Protein AF-W2TS66-F1 (afdb_monomer_lite)

Sequence (839 aa):
MTPKRGAESNTKLVPISPDGGWGWVVVVGSFLIHVVADGFVYSFGVLVHHLIEEFKSDNTMSSFIISILTGLTLGSGPLASAICNRYGCRITAIIGACISIAGCAASVFATAMWHIIVSVGVVMGIGFGLMYCPAIVAVTMYFERRRSLATGIAVAGAGFGTMIFSPINGFVISHFGWRAVFVTFLGVFIFCIGSGLTFRPLPFRKVDEDGGAGRAHDVGEPGSATVEKDVRPKSVRKAASLTDISSERETSSSFKQTNVGEKETGYLNRKDIFYTGSITNVSEFIEEPDRYRSTGSLRKESLSTAREISENGCEDTESDDVEGKNIFRTVSNMLSLSLLKDPTFLIFAVSNLLASLGYNAPLLFLPLHAIKGVGLDSASSSVVLSVYGFSNTVGRVVFGIIADRPLPLPYKLGRDIARNRLWIYNISLALCGIFTTFCYLCAGFTSLSVYAGLFGFFLASYVCLTSVVLVDLLGLDKLTNAFGLLLLWQGVGTVVGPPISGYLADSTDSYIWSFIFCGINLLVTFELSFAALDKRETNECEKFFTFFADHSIIDYQYVNAVDESLLRNRNSEEIVERHLLIDGYSDESDTAIRLIAPKDEFFDSSDTRIWKTHHSDIRSQYVAGMLAAPFLFSSLSLHSQDVGKKVLEIGLGGGSFDMNLHRLKPDVNITVVELDSTVATIAMKWFGVVDEKNRRTVVQDGLDYVKQTVDTGLKFDVVVLDACDSAIRSPCPAKEFRNVEVIETFKRILTSSGCLVVNILSHDSDESSSSSQEIVRLFTSVFPTCLQMRMVQETNIILACVPYTINDIEQQLSFYDSRLKTVISDLKLDRILNKVVLF

Secondary structure (DSSP, 8-state):
-PPPPP----EEEEE---SSTHHHHHHHHHHHHHHHHHHHHHHTHHHHHHHHHHHT--HHHHHHHHHHHHHHHHHTHHHHHHHHHHHHHHHHHHHHHHHHHHHHHHHHT--SHHHHIIIIIIIIHHHHHHHHHHHHHHHHHH-STTHHHHHHHHHTHHHHHHHHHHHHHHHHHHHH-HHHHHHHHHHHHHHHHHHHHT-PPPPEEEEESS-----PPP-------------------------------------------TTSS-TT--TTTT--TTGGG-HHHHH-HHHHS---B-----TTGGGSSSSS------SHHHHHHHHHHHHHHHT-GGGGG-HHHHHHHHHHHHHHHHHHHHHHHHHHIIIIIT---HHHHHHHHHHHHHHHHHHHHHHHHHHTS----TTTTTS-HHHHHHHHHHHHHHHHHHHHHGGGG--SHHHHHHHHHHHHHHHHHHHHHHHHHHHHHH-STTHHHHHHHHHHHHHHHHHHHHHHHHHHHHHHTSTHHHHHHHHHHHHHHHHHHHHHHHHHHHHHHHHHHHHHHHS--S---SEEEEEEEEEEPTT--EEEEEEEEETT-TT-EEEEEEEEPPTT--GGGS-GGGSEE-TT----HHHHHHHHHHHHTTSS-SSS--TT-EEEEE--TTSHHHHHHHHH-TTSEEEEEES-HHHHHHHHHHS----BTTEEEEES-HHHHHHHHHHHT--EEEEEE----SSTTPPBSPGGG-SHHHHHHHHHHEEEEEEEEEEEB----TT-TTHHHHHHHHHHHHSSEEEEEE-SSSS-EEEEEESSPPTTHHHHHHHHHHHHHHHHHHTT-HHHHTT-EE-

pLDDT: mean 74.77, std 23.67, range [18.36, 98.0]

Radius of gyration: 38.35 Å; chains: 1; bounding box: 92×81×119 Å

InterPro domains:
  IPR011701 Major facilitator superfamily [PF07690] (31-406)
  IPR011701 Major facilitator superfamily [PF07690] (421-528)
  IPR020846 Major facilitator superfamily domain [PS50850] (23-537)
  IPR029063 S-adenosyl-L-methionine-dependent methyltransferase superfamily [G3DSA:3.40.50.150] (604-831)
  IPR029063 S-adenosyl-L-methionine-dependent methyltransferase superfamily [SSF53335] (642-803)
  IPR036259 MFS transporter superfamily [G3DSA:1.20.1250.20] (22-248)
  IPR036259 MFS transporter superfamily [G3DSA:1.20.1250.20] (340-560)
  IPR036259 MFS transporter superfamily [SSF103473] (13-533)
  IPR050327 Proton-linked Monocarboxylate Transporter [PTHR11360] (18-525)

Organism: Necator americanus (NCBI:txid51031)

Foldseek 3Di:
DDDDDDDDWWKFKFFDAPQDDLLVLLLVLLLLLLLLLLLCLLLCLLLLVVQCVQQVHFLLLSLLLSLLLLLLLLLCLLVLLLCCQQPNLLVLLLQLLVQLLQLLVQVLVDPHSVSSSCSRRPRNSNSNSSNNNSSLLLSLSNRQPCNLVSSLSSNLSNLVSNLPLLLVCLVCCVPPNNSVSSVVSSVSSVVSNVSSNSSDDTDMDMDTPDDDDDDDDDPDDDDDDDDDDDDDDDDDDDDDDDDDDDDDDDDDDDPDPDPPDSHQFRSLQQLCSNDRLCLCVPPVCVVPVVVNRGDRGPPPPDPPVVVPPPDDDDDDDDPVVVVVVSSVVSSCVLQPCPCCPPPLLVLLLVLLLLLLLQQSQCSNCQLVCCCQVQNDDSSLSSNLSSLLSVLLSVLSNVLSVVLSDFDPDPPPQRPDSLSVLLCLLLVLLLQLLVLLLCCSVQNDSVSSSVSSNSNSNSVSSNVSCSLVNQCSLPPSVCNSSSSSSSSSSSSNSSSPNNSVQSVVCRVVVHSNVSSNSSSVSSNVSSVSSVVSVVVSVVVVVVVVVCVLVPVDPPDDAWWRDWDKDWDQDPVRDTWIKIFGDIPPDPPDGPDIWIWDDDPPDDPVRDDSLPTDTDLLDDADLLLVVLLLQLCLLPLDDLPDQPAPAEEEEEDCQLVSNVVNVCVSHVRYAYEYEYQDPVSVVCSVSRSVDDDDPRYDYDHHDPLVVLVVLLVVVAAHSEYEQPDPDSDPQGWPPHPVCLDLVNLLSVLSRYDQSHKYKGKTAHPDDPVRPPDRVSSVVSNVVQAVDKKWKQFDVDRIIIIIGHNDHDPPVVVCQVVSQVSSVVSCVSSVVCVRCVPIGID

Structure (mmCIF, N/CA/C/O backbone):
data_AF-W2TS66-F1
#
_entry.id   AF-W2TS66-F1
#
loop_
_atom_site.group_PDB
_atom_site.id
_atom_site.type_symbol
_atom_site.label_atom_id
_atom_site.label_alt_id
_atom_site.label_comp_id
_atom_site.label_asym_id
_atom_site.label_entity_id
_atom_site.label_seq_id
_atom_site.pdbx_PDB_ins_code
_atom_site.Cartn_x
_atom_site.Cartn_y
_atom_site.Cartn_z
_atom_site.occupancy
_atom_site.B_iso_or_equiv
_atom_site.auth_seq_id
_atom_site.auth_comp_id
_atom_site.auth_asym_id
_atom_site.auth_atom_id
_atom_site.pdbx_PDB_model_num
ATOM 1 N N . MET A 1 1 ? -42.470 37.736 13.892 1.00 32.16 1 MET A N 1
ATOM 2 C CA . MET A 1 1 ? -42.414 36.608 12.939 1.00 32.16 1 MET A CA 1
ATOM 3 C C . MET A 1 1 ? -41.243 36.840 12.000 1.00 32.16 1 MET A C 1
ATOM 5 O O . MET A 1 1 ? -41.364 37.594 11.048 1.00 32.16 1 MET A O 1
ATOM 9 N N . THR A 1 2 ? -40.087 36.277 12.331 1.00 23.66 2 THR A N 1
ATOM 10 C CA . THR A 1 2 ? -38.915 36.207 11.451 1.00 23.66 2 THR A CA 1
ATOM 11 C C . THR A 1 2 ? -39.069 34.992 10.526 1.00 23.66 2 THR A C 1
ATOM 13 O O . THR A 1 2 ? -39.543 33.949 10.985 1.00 23.66 2 THR A O 1
ATOM 16 N N . PRO A 1 3 ? -38.736 35.094 9.227 1.00 27.77 3 PRO A N 1
ATOM 17 C CA . PRO A 1 3 ? -38.865 33.968 8.314 1.00 27.77 3 PRO A CA 1
ATOM 18 C C . PRO A 1 3 ? -37.791 32.925 8.643 1.00 27.77 3 PRO A C 1
ATOM 20 O O . PRO A 1 3 ? -36.612 33.251 8.789 1.00 27.77 3 PRO A O 1
ATOM 23 N N . LYS A 1 4 ? -38.209 31.662 8.774 1.00 26.84 4 LYS A N 1
ATOM 24 C CA . LYS A 1 4 ? -37.307 30.511 8.888 1.00 26.84 4 LYS A CA 1
ATOM 25 C C . LYS A 1 4 ? -36.404 30.473 7.647 1.00 26.84 4 LYS A C 1
ATOM 27 O O . LYS A 1 4 ? -36.908 30.327 6.536 1.00 26.84 4 LYS A O 1
ATOM 32 N N . ARG A 1 5 ? -35.083 30.593 7.836 1.00 29.92 5 ARG A N 1
ATOM 33 C CA . ARG A 1 5 ? -34.088 30.183 6.831 1.00 29.92 5 ARG A CA 1
ATOM 34 C C . ARG A 1 5 ? -34.276 28.683 6.592 1.00 29.92 5 ARG A C 1
ATOM 36 O O . ARG A 1 5 ? -34.195 27.909 7.542 1.00 29.92 5 ARG A O 1
ATOM 43 N N . GLY A 1 6 ? -34.587 28.297 5.357 1.00 29.33 6 GLY A N 1
ATOM 44 C CA . GLY A 1 6 ? -34.565 26.896 4.946 1.00 29.33 6 GLY A CA 1
ATOM 45 C C . GLY A 1 6 ? -33.142 26.357 5.056 1.00 29.33 6 GLY A C 1
ATOM 46 O O . GLY A 1 6 ? -32.199 27.052 4.682 1.00 29.33 6 GLY A O 1
ATOM 47 N N . ALA A 1 7 ? -32.995 25.153 5.602 1.00 33.19 7 ALA A N 1
ATOM 48 C CA . ALA A 1 7 ? -31.758 24.396 5.501 1.00 33.19 7 ALA A CA 1
ATOM 49 C C . ALA A 1 7 ? -31.518 24.090 4.013 1.00 33.19 7 ALA A C 1
ATOM 51 O O . ALA A 1 7 ? -32.346 23.442 3.373 1.00 33.19 7 ALA A O 1
ATOM 52 N N . GLU A 1 8 ? -30.446 24.636 3.440 1.00 34.19 8 GLU A N 1
ATOM 53 C CA . GLU A 1 8 ? -29.992 24.274 2.098 1.00 34.19 8 GLU A CA 1
ATOM 54 C C . GLU A 1 8 ? -29.313 22.902 2.188 1.00 34.19 8 GLU A C 1
ATOM 56 O O . GLU A 1 8 ? -28.282 22.769 2.841 1.00 34.19 8 GLU A O 1
ATOM 61 N N . SER A 1 9 ? -29.902 21.879 1.562 1.00 39.19 9 SER A N 1
ATOM 62 C CA . SER A 1 9 ? -29.291 20.552 1.456 1.00 39.19 9 SER A CA 1
ATOM 63 C C . SER A 1 9 ? -28.104 20.612 0.492 1.00 39.19 9 SER A C 1
ATOM 65 O O . SER A 1 9 ? -28.277 20.918 -0.694 1.00 39.19 9 SER A O 1
ATOM 67 N N . ASN A 1 10 ? -26.900 20.310 0.972 1.00 47.59 10 ASN A N 1
ATOM 68 C CA . ASN A 1 10 ? -25.736 20.155 0.105 1.00 47.59 10 ASN A CA 1
ATOM 69 C C . ASN A 1 10 ? -25.922 18.925 -0.795 1.00 47.59 10 ASN A C 1
ATOM 71 O O . ASN A 1 10 ? -26.107 17.807 -0.319 1.00 47.59 10 ASN A O 1
ATOM 75 N N . THR A 1 11 ? -25.857 19.128 -2.112 1.00 47.47 11 THR A N 1
ATOM 76 C CA . THR A 1 11 ? -25.947 18.044 -3.103 1.00 47.47 11 THR A CA 1
ATOM 77 C C . THR A 1 11 ? -24.572 17.748 -3.705 1.00 47.47 11 THR A C 1
ATOM 79 O O . THR A 1 11 ? -23.877 18.671 -4.142 1.00 47.47 11 THR A O 1
ATOM 82 N N . LYS A 1 12 ? -24.214 16.466 -3.788 1.00 52.78 12 LYS A N 1
ATOM 83 C CA . LYS A 1 12 ? -22.955 15.896 -4.285 1.00 52.78 12 LYS A CA 1
ATOM 84 C C . LYS A 1 12 ? -23.146 15.265 -5.672 1.00 52.78 12 LYS A C 1
ATOM 86 O O . LYS A 1 12 ? -24.168 14.635 -5.924 1.00 52.78 12 LYS A O 1
ATOM 91 N N . LEU A 1 13 ? -22.184 15.404 -6.586 1.00 54.91 13 LEU A N 1
ATOM 92 C CA . LEU A 1 13 ? -22.205 14.758 -7.913 1.00 54.91 13 LEU A CA 1
ATOM 93 C C . LEU A 1 13 ? -21.280 13.532 -7.955 1.00 54.91 13 LEU A C 1
ATOM 95 O O . LEU A 1 13 ? -20.111 13.642 -7.593 1.00 54.91 13 LEU A O 1
ATOM 99 N N . VAL A 1 14 ? -21.782 12.395 -8.449 1.00 56.22 14 VAL A N 1
ATOM 100 C CA . VAL A 1 14 ? -21.059 11.113 -8.531 1.00 56.22 14 VAL A CA 1
ATOM 101 C C . VAL A 1 14 ? -21.110 10.532 -9.951 1.00 56.22 14 VAL A C 1
ATOM 103 O O . VAL A 1 14 ? -22.201 10.451 -10.519 1.00 56.22 14 VAL A O 1
ATOM 106 N N . PRO A 1 15 ? -19.975 10.132 -10.565 1.00 62.91 15 PRO A N 1
ATOM 107 C CA . PRO A 1 15 ? -19.982 9.502 -11.885 1.00 62.91 15 PRO A CA 1
ATOM 108 C C . PRO A 1 15 ? -20.620 8.110 -11.820 1.00 62.91 15 PRO A C 1
ATOM 110 O O . PRO A 1 15 ? -20.394 7.362 -10.872 1.00 62.91 15 PRO A O 1
ATOM 113 N N . ILE A 1 16 ? -21.409 7.755 -12.836 1.00 68.44 16 ILE A N 1
ATOM 114 C CA . ILE A 1 16 ? -22.064 6.443 -12.916 1.00 68.44 16 ILE A CA 1
ATOM 115 C C . ILE A 1 16 ? -21.104 5.459 -13.593 1.00 68.44 16 ILE A C 1
ATOM 117 O O . ILE A 1 16 ? -20.911 5.523 -14.810 1.00 68.44 16 ILE A O 1
ATOM 121 N N . SER A 1 17 ? -20.509 4.551 -12.819 1.00 75.12 17 SER A N 1
ATOM 122 C CA . SER A 1 17 ? -19.620 3.508 -13.342 1.00 75.12 17 SER A CA 1
ATOM 123 C C . SER A 1 17 ? -20.429 2.334 -13.925 1.00 75.12 17 SER A C 1
ATOM 125 O O . SER A 1 17 ? -21.191 1.698 -13.201 1.00 75.12 17 SER A O 1
ATOM 127 N N . PRO A 1 18 ? -20.299 2.026 -15.229 1.00 73.25 18 PRO A N 1
ATOM 128 C CA . PRO A 1 18 ? -21.107 0.994 -15.884 1.00 73.25 18 PRO A CA 1
ATOM 129 C C . PRO A 1 18 ? -20.668 -0.455 -15.598 1.00 73.25 18 PRO A C 1
ATOM 131 O O . PRO A 1 18 ? -21.408 -1.370 -15.950 1.00 73.25 18 PRO A O 1
ATOM 134 N N . ASP A 1 19 ? -19.481 -0.689 -15.019 1.00 71.69 19 ASP A N 1
ATOM 135 C CA . ASP A 1 19 ? -18.959 -2.025 -14.664 1.00 71.69 19 ASP A CA 1
ATOM 136 C C . ASP A 1 19 ? -18.945 -3.051 -15.823 1.00 71.69 19 ASP A C 1
ATOM 138 O O . ASP A 1 19 ? -18.982 -4.271 -15.634 1.00 71.69 19 ASP A O 1
ATOM 142 N N . GLY A 1 20 ? -18.853 -2.558 -17.061 1.00 80.31 20 GLY A N 1
ATOM 143 C CA . GLY A 1 20 ? -18.892 -3.369 -18.274 1.00 80.31 20 GLY A CA 1
ATOM 144 C C . GLY A 1 20 ? -19.013 -2.543 -19.557 1.00 80.31 20 GLY A C 1
ATOM 145 O O . GLY A 1 20 ? -18.774 -1.333 -19.577 1.00 80.31 20 GLY A O 1
ATOM 146 N N . GLY A 1 21 ? -19.361 -3.211 -20.663 1.00 88.38 21 GLY A N 1
ATOM 147 C CA . GLY A 1 21 ? -19.561 -2.571 -21.968 1.00 88.38 21 GLY A CA 1
ATOM 148 C C . GLY A 1 21 ? -18.315 -1.833 -22.468 1.00 88.38 21 GLY A C 1
ATOM 149 O O . GLY A 1 21 ? -17.248 -2.431 -22.607 1.00 88.38 21 GLY A O 1
ATOM 150 N N . TRP A 1 22 ? -18.443 -0.522 -22.709 1.00 89.06 22 TRP A N 1
ATOM 151 C CA . TRP A 1 22 ? -17.345 0.335 -23.184 1.00 89.06 22 TRP A CA 1
ATOM 152 C C . TRP A 1 22 ? -16.162 0.414 -22.206 1.00 89.06 22 TRP A C 1
ATOM 154 O O . TRP A 1 22 ? -15.047 0.714 -22.625 1.00 89.06 22 TRP A O 1
ATOM 164 N N . GLY A 1 23 ? -16.363 0.073 -20.926 1.00 86.38 23 GLY A N 1
ATOM 165 C CA . GLY A 1 23 ? -15.264 -0.026 -19.964 1.00 86.38 23 GLY A CA 1
ATOM 166 C C . GLY A 1 23 ? -14.160 -0.977 -20.425 1.00 86.38 23 GLY A C 1
ATOM 167 O O . GLY A 1 23 ? -12.984 -0.654 -20.299 1.00 86.38 23 GLY A O 1
ATOM 168 N N . TRP A 1 24 ? -14.502 -2.104 -21.056 1.00 91.06 24 TRP A N 1
ATOM 169 C CA . TRP A 1 24 ? -13.491 -3.034 -21.574 1.00 91.06 24 TRP A CA 1
ATOM 170 C C . TRP A 1 24 ? -12.703 -2.457 -22.754 1.00 91.06 24 TRP A C 1
ATOM 172 O O . TRP A 1 24 ? -11.522 -2.756 -22.901 1.00 91.06 24 TRP A O 1
ATOM 182 N N . VAL A 1 25 ? -13.311 -1.572 -23.549 1.00 94.00 25 VAL A N 1
ATOM 183 C CA . VAL A 1 25 ? -12.604 -0.835 -24.609 1.00 94.00 25 VAL A CA 1
ATOM 184 C C . VAL A 1 25 ? -11.602 0.146 -23.996 1.00 94.00 25 VAL A C 1
ATOM 186 O O . VAL A 1 25 ? -10.471 0.234 -24.463 1.00 94.00 25 VAL A O 1
ATOM 189 N N . VAL A 1 26 ? -11.984 0.827 -22.910 1.00 91.06 26 VAL A N 1
ATOM 190 C CA . VAL A 1 26 ? -11.088 1.706 -22.136 1.00 91.06 26 VAL A CA 1
ATOM 191 C C . VAL A 1 26 ? -9.930 0.915 -21.518 1.00 91.06 26 VAL A C 1
ATOM 193 O O . VAL A 1 26 ? -8.794 1.381 -21.560 1.00 91.06 26 VAL A O 1
ATOM 196 N N . VAL A 1 27 ? -10.180 -0.299 -21.012 1.00 90.81 27 VAL A N 1
ATOM 197 C CA . VAL A 1 27 ? -9.127 -1.210 -20.518 1.00 90.81 27 VAL A CA 1
ATOM 198 C C . VAL A 1 27 ? -8.153 -1.580 -21.627 1.00 90.81 27 VAL A C 1
ATOM 200 O O . VAL A 1 27 ? -6.951 -1.500 -21.408 1.00 90.81 27 VAL A O 1
ATOM 203 N N . VAL A 1 28 ? -8.639 -1.921 -22.823 1.00 94.50 28 VAL A N 1
ATOM 204 C CA . VAL A 1 28 ? -7.770 -2.215 -23.975 1.00 94.50 28 VAL A CA 1
ATOM 205 C C . VAL A 1 28 ? -6.975 -0.977 -24.404 1.00 94.50 28 VAL A C 1
ATOM 207 O O . VAL A 1 28 ? -5.777 -1.082 -24.650 1.00 94.50 28 VAL A O 1
ATOM 210 N N . GLY A 1 29 ? -7.596 0.206 -24.449 1.00 94.56 29 GLY A N 1
ATOM 211 C CA . GLY A 1 29 ? -6.894 1.457 -24.754 1.00 94.56 29 GLY A CA 1
ATOM 212 C C . GLY A 1 29 ? -5.785 1.759 -23.741 1.00 94.56 29 GLY A C 1
ATOM 213 O O . GLY A 1 29 ? -4.655 2.062 -24.120 1.00 94.56 29 GLY A O 1
ATOM 214 N N . SER A 1 30 ? -6.082 1.596 -22.451 1.00 93.75 30 SER A N 1
ATOM 215 C CA . SER A 1 30 ? -5.105 1.745 -21.371 1.00 93.75 30 SER A CA 1
ATOM 216 C C . SER A 1 30 ? -3.995 0.693 -21.451 1.00 93.75 30 SER A C 1
ATOM 218 O O . SER A 1 30 ? -2.820 1.042 -21.360 1.00 93.75 30 SER A O 1
ATOM 220 N N . PHE A 1 31 ? -4.338 -0.569 -21.725 1.00 94.31 31 PHE A N 1
ATOM 221 C CA . PHE A 1 31 ? -3.379 -1.649 -21.961 1.00 94.31 31 PHE A CA 1
ATOM 222 C C . PHE A 1 31 ? -2.394 -1.300 -23.072 1.00 94.31 31 PHE A C 1
ATOM 224 O O . PHE A 1 31 ? -1.189 -1.401 -22.871 1.00 94.31 31 PHE A O 1
ATOM 231 N N . LEU A 1 32 ? -2.884 -0.825 -24.219 1.00 95.38 32 LEU A N 1
ATOM 232 C CA . LEU A 1 32 ? -2.032 -0.441 -25.344 1.00 95.38 32 LEU A CA 1
ATOM 233 C C . LEU A 1 32 ? -1.110 0.737 -25.005 1.00 95.38 32 LEU A C 1
ATOM 235 O O . LEU A 1 32 ? 0.049 0.723 -25.409 1.00 95.38 32 LEU A O 1
ATOM 239 N N . ILE A 1 33 ? -1.579 1.723 -24.234 1.00 95.31 33 ILE A N 1
ATOM 240 C CA . ILE A 1 33 ? -0.716 2.815 -23.754 1.00 95.31 33 ILE A CA 1
ATOM 241 C C . ILE A 1 33 ? 0.428 2.260 -22.894 1.00 95.31 33 ILE A C 1
ATOM 243 O O . ILE A 1 33 ? 1.574 2.639 -23.118 1.00 95.31 33 ILE A O 1
ATOM 247 N N . HIS A 1 34 ? 0.154 1.331 -21.972 1.00 93.56 34 HIS A N 1
ATOM 248 C CA . HIS A 1 34 ? 1.190 0.717 -21.128 1.00 93.56 34 HIS A CA 1
ATOM 249 C C . HIS A 1 34 ? 2.126 -0.207 -21.918 1.00 93.56 34 HIS A C 1
ATOM 251 O O . HIS A 1 34 ? 3.330 -0.199 -21.674 1.00 93.56 34 HIS A O 1
ATOM 257 N N . VAL A 1 35 ? 1.605 -0.960 -22.897 1.00 95.62 35 VAL A N 1
ATOM 258 C CA . VAL A 1 35 ? 2.425 -1.739 -23.843 1.00 95.62 35 VAL A CA 1
ATOM 259 C C . VAL A 1 35 ? 3.462 -0.836 -24.488 1.00 95.62 35 VAL A C 1
ATOM 261 O O . VAL A 1 35 ? 4.634 -1.190 -24.529 1.00 95.62 35 VAL A O 1
ATOM 264 N N . VAL A 1 36 ? 3.047 0.332 -24.967 1.00 94.81 36 VAL A N 1
ATOM 265 C CA . VAL A 1 36 ? 3.919 1.239 -25.709 1.00 94.81 36 VAL A CA 1
ATOM 266 C C . VAL A 1 36 ? 4.857 2.027 -24.794 1.00 94.81 36 VAL A C 1
ATOM 268 O O . VAL A 1 36 ? 6.059 2.043 -25.050 1.00 94.81 36 VAL A O 1
ATOM 271 N N . ALA A 1 37 ? 4.344 2.659 -23.737 1.00 92.69 37 ALA A N 1
ATOM 272 C CA . ALA A 1 37 ? 5.140 3.501 -22.847 1.00 92.69 37 ALA A CA 1
ATOM 273 C C . ALA A 1 37 ? 6.167 2.676 -22.055 1.00 92.69 37 ALA A C 1
ATOM 275 O O . ALA A 1 37 ? 7.372 2.838 -22.248 1.00 92.69 37 ALA A O 1
ATOM 276 N N . ASP A 1 38 ? 5.710 1.728 -21.233 1.00 91.50 38 ASP A N 1
ATOM 277 C CA . ASP A 1 38 ? 6.605 0.919 -20.397 1.00 91.50 38 ASP A CA 1
ATOM 278 C C . ASP A 1 38 ? 7.390 -0.096 -21.235 1.00 91.50 38 ASP A C 1
ATOM 280 O O . ASP A 1 38 ? 8.556 -0.374 -20.955 1.00 91.50 38 ASP A O 1
ATOM 284 N N . GLY A 1 39 ? 6.792 -0.625 -22.310 1.00 93.25 39 GLY A N 1
ATOM 285 C CA . GLY A 1 39 ? 7.504 -1.504 -23.234 1.00 93.25 39 GLY A CA 1
ATOM 286 C C . GLY A 1 39 ? 8.680 -0.807 -23.916 1.00 93.25 39 GLY A C 1
ATOM 287 O O . GLY A 1 39 ? 9.741 -1.419 -24.043 1.00 93.25 39 GLY A O 1
ATOM 288 N N . PHE A 1 40 ? 8.544 0.472 -24.291 1.00 94.38 40 PHE A N 1
ATOM 289 C CA . PHE A 1 40 ? 9.667 1.282 -24.777 1.00 94.38 40 PHE A CA 1
ATOM 290 C C . PHE A 1 40 ? 10.736 1.458 -23.693 1.00 94.38 40 PHE A C 1
ATOM 292 O O . PHE A 1 40 ? 11.900 1.151 -23.944 1.00 94.38 40 PHE A O 1
ATOM 299 N N . VAL A 1 41 ? 10.345 1.883 -22.483 1.00 93.69 41 VAL A N 1
ATOM 300 C CA . VAL A 1 41 ? 11.268 2.101 -21.349 1.00 93.69 41 VAL A CA 1
ATOM 301 C C . VAL A 1 41 ? 12.089 0.842 -21.064 1.00 93.69 41 VAL A C 1
ATOM 303 O O . VAL A 1 41 ? 13.318 0.887 -21.036 1.00 93.69 41 VAL A O 1
ATOM 306 N N . TYR A 1 42 ? 11.420 -0.295 -20.878 1.00 91.31 42 TYR A N 1
ATOM 307 C CA . TYR A 1 42 ? 12.070 -1.531 -20.452 1.00 91.31 42 TYR A CA 1
ATOM 308 C C . TYR A 1 42 ? 12.839 -2.224 -21.573 1.00 91.31 42 TYR A C 1
ATOM 310 O O . TYR A 1 42 ? 13.811 -2.906 -21.280 1.00 91.31 42 TYR A O 1
ATOM 318 N N . SER A 1 43 ? 12.465 -2.043 -22.845 1.00 93.69 43 SER A N 1
ATOM 319 C CA . SER A 1 43 ? 13.230 -2.588 -23.980 1.00 93.69 43 SER A CA 1
ATOM 320 C C . SER A 1 43 ? 14.409 -1.709 -24.411 1.00 93.69 43 SER A C 1
ATOM 322 O O . SER A 1 43 ? 15.215 -2.133 -25.246 1.00 93.69 43 SER A O 1
ATOM 324 N N . PHE A 1 44 ? 14.553 -0.511 -23.831 1.00 92.50 44 PHE A N 1
ATOM 325 C CA . PHE A 1 44 ? 15.589 0.445 -24.214 1.00 92.50 44 PHE A CA 1
ATOM 326 C C . PHE A 1 44 ? 17.011 -0.056 -23.939 1.00 92.50 44 PHE A C 1
ATOM 328 O O . PHE A 1 44 ? 17.928 0.307 -24.671 1.00 92.50 44 PHE A O 1
ATOM 335 N N . GLY A 1 45 ? 17.204 -0.945 -22.955 1.00 89.56 45 GLY A N 1
ATOM 336 C CA . GLY A 1 45 ? 18.510 -1.541 -22.635 1.00 89.56 45 GLY A CA 1
ATOM 337 C C . GLY A 1 45 ? 19.211 -2.196 -23.837 1.00 89.56 45 GLY A C 1
ATOM 338 O O . GLY A 1 45 ? 20.436 -2.187 -23.918 1.00 89.56 45 GLY A O 1
ATOM 339 N N . VAL A 1 46 ? 18.450 -2.684 -24.827 1.00 92.44 46 VAL A N 1
ATOM 340 C CA . VAL A 1 46 ? 18.987 -3.257 -26.080 1.00 92.44 46 VAL A CA 1
ATOM 341 C C . VAL A 1 46 ? 19.675 -2.194 -26.957 1.00 92.44 46 VAL A C 1
ATOM 343 O O . VAL A 1 46 ? 20.639 -2.487 -27.668 1.00 92.44 46 VAL A O 1
ATOM 346 N N . LEU A 1 47 ? 19.213 -0.941 -26.904 1.00 92.12 47 LEU A N 1
ATOM 347 C CA . LEU A 1 47 ? 19.765 0.169 -27.688 1.00 92.12 47 LEU A CA 1
ATOM 348 C C . LEU A 1 47 ? 21.023 0.755 -27.048 1.00 92.12 47 LEU A C 1
ATOM 350 O O . LEU A 1 47 ? 21.885 1.263 -27.763 1.00 92.12 47 LEU A O 1
ATOM 354 N N . VAL A 1 48 ? 21.131 0.693 -25.719 1.00 91.31 48 VAL A N 1
ATOM 355 C CA . VAL A 1 48 ? 22.154 1.420 -24.954 1.00 91.31 48 VAL A CA 1
ATOM 356 C C . VAL A 1 48 ? 23.567 1.089 -25.420 1.00 91.31 48 VAL A C 1
ATOM 358 O O . VAL A 1 48 ? 24.359 2.004 -25.622 1.00 91.31 48 VAL A O 1
ATOM 361 N N . HIS A 1 49 ? 23.867 -0.190 -25.664 1.00 89.25 49 HIS A N 1
ATOM 362 C CA . HIS A 1 49 ? 25.180 -0.615 -26.157 1.00 89.25 49 HIS A CA 1
ATOM 363 C C . HIS A 1 49 ? 25.581 0.118 -27.445 1.00 89.25 49 HIS A C 1
ATOM 365 O O . HIS A 1 49 ? 26.662 0.691 -27.530 1.00 89.25 49 HIS A O 1
ATOM 371 N N . HIS A 1 50 ? 24.666 0.175 -28.413 1.00 91.12 50 HIS A N 1
ATOM 372 C CA . HIS A 1 50 ? 24.895 0.806 -29.710 1.00 91.12 50 HIS A CA 1
ATOM 373 C C . HIS A 1 50 ? 25.044 2.329 -29.593 1.00 91.12 50 HIS A C 1
ATOM 375 O O . HIS A 1 50 ? 25.832 2.930 -30.317 1.00 91.12 50 HIS A O 1
ATOM 381 N N . LEU A 1 51 ? 24.316 2.963 -28.667 1.00 93.00 51 LEU A N 1
ATOM 382 C CA . LEU A 1 51 ? 24.437 4.400 -28.404 1.00 93.00 51 LEU A CA 1
ATOM 383 C C . LEU A 1 51 ? 25.764 4.747 -27.714 1.00 93.00 51 LEU A C 1
ATOM 385 O O . LEU A 1 51 ? 26.372 5.766 -28.039 1.00 93.00 51 LEU A O 1
ATOM 389 N N . ILE A 1 52 ? 26.215 3.907 -26.777 1.00 92.50 52 ILE A N 1
ATOM 390 C CA . ILE A 1 52 ? 27.514 4.042 -26.105 1.00 92.50 52 ILE A CA 1
ATOM 391 C C . ILE A 1 52 ? 28.649 3.965 -27.131 1.00 92.50 52 ILE A C 1
ATOM 393 O O . ILE A 1 52 ? 29.540 4.814 -27.109 1.00 92.50 52 ILE A O 1
ATOM 397 N N . GLU A 1 53 ? 28.600 2.991 -28.043 1.00 91.12 53 GLU A N 1
ATOM 398 C CA . GLU A 1 53 ? 29.616 2.808 -29.085 1.00 91.12 53 GLU A CA 1
ATOM 399 C C . GLU A 1 53 ? 29.621 3.948 -30.113 1.00 91.12 53 GLU A C 1
ATOM 401 O O . GLU A 1 53 ? 30.680 4.516 -30.385 1.00 91.12 53 GLU A O 1
ATOM 406 N N . GLU A 1 54 ? 28.452 4.326 -30.644 1.00 93.31 54 GLU A N 1
ATOM 407 C CA . GLU A 1 54 ? 28.311 5.394 -31.647 1.00 93.31 54 GLU A CA 1
ATOM 408 C C . GLU A 1 54 ? 28.802 6.746 -31.106 1.00 93.31 54 GLU A C 1
ATOM 410 O O . GLU A 1 54 ? 29.558 7.459 -31.770 1.00 93.31 54 GLU A O 1
ATOM 415 N N . PHE A 1 55 ? 28.382 7.111 -29.891 1.00 94.19 55 PHE A N 1
ATOM 416 C CA . PHE A 1 55 ? 28.693 8.415 -29.301 1.00 94.19 55 PHE A CA 1
ATOM 417 C C . PHE A 1 55 ? 29.950 8.417 -28.426 1.00 94.19 55 PHE A C 1
ATOM 419 O O . PHE A 1 55 ? 30.295 9.471 -27.893 1.00 94.19 55 PHE A O 1
ATOM 426 N N . LYS A 1 56 ? 30.638 7.274 -28.288 1.00 91.56 56 LYS A N 1
ATOM 427 C CA . LYS A 1 56 ? 31.822 7.094 -27.425 1.00 91.56 56 LYS A CA 1
ATOM 428 C C . LYS A 1 56 ? 31.590 7.612 -25.999 1.00 91.56 56 LYS A C 1
ATOM 430 O O . LYS A 1 56 ? 32.392 8.379 -25.469 1.00 91.56 56 LYS A O 1
ATOM 435 N N . SER A 1 57 ? 30.457 7.229 -25.420 1.00 93.00 57 SER A N 1
ATOM 436 C CA . SER A 1 57 ? 30.039 7.630 -24.069 1.00 93.00 57 SER A CA 1
ATOM 437 C C . SER A 1 57 ? 30.346 6.527 -23.048 1.00 93.00 57 SER A C 1
ATOM 439 O O . SER A 1 57 ? 30.834 5.462 -23.410 1.00 93.00 57 SER A O 1
ATOM 441 N N . ASP A 1 58 ? 30.044 6.764 -21.776 1.00 92.50 58 ASP A N 1
ATOM 442 C CA . ASP A 1 58 ? 30.129 5.793 -20.680 1.00 92.50 58 ASP A CA 1
ATOM 443 C C . ASP A 1 58 ? 28.732 5.268 -20.261 1.00 92.50 58 ASP A C 1
ATOM 445 O O . ASP A 1 58 ? 27.690 5.715 -20.770 1.00 92.50 58 ASP A O 1
ATOM 449 N N . ASN A 1 59 ? 28.688 4.284 -19.352 1.00 92.06 59 ASN A N 1
ATOM 450 C CA . ASN A 1 59 ? 27.424 3.724 -18.866 1.00 92.06 59 ASN A CA 1
ATOM 451 C C . ASN A 1 59 ? 26.645 4.759 -18.042 1.00 92.06 59 ASN A C 1
ATOM 453 O O . ASN A 1 59 ? 25.420 4.844 -18.172 1.00 92.06 59 ASN A O 1
ATOM 457 N N . THR A 1 60 ? 27.338 5.581 -17.251 1.00 94.19 60 THR A N 1
ATOM 458 C CA . THR A 1 60 ? 26.752 6.651 -16.431 1.00 94.19 60 THR A CA 1
ATOM 459 C C . THR A 1 60 ? 25.929 7.618 -17.278 1.00 94.19 60 THR A C 1
ATOM 461 O O . THR A 1 60 ? 24.735 7.789 -17.020 1.00 94.19 60 THR A O 1
ATOM 464 N N . MET A 1 61 ? 26.506 8.192 -18.336 1.00 93.38 61 MET A N 1
ATOM 465 C CA . MET A 1 61 ? 25.809 9.140 -19.211 1.00 93.38 61 MET A CA 1
ATOM 466 C C . MET A 1 61 ? 24.637 8.487 -19.940 1.00 93.38 61 MET A C 1
ATOM 468 O O . MET A 1 61 ? 23.571 9.089 -20.058 1.00 93.38 61 MET A O 1
ATOM 472 N N . SER A 1 62 ? 24.795 7.237 -20.381 1.00 93.31 62 SER A N 1
ATOM 473 C CA . SER A 1 62 ? 23.710 6.506 -21.043 1.00 93.31 62 SER A CA 1
ATOM 474 C C . SER A 1 62 ? 22.521 6.236 -20.109 1.00 93.31 62 SER A C 1
ATOM 476 O O . SER A 1 62 ? 21.364 6.274 -20.531 1.00 93.31 62 SER A O 1
ATOM 478 N N . SER A 1 63 ? 22.787 6.031 -18.817 1.00 94.88 63 SER A N 1
ATOM 479 C CA . SER A 1 63 ? 21.759 5.718 -17.827 1.00 94.88 63 SER A CA 1
ATOM 480 C C . SER A 1 63 ? 20.858 6.899 -17.480 1.00 94.88 63 SER A C 1
ATOM 482 O O . SER A 1 63 ? 19.691 6.682 -17.144 1.00 94.88 63 SER A O 1
ATOM 484 N N . PHE A 1 64 ? 21.345 8.136 -17.660 1.00 95.69 64 PHE A N 1
ATOM 485 C CA . PHE A 1 64 ? 20.532 9.344 -17.504 1.00 95.69 64 PHE A CA 1
ATOM 486 C C . PHE A 1 64 ? 19.346 9.393 -18.468 1.00 95.69 64 PHE A C 1
ATOM 488 O O . PHE A 1 64 ? 18.338 10.020 -18.152 1.00 95.69 64 PHE A O 1
ATOM 495 N N . ILE A 1 65 ? 19.428 8.720 -19.623 1.00 95.12 65 ILE A N 1
ATOM 496 C CA . ILE A 1 65 ? 18.323 8.678 -20.587 1.00 95.12 65 ILE A CA 1
ATOM 497 C C . ILE A 1 65 ? 17.084 8.069 -19.931 1.00 95.12 65 ILE A C 1
ATOM 499 O O . ILE A 1 65 ? 16.028 8.698 -19.889 1.00 95.12 65 ILE A O 1
ATOM 503 N N . ILE A 1 66 ? 17.221 6.850 -19.404 1.00 93.94 66 ILE A N 1
ATOM 504 C CA . ILE A 1 66 ? 16.099 6.125 -18.807 1.00 93.94 66 ILE A CA 1
ATOM 505 C C . ILE A 1 66 ? 15.786 6.635 -17.407 1.00 93.94 66 ILE A C 1
ATOM 507 O O . ILE A 1 66 ? 14.609 6.734 -17.079 1.00 93.94 66 ILE A O 1
ATOM 511 N N . SER A 1 67 ? 16.789 7.040 -16.620 1.00 95.19 67 SER A N 1
ATOM 512 C CA . SER A 1 67 ? 16.555 7.557 -15.268 1.00 95.19 67 SER A CA 1
ATOM 513 C C . SER A 1 67 ? 15.701 8.831 -15.272 1.00 95.19 67 SER A C 1
ATOM 515 O O . SER A 1 67 ? 14.744 8.942 -14.504 1.00 95.19 67 SER A O 1
ATOM 517 N N . ILE A 1 68 ? 15.985 9.768 -16.186 1.00 96.19 68 ILE A N 1
ATOM 518 C CA . ILE A 1 68 ? 15.200 10.999 -16.349 1.00 96.19 68 ILE A CA 1
ATOM 519 C C . ILE A 1 68 ? 13.836 10.684 -16.970 1.00 96.19 68 ILE A C 1
ATOM 521 O O . ILE A 1 68 ? 12.833 11.219 -16.497 1.00 96.19 68 ILE A O 1
ATOM 525 N N . LEU A 1 69 ? 13.774 9.786 -17.963 1.00 95.44 69 LEU A N 1
ATOM 526 C CA . LEU A 1 69 ? 12.516 9.363 -18.591 1.00 95.44 69 LEU A CA 1
ATOM 527 C C . LEU A 1 69 ? 11.526 8.818 -17.554 1.00 95.44 69 LEU A C 1
ATOM 529 O O . LEU A 1 69 ? 10.399 9.308 -17.456 1.00 95.44 69 LEU A O 1
ATOM 533 N N . THR A 1 70 ? 11.937 7.828 -16.758 1.00 92.56 70 THR A N 1
ATOM 534 C CA . THR A 1 70 ? 11.086 7.233 -15.716 1.00 92.56 70 THR A CA 1
ATOM 535 C C . THR A 1 70 ? 10.812 8.218 -14.590 1.00 92.56 70 THR A C 1
ATOM 537 O O . THR A 1 70 ? 9.675 8.323 -14.130 1.00 92.56 70 THR A O 1
ATOM 540 N N . GLY A 1 71 ? 11.822 8.998 -14.198 1.00 93.12 71 GLY A N 1
ATOM 541 C CA . GLY A 1 71 ? 11.706 10.007 -13.153 1.00 93.12 71 GLY A CA 1
ATOM 542 C C . GLY A 1 71 ? 10.655 11.064 -13.454 1.00 93.12 71 GLY A C 1
ATOM 543 O O . GLY A 1 71 ? 9.815 11.356 -12.606 1.00 93.12 71 GLY A O 1
ATOM 544 N N . LEU A 1 72 ? 10.650 11.602 -14.675 1.00 93.69 72 LEU A N 1
ATOM 545 C CA . LEU A 1 72 ? 9.652 12.577 -15.117 1.00 93.69 72 LEU A CA 1
ATOM 546 C C . LEU A 1 72 ? 8.294 11.937 -15.404 1.00 93.69 72 LEU A C 1
ATOM 548 O O . LEU A 1 72 ? 7.270 12.575 -15.157 1.00 93.69 72 LEU A O 1
ATOM 552 N N . THR A 1 73 ? 8.260 10.681 -15.855 1.00 92.12 73 THR A N 1
ATOM 553 C CA . THR A 1 73 ? 7.001 9.936 -16.022 1.00 92.12 73 THR A CA 1
ATOM 554 C C . THR A 1 73 ? 6.260 9.818 -14.687 1.00 92.12 73 THR A C 1
ATOM 556 O O . THR A 1 73 ? 5.072 10.124 -14.618 1.00 92.12 73 THR A O 1
ATOM 559 N N . LEU A 1 74 ? 6.965 9.453 -13.610 1.00 87.81 74 LEU A N 1
ATOM 560 C CA . LEU A 1 74 ? 6.387 9.334 -12.265 1.00 87.81 74 LEU A CA 1
ATOM 561 C C . LEU A 1 74 ? 6.181 10.705 -11.598 1.00 87.81 74 LEU A C 1
ATOM 563 O O . LEU A 1 74 ? 5.130 10.972 -11.014 1.00 87.81 74 LEU A O 1
ATOM 567 N N . GLY A 1 75 ? 7.156 11.608 -11.730 1.00 84.94 75 GLY A N 1
ATOM 568 C CA . GLY A 1 75 ? 7.144 12.934 -11.107 1.00 84.94 75 GLY A CA 1
ATOM 569 C C . GLY A 1 75 ? 6.119 13.906 -11.698 1.00 84.94 75 GLY A C 1
ATOM 570 O O . GLY A 1 75 ? 5.691 14.834 -11.016 1.00 84.94 75 GLY A O 1
ATOM 571 N N . SER A 1 76 ? 5.670 13.692 -12.938 1.00 84.81 76 SER A N 1
ATOM 572 C CA . SER A 1 76 ? 4.622 14.510 -13.567 1.00 84.81 76 SER A CA 1
ATOM 573 C C . SER A 1 76 ? 3.196 14.102 -13.175 1.00 84.81 76 SER A C 1
ATOM 575 O O . SER A 1 76 ? 2.243 14.729 -13.637 1.00 84.81 76 SER A O 1
ATOM 577 N N . GLY A 1 77 ? 3.016 13.127 -12.275 1.00 77.25 77 GLY A N 1
ATOM 578 C CA . GLY A 1 77 ? 1.706 12.693 -11.771 1.00 77.25 77 GLY A CA 1
ATOM 579 C C . GLY A 1 77 ? 0.783 13.835 -11.302 1.00 77.25 77 GLY A C 1
ATOM 580 O O . GLY A 1 77 ? -0.353 13.907 -11.780 1.00 77.25 77 GLY A O 1
ATOM 581 N N . PRO A 1 78 ? 1.238 14.774 -10.443 1.00 77.56 78 PRO A N 1
ATOM 582 C CA . PRO A 1 78 ? 0.431 15.927 -10.026 1.00 77.56 78 PRO A CA 1
ATOM 583 C C . PRO A 1 78 ? 0.045 16.854 -11.187 1.00 77.56 78 PRO A C 1
ATOM 585 O O . PRO A 1 78 ? -1.081 17.348 -11.245 1.00 77.56 78 PRO A O 1
ATOM 588 N N . LEU A 1 79 ? 0.956 17.057 -12.143 1.00 82.56 79 LEU A N 1
ATOM 589 C CA . LEU A 1 79 ? 0.704 17.867 -13.334 1.00 82.56 79 LEU A CA 1
ATOM 590 C C . LEU A 1 79 ? -0.340 17.200 -14.242 1.00 82.56 79 LEU A C 1
ATOM 592 O O . LEU A 1 79 ? -1.318 17.835 -14.634 1.00 82.56 79 LEU A O 1
ATOM 596 N N . ALA A 1 80 ? -0.171 15.906 -14.523 1.00 81.62 80 ALA A N 1
ATOM 597 C CA . ALA A 1 80 ? -1.115 15.109 -15.300 1.00 81.62 80 ALA A CA 1
ATOM 598 C C . ALA A 1 80 ? -2.506 15.096 -14.654 1.00 81.62 80 ALA A C 1
ATOM 600 O O . ALA A 1 80 ? -3.517 15.224 -15.344 1.00 81.62 80 ALA A O 1
ATOM 601 N N . SER A 1 81 ? -2.546 15.007 -13.325 1.00 72.81 81 SER A N 1
ATOM 602 C CA . SER A 1 81 ? -3.764 15.058 -12.524 1.00 72.81 81 SER A CA 1
ATOM 603 C C . SER A 1 81 ? -4.489 16.403 -12.663 1.00 72.81 81 SER A C 1
ATOM 605 O O . SER A 1 81 ? -5.676 16.446 -12.991 1.00 72.81 81 SER A O 1
ATOM 607 N N . ALA A 1 82 ? -3.774 17.523 -12.528 1.00 70.44 82 ALA A N 1
ATOM 608 C CA . ALA A 1 82 ? -4.368 18.850 -12.681 1.00 70.44 82 ALA A CA 1
ATOM 609 C C . ALA A 1 82 ? -4.930 19.091 -14.096 1.00 70.44 82 ALA A C 1
ATOM 611 O O . ALA A 1 82 ? -6.010 19.666 -14.246 1.00 70.44 82 ALA A O 1
ATOM 612 N N . ILE A 1 83 ? -4.243 18.604 -15.133 1.00 78.00 83 ILE A N 1
ATOM 613 C CA . ILE A 1 83 ? -4.708 18.710 -16.525 1.00 78.00 83 ILE A CA 1
ATOM 614 C C . ILE A 1 83 ? -5.922 17.799 -16.761 1.00 78.00 83 ILE A C 1
ATOM 616 O O . ILE A 1 83 ? -6.905 18.248 -17.349 1.00 78.00 83 ILE A O 1
ATOM 620 N N . CYS A 1 84 ? -5.915 16.562 -16.247 1.00 74.44 84 CYS A N 1
ATOM 621 C CA . CYS A 1 84 ? -7.076 15.663 -16.304 1.00 74.44 84 CYS A CA 1
ATOM 622 C C . CYS A 1 84 ? -8.299 16.249 -15.604 1.00 74.44 84 CYS A C 1
ATOM 624 O O . CYS A 1 84 ? -9.403 16.122 -16.123 1.00 74.44 84 CYS A O 1
ATOM 626 N N . ASN A 1 85 ? -8.112 16.915 -14.463 1.00 68.69 85 ASN A N 1
ATOM 627 C CA . ASN A 1 85 ? -9.199 17.575 -13.746 1.00 68.69 85 ASN A CA 1
ATOM 628 C C . ASN A 1 85 ? -9.886 18.657 -14.578 1.00 68.69 85 ASN A C 1
ATOM 630 O O . ASN A 1 85 ? -11.088 18.853 -14.434 1.00 68.69 85 ASN A O 1
ATOM 634 N N . ARG A 1 86 ? -9.131 19.338 -15.441 1.00 73.56 86 ARG A N 1
ATOM 635 C CA . ARG A 1 86 ? -9.625 20.467 -16.229 1.00 73.56 86 ARG A CA 1
ATOM 636 C C . ARG A 1 86 ? -10.155 20.066 -17.603 1.00 73.56 86 ARG A C 1
ATOM 638 O O . ARG A 1 86 ? -11.192 20.563 -18.021 1.00 73.56 86 ARG A O 1
ATOM 645 N N . TYR A 1 87 ? -9.436 19.196 -18.306 1.00 78.75 87 TYR A N 1
ATOM 646 C CA . TYR A 1 87 ? -9.709 18.854 -19.707 1.00 78.75 87 TYR A CA 1
ATOM 647 C C . TYR A 1 87 ? -10.170 17.400 -19.903 1.00 78.75 87 TYR A C 1
ATOM 649 O O . TYR A 1 87 ? -10.458 16.980 -21.025 1.00 78.75 87 TYR A O 1
ATOM 657 N N . GLY A 1 88 ? -10.252 16.618 -18.824 1.00 77.06 88 GLY A N 1
ATOM 658 C CA . GLY A 1 88 ? -10.613 15.204 -18.855 1.00 77.06 88 GLY A CA 1
ATOM 659 C C . GLY A 1 88 ? -9.468 14.284 -19.296 1.00 77.06 88 GLY A C 1
ATOM 660 O O . GLY A 1 88 ? -8.486 14.700 -19.909 1.00 77.06 88 GLY A O 1
ATOM 661 N N . CYS A 1 89 ? -9.609 12.984 -19.016 1.00 82.81 89 CYS A N 1
ATOM 662 C CA . CYS A 1 89 ? -8.554 11.991 -19.274 1.00 82.81 89 CYS A CA 1
ATOM 663 C C . CYS A 1 89 ? -8.207 11.827 -20.766 1.00 82.81 89 CYS A C 1
ATOM 665 O O . CYS A 1 89 ? -7.064 11.533 -21.110 1.00 82.81 89 CYS A O 1
ATOM 667 N N . ARG A 1 90 ? -9.185 12.033 -21.661 1.00 90.88 90 ARG A N 1
ATOM 668 C CA . ARG A 1 90 ? -9.016 11.909 -23.118 1.00 90.88 90 ARG A CA 1
ATOM 669 C C . ARG A 1 90 ? -7.999 12.899 -23.667 1.00 90.88 90 ARG A C 1
ATOM 671 O O . ARG A 1 90 ? -7.072 12.506 -24.367 1.00 90.88 90 ARG A O 1
ATOM 678 N N . ILE A 1 91 ? -8.216 14.183 -23.388 1.00 89.88 91 ILE A N 1
ATOM 679 C CA . ILE A 1 91 ? -7.411 15.264 -23.959 1.00 89.88 91 ILE A CA 1
ATOM 680 C C . ILE A 1 91 ? -5.996 15.186 -23.393 1.00 89.88 91 ILE A C 1
ATOM 682 O O . ILE A 1 91 ? -5.038 15.256 -24.158 1.00 89.88 91 ILE A O 1
ATOM 686 N N . THR A 1 92 ? -5.857 14.938 -22.088 1.00 90.06 92 THR A N 1
ATOM 687 C CA . THR A 1 92 ? -4.547 14.787 -21.444 1.00 90.06 92 THR A CA 1
ATOM 688 C C . THR A 1 92 ? -3.720 13.667 -22.075 1.00 90.06 92 THR A C 1
ATOM 690 O O . THR A 1 92 ? -2.568 13.900 -22.434 1.00 90.06 92 THR A O 1
ATOM 693 N N . ALA A 1 93 ? -4.318 12.489 -22.303 1.00 92.75 93 ALA A N 1
ATOM 694 C CA . ALA A 1 93 ? -3.621 11.369 -22.935 1.00 92.75 93 ALA A CA 1
ATOM 695 C C . ALA A 1 93 ? -3.179 11.686 -24.378 1.00 92.75 93 ALA A C 1
ATOM 697 O O . ALA A 1 93 ? -2.072 11.333 -24.776 1.00 92.75 93 ALA A O 1
ATOM 698 N N . ILE A 1 94 ? -4.010 12.390 -25.157 1.00 95.19 94 ILE A N 1
ATOM 699 C CA . ILE A 1 94 ? -3.667 12.792 -26.533 1.00 95.19 94 ILE A CA 1
ATOM 700 C C . ILE A 1 94 ? -2.523 13.815 -26.541 1.00 95.19 94 ILE A C 1
ATOM 702 O O . ILE A 1 94 ? -1.599 13.685 -27.342 1.00 95.19 94 ILE A O 1
ATOM 706 N N . ILE A 1 95 ? -2.548 14.800 -25.636 1.00 95.19 95 ILE A N 1
ATOM 707 C CA . ILE A 1 95 ? -1.452 15.769 -25.479 1.00 95.19 95 ILE A CA 1
ATOM 708 C C . ILE A 1 95 ? -0.148 15.037 -25.141 1.00 95.19 95 ILE A C 1
ATOM 710 O O . ILE A 1 95 ? 0.876 15.295 -25.775 1.00 95.19 95 ILE A O 1
ATOM 714 N N . GLY A 1 96 ? -0.197 14.090 -24.199 1.00 95.38 96 GLY A N 1
ATOM 715 C CA . GLY A 1 96 ? 0.952 13.258 -23.845 1.00 95.38 96 GLY A CA 1
ATOM 716 C C . GLY A 1 96 ? 1.516 12.491 -25.043 1.00 95.38 96 GLY A C 1
ATOM 717 O O . GLY A 1 96 ? 2.716 12.562 -25.303 1.00 95.38 96 GLY A O 1
ATOM 718 N N . ALA A 1 97 ? 0.652 11.854 -25.841 1.00 96.44 97 ALA A N 1
ATOM 719 C CA . ALA A 1 97 ? 1.059 11.135 -27.049 1.00 96.44 97 ALA A CA 1
ATOM 720 C C . ALA A 1 97 ? 1.740 12.053 -28.079 1.00 96.44 97 ALA A C 1
ATOM 722 O O . ALA A 1 97 ? 2.792 11.702 -28.612 1.00 96.44 97 ALA A O 1
ATOM 723 N N . CYS A 1 98 ? 1.199 13.251 -28.325 1.00 96.88 98 CYS A N 1
ATOM 724 C CA . CYS A 1 98 ? 1.802 14.229 -29.236 1.00 96.88 98 CYS A CA 1
ATOM 725 C C . CYS A 1 98 ? 3.195 14.685 -28.770 1.00 96.88 98 CYS A C 1
ATOM 727 O O . CYS A 1 98 ? 4.114 14.782 -29.584 1.00 96.88 98 CYS A O 1
ATOM 729 N N . ILE A 1 99 ? 3.369 14.925 -27.466 1.00 96.94 99 ILE A N 1
ATOM 730 C CA . ILE A 1 99 ? 4.666 15.293 -26.881 1.00 96.94 99 ILE A CA 1
ATOM 731 C C . ILE A 1 99 ? 5.671 14.142 -27.041 1.00 96.94 99 ILE A C 1
ATOM 733 O O . ILE A 1 99 ? 6.806 14.370 -27.462 1.00 96.94 99 ILE A O 1
ATOM 737 N N . SER A 1 100 ? 5.256 12.899 -26.786 1.00 96.56 100 SER A N 1
ATOM 738 C CA . SER A 1 100 ? 6.115 11.723 -26.974 1.00 96.56 100 SER A CA 1
ATOM 739 C C . SER A 1 100 ? 6.507 11.497 -28.435 1.00 96.56 100 SER A C 1
ATOM 741 O O . SER A 1 100 ? 7.659 11.162 -28.702 1.00 96.56 100 SER A O 1
ATOM 743 N N . ILE A 1 101 ? 5.599 11.737 -29.387 1.00 97.06 101 ILE A N 1
ATOM 744 C CA . ILE A 1 101 ? 5.902 11.695 -30.828 1.00 97.06 101 ILE A CA 1
ATOM 745 C C . ILE A 1 101 ? 6.964 12.741 -31.184 1.00 97.06 101 ILE A C 1
ATOM 747 O O . ILE A 1 101 ? 7.919 12.420 -31.891 1.00 97.06 101 ILE A O 1
ATOM 751 N N . ALA A 1 102 ? 6.834 13.971 -30.676 1.00 96.81 102 ALA A N 1
ATOM 752 C CA . ALA A 1 102 ? 7.804 15.037 -30.922 1.00 96.81 102 ALA A CA 1
ATOM 753 C C . ALA A 1 102 ? 9.193 14.699 -30.352 1.00 96.81 102 ALA A C 1
ATOM 755 O O . ALA A 1 102 ? 10.198 14.864 -31.045 1.00 96.81 102 ALA A O 1
ATOM 756 N N . GLY A 1 103 ? 9.248 14.170 -29.124 1.00 96.75 103 GLY A N 1
ATOM 757 C CA . GLY A 1 103 ? 10.491 13.691 -28.516 1.00 96.75 103 GLY A CA 1
ATOM 758 C C . GLY A 1 103 ? 11.134 12.569 -29.334 1.00 96.75 103 GLY A C 1
ATOM 759 O O . GLY A 1 103 ? 12.302 12.665 -29.700 1.00 96.75 103 GLY A O 1
ATOM 760 N N . CYS A 1 104 ? 10.351 11.562 -29.726 1.00 96.19 104 CYS A N 1
ATOM 761 C CA . CYS A 1 104 ? 10.832 10.438 -30.529 1.00 96.19 104 CYS A CA 1
ATOM 762 C C . CYS A 1 104 ? 11.344 10.873 -31.917 1.00 96.19 104 CYS A C 1
ATOM 764 O O . CYS A 1 104 ? 12.393 10.411 -32.368 1.00 96.19 104 CYS A O 1
ATOM 766 N N . ALA A 1 105 ? 10.657 11.814 -32.576 1.00 96.62 105 ALA A N 1
ATOM 767 C CA . ALA A 1 105 ? 11.095 12.383 -33.850 1.00 96.62 105 ALA A CA 1
ATOM 768 C C . ALA A 1 105 ? 12.418 13.141 -33.731 1.00 96.62 105 ALA A C 1
ATOM 770 O O . ALA A 1 105 ? 13.292 12.989 -34.585 1.00 96.62 105 ALA A O 1
ATOM 771 N N . ALA A 1 106 ? 12.599 13.914 -32.657 1.00 96.50 106 ALA A N 1
ATOM 772 C CA . ALA A 1 106 ? 13.855 14.606 -32.398 1.00 96.50 106 ALA A CA 1
ATOM 773 C C . ALA A 1 106 ? 15.028 13.623 -32.210 1.00 96.50 106 ALA A C 1
ATOM 775 O O . ALA A 1 106 ? 16.138 13.900 -32.667 1.00 96.50 106 ALA A O 1
ATOM 776 N N . SER A 1 107 ? 14.787 12.448 -31.613 1.00 96.38 107 SER A N 1
ATOM 777 C CA . SER A 1 107 ? 15.819 11.423 -31.394 1.00 96.38 107 SER A CA 1
ATOM 778 C C . SER A 1 107 ? 16.396 10.837 -32.690 1.00 96.38 107 SER A C 1
ATOM 780 O O . SER A 1 107 ? 17.561 10.443 -32.709 1.00 96.38 107 SER A O 1
ATOM 782 N N . VAL A 1 108 ? 15.637 10.826 -33.794 1.00 95.94 108 VAL A N 1
ATOM 783 C CA . VAL A 1 108 ? 16.119 10.350 -35.109 1.00 95.94 108 VAL A CA 1
ATOM 784 C C . VAL A 1 108 ? 17.294 11.197 -35.617 1.00 95.94 108 VAL A C 1
ATOM 786 O O . VAL A 1 108 ? 18.226 10.674 -36.234 1.00 95.94 108 VAL A O 1
ATOM 789 N N . PHE A 1 109 ? 17.285 12.496 -35.311 1.00 95.25 109 PHE A N 1
ATOM 790 C CA . PHE A 1 109 ? 18.304 13.461 -35.734 1.00 95.25 109 PHE A CA 1
ATOM 791 C C . PHE A 1 109 ? 19.435 13.636 -34.712 1.00 95.25 109 PHE A C 1
ATOM 793 O O . PHE A 1 109 ? 20.256 14.545 -34.838 1.00 95.25 109 PHE A O 1
ATOM 800 N N . ALA A 1 110 ? 19.503 12.783 -33.687 1.00 94.75 110 ALA A N 1
ATOM 801 C CA . ALA A 1 110 ? 20.516 12.904 -32.654 1.00 94.75 110 ALA A CA 1
ATOM 802 C C . ALA A 1 110 ? 21.929 12.617 -33.191 1.00 94.75 110 ALA A C 1
ATOM 804 O O . ALA A 1 110 ? 22.203 11.597 -33.833 1.00 94.75 110 ALA A O 1
ATOM 805 N N . THR A 1 111 ? 22.835 13.538 -32.875 1.00 93.94 111 THR A N 1
ATOM 806 C CA . THR A 1 111 ? 24.267 13.505 -33.201 1.00 93.94 111 THR A CA 1
ATOM 807 C C . THR A 1 111 ? 25.154 13.442 -31.956 1.00 93.94 111 THR A C 1
ATOM 809 O O . THR A 1 111 ? 26.363 13.280 -32.084 1.00 93.94 111 THR A O 1
ATOM 812 N N . ALA A 1 112 ? 24.569 13.547 -30.759 1.00 93.81 112 ALA A N 1
ATOM 813 C CA . ALA A 1 112 ? 25.264 13.474 -29.480 1.00 93.81 112 ALA A CA 1
ATOM 814 C C . ALA A 1 112 ? 24.368 12.835 -28.409 1.00 93.81 112 ALA A C 1
ATOM 816 O O . ALA A 1 112 ? 23.140 12.943 -28.478 1.00 93.81 112 ALA A O 1
ATOM 817 N N . MET A 1 113 ? 24.982 12.246 -27.375 1.00 93.69 113 MET A N 1
ATOM 818 C CA . MET A 1 113 ? 24.269 11.589 -26.269 1.00 93.69 113 MET A CA 1
ATOM 819 C C . MET A 1 113 ? 23.279 12.534 -25.565 1.00 93.69 113 MET A C 1
ATOM 821 O O . MET A 1 113 ? 22.136 12.163 -25.302 1.00 93.69 113 MET A O 1
ATOM 825 N N . TRP A 1 114 ? 23.665 13.796 -25.352 1.00 93.12 114 TRP A N 1
ATOM 826 C CA . TRP A 1 114 ? 22.797 14.808 -24.740 1.00 93.12 114 TRP A CA 1
ATOM 827 C C . TRP A 1 114 ? 21.514 15.081 -25.533 1.00 93.12 114 TRP A C 1
ATOM 829 O O . TRP A 1 114 ? 20.479 15.357 -24.928 1.00 93.12 114 TRP A O 1
ATOM 839 N N . HIS A 1 115 ? 21.532 14.952 -26.866 1.00 95.56 115 HIS A N 1
ATOM 840 C CA . HIS A 1 115 ? 20.313 15.097 -27.667 1.00 95.56 115 HIS A CA 1
ATOM 841 C C . HIS A 1 115 ? 19.310 13.984 -27.346 1.00 95.56 115 HIS A C 1
ATOM 843 O O . HIS A 1 115 ? 18.113 14.253 -27.263 1.00 95.56 115 HIS A O 1
ATOM 849 N N . ILE A 1 116 ? 19.780 12.755 -27.107 1.00 96.06 116 ILE A N 1
ATOM 850 C CA . ILE A 1 116 ? 18.930 11.635 -26.679 1.00 96.06 116 ILE A CA 1
ATOM 851 C C . ILE A 1 116 ? 18.447 11.838 -25.238 1.00 96.06 116 ILE A C 1
ATOM 853 O O . ILE A 1 116 ? 17.268 11.638 -24.972 1.00 96.06 116 ILE A O 1
ATOM 857 N N . ILE A 1 117 ? 19.301 12.311 -24.326 1.00 96.25 117 ILE A N 1
ATOM 858 C CA . ILE A 1 117 ? 18.899 12.610 -22.938 1.00 96.25 117 ILE A CA 1
ATOM 859 C C . ILE A 1 117 ? 17.779 13.661 -22.899 1.00 96.25 117 ILE A C 1
ATOM 861 O O . ILE A 1 117 ? 16.796 13.491 -22.184 1.00 96.25 117 ILE A O 1
ATOM 865 N N . VAL A 1 118 ? 17.875 14.729 -23.695 1.00 97.31 118 VAL A N 1
ATOM 866 C CA . VAL A 1 118 ? 16.828 15.762 -23.744 1.00 97.31 118 VAL A CA 1
ATOM 867 C C . VAL A 1 118 ? 15.575 15.256 -24.463 1.00 97.31 118 VAL A C 1
ATOM 869 O O . VAL A 1 118 ? 14.469 15.407 -23.947 1.00 97.31 118 VAL A O 1
ATOM 872 N N . SER A 1 119 ? 15.720 14.641 -25.640 1.00 97.25 119 SER A N 1
ATOM 873 C CA . SER A 1 119 ? 14.567 14.199 -26.438 1.00 97.25 119 SER A CA 1
ATOM 874 C C . SER A 1 119 ? 13.819 13.021 -25.802 1.00 97.25 119 SER A C 1
ATOM 876 O O . SER A 1 119 ? 12.606 13.096 -25.616 1.00 97.25 119 SER A O 1
ATOM 878 N N . VAL A 1 120 ? 14.525 11.962 -25.408 1.00 96.38 120 VAL A N 1
ATOM 879 C CA . VAL A 1 120 ? 13.933 10.777 -24.775 1.00 96.38 120 VAL A CA 1
ATOM 880 C C . VAL A 1 120 ? 13.730 11.005 -23.281 1.00 96.38 120 VAL A C 1
ATOM 882 O O . VAL A 1 120 ? 12.624 10.835 -22.788 1.00 96.38 120 VAL A O 1
ATOM 885 N N . GLY A 1 121 ? 14.756 11.433 -22.548 1.00 95.62 121 GLY A N 1
ATOM 886 C CA . GLY A 1 121 ? 14.644 11.617 -21.098 1.00 95.62 121 GLY A CA 1
ATOM 887 C C . GLY A 1 121 ? 13.604 12.672 -20.721 1.00 95.62 121 GLY A C 1
ATOM 888 O O . GLY A 1 121 ? 12.655 12.383 -19.997 1.00 95.62 121 GLY A O 1
ATOM 889 N N . VAL A 1 122 ? 13.747 13.897 -21.235 1.00 96.44 122 VAL A N 1
ATOM 890 C CA . VAL A 1 122 ? 12.898 15.025 -20.815 1.00 96.44 122 VAL A CA 1
ATOM 891 C C . VAL A 1 122 ? 11.579 15.081 -21.577 1.00 96.44 122 VAL A C 1
ATOM 893 O O . VAL A 1 122 ? 10.510 15.019 -20.968 1.00 96.44 122 VAL A O 1
ATOM 896 N N . VAL A 1 123 ? 11.635 15.204 -22.907 1.00 97.12 123 VAL A N 1
ATOM 897 C CA . VAL A 1 123 ? 10.426 15.441 -23.713 1.00 97.12 123 VAL A CA 1
ATOM 898 C C . VAL A 1 123 ? 9.513 14.217 -23.685 1.00 97.12 123 VAL A C 1
ATOM 900 O O . VAL A 1 123 ? 8.342 14.345 -23.320 1.00 97.12 123 VAL A O 1
ATOM 903 N N . MET A 1 124 ? 10.029 13.019 -23.990 1.00 96.25 124 MET A N 1
ATOM 904 C CA . MET A 1 124 ? 9.193 11.816 -23.907 1.00 96.25 124 MET A CA 1
ATOM 905 C C . MET A 1 124 ? 8.773 11.493 -22.469 1.00 96.25 124 MET A C 1
ATOM 907 O O . MET A 1 124 ? 7.662 11.003 -22.307 1.00 96.25 124 MET A O 1
ATOM 911 N N . GLY A 1 125 ? 9.574 11.811 -21.444 1.00 95.12 125 GLY A N 1
ATOM 912 C CA . GLY A 1 125 ? 9.221 11.562 -20.037 1.00 95.12 125 GLY A CA 1
ATOM 913 C C . GLY A 1 125 ? 7.997 12.350 -19.576 1.00 95.12 125 GLY A C 1
ATOM 914 O O . GLY A 1 125 ? 7.083 11.789 -18.971 1.00 95.12 125 GLY A O 1
ATOM 915 N N . ILE A 1 126 ? 7.917 13.634 -19.940 1.00 94.75 126 ILE A N 1
ATOM 916 C CA . ILE A 1 126 ? 6.719 14.454 -19.697 1.00 94.75 126 ILE A CA 1
ATOM 917 C C . ILE A 1 126 ? 5.525 13.898 -20.487 1.00 94.75 126 ILE A C 1
ATOM 919 O O . ILE A 1 126 ? 4.431 13.760 -19.939 1.00 94.75 126 ILE A O 1
ATOM 923 N N . GLY A 1 127 ? 5.729 13.542 -21.760 1.00 95.94 127 GLY A N 1
ATOM 924 C CA . GLY A 1 127 ? 4.675 12.959 -22.595 1.00 95.94 127 GLY A CA 1
ATOM 925 C C . GLY A 1 127 ? 4.129 11.637 -22.041 1.00 95.94 127 GLY A C 1
ATOM 926 O O . GLY A 1 127 ? 2.915 11.442 -21.982 1.00 95.94 127 GLY A O 1
ATOM 927 N N . PHE A 1 128 ? 5.010 10.759 -21.555 1.00 94.94 128 PHE A N 1
ATOM 928 C CA . PHE A 1 128 ? 4.650 9.478 -20.947 1.00 94.94 128 PHE A CA 1
ATOM 929 C C . PHE A 1 128 ? 3.885 9.666 -19.648 1.00 94.94 128 PHE A C 1
ATOM 931 O O . PHE A 1 128 ? 2.856 9.020 -19.478 1.00 94.94 128 PHE A O 1
ATOM 938 N N . GLY A 1 129 ? 4.289 10.584 -18.772 1.00 90.81 129 GLY A N 1
ATOM 939 C CA . GLY A 1 129 ? 3.532 10.843 -17.548 1.00 90.81 129 GLY A CA 1
ATOM 940 C C . GLY A 1 129 ? 2.128 11.407 -17.805 1.00 90.81 129 GLY A C 1
ATOM 941 O O . GLY A 1 129 ? 1.162 10.997 -17.152 1.00 90.81 129 GLY A O 1
ATOM 942 N N . LEU A 1 130 ? 1.977 12.247 -18.838 1.00 91.31 130 LEU A N 1
ATOM 943 C CA . LEU A 1 130 ? 0.674 12.736 -19.311 1.00 91.31 130 LEU A CA 1
ATOM 944 C C . LEU A 1 130 ? -0.176 11.663 -20.012 1.00 91.31 130 LEU A C 1
ATOM 946 O O . LEU A 1 130 ? -1.372 11.876 -20.178 1.00 91.31 130 LEU A O 1
ATOM 950 N N . MET A 1 131 ? 0.392 10.519 -20.403 1.00 92.44 131 MET A N 1
ATOM 951 C CA . MET A 1 131 ? -0.368 9.358 -20.889 1.00 92.44 131 MET A CA 1
ATOM 952 C C . MET A 1 131 ? -0.686 8.360 -19.770 1.00 92.44 131 MET A C 1
ATOM 954 O O . MET A 1 131 ? -1.821 7.892 -19.668 1.00 92.44 131 MET A O 1
ATOM 958 N N . TYR A 1 132 ? 0.305 8.052 -18.932 1.00 87.12 132 TYR A N 1
ATOM 959 C CA . TYR A 1 132 ? 0.271 6.999 -17.917 1.00 87.12 132 TYR A CA 1
ATOM 960 C C . TYR A 1 132 ? -0.818 7.253 -16.869 1.00 87.12 132 TYR A C 1
ATOM 962 O O . TYR A 1 132 ? -1.695 6.417 -16.644 1.00 87.12 132 TYR A O 1
ATOM 970 N N . CYS A 1 133 ? -0.825 8.452 -16.276 1.00 83.56 133 CYS A N 1
ATOM 971 C CA . CYS A 1 133 ? -1.785 8.808 -15.232 1.00 83.56 133 CYS A CA 1
ATOM 972 C C . CYS A 1 133 ? -3.254 8.772 -15.730 1.00 83.56 133 CYS A C 1
ATOM 974 O O . CYS A 1 133 ? -4.053 8.028 -15.150 1.00 83.56 133 CYS A O 1
ATOM 976 N N . PRO A 1 134 ? -3.642 9.455 -16.832 1.00 84.38 134 PRO A N 1
ATOM 977 C CA . PRO A 1 134 ? -5.015 9.374 -17.339 1.00 84.38 134 PRO A CA 1
ATOM 978 C C . PRO A 1 134 ? -5.436 7.973 -17.784 1.00 84.38 134 PRO A C 1
ATOM 980 O O . PRO A 1 134 ? -6.618 7.650 -17.685 1.00 84.38 134 PRO A O 1
ATOM 983 N N . ALA A 1 135 ? -4.507 7.141 -18.265 1.00 88.00 135 ALA A N 1
ATOM 984 C CA . ALA A 1 135 ? -4.821 5.774 -18.670 1.00 88.00 135 ALA A CA 1
ATOM 985 C C . ALA A 1 135 ? -5.279 4.902 -17.488 1.00 88.00 135 ALA A C 1
ATOM 987 O O . ALA A 1 135 ? -6.214 4.107 -17.630 1.00 88.00 135 ALA A O 1
ATOM 988 N N . ILE A 1 136 ? -4.673 5.074 -16.312 1.00 81.81 136 ILE A N 1
ATOM 989 C CA . ILE A 1 136 ? -5.094 4.390 -15.082 1.00 81.81 136 ILE A CA 1
ATOM 990 C C . ILE A 1 136 ? -6.394 5.005 -14.545 1.00 81.81 136 ILE A C 1
ATOM 992 O O . ILE A 1 136 ? -7.338 4.286 -14.205 1.00 81.81 136 ILE A O 1
ATOM 996 N N . VAL A 1 137 ? -6.491 6.337 -14.516 1.00 77.06 137 VAL A N 1
ATOM 997 C CA . VAL A 1 137 ? -7.686 7.046 -14.023 1.00 77.06 137 VAL A CA 1
ATOM 998 C C . VAL A 1 137 ? -8.925 6.708 -14.863 1.00 77.06 137 VAL A C 1
ATOM 1000 O O . VAL A 1 137 ? -9.989 6.430 -14.319 1.00 77.06 137 VAL A O 1
ATOM 1003 N N . ALA A 1 138 ? -8.804 6.638 -16.188 1.00 82.38 138 ALA A N 1
ATOM 1004 C CA . ALA A 1 138 ? -9.932 6.315 -17.058 1.00 82.38 138 ALA A CA 1
ATOM 1005 C C . ALA A 1 138 ? -10.496 4.909 -16.789 1.00 82.38 138 ALA A C 1
ATOM 1007 O O . ALA A 1 138 ? -11.707 4.753 -16.645 1.00 82.38 138 ALA A O 1
ATOM 1008 N N . VAL A 1 139 ? -9.641 3.887 -16.670 1.00 81.38 139 VAL A N 1
ATOM 1009 C CA . VAL A 1 139 ? -10.073 2.507 -16.364 1.00 81.38 139 VAL A CA 1
ATOM 1010 C C . VAL A 1 139 ? -10.813 2.451 -15.037 1.00 81.38 139 VAL A C 1
ATOM 1012 O O . VAL A 1 139 ? -11.879 1.847 -14.915 1.00 81.38 139 VAL A O 1
ATOM 1015 N N . THR A 1 140 ? -10.260 3.136 -14.049 1.00 72.44 140 THR A N 1
ATOM 1016 C CA . THR A 1 140 ? -10.775 3.128 -12.691 1.00 72.44 140 THR A CA 1
ATOM 1017 C C . THR A 1 140 ? -12.065 3.939 -12.515 1.00 72.44 140 THR A C 1
ATOM 1019 O O . THR A 1 140 ? -12.800 3.715 -11.555 1.00 72.44 140 THR A O 1
ATOM 1022 N N . MET A 1 141 ? -12.396 4.843 -13.440 1.00 71.81 141 MET A N 1
ATOM 1023 C CA . MET A 1 141 ? -13.709 5.496 -13.493 1.00 71.81 141 MET A CA 1
ATOM 1024 C C . MET A 1 141 ? -14.804 4.591 -14.082 1.00 71.81 141 MET A C 1
ATOM 1026 O O . MET A 1 141 ? -15.973 4.729 -13.727 1.00 71.81 141 MET A O 1
ATOM 1030 N N . TYR A 1 142 ? -14.451 3.672 -14.983 1.00 76.50 142 TYR A N 1
ATOM 1031 C CA . TYR A 1 142 ? -15.415 2.809 -15.677 1.00 76.50 142 TYR A CA 1
ATOM 1032 C C . TYR A 1 142 ? -15.831 1.569 -14.880 1.00 76.50 142 TYR A C 1
ATOM 1034 O O . TYR A 1 142 ? -16.921 1.038 -15.114 1.00 76.50 142 TYR A O 1
ATOM 1042 N N . PHE A 1 143 ? -14.984 1.118 -13.956 1.00 69.50 143 PHE A N 1
ATOM 1043 C CA . PHE A 1 143 ? -15.218 -0.067 -13.137 1.00 69.50 143 PHE A CA 1
ATOM 1044 C C . PHE A 1 143 ? -15.175 0.274 -11.649 1.00 69.50 143 PHE A C 1
ATOM 1046 O O . PHE A 1 143 ? -14.195 0.836 -11.164 1.00 69.50 143 PHE A O 1
ATOM 1053 N N . GLU A 1 144 ? -16.217 -0.138 -10.934 1.00 61.09 144 GLU A N 1
ATOM 1054 C CA . GLU A 1 144 ? -16.295 -0.159 -9.476 1.00 61.09 144 GLU A CA 1
ATOM 1055 C C . GLU A 1 144 ? -16.116 -1.601 -8.983 1.00 61.09 144 GLU A C 1
ATOM 1057 O O . GLU A 1 144 ? -15.095 -1.920 -8.382 1.00 61.09 144 GLU A O 1
ATOM 1062 N N . ARG A 1 145 ? -17.018 -2.534 -9.320 1.00 58.34 145 ARG A N 1
ATOM 1063 C CA . ARG A 1 145 ? -16.960 -3.925 -8.820 1.00 58.34 145 ARG A CA 1
ATOM 1064 C C . ARG A 1 145 ? -15.761 -4.732 -9.320 1.00 58.34 145 ARG A C 1
ATOM 1066 O O . ARG A 1 145 ? -15.317 -5.647 -8.635 1.00 58.34 145 ARG A O 1
ATOM 1073 N N . ARG A 1 146 ? -15.261 -4.452 -10.531 1.00 63.84 146 ARG A N 1
ATOM 1074 C CA . ARG A 1 146 ? -14.168 -5.220 -11.184 1.00 63.84 146 ARG A CA 1
ATOM 1075 C C . ARG A 1 146 ? -12.891 -4.406 -11.392 1.00 63.84 146 ARG A C 1
ATOM 1077 O O . ARG A 1 146 ? -12.088 -4.723 -12.270 1.00 63.84 146 ARG A O 1
ATOM 1084 N N . ARG A 1 147 ? -12.703 -3.350 -10.602 1.00 65.62 147 ARG A N 1
ATOM 1085 C CA . ARG A 1 147 ? -11.618 -2.381 -10.781 1.00 65.62 147 ARG A CA 1
ATOM 1086 C C . ARG A 1 147 ? -10.218 -2.990 -10.680 1.00 65.62 147 ARG A C 1
ATOM 1088 O O . ARG A 1 147 ? -9.407 -2.699 -11.548 1.00 65.62 147 ARG A O 1
ATOM 1095 N N . SER A 1 148 ? -9.929 -3.833 -9.678 1.00 62.38 148 SER A N 1
ATOM 1096 C CA . SER A 1 148 ? -8.587 -4.429 -9.495 1.00 62.38 148 SER A CA 1
ATOM 1097 C C . SER A 1 148 ? -8.186 -5.286 -10.694 1.00 62.38 148 SER A C 1
ATOM 1099 O O . SER A 1 148 ? -7.104 -5.111 -11.246 1.00 62.38 148 SER A O 1
ATOM 1101 N N . LEU A 1 149 ? -9.104 -6.130 -11.170 1.00 70.62 149 LEU A N 1
ATOM 1102 C CA . LEU A 1 149 ? -8.923 -6.925 -12.382 1.00 70.62 149 LEU A CA 1
ATOM 1103 C C . LEU A 1 149 ? -8.724 -6.039 -13.622 1.00 70.62 149 LEU A C 1
ATOM 1105 O O . LEU A 1 149 ? -7.815 -6.287 -14.408 1.00 70.62 149 LEU A O 1
ATOM 1109 N N . ALA A 1 150 ? -9.551 -5.006 -13.800 1.00 77.00 150 ALA A N 1
ATOM 1110 C CA . ALA A 1 150 ? -9.466 -4.100 -14.945 1.00 77.00 150 ALA A CA 1
ATOM 1111 C C . ALA A 1 150 ? -8.140 -3.315 -14.972 1.00 77.00 150 ALA A C 1
ATOM 1113 O O . ALA A 1 150 ? -7.486 -3.250 -16.013 1.00 77.00 150 ALA A O 1
ATOM 1114 N N . THR A 1 151 ? -7.709 -2.777 -13.828 1.00 76.25 151 THR A N 1
ATOM 1115 C CA . THR A 1 151 ? -6.419 -2.088 -13.675 1.00 76.25 151 THR A CA 1
ATOM 1116 C C . THR A 1 151 ? -5.251 -3.057 -13.830 1.00 76.25 151 THR A C 1
ATOM 1118 O O . THR A 1 151 ? -4.289 -2.736 -14.518 1.00 76.25 151 THR A O 1
ATOM 1121 N N . GLY A 1 152 ? -5.341 -4.260 -13.256 1.00 74.00 152 GLY A N 1
ATOM 1122 C CA . GLY A 1 152 ? -4.326 -5.303 -13.395 1.00 74.00 152 GLY A CA 1
ATOM 1123 C C . GLY A 1 152 ? -4.124 -5.720 -14.850 1.00 74.00 152 GLY A C 1
ATOM 1124 O O . GLY A 1 152 ? -2.988 -5.775 -15.313 1.00 74.00 152 GLY A O 1
ATOM 1125 N N . ILE A 1 153 ? -5.215 -5.924 -15.601 1.00 83.56 153 ILE A N 1
ATOM 1126 C CA . ILE A 1 153 ? -5.157 -6.187 -17.046 1.00 83.56 153 ILE A CA 1
ATOM 1127 C C . ILE A 1 153 ? -4.542 -4.996 -17.777 1.00 83.56 153 ILE A C 1
ATOM 1129 O O . ILE A 1 153 ? -3.625 -5.207 -18.558 1.00 83.56 153 ILE A O 1
ATOM 1133 N N . ALA A 1 154 ? -4.988 -3.763 -17.516 1.00 86.19 154 ALA A N 1
ATOM 1134 C CA . ALA A 1 154 ? -4.444 -2.574 -18.173 1.00 86.19 154 ALA A CA 1
ATOM 1135 C C . ALA A 1 154 ? -2.926 -2.426 -17.949 1.00 86.19 154 ALA A C 1
ATOM 1137 O O . ALA A 1 154 ? -2.157 -2.262 -18.893 1.00 86.19 154 ALA A O 1
ATOM 1138 N N . VAL A 1 155 ? -2.475 -2.572 -16.706 1.00 84.38 155 VAL A N 1
ATOM 1139 C CA . VAL A 1 155 ? -1.071 -2.410 -16.313 1.00 84.38 155 VAL A CA 1
ATOM 1140 C C . VAL A 1 155 ? -0.217 -3.622 -16.724 1.00 84.38 155 VAL A C 1
ATOM 1142 O O . VAL A 1 155 ? 0.994 -3.487 -16.899 1.00 84.38 155 VAL A O 1
ATOM 1145 N N . ALA A 1 156 ? -0.801 -4.802 -16.972 1.00 87.31 156 ALA A N 1
ATOM 1146 C CA . ALA A 1 156 ? -0.081 -5.960 -17.523 1.00 87.31 156 ALA A CA 1
ATOM 1147 C C . ALA A 1 156 ? 0.535 -5.691 -18.911 1.00 87.31 156 ALA A C 1
ATOM 1149 O O . ALA A 1 156 ? 1.479 -6.380 -19.305 1.00 87.31 156 ALA A O 1
ATOM 1150 N N . GLY A 1 157 ? 0.065 -4.651 -19.614 1.00 90.31 157 GLY A N 1
ATOM 1151 C CA . GLY A 1 157 ? 0.616 -4.208 -20.894 1.00 90.31 157 GLY A CA 1
ATOM 1152 C C . GLY A 1 157 ? 2.122 -3.963 -20.864 1.00 90.31 157 GLY A C 1
ATOM 1153 O O . GLY A 1 157 ? 2.802 -4.310 -21.823 1.00 90.31 157 GLY A O 1
ATOM 1154 N N . ALA A 1 158 ? 2.669 -3.478 -19.748 1.00 90.00 158 ALA A N 1
ATOM 1155 C CA . ALA A 1 158 ? 4.096 -3.191 -19.621 1.00 90.00 158 ALA A CA 1
ATOM 1156 C C . ALA A 1 158 ? 4.994 -4.401 -19.935 1.00 90.00 158 ALA A C 1
ATOM 1158 O O . ALA A 1 158 ? 5.906 -4.310 -20.755 1.00 90.00 158 ALA A O 1
ATOM 1159 N N . GLY A 1 159 ? 4.707 -5.556 -19.320 1.00 90.38 159 GLY A N 1
ATOM 1160 C CA . GLY A 1 159 ? 5.476 -6.781 -19.549 1.00 90.38 159 GLY A CA 1
ATOM 1161 C C . GLY A 1 159 ? 5.291 -7.320 -20.969 1.00 90.38 159 GLY A C 1
ATOM 1162 O O . GLY A 1 159 ? 6.261 -7.740 -21.604 1.00 90.38 159 GLY A O 1
ATOM 1163 N N . PHE A 1 160 ? 4.068 -7.233 -21.499 1.00 94.44 160 PHE A N 1
ATOM 1164 C CA . PHE A 1 160 ? 3.754 -7.649 -22.865 1.00 94.44 160 PHE A CA 1
ATOM 1165 C C . PHE A 1 160 ? 4.507 -6.795 -23.894 1.00 94.44 160 PHE A C 1
ATOM 1167 O O . PHE A 1 160 ? 5.059 -7.322 -24.860 1.00 94.44 160 PHE A O 1
ATOM 1174 N N . GLY A 1 161 ? 4.607 -5.487 -23.646 1.00 94.75 161 GLY A N 1
ATOM 1175 C CA . GLY A 1 161 ? 5.409 -4.559 -24.435 1.00 94.75 161 GLY A CA 1
ATOM 1176 C C . GLY A 1 161 ? 6.889 -4.915 -24.425 1.00 94.75 161 GLY A C 1
ATOM 1177 O O . GLY A 1 161 ? 7.491 -5.005 -25.489 1.00 94.75 161 GLY A O 1
ATOM 1178 N N . THR A 1 162 ? 7.480 -5.201 -23.261 1.00 93.50 162 THR A N 1
ATOM 1179 C CA . THR A 1 162 ? 8.894 -5.615 -23.185 1.00 93.50 162 THR A CA 1
ATOM 1180 C C . THR A 1 162 ? 9.157 -6.917 -23.943 1.00 93.50 162 THR A C 1
ATOM 1182 O O . THR A 1 162 ? 10.141 -7.010 -24.676 1.00 93.50 162 THR A O 1
ATOM 1185 N N . MET A 1 163 ? 8.253 -7.895 -23.811 1.00 95.25 163 MET A N 1
ATOM 1186 C CA . MET A 1 163 ? 8.325 -9.190 -24.495 1.00 95.25 163 MET A CA 1
ATOM 1187 C C . MET A 1 163 ? 8.347 -9.047 -26.023 1.00 95.25 163 MET A C 1
ATOM 1189 O O . MET A 1 163 ? 9.053 -9.792 -26.697 1.00 95.25 163 MET A O 1
ATOM 11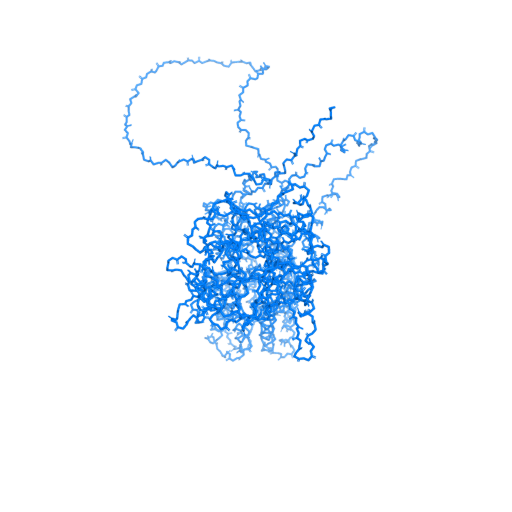93 N N . ILE A 1 164 ? 7.586 -8.095 -26.570 1.00 95.25 164 ILE A N 1
ATOM 1194 C CA . ILE A 1 164 ? 7.475 -7.872 -28.018 1.00 95.25 164 ILE A CA 1
ATOM 1195 C C . ILE A 1 164 ? 8.554 -6.923 -28.535 1.00 95.25 164 ILE A C 1
ATOM 1197 O O . ILE A 1 164 ? 9.182 -7.197 -29.558 1.00 95.25 164 ILE A O 1
ATOM 1201 N N . PHE A 1 165 ? 8.780 -5.800 -27.855 1.00 95.19 165 PHE A N 1
ATOM 1202 C CA . PHE A 1 165 ? 9.672 -4.760 -28.358 1.00 95.19 165 PHE A CA 1
ATOM 1203 C C . PHE A 1 165 ? 11.146 -5.106 -28.196 1.00 95.19 165 PHE A C 1
ATOM 1205 O O . PHE A 1 165 ? 11.937 -4.689 -29.033 1.00 95.19 165 PHE A O 1
ATOM 1212 N N . SER A 1 166 ? 11.544 -5.900 -27.198 1.00 94.06 166 SER A N 1
ATOM 1213 C CA . SER A 1 166 ? 12.950 -6.297 -27.057 1.00 94.06 166 SER A CA 1
ATOM 1214 C C . SER A 1 166 ? 13.520 -7.033 -28.289 1.00 94.06 166 SER A C 1
ATOM 1216 O O . SER A 1 166 ? 14.532 -6.565 -28.826 1.00 94.06 166 SER A O 1
ATOM 1218 N N . PRO A 1 167 ? 12.888 -8.102 -28.818 1.00 93.81 167 PRO A N 1
ATOM 1219 C CA . PRO A 1 167 ? 13.398 -8.802 -29.995 1.00 93.81 167 PRO A CA 1
ATOM 1220 C C . PRO A 1 167 ? 13.197 -7.989 -31.278 1.00 93.81 167 PRO A C 1
ATOM 1222 O O . PRO A 1 167 ? 14.057 -8.023 -32.157 1.00 93.81 167 PRO A O 1
ATOM 1225 N N . ILE A 1 168 ? 12.112 -7.207 -31.383 1.00 94.44 168 ILE A N 1
ATOM 1226 C CA . ILE A 1 168 ? 11.906 -6.289 -32.516 1.00 94.44 168 ILE A CA 1
ATOM 1227 C C . ILE A 1 168 ? 13.033 -5.257 -32.572 1.00 94.44 168 ILE A C 1
ATOM 1229 O O . ILE A 1 168 ? 13.598 -5.043 -33.641 1.00 94.44 168 ILE A O 1
ATOM 1233 N N . ASN A 1 169 ? 13.409 -4.662 -31.438 1.00 94.06 169 ASN A N 1
ATOM 1234 C CA . ASN A 1 169 ? 14.508 -3.703 -31.376 1.00 94.06 169 ASN A CA 1
ATOM 1235 C C . ASN A 1 169 ? 15.822 -4.363 -31.802 1.00 94.06 169 ASN A C 1
ATOM 1237 O O . ASN A 1 169 ? 16.513 -3.815 -32.655 1.00 94.06 169 ASN A O 1
ATOM 1241 N N . GLY A 1 170 ? 16.140 -5.560 -31.297 1.00 90.75 170 GLY A N 1
ATOM 1242 C CA . GLY A 1 170 ? 17.330 -6.306 -31.729 1.00 90.75 170 GLY A CA 1
ATOM 1243 C C . GLY A 1 170 ? 17.348 -6.592 -33.240 1.00 90.75 170 GLY A C 1
ATOM 1244 O O . GLY A 1 170 ? 18.364 -6.393 -33.915 1.00 90.75 170 GLY A O 1
ATOM 1245 N N . PHE A 1 171 ? 16.206 -6.986 -33.808 1.00 92.38 171 PHE A N 1
ATOM 1246 C CA . PHE A 1 171 ? 16.062 -7.227 -35.246 1.00 92.38 171 PHE A CA 1
ATOM 1247 C C . PHE A 1 171 ? 16.224 -5.945 -36.080 1.00 92.38 171 PHE A C 1
ATOM 1249 O O . PHE A 1 171 ? 16.963 -5.932 -37.065 1.00 92.38 171 PHE A O 1
ATOM 1256 N N . VAL A 1 172 ? 15.570 -4.853 -35.680 1.00 94.38 172 VAL A N 1
ATOM 1257 C CA . VAL A 1 172 ? 15.645 -3.564 -36.383 1.00 94.38 172 VAL A CA 1
ATOM 1258 C C . VAL A 1 172 ? 17.061 -2.998 -36.324 1.00 94.38 172 VAL A C 1
ATOM 1260 O O . VAL A 1 172 ? 17.566 -2.531 -37.342 1.00 94.38 172 VAL A O 1
ATOM 1263 N N . ILE A 1 173 ? 17.730 -3.091 -35.172 1.00 92.88 173 ILE A N 1
ATOM 1264 C CA . ILE A 1 173 ? 19.107 -2.612 -35.013 1.00 92.88 173 ILE A CA 1
ATOM 1265 C C . ILE A 1 173 ? 20.060 -3.384 -35.931 1.00 92.88 173 ILE A C 1
ATOM 1267 O O . ILE A 1 173 ? 20.860 -2.758 -36.623 1.00 92.88 173 ILE A O 1
ATOM 1271 N N . SER A 1 174 ? 19.943 -4.714 -35.987 1.00 90.19 174 SER A N 1
ATOM 1272 C CA . SER A 1 174 ? 20.832 -5.552 -36.807 1.00 90.19 174 SER A CA 1
ATOM 1273 C C . SER A 1 174 ? 20.687 -5.335 -38.319 1.00 90.19 174 SER A C 1
ATOM 1275 O O . SER A 1 174 ? 21.662 -5.530 -39.040 1.00 90.19 174 SER A O 1
ATOM 1277 N N . HIS A 1 175 ? 19.516 -4.905 -38.809 1.00 92.88 175 HIS A N 1
ATOM 1278 C CA . HIS A 1 175 ? 19.262 -4.727 -40.250 1.00 92.88 175 HIS A CA 1
ATOM 1279 C C . HIS A 1 175 ? 19.264 -3.266 -40.717 1.00 92.88 175 HIS A C 1
ATOM 1281 O O . HIS A 1 175 ? 19.695 -2.975 -41.831 1.00 92.88 175 HIS A O 1
ATOM 1287 N N . PHE A 1 176 ? 18.762 -2.346 -39.891 1.00 94.06 176 PHE A N 1
ATOM 1288 C CA . PHE A 1 176 ? 18.490 -0.953 -40.268 1.00 94.06 176 PHE A CA 1
ATOM 1289 C C . PHE A 1 176 ? 19.184 0.073 -39.354 1.00 94.06 176 PHE A C 1
ATOM 1291 O O . PHE A 1 176 ? 19.089 1.278 -39.594 1.00 94.06 176 PHE A O 1
ATOM 1298 N N . GLY A 1 177 ? 19.896 -0.385 -38.319 1.00 92.56 177 GLY A N 1
ATOM 1299 C CA . GLY A 1 177 ? 20.602 0.458 -37.357 1.00 92.56 177 GLY A CA 1
ATOM 1300 C C . GLY A 1 177 ? 19.708 1.043 -36.258 1.00 92.56 177 GLY A C 1
ATOM 1301 O O . GLY A 1 177 ? 18.480 0.951 -36.278 1.00 92.56 177 GLY A O 1
ATOM 1302 N N . TRP A 1 178 ? 20.334 1.682 -35.267 1.00 93.31 178 TRP A N 1
ATOM 1303 C CA . TRP A 1 178 ? 19.644 2.161 -34.062 1.00 93.31 178 TRP A CA 1
ATOM 1304 C C . TRP A 1 178 ? 18.644 3.299 -34.327 1.00 93.31 178 TRP A C 1
ATOM 1306 O O . TRP A 1 178 ? 17.622 3.394 -33.652 1.00 93.31 178 TRP A O 1
ATOM 1316 N N . ARG A 1 179 ? 18.883 4.142 -35.343 1.00 95.19 179 ARG A N 1
ATOM 1317 C CA . ARG A 1 179 ? 17.971 5.244 -35.714 1.00 95.19 179 ARG A CA 1
ATOM 1318 C C . ARG A 1 179 ? 16.615 4.734 -36.205 1.00 95.19 179 ARG A C 1
ATOM 1320 O O . ARG A 1 179 ? 15.589 5.355 -35.930 1.00 95.19 179 ARG A O 1
ATOM 1327 N N . ALA A 1 180 ? 16.594 3.581 -36.876 1.00 95.06 180 ALA A N 1
ATOM 1328 C CA . ALA A 1 180 ? 15.367 2.961 -37.367 1.00 95.06 180 ALA A CA 1
ATOM 1329 C C . ALA A 1 180 ? 14.440 2.493 -36.231 1.00 95.06 180 ALA A C 1
ATOM 1331 O O . ALA A 1 180 ? 13.225 2.411 -36.424 1.00 95.06 180 ALA A O 1
ATOM 1332 N N . VAL A 1 181 ? 14.977 2.255 -35.028 1.00 95.44 181 VAL A N 1
ATOM 1333 C CA . VAL A 1 181 ? 14.161 1.936 -33.850 1.00 95.44 181 VAL A CA 1
ATOM 1334 C C . VAL A 1 181 ? 13.257 3.115 -33.489 1.00 95.44 181 VAL A C 1
ATOM 1336 O O . VAL A 1 181 ? 12.051 2.937 -33.342 1.00 95.44 181 VAL A O 1
ATOM 1339 N N . PHE A 1 182 ? 13.796 4.337 -33.442 1.00 95.88 182 PHE A N 1
ATOM 1340 C CA . PHE A 1 182 ? 13.001 5.542 -33.176 1.00 95.88 182 PHE A CA 1
ATOM 1341 C C . PHE A 1 182 ? 11.946 5.793 -34.265 1.00 95.88 182 PHE A C 1
ATOM 1343 O O . PHE A 1 182 ? 10.807 6.127 -33.953 1.00 95.88 182 PHE A O 1
ATOM 1350 N N . VAL A 1 183 ? 12.269 5.538 -35.538 1.00 95.25 183 VAL A N 1
ATOM 1351 C CA . VAL A 1 183 ? 11.289 5.616 -36.643 1.00 95.25 183 VAL A CA 1
ATOM 1352 C C . VAL A 1 183 ? 10.160 4.592 -36.474 1.00 95.25 183 VAL A C 1
ATOM 1354 O O . VAL A 1 183 ? 8.995 4.903 -36.719 1.00 95.25 183 VAL A O 1
ATOM 1357 N N . THR A 1 184 ? 10.484 3.383 -36.013 1.00 94.00 184 THR A N 1
ATOM 1358 C CA . THR A 1 184 ? 9.484 2.346 -35.724 1.00 94.00 184 THR A CA 1
ATOM 1359 C C . THR A 1 184 ? 8.559 2.790 -34.587 1.00 94.00 184 THR A C 1
ATOM 1361 O O . THR A 1 184 ? 7.337 2.730 -34.727 1.00 94.00 184 THR A O 1
ATOM 1364 N N . PHE A 1 185 ? 9.116 3.320 -33.492 1.00 94.12 185 PHE A N 1
ATOM 1365 C CA . PHE A 1 185 ? 8.329 3.806 -32.354 1.00 94.12 185 PHE A CA 1
ATOM 1366 C C . PHE A 1 185 ? 7.489 5.048 -32.660 1.00 94.12 185 PHE A C 1
ATOM 1368 O O . PHE A 1 185 ? 6.410 5.190 -32.097 1.00 94.12 185 PHE A O 1
ATOM 1375 N N . LEU A 1 186 ? 7.905 5.897 -33.598 1.00 93.44 186 LEU A N 1
ATOM 1376 C CA . LEU A 1 186 ? 7.087 6.988 -34.139 1.00 93.44 186 LEU A CA 1
ATOM 1377 C C . LEU A 1 186 ? 5.735 6.482 -34.665 1.00 93.44 186 LEU A C 1
ATOM 1379 O O . LEU A 1 186 ? 4.691 7.032 -34.317 1.00 93.44 186 LEU A O 1
ATOM 1383 N N . GLY A 1 187 ? 5.747 5.396 -35.446 1.00 89.38 187 GLY A N 1
ATOM 1384 C CA . GLY A 1 187 ? 4.526 4.736 -35.914 1.00 89.38 187 GLY A CA 1
ATOM 1385 C C . GLY A 1 187 ? 3.704 4.144 -34.767 1.00 89.38 187 GLY A C 1
ATOM 1386 O O . GLY A 1 187 ? 2.481 4.265 -34.753 1.00 89.38 187 GLY A O 1
ATOM 1387 N N . VAL A 1 188 ? 4.375 3.564 -33.769 1.00 92.88 188 VAL A N 1
ATOM 1388 C CA . VAL A 1 188 ? 3.733 2.970 -32.588 1.00 92.88 188 VAL A CA 1
ATOM 1389 C C . VAL A 1 188 ? 3.054 4.033 -31.706 1.00 92.88 188 VAL A C 1
ATOM 1391 O O . VAL A 1 188 ? 1.909 3.844 -31.300 1.00 92.88 188 VAL A O 1
ATOM 1394 N N . PHE A 1 189 ? 3.694 5.180 -31.455 1.00 92.50 189 PHE A N 1
ATOM 1395 C CA . PHE A 1 189 ? 3.134 6.256 -30.626 1.00 92.50 189 PHE A CA 1
ATOM 1396 C C . PHE A 1 189 ? 1.914 6.936 -31.257 1.00 92.50 189 PHE A C 1
ATOM 1398 O O . PHE A 1 189 ? 1.043 7.413 -30.530 1.00 92.50 189 PHE A O 1
ATOM 1405 N N . ILE A 1 190 ? 1.785 6.934 -32.588 1.00 91.69 190 ILE A N 1
ATOM 1406 C CA . ILE A 1 190 ? 0.567 7.420 -33.259 1.00 91.69 190 ILE A CA 1
ATOM 1407 C C . ILE A 1 190 ? -0.654 6.588 -32.835 1.00 91.69 190 ILE A C 1
ATOM 1409 O O . ILE A 1 190 ? -1.736 7.145 -32.636 1.00 91.69 190 ILE A O 1
ATOM 1413 N N . PHE A 1 191 ? -0.497 5.280 -32.600 1.00 91.31 191 PHE A N 1
ATOM 1414 C CA . PHE A 1 191 ? -1.593 4.450 -32.090 1.00 91.31 191 PHE A CA 1
ATOM 1415 C C . PHE A 1 191 ? -2.020 4.835 -30.666 1.00 91.31 191 PHE A C 1
ATOM 1417 O O . PHE A 1 191 ? -3.194 4.667 -30.333 1.00 91.31 191 PHE A O 1
ATOM 1424 N N . CYS A 1 192 ? -1.138 5.432 -29.852 1.00 92.81 192 CYS A N 1
ATOM 1425 C CA . CYS A 1 192 ? -1.507 5.934 -28.524 1.00 92.81 192 CYS A CA 1
ATOM 1426 C C . CYS A 1 192 ? -2.530 7.079 -28.589 1.00 92.81 192 CYS A C 1
ATOM 1428 O O . CYS A 1 192 ? -3.358 7.198 -27.685 1.00 92.81 192 CYS A O 1
ATOM 1430 N N . ILE A 1 193 ? -2.549 7.868 -29.672 1.00 94.06 193 ILE A N 1
ATOM 1431 C CA . ILE A 1 193 ? -3.609 8.863 -29.918 1.00 94.06 193 ILE A CA 1
ATOM 1432 C C . ILE A 1 193 ? -4.961 8.145 -30.049 1.00 94.06 193 ILE A C 1
ATOM 1434 O O . ILE A 1 193 ? -5.940 8.529 -29.407 1.00 94.06 193 ILE A O 1
ATOM 1438 N N . GLY A 1 194 ? -5.001 7.062 -30.833 1.00 91.56 194 GLY A N 1
ATOM 1439 C CA . GLY A 1 194 ? -6.179 6.207 -30.993 1.00 91.56 194 GLY A CA 1
ATOM 1440 C C . GLY A 1 194 ? -6.650 5.601 -29.671 1.00 91.56 194 GLY A C 1
ATOM 1441 O O . GLY A 1 194 ? -7.838 5.658 -29.352 1.00 91.56 194 GLY A O 1
ATOM 1442 N N . SER A 1 195 ? -5.716 5.102 -28.859 1.00 91.88 195 SER A N 1
ATOM 1443 C CA . SER A 1 195 ? -6.005 4.610 -27.510 1.00 91.88 195 SER A CA 1
ATOM 1444 C C . SER A 1 195 ? -6.596 5.697 -26.608 1.00 91.88 195 SER A C 1
ATOM 1446 O O . SER A 1 195 ? -7.592 5.444 -25.932 1.00 91.88 195 SER A O 1
ATOM 1448 N N . GLY A 1 196 ? -6.070 6.926 -26.650 1.00 89.62 196 GLY A N 1
ATOM 1449 C CA . GLY A 1 196 ? -6.605 8.061 -25.888 1.00 89.62 196 GLY A CA 1
ATOM 1450 C C . GLY A 1 196 ? -8.043 8.435 -26.273 1.00 89.62 196 GLY A C 1
ATOM 1451 O O . GLY A 1 196 ? -8.850 8.771 -25.404 1.00 89.62 196 GLY A O 1
ATOM 1452 N N . LEU A 1 197 ? -8.424 8.298 -27.550 1.00 93.06 197 LEU A N 1
ATOM 1453 C CA . LEU A 1 197 ? -9.798 8.559 -28.016 1.00 93.06 197 LEU A CA 1
ATOM 1454 C C . LEU A 1 197 ? -10.840 7.626 -27.374 1.00 93.06 197 LEU A C 1
ATOM 1456 O O . LEU A 1 197 ? -12.005 8.016 -27.215 1.00 93.06 197 LEU A O 1
ATOM 1460 N N . THR A 1 198 ? -10.432 6.425 -26.950 1.00 92.50 198 THR A N 1
ATOM 1461 C CA . THR A 1 198 ? -11.325 5.458 -26.292 1.00 92.50 198 THR A CA 1
ATOM 1462 C C . THR A 1 198 ? -11.840 5.948 -24.936 1.00 92.50 198 THR A C 1
ATOM 1464 O O . THR A 1 198 ? -12.929 5.541 -24.521 1.00 92.50 198 THR A O 1
ATOM 1467 N N . PHE A 1 199 ? -11.128 6.870 -24.275 1.00 88.69 199 PHE A N 1
ATOM 1468 C CA . PHE A 1 199 ? -11.475 7.407 -22.957 1.00 88.69 199 PHE A CA 1
ATOM 1469 C C . PHE A 1 199 ? -12.665 8.363 -23.066 1.00 88.69 199 PHE A C 1
ATOM 1471 O O . PHE A 1 199 ? -12.515 9.573 -23.206 1.00 88.69 199 PHE A O 1
ATOM 1478 N N . ARG A 1 200 ? -13.886 7.826 -23.091 1.00 84.88 200 ARG A N 1
ATOM 1479 C CA . ARG A 1 200 ? -15.110 8.630 -23.201 1.00 84.88 200 ARG A CA 1
ATOM 1480 C C . ARG A 1 200 ? -15.523 9.173 -21.822 1.00 84.88 200 ARG A C 1
ATOM 1482 O O . ARG A 1 200 ? -15.491 8.406 -20.863 1.00 84.88 200 ARG A O 1
ATOM 1489 N N . PRO A 1 201 ? -15.918 10.454 -21.700 1.00 77.62 201 PRO A N 1
ATOM 1490 C CA . PRO A 1 201 ? -16.402 10.995 -20.431 1.00 77.62 201 PRO A CA 1
ATOM 1491 C C . PRO A 1 201 ? -17.707 10.311 -19.995 1.00 77.62 201 PRO A C 1
ATOM 1493 O O . PRO A 1 201 ? -18.548 9.973 -20.834 1.00 77.62 201 PRO A O 1
ATOM 1496 N N . LEU A 1 202 ? -17.849 10.090 -18.686 1.00 73.44 202 LEU A N 1
ATOM 1497 C CA . LEU A 1 202 ? -19.007 9.440 -18.065 1.00 73.44 202 LEU A CA 1
ATOM 1498 C C . LEU A 1 202 ? -20.037 10.476 -17.573 1.00 73.44 202 LEU A C 1
ATOM 1500 O O . LEU A 1 202 ? -19.650 11.583 -17.201 1.00 73.44 202 LEU A O 1
ATOM 1504 N N . PRO A 1 203 ? -21.340 10.132 -17.545 1.00 68.06 203 PRO A N 1
ATOM 1505 C CA . PRO A 1 203 ? -22.374 10.976 -16.950 1.00 68.06 203 PRO A CA 1
ATOM 1506 C C . PRO A 1 203 ? -22.319 10.956 -15.410 1.00 68.06 203 PRO A C 1
ATOM 1508 O O . PRO A 1 203 ? -21.987 9.934 -14.806 1.00 68.06 203 PRO A O 1
ATOM 1511 N N . PHE A 1 204 ? -22.703 12.070 -14.778 1.00 67.00 204 PHE A N 1
ATOM 1512 C CA . PHE A 1 204 ? -22.744 12.240 -13.318 1.00 67.00 204 PHE A CA 1
ATOM 1513 C C . PHE A 1 204 ? -24.190 12.277 -12.785 1.00 67.00 204 PHE A C 1
ATOM 1515 O O . PHE A 1 204 ? -25.084 12.823 -13.435 1.00 67.00 204 PHE A O 1
ATOM 1522 N N . ARG A 1 205 ? -24.422 11.722 -11.588 1.00 57.34 205 ARG A N 1
ATOM 1523 C CA . ARG A 1 205 ? -25.694 11.726 -10.838 1.00 57.34 205 ARG A CA 1
ATOM 1524 C C . ARG A 1 205 ? -25.570 12.574 -9.567 1.00 57.34 205 ARG A C 1
ATOM 1526 O O . ARG A 1 205 ? -24.528 12.548 -8.928 1.00 57.34 205 ARG A O 1
ATOM 1533 N N . LYS A 1 206 ? -26.633 13.291 -9.182 1.00 59.84 206 LYS A N 1
ATOM 1534 C CA . LYS A 1 206 ? -26.715 14.038 -7.910 1.00 59.84 206 LYS A CA 1
ATOM 1535 C C . LYS A 1 206 ? -27.176 13.140 -6.748 1.00 59.84 206 LYS A C 1
ATOM 1537 O O . LYS A 1 206 ? -28.084 12.333 -6.952 1.00 59.84 206 LYS A O 1
ATOM 1542 N N . VAL A 1 207 ? -26.569 13.298 -5.573 1.00 55.66 207 VAL A N 1
ATOM 1543 C CA . VAL A 1 207 ? -26.854 12.603 -4.302 1.00 55.66 207 VAL A CA 1
ATOM 1544 C C . VAL A 1 207 ? -26.861 13.644 -3.174 1.00 55.66 207 VAL A C 1
ATOM 1546 O O . VAL A 1 207 ? -25.984 14.500 -3.161 1.00 55.66 207 VAL A O 1
ATOM 1549 N N . ASP A 1 208 ? -27.823 13.605 -2.254 1.00 53.94 208 ASP A N 1
ATOM 1550 C CA . ASP A 1 208 ? -27.943 14.582 -1.153 1.00 53.94 208 ASP A CA 1
ATOM 1551 C C . ASP A 1 208 ? -27.089 14.155 0.067 1.00 53.94 208 ASP A C 1
ATOM 1553 O O . ASP A 1 208 ? -26.985 12.961 0.340 1.00 53.94 208 ASP A O 1
ATOM 1557 N N . GLU A 1 209 ? -26.439 15.101 0.771 1.00 48.12 209 GLU A N 1
ATOM 1558 C CA . GLU A 1 209 ? -25.505 14.818 1.891 1.00 48.12 209 GLU A CA 1
ATOM 1559 C C . GLU A 1 209 ? -26.186 14.362 3.197 1.00 48.12 209 GLU A C 1
ATOM 1561 O O . GLU A 1 209 ? -25.544 13.693 4.005 1.00 48.12 209 GLU A O 1
ATOM 1566 N N . ASP A 1 210 ? -27.475 14.654 3.395 1.00 40.03 210 ASP A N 1
ATOM 1567 C CA . ASP A 1 210 ? -28.208 14.251 4.599 1.00 40.03 210 ASP A CA 1
ATOM 1568 C C . ASP A 1 210 ? -28.877 12.885 4.384 1.00 40.03 210 ASP A C 1
ATOM 1570 O O . ASP A 1 210 ? -29.861 12.755 3.650 1.00 40.03 210 ASP A O 1
ATOM 1574 N N . GLY A 1 211 ? -28.333 11.848 5.026 1.00 41.53 211 GLY A N 1
ATOM 1575 C CA . GLY A 1 211 ? -28.825 10.473 4.972 1.00 41.53 211 GLY A CA 1
ATOM 1576 C C . GLY A 1 211 ? -30.305 10.344 5.342 1.00 41.53 211 GLY A C 1
ATOM 1577 O O . GLY A 1 211 ? -30.675 10.253 6.509 1.00 41.53 211 GLY A O 1
ATOM 1578 N N . GLY A 1 212 ? -31.161 10.270 4.326 1.00 28.84 212 GLY A N 1
ATOM 1579 C CA . GLY A 1 212 ? -32.553 9.860 4.425 1.00 28.84 212 GLY A CA 1
ATOM 1580 C C . GLY A 1 212 ? -32.812 8.751 3.418 1.00 28.84 212 GLY A C 1
ATOM 1581 O O . GLY A 1 212 ? -32.770 8.978 2.212 1.00 28.84 212 GLY A O 1
ATOM 1582 N N . ALA A 1 213 ? -33.075 7.542 3.913 1.00 35.69 213 ALA A N 1
ATOM 1583 C CA . ALA A 1 213 ? -33.412 6.374 3.112 1.00 35.69 213 ALA A CA 1
ATOM 1584 C C . ALA A 1 213 ? -34.622 6.643 2.193 1.00 35.69 213 ALA A C 1
ATOM 1586 O O . ALA A 1 213 ? -35.780 6.460 2.569 1.00 35.69 213 ALA A O 1
ATOM 1587 N N . GLY A 1 214 ? -34.355 7.039 0.951 1.00 27.20 214 GLY A N 1
ATOM 1588 C CA . GLY A 1 214 ? -35.315 6.968 -0.139 1.00 27.20 214 GLY A CA 1
ATOM 1589 C C . GLY A 1 214 ? -35.362 5.535 -0.651 1.00 27.20 214 GLY A C 1
ATOM 1590 O O . GLY A 1 214 ? -34.493 5.132 -1.421 1.00 27.20 214 GLY A O 1
ATOM 1591 N N . ARG A 1 215 ? -36.364 4.763 -0.211 1.00 26.78 215 ARG A N 1
ATOM 1592 C CA . ARG A 1 215 ? -36.708 3.449 -0.779 1.00 26.78 215 ARG A CA 1
ATOM 1593 C C . ARG A 1 215 ? -36.630 3.512 -2.306 1.00 26.78 215 ARG A C 1
ATOM 1595 O O . ARG A 1 215 ? -37.397 4.238 -2.938 1.00 26.78 215 ARG A O 1
ATOM 1602 N N . ALA A 1 216 ? -35.717 2.737 -2.884 1.00 29.19 216 ALA A N 1
ATOM 1603 C CA . ALA A 1 216 ? -35.721 2.466 -4.307 1.00 29.19 216 ALA A CA 1
ATOM 1604 C C . ALA A 1 216 ? -37.051 1.783 -4.650 1.00 29.19 216 ALA A C 1
ATOM 1606 O O . ALA A 1 216 ? -37.358 0.706 -4.145 1.00 29.19 216 ALA A O 1
ATOM 1607 N N . HIS A 1 217 ? -37.858 2.441 -5.479 1.00 26.22 217 HIS A N 1
ATOM 1608 C CA . HIS A 1 217 ? -38.907 1.760 -6.216 1.00 26.22 217 HIS A CA 1
ATOM 1609 C C . HIS A 1 217 ? -38.233 0.754 -7.152 1.00 26.22 217 HIS A C 1
ATOM 1611 O O . HIS A 1 217 ? -37.461 1.148 -8.028 1.00 26.22 217 HIS A O 1
ATOM 1617 N N . ASP A 1 218 ? -38.534 -0.527 -6.943 1.00 25.28 218 ASP A N 1
ATOM 1618 C CA . ASP A 1 218 ? -38.270 -1.607 -7.887 1.00 25.28 218 ASP A CA 1
ATOM 1619 C C . ASP A 1 218 ? -38.760 -1.207 -9.283 1.00 25.28 218 ASP A C 1
ATOM 1621 O O . ASP A 1 218 ? -39.957 -1.011 -9.512 1.00 25.28 218 ASP A O 1
ATOM 1625 N N . VAL A 1 219 ? -37.832 -1.117 -10.233 1.00 28.84 219 VAL A N 1
ATOM 1626 C CA . VAL A 1 219 ? -38.155 -1.259 -11.652 1.00 28.84 219 VAL A CA 1
ATOM 1627 C C . VAL A 1 219 ? -37.879 -2.716 -11.983 1.00 28.84 219 VAL A C 1
ATOM 1629 O O . VAL A 1 219 ? -36.730 -3.123 -12.142 1.00 28.84 219 VAL A O 1
ATOM 1632 N N . GLY A 1 220 ? -38.960 -3.493 -12.001 1.00 24.00 220 GLY A N 1
ATOM 1633 C CA . GLY A 1 220 ? -38.949 -4.919 -12.287 1.00 24.00 220 GLY A CA 1
ATOM 1634 C C . GLY A 1 220 ? -38.362 -5.260 -13.657 1.00 24.00 220 GLY A C 1
ATOM 1635 O O . GLY A 1 220 ? -38.462 -4.504 -14.626 1.00 24.00 220 GLY A O 1
ATOM 1636 N N . GLU A 1 221 ? -37.760 -6.444 -13.702 1.00 24.92 221 GLU A N 1
ATOM 1637 C CA . GLU A 1 221 ? -37.283 -7.132 -14.897 1.00 24.92 221 GLU A CA 1
ATOM 1638 C C . GLU A 1 221 ? -38.389 -7.290 -15.958 1.00 24.92 221 GLU A C 1
ATOM 1640 O O . GLU A 1 221 ? -39.526 -7.627 -15.616 1.00 24.92 221 GLU A O 1
ATOM 1645 N N . PRO A 1 222 ? -38.082 -7.175 -17.262 1.00 26.75 222 PRO A N 1
ATOM 1646 C CA . PRO A 1 222 ? -38.967 -7.676 -18.297 1.00 26.75 222 PRO A CA 1
ATOM 1647 C C . PRO A 1 222 ? -38.613 -9.134 -18.613 1.00 26.75 222 PRO A C 1
ATOM 1649 O O . PRO A 1 222 ? -37.745 -9.428 -19.436 1.00 26.75 222 PRO A O 1
ATOM 1652 N N . GLY A 1 223 ? -39.319 -10.058 -17.964 1.00 22.02 223 GLY A N 1
ATOM 1653 C CA . GLY A 1 223 ? -39.408 -11.450 -18.388 1.00 22.02 223 GLY A CA 1
ATOM 1654 C C . GLY A 1 223 ? -40.507 -11.644 -19.439 1.00 22.02 223 GLY A C 1
ATOM 1655 O O . GLY A 1 223 ? -41.662 -11.327 -19.191 1.00 22.02 223 GLY A O 1
ATOM 1656 N N . SER A 1 224 ? -40.123 -12.219 -20.584 1.00 23.42 224 SER A N 1
ATOM 1657 C CA . SER A 1 224 ? -40.916 -13.146 -21.410 1.00 23.42 224 SER A CA 1
ATOM 1658 C C . SER A 1 224 ? -42.366 -12.760 -21.764 1.00 23.42 224 SER A C 1
ATOM 1660 O O . SER A 1 224 ? -43.298 -13.053 -21.017 1.00 23.42 224 SER A O 1
ATOM 1662 N N . ALA A 1 225 ? -42.592 -12.323 -23.007 1.00 23.83 225 ALA A N 1
ATOM 1663 C CA . ALA A 1 225 ? -43.851 -12.610 -23.693 1.00 23.83 225 ALA A CA 1
ATOM 1664 C C . ALA A 1 225 ? -43.634 -12.855 -25.193 1.00 23.83 225 ALA A C 1
ATOM 1666 O O . ALA A 1 225 ? -42.886 -12.164 -25.882 1.00 23.83 225 ALA A O 1
ATOM 1667 N N . THR A 1 226 ? -44.291 -13.918 -25.630 1.00 21.23 226 THR A N 1
ATOM 1668 C CA . THR A 1 226 ? -44.264 -14.628 -26.901 1.00 21.23 226 THR A CA 1
ATOM 1669 C C . THR A 1 226 ? -44.787 -13.843 -28.102 1.00 21.23 226 THR A C 1
ATOM 1671 O O . THR A 1 226 ? -45.649 -12.977 -28.004 1.00 21.23 226 THR A O 1
ATOM 1674 N N . VAL A 1 227 ? -44.270 -14.251 -29.259 1.00 24.14 227 VAL A N 1
ATOM 1675 C CA . VAL A 1 227 ? -44.737 -13.977 -30.619 1.00 24.14 227 VAL A CA 1
ATOM 1676 C C . VAL A 1 227 ? -46.233 -14.267 -30.764 1.00 24.14 227 VAL A C 1
ATOM 1678 O O . VAL A 1 227 ? -46.633 -15.405 -30.548 1.00 24.14 227 VAL A O 1
ATOM 1681 N N . GLU A 1 228 ? -47.015 -13.310 -31.271 1.00 21.95 228 GLU A N 1
ATOM 1682 C CA . GLU A 1 228 ? -48.017 -13.615 -32.299 1.00 21.95 228 GLU A CA 1
ATOM 1683 C C . GLU A 1 228 ? -48.398 -12.401 -33.157 1.00 21.95 228 GLU A C 1
ATOM 1685 O O . GLU A 1 228 ? -48.287 -11.243 -32.760 1.00 21.95 228 GLU A O 1
ATOM 1690 N N . LYS A 1 229 ? -48.723 -12.725 -34.407 1.00 20.16 229 LYS A N 1
ATOM 1691 C CA . LYS A 1 229 ? -48.799 -11.875 -35.594 1.00 20.16 229 LYS A CA 1
ATOM 1692 C C . LYS A 1 229 ? -50.155 -11.193 -35.769 1.00 20.16 229 LYS A C 1
ATOM 1694 O O . LYS A 1 229 ? -51.175 -11.722 -35.360 1.00 20.16 229 LYS A O 1
ATOM 1699 N N . ASP A 1 230 ? -50.091 -10.134 -36.581 1.00 20.05 230 ASP A N 1
ATOM 1700 C CA . ASP A 1 230 ? -51.105 -9.678 -37.540 1.00 20.05 230 ASP A CA 1
ATOM 1701 C C . ASP A 1 230 ? -52.461 -9.199 -36.996 1.00 20.05 230 ASP A C 1
ATOM 1703 O O . ASP A 1 230 ? -53.198 -9.900 -36.325 1.00 20.05 230 ASP A O 1
ATOM 1707 N N . VAL A 1 231 ? -52.843 -7.976 -37.370 1.00 22.33 231 VAL A N 1
ATOM 1708 C CA . VAL A 1 231 ? -53.738 -7.713 -38.513 1.00 22.33 231 VAL A CA 1
ATOM 1709 C C . VAL A 1 231 ? -53.834 -6.184 -38.677 1.00 22.33 231 VAL A C 1
ATOM 1711 O O . VAL A 1 231 ? -54.406 -5.458 -37.870 1.00 22.33 231 VAL A O 1
ATOM 1714 N N . ARG A 1 232 ? -53.236 -5.684 -39.762 1.00 18.36 232 ARG A N 1
ATOM 1715 C CA . ARG A 1 232 ? -53.606 -4.424 -40.447 1.00 18.36 232 ARG A CA 1
ATOM 1716 C C . ARG A 1 232 ? -54.859 -4.705 -41.320 1.00 18.36 232 ARG A C 1
ATOM 1718 O O . ARG A 1 232 ? -55.147 -5.884 -41.494 1.00 18.36 232 ARG A O 1
ATOM 1725 N N . PRO A 1 233 ? -55.520 -3.752 -42.028 1.00 32.53 233 PRO A N 1
ATOM 1726 C CA . PRO A 1 233 ? -55.222 -2.321 -42.225 1.00 32.53 233 PRO A CA 1
ATOM 1727 C C . PRO A 1 233 ? -56.482 -1.409 -42.323 1.00 32.53 233 PRO A C 1
ATOM 1729 O O . PRO A 1 233 ? -57.612 -1.883 -42.312 1.00 32.53 233 PRO A O 1
ATOM 1732 N N . LYS A 1 234 ? -56.260 -0.104 -42.569 1.00 21.86 234 LYS A N 1
ATOM 1733 C CA . LYS A 1 234 ? -56.757 0.708 -43.723 1.00 21.86 234 LYS A CA 1
ATOM 1734 C C . LYS A 1 234 ? -56.964 2.164 -43.278 1.00 21.86 234 LYS A C 1
ATOM 1736 O O . LYS A 1 234 ? -57.813 2.449 -42.454 1.00 21.86 234 LYS A O 1
ATOM 1741 N N . SER A 1 235 ? -56.045 3.069 -43.618 1.00 21.64 235 SER A N 1
ATOM 1742 C CA . SER A 1 235 ? -55.930 3.821 -44.886 1.00 21.64 235 SER A CA 1
ATOM 1743 C C . SER A 1 235 ? -56.854 5.040 -44.943 1.00 21.64 235 SER A C 1
ATOM 1745 O O . SER A 1 235 ? -58.060 4.850 -44.852 1.00 21.64 235 SER A O 1
ATOM 1747 N N . VAL A 1 236 ? -56.297 6.229 -45.238 1.00 22.23 236 VAL A N 1
ATOM 1748 C CA . VAL A 1 236 ? -56.635 7.086 -46.407 1.00 22.23 236 VAL A CA 1
ATOM 1749 C C . VAL A 1 236 ? -56.151 8.550 -46.229 1.00 22.23 236 VAL A C 1
ATOM 1751 O O . VAL A 1 236 ? -56.591 9.233 -45.319 1.00 22.23 236 VAL A O 1
ATOM 1754 N N . ARG A 1 237 ? -55.336 8.997 -47.216 1.00 20.83 237 ARG A N 1
ATOM 1755 C CA . ARG A 1 237 ? -55.137 10.357 -47.818 1.00 20.83 237 ARG A CA 1
ATOM 1756 C C . ARG A 1 237 ? -54.409 11.464 -47.022 1.00 20.83 237 ARG A C 1
ATOM 1758 O O . ARG A 1 237 ? -54.770 11.752 -45.897 1.00 20.83 237 ARG A O 1
ATOM 1765 N N . LYS A 1 238 ? -53.264 11.968 -47.543 1.00 20.08 238 LYS A N 1
ATOM 1766 C CA . LYS A 1 238 ? -53.017 13.081 -48.534 1.00 20.08 238 LYS A CA 1
ATOM 1767 C C . LYS A 1 238 ? -53.288 14.473 -47.926 1.00 20.08 238 LYS A C 1
ATOM 1769 O O . LYS A 1 238 ? -54.306 14.599 -47.277 1.00 20.08 238 LYS A O 1
ATOM 1774 N N . ALA A 1 239 ? -52.602 15.586 -48.206 1.00 19.94 239 ALA A N 1
ATOM 1775 C CA . ALA A 1 239 ? -51.331 16.007 -48.826 1.00 19.94 239 ALA A CA 1
ATOM 1776 C C . ALA A 1 239 ? -51.336 17.569 -48.785 1.00 19.94 239 ALA A C 1
ATOM 1778 O O . ALA A 1 239 ? -52.429 18.126 -48.728 1.00 19.94 239 ALA A O 1
ATOM 1779 N N . ALA A 1 240 ? -50.172 18.229 -48.953 1.00 20.45 240 ALA A N 1
ATOM 1780 C CA . ALA A 1 240 ? -49.953 19.680 -49.220 1.00 20.45 240 ALA A CA 1
ATOM 1781 C C . ALA A 1 240 ? -50.116 20.640 -48.012 1.00 20.45 240 ALA A C 1
ATOM 1783 O O . ALA A 1 240 ? -50.941 20.379 -47.152 1.00 20.45 240 ALA A O 1
ATOM 1784 N N . SER A 1 241 ? -49.399 21.761 -47.839 1.00 20.59 241 SER A N 1
ATOM 1785 C CA . SER A 1 241 ? -48.334 22.488 -48.565 1.00 20.59 241 SER A CA 1
ATOM 1786 C C . SER A 1 241 ? -47.713 23.537 -47.615 1.00 20.59 241 SER A C 1
ATOM 1788 O O . SER A 1 241 ? -48.344 23.912 -46.631 1.00 20.59 241 SER A O 1
ATOM 1790 N N . LEU A 1 242 ? -46.502 24.021 -47.922 1.00 20.81 242 LEU A N 1
ATOM 1791 C CA . LEU A 1 242 ? -45.810 25.114 -47.220 1.00 20.81 242 LEU A CA 1
ATOM 1792 C C . LEU A 1 242 ? -46.506 26.476 -47.404 1.00 20.81 242 LEU A C 1
ATOM 1794 O O . LEU A 1 242 ? -46.902 26.755 -48.530 1.00 20.81 242 LEU A O 1
ATOM 1798 N N . THR A 1 243 ? -46.522 27.322 -46.362 1.00 21.41 243 THR A N 1
ATOM 1799 C CA . THR A 1 243 ? -45.939 28.690 -46.334 1.00 21.41 243 THR A CA 1
ATOM 1800 C C . THR A 1 243 ? -46.052 29.318 -44.933 1.00 21.41 243 THR A C 1
ATOM 1802 O O . THR A 1 243 ? -46.978 29.020 -44.187 1.00 21.41 243 THR A O 1
ATOM 1805 N N . ASP A 1 244 ? -45.096 30.205 -44.642 1.00 19.89 244 ASP A N 1
ATOM 1806 C CA . ASP A 1 244 ? -45.064 31.239 -43.594 1.00 19.89 244 ASP A CA 1
ATOM 1807 C C . ASP A 1 244 ? -44.681 30.843 -42.157 1.00 19.89 244 ASP A C 1
ATOM 1809 O O . ASP A 1 244 ? -45.464 30.371 -41.338 1.00 19.89 244 ASP A O 1
ATOM 1813 N N . ILE A 1 245 ? -43.406 31.120 -41.851 1.00 21.62 245 ILE A N 1
ATOM 1814 C CA . ILE A 1 245 ? -42.794 31.093 -40.522 1.00 21.62 245 ILE A CA 1
ATOM 1815 C C . ILE A 1 245 ? -42.706 32.538 -40.020 1.00 21.62 245 ILE A C 1
ATOM 1817 O O . ILE A 1 245 ? -41.896 33.311 -40.525 1.00 21.62 245 ILE A O 1
ATOM 1821 N N . SER A 1 246 ? -43.497 32.898 -39.007 1.00 19.69 246 SER A N 1
ATOM 1822 C CA . SER A 1 246 ? -43.048 33.689 -37.846 1.00 19.69 246 SER A CA 1
ATOM 1823 C C . SER A 1 246 ? -44.165 33.878 -36.806 1.00 19.69 246 SER A C 1
ATOM 1825 O O . SER A 1 246 ? -45.344 33.898 -37.134 1.00 19.69 246 SER A O 1
ATOM 1827 N N . SER A 1 247 ? -43.714 34.013 -35.554 1.00 19.41 247 SER A N 1
ATOM 1828 C CA . SER A 1 247 ? -44.399 34.396 -34.306 1.00 19.41 247 SER A CA 1
ATOM 1829 C C . SER A 1 247 ? -45.332 33.399 -33.587 1.00 19.41 247 SER A C 1
ATOM 1831 O O . SER A 1 247 ? -46.514 33.285 -33.879 1.00 19.41 247 SER A O 1
ATOM 1833 N N . GLU A 1 248 ? -44.742 32.823 -32.529 1.00 20.70 248 GLU A N 1
ATOM 1834 C CA . GLU A 1 248 ? -45.201 32.859 -31.124 1.00 20.70 248 GLU A CA 1
ATOM 1835 C C . GLU A 1 248 ? -45.953 31.673 -30.468 1.00 20.70 248 GLU A C 1
ATOM 1837 O O . GLU A 1 248 ? -47.138 31.443 -30.660 1.00 20.70 248 GLU A O 1
ATOM 1842 N N . ARG A 1 249 ? -45.191 31.081 -29.524 1.00 19.27 249 ARG A N 1
ATOM 1843 C CA . ARG A 1 249 ? -45.502 30.640 -28.145 1.00 19.27 249 ARG A CA 1
ATOM 1844 C C . ARG A 1 249 ? -46.209 29.303 -27.870 1.00 19.27 249 ARG A C 1
ATOM 1846 O O . ARG A 1 249 ? -47.393 29.139 -28.105 1.00 19.27 249 ARG A O 1
ATOM 1853 N N . GLU A 1 250 ? -45.421 28.479 -27.153 1.00 20.53 250 GLU A N 1
ATOM 1854 C CA . GLU A 1 250 ? -45.777 27.593 -26.023 1.00 20.53 250 GLU A CA 1
ATOM 1855 C C . GLU A 1 250 ? -46.679 26.384 -26.346 1.00 20.53 250 GLU A C 1
ATOM 1857 O O . GLU A 1 250 ? -47.738 26.512 -26.926 1.00 20.53 250 GLU A O 1
ATOM 1862 N N . THR A 1 251 ? -46.396 25.130 -25.989 1.00 20.83 251 THR A N 1
ATOM 1863 C CA . THR A 1 251 ? -45.556 24.515 -24.953 1.00 20.83 251 THR A CA 1
ATOM 1864 C C . THR A 1 251 ? -45.372 23.034 -25.330 1.00 20.83 251 THR A C 1
ATOM 1866 O O . THR A 1 251 ? -46.336 22.347 -25.651 1.00 20.83 251 THR A O 1
ATOM 1869 N N . SER A 1 252 ? -44.151 22.495 -25.271 1.00 20.64 252 SER A N 1
ATOM 1870 C CA . SER A 1 252 ? -43.964 21.050 -25.080 1.00 20.64 252 SER A CA 1
ATOM 1871 C C . SER A 1 252 ? -42.696 20.791 -24.273 1.00 20.64 252 SER A C 1
ATOM 1873 O O . SER A 1 252 ? -41.607 21.286 -24.564 1.00 20.64 252 SER A O 1
ATOM 1875 N N . SER A 1 253 ? -42.890 20.059 -23.184 1.00 23.42 253 SER A N 1
ATOM 1876 C CA . SER A 1 253 ? -41.894 19.619 -22.222 1.00 23.42 253 SER A CA 1
ATOM 1877 C C . SER A 1 253 ? -40.898 18.661 -22.876 1.00 23.42 253 SER A C 1
ATOM 1879 O O . SER A 1 253 ? -41.177 17.472 -23.026 1.00 23.42 253 SER A O 1
ATOM 1881 N N . SER A 1 254 ? -39.716 19.161 -23.238 1.00 21.44 254 SER A N 1
ATOM 1882 C CA . SER A 1 254 ? -38.566 18.307 -23.533 1.00 21.44 254 SER A CA 1
ATOM 1883 C C . SER A 1 254 ? -37.821 18.023 -22.231 1.00 21.44 254 SER A C 1
ATOM 1885 O O . SER A 1 254 ? -37.375 18.956 -21.557 1.00 21.44 254 SER A O 1
ATOM 1887 N N . PHE A 1 255 ? -37.658 16.743 -21.914 1.00 23.39 255 PHE A N 1
ATOM 1888 C CA . PHE A 1 255 ? -36.733 16.220 -20.916 1.00 23.39 255 PHE A CA 1
ATOM 1889 C C . PHE A 1 255 ? -35.314 16.731 -21.246 1.00 23.39 255 PHE A C 1
ATOM 1891 O O . PHE A 1 255 ? -34.610 16.167 -22.081 1.00 23.39 255 PHE A O 1
ATOM 1898 N N . LYS A 1 256 ? -34.905 17.859 -20.653 1.00 21.02 256 LYS A N 1
ATOM 1899 C CA . LYS A 1 256 ? -33.536 18.370 -20.774 1.00 21.02 256 LYS A CA 1
ATOM 1900 C C . LYS A 1 256 ? -32.650 17.553 -19.846 1.00 21.02 256 LYS A C 1
ATOM 1902 O O . LYS A 1 256 ? -32.610 17.788 -18.643 1.00 21.02 256 LYS A O 1
ATOM 1907 N N . GLN A 1 257 ? -31.936 16.605 -20.436 1.00 24.25 257 GLN A N 1
ATOM 1908 C CA . GLN A 1 257 ? -30.734 16.015 -19.868 1.00 24.25 257 GLN A CA 1
ATOM 1909 C C . GLN A 1 257 ? -29.757 17.165 -19.585 1.00 24.25 257 GLN A C 1
ATOM 1911 O O . GLN A 1 257 ? -29.206 17.780 -20.498 1.00 24.25 257 GLN A O 1
ATOM 1916 N N . THR A 1 258 ? -29.639 17.558 -18.320 1.00 22.91 258 THR A N 1
ATOM 1917 C CA . THR A 1 258 ? -28.733 18.622 -17.903 1.00 22.91 258 THR A CA 1
ATOM 1918 C C . THR A 1 258 ? -27.315 18.067 -17.919 1.00 22.91 258 THR A C 1
ATOM 1920 O O . THR A 1 258 ? -26.902 17.347 -17.015 1.00 22.91 258 THR A O 1
ATOM 1923 N N . ASN A 1 259 ? -26.559 18.403 -18.965 1.00 25.45 259 ASN A N 1
ATOM 1924 C CA . ASN A 1 259 ? -25.102 18.322 -18.944 1.00 25.45 259 ASN A CA 1
ATOM 1925 C C . ASN A 1 259 ? -24.607 19.348 -17.916 1.00 25.45 259 ASN A C 1
ATOM 1927 O O . ASN A 1 259 ? -24.380 20.512 -18.241 1.00 25.45 259 ASN A O 1
ATOM 1931 N N . VAL A 1 260 ? -24.548 18.938 -16.648 1.00 27.70 260 VAL A N 1
ATOM 1932 C CA . VAL A 1 260 ? -23.899 19.712 -15.589 1.00 27.70 260 VAL A CA 1
ATOM 1933 C C . VAL A 1 260 ? -22.408 19.765 -15.928 1.00 27.70 260 VAL A C 1
ATOM 1935 O O . VAL A 1 260 ? -21.812 18.743 -16.261 1.00 27.70 260 VAL A O 1
ATOM 1938 N N . GLY A 1 261 ? -21.873 20.984 -15.973 1.00 29.23 261 GLY A N 1
ATOM 1939 C CA . GLY A 1 261 ? -20.667 21.331 -16.713 1.00 29.23 261 GLY A CA 1
ATOM 1940 C C . GLY A 1 261 ? -19.386 20.638 -16.254 1.00 29.23 261 GLY A C 1
ATOM 1941 O O . GLY A 1 261 ? -19.146 20.437 -15.068 1.00 29.23 261 GLY A O 1
ATOM 1942 N N . GLU A 1 262 ? -18.515 20.407 -17.236 1.00 35.38 262 GLU A N 1
ATOM 1943 C CA . GLU A 1 262 ? -17.123 19.936 -17.154 1.00 35.38 262 GLU A CA 1
ATOM 1944 C C . GLU A 1 262 ? -16.202 20.728 -16.196 1.00 35.38 262 GLU A C 1
ATOM 1946 O O . GLU A 1 262 ? -15.030 20.388 -16.080 1.00 35.38 262 GLU A O 1
ATOM 1951 N N . LYS A 1 263 ? -16.684 21.785 -15.523 1.00 34.88 263 LYS A N 1
ATOM 1952 C CA . LYS A 1 263 ? -15.856 22.764 -14.797 1.00 34.88 263 LYS A CA 1
ATOM 1953 C C . LYS A 1 263 ? -15.883 22.663 -13.266 1.00 34.88 263 LYS A C 1
ATOM 1955 O O . LYS A 1 263 ? -14.974 23.195 -12.640 1.00 34.88 263 LYS A O 1
ATOM 1960 N N . GLU A 1 264 ? -16.871 22.007 -12.651 1.00 34.19 264 GLU A N 1
ATOM 1961 C CA . GLU A 1 264 ? -17.081 22.101 -11.187 1.00 34.19 264 GLU A CA 1
ATOM 1962 C C . GLU A 1 264 ? -16.760 20.819 -10.397 1.00 34.19 264 GLU A C 1
ATOM 1964 O O . GLU A 1 264 ? -16.687 20.852 -9.170 1.00 34.19 264 GLU A O 1
ATOM 1969 N N . THR A 1 265 ? -16.492 19.692 -11.063 1.00 44.91 265 THR A N 1
ATOM 1970 C CA . THR A 1 265 ? -16.138 18.425 -10.401 1.00 44.91 265 THR A CA 1
ATOM 1971 C C . THR A 1 265 ? -14.776 17.936 -10.886 1.00 44.91 265 THR A C 1
ATOM 1973 O O . THR A 1 265 ? -14.665 17.376 -11.974 1.00 44.91 265 THR A O 1
ATOM 1976 N N . GLY A 1 266 ? -13.723 18.152 -10.093 1.00 48.44 266 GLY A N 1
ATOM 1977 C CA . GLY A 1 266 ? -12.382 17.654 -10.412 1.00 48.44 266 GLY A CA 1
ATOM 1978 C C . GLY A 1 266 ? -12.360 16.124 -10.487 1.00 48.44 266 GLY A C 1
ATOM 1979 O O . GLY A 1 266 ? -12.646 15.455 -9.494 1.00 48.44 266 GLY A O 1
ATOM 1980 N N . TYR A 1 267 ? -12.006 15.578 -11.654 1.00 49.94 267 TYR A N 1
ATOM 1981 C CA . TYR A 1 267 ? -11.980 14.139 -11.949 1.00 49.94 267 TYR A CA 1
ATOM 1982 C C . TYR A 1 267 ? -11.207 13.291 -10.917 1.00 49.94 267 TYR A C 1
ATOM 1984 O O . TYR A 1 267 ? -11.613 12.167 -10.654 1.00 49.94 267 TYR A O 1
ATOM 1992 N N . LEU A 1 268 ? -10.143 13.818 -10.303 1.00 48.09 268 LEU A N 1
ATOM 1993 C CA . LEU A 1 268 ? -9.256 13.154 -9.336 1.00 48.09 268 LEU A CA 1
ATOM 1994 C C . LEU A 1 268 ? -9.544 13.482 -7.862 1.00 48.09 268 LEU A C 1
ATOM 1996 O O . LEU A 1 268 ? -8.838 12.990 -6.985 1.00 48.09 268 LEU A O 1
ATOM 2000 N N . ASN A 1 269 ? -10.594 14.252 -7.555 1.00 46.75 269 ASN A N 1
ATOM 2001 C CA . ASN A 1 269 ? -11.019 14.492 -6.167 1.00 46.75 269 ASN A CA 1
ATOM 2002 C C . ASN A 1 269 ? -11.829 13.316 -5.572 1.00 46.75 269 ASN A C 1
ATOM 2004 O O . ASN A 1 269 ? -12.392 13.432 -4.485 1.00 46.75 269 ASN A O 1
ATOM 2008 N N . ARG A 1 270 ? -11.897 12.167 -6.260 1.00 49.09 270 ARG A N 1
ATOM 2009 C CA . ARG A 1 270 ? -12.388 10.899 -5.691 1.00 49.09 270 ARG A CA 1
ATOM 2010 C C . ARG A 1 270 ? -11.322 10.327 -4.752 1.00 49.09 270 ARG A C 1
ATOM 2012 O O . ARG A 1 270 ? -10.232 9.980 -5.203 1.00 49.09 270 ARG A O 1
ATOM 2019 N N . LYS A 1 271 ? -11.662 10.165 -3.471 1.00 46.91 271 LYS A N 1
ATOM 2020 C CA . LYS A 1 271 ? -10.801 9.518 -2.462 1.00 46.91 271 LYS A CA 1
ATOM 2021 C C . LYS A 1 271 ? -10.525 8.036 -2.765 1.00 46.91 271 LYS A C 1
ATOM 2023 O O . LYS A 1 271 ? -9.538 7.481 -2.304 1.00 46.91 271 LYS A O 1
ATOM 2028 N N . ASP A 1 272 ? -11.366 7.403 -3.578 1.00 49.66 272 ASP A N 1
ATOM 2029 C CA . ASP A 1 272 ? -11.340 5.977 -3.891 1.00 49.66 272 ASP A CA 1
ATOM 2030 C C . ASP A 1 272 ? -10.767 5.656 -5.284 1.00 49.66 272 ASP A C 1
ATOM 2032 O O . ASP A 1 272 ? -10.693 4.481 -5.627 1.00 49.66 272 ASP A O 1
ATOM 2036 N N . ILE A 1 273 ? -10.338 6.640 -6.100 1.00 48.06 273 ILE A N 1
ATOM 2037 C CA . ILE A 1 273 ? -10.092 6.438 -7.549 1.00 48.06 273 ILE A CA 1
ATOM 2038 C C . ILE A 1 273 ? -9.085 5.334 -7.908 1.00 48.06 273 ILE A C 1
ATOM 2040 O O . ILE A 1 273 ? -9.092 4.839 -9.033 1.00 48.06 273 ILE A O 1
ATOM 2044 N N . PHE A 1 274 ? -8.239 4.892 -6.992 1.00 45.78 274 PHE A N 1
ATOM 2045 C CA . PHE A 1 274 ? -7.232 3.880 -7.298 1.00 45.78 274 PHE A CA 1
ATOM 2046 C C . PHE A 1 274 ? -7.525 2.507 -6.692 1.00 45.78 274 PHE A C 1
ATOM 2048 O O . PHE A 1 274 ? -6.747 1.584 -6.923 1.00 45.78 274 PHE A O 1
ATOM 2055 N N . TYR A 1 275 ? -8.636 2.316 -5.965 1.00 50.38 275 TYR A N 1
ATOM 2056 C CA . TYR A 1 275 ? -8.778 1.106 -5.155 1.00 50.38 275 TYR A CA 1
ATOM 2057 C C . TYR A 1 275 ? -10.224 0.631 -4.946 1.00 50.38 275 TYR A C 1
ATOM 2059 O O . TYR A 1 275 ? -11.156 1.432 -4.912 1.00 50.38 275 TYR A O 1
ATOM 2067 N N . THR A 1 276 ? -10.421 -0.695 -4.870 1.00 41.22 276 THR A N 1
ATOM 2068 C CA . THR A 1 276 ? -11.726 -1.323 -4.535 1.00 41.22 276 THR A CA 1
ATOM 2069 C C . THR A 1 276 ? -11.594 -2.719 -3.921 1.00 41.22 276 THR A C 1
ATOM 2071 O O . THR A 1 276 ? -12.430 -3.075 -3.103 1.00 41.22 276 THR A O 1
ATOM 2074 N N . GLY A 1 277 ? -10.531 -3.481 -4.225 1.00 38.00 277 GLY A N 1
ATOM 2075 C CA . GLY A 1 277 ? -10.379 -4.872 -3.760 1.00 38.00 277 GLY A CA 1
ATOM 2076 C C . GLY A 1 277 ? -10.343 -5.057 -2.237 1.00 38.00 277 GLY A C 1
ATOM 2077 O O . GLY A 1 277 ? -10.753 -6.103 -1.748 1.00 38.00 277 GLY A O 1
ATOM 2078 N N . SER A 1 278 ? -9.924 -4.037 -1.475 1.00 39.09 278 SER A N 1
ATOM 2079 C CA . SER A 1 278 ? -9.978 -4.085 -0.006 1.00 39.09 278 SER A CA 1
ATOM 2080 C C . SER A 1 278 ? -10.999 -3.160 0.636 1.00 39.09 278 SER A C 1
ATOM 2082 O O . SER A 1 278 ? -11.318 -3.366 1.800 1.00 39.09 278 SER A O 1
ATOM 2084 N N . ILE A 1 279 ? -11.520 -2.166 -0.088 1.00 43.78 279 ILE A N 1
ATOM 2085 C CA . ILE A 1 279 ? -12.474 -1.194 0.467 1.00 43.78 279 ILE A CA 1
ATOM 2086 C C . ILE A 1 279 ? -13.827 -1.855 0.732 1.00 43.78 279 ILE A C 1
ATOM 2088 O O . ILE A 1 279 ? -14.483 -1.530 1.712 1.00 43.78 279 ILE A O 1
ATOM 2092 N N . THR A 1 280 ? -14.219 -2.839 -0.086 1.00 42.44 280 THR A N 1
ATOM 2093 C CA . THR A 1 280 ? -15.451 -3.616 0.132 1.00 42.44 280 THR A CA 1
ATOM 2094 C C . THR A 1 280 ? -15.468 -4.376 1.457 1.00 42.44 280 THR A C 1
ATOM 2096 O O . THR A 1 280 ? -16.532 -4.825 1.865 1.00 42.44 280 THR A O 1
ATOM 2099 N N . ASN A 1 281 ? -14.309 -4.523 2.107 1.00 41.91 281 ASN A N 1
ATOM 2100 C CA . ASN A 1 281 ? -14.148 -5.224 3.377 1.00 41.91 281 ASN A CA 1
ATOM 2101 C C . ASN A 1 281 ? -13.785 -4.279 4.536 1.00 41.91 281 ASN A C 1
ATOM 2103 O O . ASN A 1 281 ? -13.608 -4.750 5.655 1.00 41.91 281 ASN A O 1
ATOM 2107 N N . VAL A 1 282 ? -13.656 -2.970 4.287 1.00 46.72 282 VAL A N 1
ATOM 2108 C CA . VAL A 1 282 ? -13.490 -1.966 5.347 1.00 46.72 282 VAL A CA 1
ATOM 2109 C C . VAL A 1 282 ? -14.880 -1.652 5.897 1.00 46.72 282 VAL A C 1
ATOM 2111 O O . VAL A 1 282 ? -15.756 -1.225 5.145 1.00 46.72 282 VAL A O 1
ATOM 2114 N N . SER A 1 283 ? -15.084 -1.863 7.198 1.00 36.78 283 SER A N 1
ATOM 2115 C CA . SER A 1 283 ? -16.360 -1.651 7.902 1.00 36.78 283 SER A CA 1
ATOM 2116 C C . SER A 1 283 ? -16.964 -0.266 7.635 1.00 36.78 283 SER A C 1
ATOM 2118 O O . SER A 1 283 ? -18.148 -0.169 7.328 1.00 36.78 283 SER A O 1
ATOM 2120 N N . GLU A 1 284 ? -16.129 0.775 7.610 1.00 39.88 284 GLU A N 1
ATOM 2121 C CA . GLU A 1 284 ? -16.511 2.166 7.311 1.00 39.88 284 GLU A CA 1
ATOM 2122 C C . GLU A 1 284 ? -17.198 2.337 5.938 1.00 39.88 284 GLU A C 1
ATOM 2124 O O . GLU A 1 284 ? -18.149 3.103 5.791 1.00 39.88 284 GLU A O 1
ATOM 2129 N N . PHE A 1 285 ? -16.758 1.595 4.915 1.00 43.44 285 PHE A N 1
ATOM 2130 C CA . PHE A 1 285 ? -17.342 1.666 3.570 1.00 43.44 285 PHE A CA 1
ATOM 2131 C C . PHE A 1 285 ? -18.615 0.822 3.427 1.00 43.44 285 PHE A C 1
ATOM 2133 O O . PHE A 1 285 ? -19.466 1.129 2.590 1.00 43.44 285 PHE A O 1
ATOM 2140 N N . ILE A 1 286 ? -18.746 -0.246 4.221 1.00 47.47 286 ILE A N 1
ATOM 2141 C CA . ILE A 1 286 ? -19.943 -1.098 4.258 1.00 47.47 286 ILE A CA 1
ATOM 2142 C C . ILE A 1 286 ? -21.113 -0.338 4.897 1.00 47.47 286 ILE A C 1
ATOM 2144 O O . ILE A 1 286 ? -22.244 -0.465 4.427 1.00 47.47 286 ILE A O 1
ATOM 2148 N N . GLU A 1 287 ? -20.837 0.460 5.931 1.00 43.03 287 GLU A N 1
ATOM 2149 C CA . GLU A 1 287 ? -21.843 1.235 6.663 1.00 43.03 287 GLU A CA 1
ATOM 2150 C C . GLU A 1 287 ? -22.361 2.442 5.859 1.00 43.03 287 GLU A C 1
ATOM 2152 O O . GLU A 1 287 ? -23.572 2.662 5.812 1.00 43.03 287 GLU A O 1
ATOM 2157 N N . GLU A 1 288 ? -21.489 3.185 5.159 1.00 50.00 288 GLU A N 1
ATOM 2158 C CA . GLU A 1 288 ? -21.876 4.399 4.414 1.00 50.00 288 GLU A CA 1
ATOM 2159 C C . GLU A 1 288 ? -21.215 4.516 3.019 1.00 50.00 288 GLU A C 1
ATOM 2161 O O . GLU A 1 288 ? -20.427 5.433 2.759 1.00 50.00 288 GLU A O 1
ATOM 2166 N N . PRO A 1 289 ? -21.560 3.650 2.048 1.00 51.88 289 PRO A N 1
ATOM 2167 C CA . PRO A 1 289 ? -20.897 3.608 0.738 1.00 51.88 289 PRO A CA 1
ATOM 2168 C C . PRO A 1 289 ? -20.977 4.930 -0.050 1.00 51.88 289 PRO A C 1
ATOM 2170 O O . PRO A 1 289 ? -20.062 5.268 -0.803 1.00 51.88 289 PRO A O 1
ATOM 2173 N N . ASP A 1 290 ? -22.042 5.718 0.131 1.00 49.62 290 ASP A N 1
ATOM 2174 C CA . ASP A 1 290 ? -22.248 6.990 -0.577 1.00 49.62 290 ASP A CA 1
ATOM 2175 C C . ASP A 1 290 ? -21.473 8.176 0.039 1.00 49.62 290 ASP A C 1
ATOM 2177 O O . ASP A 1 290 ? -21.140 9.142 -0.664 1.00 49.62 290 ASP A O 1
ATOM 2181 N N . ARG A 1 291 ? -21.069 8.085 1.315 1.00 48.72 291 ARG A N 1
ATOM 2182 C CA . ARG A 1 291 ? -20.212 9.088 1.973 1.00 48.72 291 ARG A CA 1
ATOM 2183 C C . ARG A 1 291 ? -18.819 9.125 1.342 1.00 48.72 291 ARG A C 1
ATOM 2185 O O . ARG A 1 291 ? -18.300 10.208 1.053 1.00 48.72 291 ARG A O 1
ATOM 2192 N N . TYR A 1 292 ? -18.278 7.957 0.993 1.00 47.94 292 TYR A N 1
ATOM 2193 C CA . TYR A 1 292 ? -16.962 7.805 0.356 1.00 47.94 292 TYR A CA 1
ATOM 2194 C C . TYR A 1 292 ? -16.990 7.937 -1.182 1.00 47.94 292 TYR A C 1
ATOM 2196 O O . TYR A 1 292 ? -15.947 8.164 -1.797 1.00 47.94 292 TYR A O 1
ATOM 2204 N N . ARG A 1 293 ? -18.170 7.898 -1.827 1.00 47.59 293 ARG A N 1
ATOM 2205 C CA . ARG A 1 293 ? -18.342 8.118 -3.281 1.00 47.59 293 ARG A CA 1
ATOM 2206 C C . ARG A 1 293 ? -18.267 9.604 -3.659 1.00 47.59 293 ARG A C 1
ATOM 2208 O O . ARG A 1 293 ? -19.185 10.355 -3.371 1.00 47.59 293 ARG A O 1
ATOM 2215 N N . SER A 1 294 ? -17.157 10.022 -4.273 1.00 47.47 294 SER A N 1
ATOM 2216 C CA . SER A 1 294 ? -16.812 11.354 -4.837 1.00 47.47 294 SER A CA 1
ATOM 2217 C C . SER A 1 294 ? -17.431 12.624 -4.233 1.00 47.47 294 SER A C 1
ATOM 2219 O O . SER A 1 294 ? -18.594 12.945 -4.452 1.00 47.47 294 SER A O 1
ATOM 2221 N N . THR A 1 295 ? -16.594 13.450 -3.606 1.00 38.81 295 THR A N 1
ATOM 2222 C CA . THR A 1 295 ? -16.856 14.861 -3.290 1.00 38.81 295 THR A CA 1
ATOM 2223 C C . THR A 1 295 ? -16.855 15.730 -4.546 1.00 38.81 295 THR A C 1
ATOM 2225 O O . THR A 1 295 ? -15.818 15.957 -5.167 1.00 38.81 295 THR A O 1
ATOM 2228 N N . GLY A 1 296 ? -18.021 16.276 -4.859 1.00 34.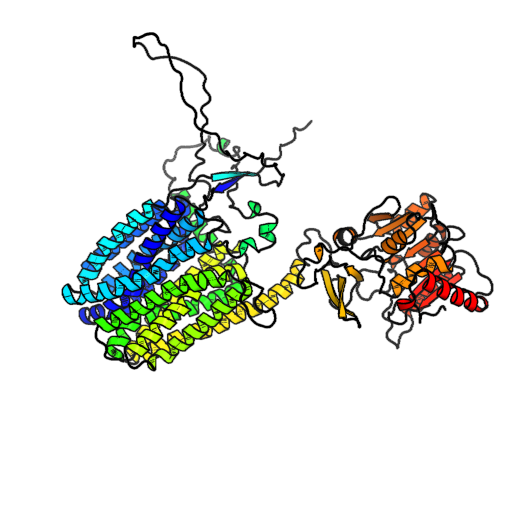91 296 GLY A N 1
ATOM 2229 C CA . GLY A 1 296 ? -18.174 17.545 -5.554 1.00 34.91 296 GLY A CA 1
ATOM 2230 C C . GLY A 1 296 ? -19.317 18.275 -4.871 1.00 34.91 296 GLY A C 1
ATOM 2231 O O . GLY A 1 296 ? -20.451 18.158 -5.327 1.00 34.91 296 GLY A O 1
ATOM 2232 N N . SER A 1 297 ? -19.056 18.926 -3.730 1.00 29.62 297 SER A N 1
ATOM 2233 C CA . SER A 1 297 ? -20.062 19.804 -3.131 1.00 29.62 297 SER A CA 1
ATOM 2234 C C . SER A 1 297 ? -20.188 21.021 -4.039 1.00 29.62 297 SER A C 1
ATOM 2236 O O . SER A 1 297 ? -19.212 21.754 -4.228 1.00 29.62 297 SER A O 1
ATOM 2238 N N . LEU A 1 298 ? -21.375 21.265 -4.581 1.00 32.19 298 LEU A N 1
ATOM 2239 C CA . LEU A 1 298 ? -21.706 22.575 -5.126 1.00 32.19 298 LEU A CA 1
ATOM 2240 C C . LEU A 1 298 ? -21.780 23.556 -3.952 1.00 32.19 298 LEU A C 1
ATOM 2242 O O . LEU A 1 298 ? -22.859 23.802 -3.416 1.00 32.19 298 LEU A O 1
ATOM 2246 N N . ARG A 1 299 ? -20.647 24.132 -3.530 1.00 29.72 299 ARG A N 1
ATOM 2247 C CA . ARG A 1 299 ? -20.705 25.333 -2.699 1.00 29.72 299 ARG A CA 1
ATOM 2248 C C . ARG A 1 299 ? -21.143 26.451 -3.630 1.00 29.72 299 ARG A C 1
ATOM 2250 O O . ARG A 1 299 ? -20.336 27.004 -4.368 1.00 29.72 299 ARG A O 1
ATOM 2257 N N . LYS A 1 300 ? -22.447 26.725 -3.631 1.00 28.44 300 LYS A N 1
ATOM 2258 C CA . LYS A 1 300 ? -23.034 27.894 -4.278 1.00 28.44 300 LYS A CA 1
ATOM 2259 C C . LYS A 1 300 ? -22.340 29.105 -3.658 1.00 28.44 300 LYS A C 1
ATOM 2261 O O . LYS A 1 300 ? -22.649 29.481 -2.528 1.00 28.44 300 LYS A O 1
ATOM 2266 N N . GLU A 1 301 ? -21.340 29.665 -4.335 1.00 27.80 301 GLU A N 1
ATOM 2267 C CA . GLU A 1 301 ? -20.848 30.983 -3.963 1.00 27.80 301 GLU A CA 1
ATOM 2268 C C . GLU A 1 301 ? -22.062 31.906 -3.949 1.00 27.80 301 GLU A C 1
ATOM 2270 O O . GLU A 1 301 ? -22.849 31.988 -4.896 1.00 27.80 301 GLU A O 1
ATOM 2275 N N . SER A 1 302 ? -22.279 32.486 -2.779 1.00 25.62 302 SER A N 1
ATOM 2276 C CA . SER A 1 302 ? -23.398 33.340 -2.460 1.00 25.62 302 SER A CA 1
ATOM 2277 C C . SER A 1 302 ? -23.565 34.408 -3.538 1.00 25.62 302 SER A C 1
ATOM 2279 O O . SER A 1 302 ? -22.713 35.280 -3.700 1.00 25.62 302 SER A O 1
ATOM 2281 N N . LEU A 1 303 ? -24.721 34.381 -4.209 1.00 28.69 303 LEU A N 1
ATOM 2282 C CA . LEU A 1 303 ? -25.242 35.409 -5.122 1.00 28.69 303 LEU A CA 1
ATOM 2283 C C . LEU A 1 303 ? -25.331 36.828 -4.501 1.00 28.69 303 LEU A C 1
ATOM 2285 O O . LEU A 1 303 ? -25.896 37.730 -5.115 1.00 28.69 303 LEU A O 1
ATOM 2289 N N . SER A 1 304 ? -24.805 37.052 -3.295 1.00 25.00 304 SER A N 1
ATOM 2290 C CA . SER A 1 304 ? -24.741 38.355 -2.637 1.00 25.00 304 SER A CA 1
ATOM 2291 C C . SER A 1 304 ? -23.519 39.186 -3.038 1.00 25.00 304 SER A C 1
ATOM 2293 O O . SER A 1 304 ? -23.611 40.405 -2.995 1.00 25.00 304 SER A O 1
ATOM 2295 N N . THR A 1 305 ? -22.410 38.583 -3.483 1.00 26.56 305 THR A N 1
ATOM 2296 C CA . THR A 1 305 ? -21.174 39.343 -3.784 1.00 26.56 305 THR A CA 1
ATOM 2297 C C . THR A 1 305 ? -21.158 39.930 -5.204 1.00 26.56 305 THR A C 1
ATOM 2299 O O . THR A 1 305 ? -20.450 40.892 -5.477 1.00 26.56 305 THR A O 1
ATOM 2302 N N . ALA A 1 306 ? -22.002 39.426 -6.110 1.00 26.00 306 ALA A N 1
ATOM 2303 C CA . ALA A 1 306 ? -22.092 39.909 -7.494 1.00 26.00 306 ALA A CA 1
ATOM 2304 C C . ALA A 1 306 ? -22.916 41.204 -7.665 1.00 26.00 306 ALA A C 1
ATOM 2306 O O . ALA A 1 306 ? -23.067 41.688 -8.785 1.00 26.00 306 ALA A O 1
ATOM 2307 N N . ARG A 1 307 ? -23.471 41.771 -6.582 1.00 26.00 307 ARG A N 1
ATOM 2308 C CA . ARG A 1 307 ? -24.206 43.049 -6.622 1.00 26.00 307 ARG A CA 1
ATOM 2309 C C . ARG A 1 307 ? -23.421 44.256 -6.112 1.00 26.00 307 ARG A C 1
ATOM 2311 O O . ARG A 1 307 ? -23.890 45.367 -6.317 1.00 26.00 307 ARG A O 1
ATOM 2318 N N . GLU A 1 308 ? -22.239 44.065 -5.530 1.00 26.59 308 GLU A N 1
ATOM 2319 C CA . GLU A 1 308 ? -21.413 45.174 -5.017 1.00 26.59 308 GLU A CA 1
ATOM 2320 C C . GLU A 1 308 ? -20.206 45.520 -5.908 1.00 26.59 308 GLU A C 1
ATOM 2322 O O . GLU A 1 308 ? -19.480 46.459 -5.610 1.00 26.59 308 GLU A O 1
ATOM 2327 N N . ILE A 1 309 ? -20.024 44.842 -7.051 1.00 26.53 309 ILE A N 1
ATOM 2328 C CA . ILE A 1 309 ? -18.954 45.135 -8.031 1.00 26.53 309 ILE A CA 1
ATOM 2329 C C . ILE A 1 309 ? -19.551 45.616 -9.367 1.00 26.53 309 ILE A C 1
ATOM 2331 O O . ILE A 1 309 ? -19.106 45.252 -10.449 1.00 26.53 309 ILE A O 1
ATOM 2335 N N . SER A 1 310 ? -20.613 46.422 -9.307 1.00 26.38 310 SER A N 1
ATOM 2336 C CA . SER A 1 310 ? -21.153 47.127 -10.480 1.00 26.38 310 SER A CA 1
ATOM 2337 C C . SER A 1 310 ? -21.248 48.628 -10.227 1.00 26.38 310 SER A C 1
ATOM 2339 O O . SER A 1 310 ? -22.213 49.261 -10.632 1.00 26.38 310 SER A O 1
ATOM 2341 N N . GLU A 1 311 ? -20.247 49.201 -9.569 1.00 31.27 311 GLU A N 1
ATOM 2342 C CA . GLU A 1 311 ? -19.999 50.643 -9.548 1.00 31.27 311 GLU A CA 1
ATOM 2343 C C . GLU A 1 311 ? -18.489 50.855 -9.401 1.00 31.27 311 GLU A C 1
ATOM 2345 O O . GLU A 1 311 ? -17.980 51.053 -8.305 1.00 31.27 311 GLU A O 1
ATOM 2350 N N . ASN A 1 312 ? -17.755 50.681 -10.506 1.00 24.88 312 ASN A N 1
ATOM 2351 C CA . ASN A 1 312 ? -16.638 51.536 -10.929 1.00 24.88 312 ASN A CA 1
ATOM 2352 C C . ASN A 1 312 ? -15.818 50.866 -12.038 1.00 24.88 312 ASN A C 1
ATOM 2354 O O . ASN A 1 312 ? -15.273 49.790 -11.839 1.00 24.88 312 ASN A O 1
ATOM 2358 N N . GLY A 1 313 ? -15.681 51.591 -13.152 1.00 24.86 313 GLY A N 1
ATOM 2359 C CA . GLY A 1 313 ? -14.436 51.694 -13.916 1.00 24.86 313 GLY A CA 1
ATOM 2360 C C . GLY A 1 313 ? -14.028 50.511 -14.791 1.00 24.86 313 GLY A C 1
ATOM 2361 O O . GLY A 1 313 ? -13.725 49.431 -14.309 1.00 24.86 313 GLY A O 1
ATOM 2362 N N . CYS A 1 314 ? -13.944 50.773 -16.093 1.00 27.58 314 CYS A N 1
ATOM 2363 C CA . CYS A 1 314 ? -13.273 49.935 -17.077 1.00 27.58 314 CYS A CA 1
ATOM 2364 C C . CYS A 1 314 ? -11.838 49.583 -16.659 1.00 27.58 314 CYS A C 1
ATOM 2366 O O . CYS A 1 314 ? -11.078 50.492 -16.343 1.00 27.58 314 CYS A O 1
ATOM 2368 N N . GLU A 1 315 ? -11.451 48.319 -16.818 1.00 25.91 315 GLU A N 1
ATOM 2369 C CA . GLU A 1 315 ? -10.128 47.926 -17.312 1.00 25.91 315 GLU A CA 1
ATOM 2370 C C . GLU A 1 315 ? -10.222 46.507 -17.894 1.00 25.91 315 GLU A C 1
ATOM 2372 O O . GLU A 1 315 ? -10.739 45.579 -17.271 1.00 25.91 315 GLU A O 1
ATOM 2377 N N . ASP A 1 316 ? -9.805 46.382 -19.153 1.00 29.36 316 ASP A N 1
ATOM 2378 C CA . ASP A 1 316 ? -9.670 45.122 -19.870 1.00 29.36 316 ASP A CA 1
ATOM 2379 C C . ASP A 1 316 ? -8.494 44.297 -19.309 1.00 29.36 316 ASP A C 1
ATOM 2381 O O . ASP A 1 316 ? -7.510 44.844 -18.819 1.00 29.36 316 ASP A O 1
ATOM 2385 N N . THR A 1 317 ? -8.570 42.975 -19.511 1.00 31.19 317 THR A N 1
ATOM 2386 C CA . THR A 1 317 ? -7.521 41.941 -19.350 1.00 31.19 317 THR A CA 1
ATOM 2387 C C . THR A 1 317 ? -7.146 41.482 -17.934 1.00 31.19 317 THR A C 1
ATOM 2389 O O . THR A 1 317 ? -6.170 41.952 -17.378 1.00 31.19 317 THR A O 1
ATOM 2392 N N . GLU A 1 318 ? -7.820 40.439 -17.417 1.00 31.72 318 GLU A N 1
ATOM 2393 C CA . GLU A 1 318 ? -7.228 39.481 -16.452 1.00 31.72 318 GLU A CA 1
ATOM 2394 C C . GLU A 1 318 ? -8.101 38.206 -16.273 1.00 31.72 318 GLU A C 1
ATOM 2396 O O . GLU A 1 318 ? -8.681 37.948 -15.222 1.00 31.72 318 GLU A O 1
ATOM 2401 N N . SER A 1 319 ? -8.242 37.373 -17.316 1.00 33.16 319 SER A N 1
ATOM 2402 C CA . SER A 1 319 ? -8.884 36.042 -17.194 1.00 33.16 319 SER A CA 1
ATOM 2403 C C . SER A 1 319 ? -7.887 34.882 -17.067 1.00 33.16 319 SER A C 1
ATOM 2405 O O . SER A 1 319 ? -8.211 33.862 -16.462 1.00 33.16 319 SER A O 1
ATOM 2407 N N . ASP A 1 320 ? -6.661 35.037 -17.575 1.00 33.75 320 ASP A N 1
ATOM 2408 C CA . ASP A 1 320 ? -5.653 33.963 -17.575 1.00 33.75 320 ASP A CA 1
ATOM 2409 C C . ASP A 1 320 ? -4.954 33.793 -16.210 1.00 33.75 320 ASP A C 1
ATOM 2411 O O . ASP A 1 320 ? -4.531 32.690 -15.848 1.00 33.75 320 ASP A O 1
ATOM 2415 N N . ASP A 1 321 ? -4.897 34.854 -15.398 1.00 36.69 321 ASP A N 1
ATOM 2416 C CA . ASP A 1 321 ? -4.145 34.868 -14.137 1.00 36.69 321 ASP A CA 1
ATOM 2417 C C . ASP A 1 321 ? -4.896 34.187 -12.972 1.00 36.69 321 ASP A C 1
ATOM 2419 O O . ASP A 1 321 ? -4.294 33.664 -12.032 1.00 36.69 321 ASP A O 1
ATOM 2423 N N . VAL A 1 322 ? -6.228 34.094 -13.057 1.00 43.62 322 VAL A N 1
ATOM 2424 C CA . VAL A 1 322 ? -7.071 33.299 -12.140 1.00 43.62 322 VAL A CA 1
ATOM 2425 C C . VAL A 1 322 ? -6.968 31.800 -12.464 1.00 43.62 322 VAL A C 1
ATOM 2427 O O . VAL A 1 322 ? -7.022 30.941 -11.579 1.00 43.62 322 VAL A O 1
ATOM 2430 N N . GLU A 1 323 ? -6.752 31.471 -13.737 1.00 42.72 323 GLU A N 1
ATOM 2431 C CA . GLU A 1 323 ? -6.767 30.110 -14.268 1.00 42.72 323 GLU A CA 1
ATOM 2432 C C . GLU A 1 323 ? -5.473 29.333 -13.948 1.00 42.72 323 GLU A C 1
ATOM 2434 O O . GLU A 1 323 ? -5.525 28.170 -13.528 1.00 42.72 323 GLU A O 1
ATOM 2439 N N . GLY A 1 324 ? -4.308 29.988 -14.051 1.00 47.91 324 GLY A N 1
ATOM 2440 C CA . GLY A 1 324 ? -3.024 29.436 -13.598 1.00 47.91 324 GLY A CA 1
ATOM 2441 C C . GLY A 1 324 ? -2.976 29.211 -12.080 1.00 47.91 324 GLY A C 1
ATOM 2442 O O . GLY A 1 324 ? -2.486 28.176 -11.614 1.00 47.91 324 GLY A O 1
ATOM 2443 N N . LYS A 1 325 ? -3.580 30.125 -11.304 1.00 54.41 325 LYS A N 1
ATOM 2444 C CA . LYS A 1 325 ? -3.685 30.022 -9.837 1.00 54.41 325 LYS A CA 1
ATOM 2445 C C . LYS A 1 325 ? -4.501 28.799 -9.396 1.00 54.41 325 LYS A C 1
ATOM 2447 O O . LYS A 1 325 ? -4.151 28.182 -8.391 1.00 54.41 325 LYS A O 1
ATOM 2452 N N . ASN A 1 326 ? -5.515 28.377 -10.158 1.00 58.25 326 ASN A N 1
ATOM 2453 C CA . ASN A 1 326 ? -6.328 27.189 -9.847 1.00 58.25 326 ASN A CA 1
ATOM 2454 C C . ASN A 1 326 ? -5.590 25.858 -10.087 1.00 58.25 326 ASN A C 1
ATOM 2456 O O . ASN A 1 326 ? -5.680 24.941 -9.261 1.00 58.25 326 ASN A O 1
ATOM 2460 N N . ILE A 1 327 ? -4.811 25.754 -11.171 1.00 61.34 327 ILE A N 1
ATOM 2461 C CA . ILE A 1 327 ? -3.953 24.583 -11.434 1.00 61.34 327 ILE A CA 1
ATOM 2462 C C . ILE A 1 327 ? -2.855 24.494 -10.372 1.00 61.34 327 ILE A C 1
ATOM 2464 O O . ILE A 1 327 ? -2.670 23.439 -9.764 1.00 61.34 327 ILE A O 1
ATOM 2468 N N . PHE A 1 328 ? -2.175 25.610 -10.096 1.00 65.00 328 PHE A N 1
ATOM 2469 C CA . PHE A 1 328 ? -1.112 25.664 -9.095 1.00 65.00 328 PHE A CA 1
ATOM 2470 C C . PHE A 1 328 ? -1.624 25.327 -7.690 1.00 65.00 328 PHE A C 1
ATOM 2472 O O . PHE A 1 328 ? -1.000 24.542 -6.981 1.00 65.00 328 PHE A O 1
ATOM 2479 N N . ARG A 1 329 ? -2.803 25.836 -7.306 1.00 63.53 329 ARG A N 1
ATOM 2480 C CA . ARG A 1 329 ? -3.454 25.496 -6.031 1.00 63.53 329 ARG A CA 1
ATOM 2481 C C . ARG A 1 329 ? -3.795 24.003 -5.940 1.00 63.53 329 ARG A C 1
ATOM 2483 O O . ARG A 1 329 ? -3.590 23.405 -4.890 1.00 63.53 329 ARG A O 1
ATOM 2490 N N . THR A 1 330 ? -4.250 23.382 -7.029 1.00 60.84 330 THR A N 1
ATOM 2491 C CA . THR A 1 330 ? -4.535 21.934 -7.067 1.00 60.84 330 THR A CA 1
ATOM 2492 C C . THR A 1 330 ? -3.262 21.103 -6.891 1.00 60.84 330 THR A C 1
ATOM 2494 O O . THR A 1 330 ? -3.229 20.196 -6.061 1.00 60.84 330 THR A O 1
ATOM 2497 N N . VAL A 1 331 ? -2.192 21.448 -7.615 1.00 66.25 331 VAL A N 1
ATOM 2498 C CA . VAL A 1 331 ? -0.880 20.793 -7.485 1.00 66.25 331 VAL A CA 1
ATOM 2499 C C . VAL A 1 331 ? -0.304 20.995 -6.079 1.00 66.25 331 VAL A C 1
ATOM 2501 O O . VAL A 1 331 ? 0.184 20.045 -5.474 1.00 66.25 331 VAL A O 1
ATOM 2504 N N . SER A 1 332 ? -0.422 22.201 -5.519 1.00 66.75 332 SER A N 1
ATOM 2505 C CA . SER A 1 332 ? 0.030 22.522 -4.161 1.00 66.75 332 SER A CA 1
ATOM 2506 C C . SER A 1 332 ? -0.719 21.725 -3.090 1.00 66.75 332 SER A C 1
ATOM 2508 O O . SER A 1 332 ? -0.090 21.246 -2.149 1.00 66.75 332 SER A O 1
ATOM 2510 N N . ASN A 1 333 ? -2.029 21.516 -3.252 1.00 65.38 333 ASN A N 1
ATOM 2511 C CA . ASN A 1 333 ? -2.819 20.687 -2.339 1.00 65.38 333 ASN A CA 1
ATOM 2512 C C . ASN A 1 333 ? -2.409 19.202 -2.404 1.00 65.38 333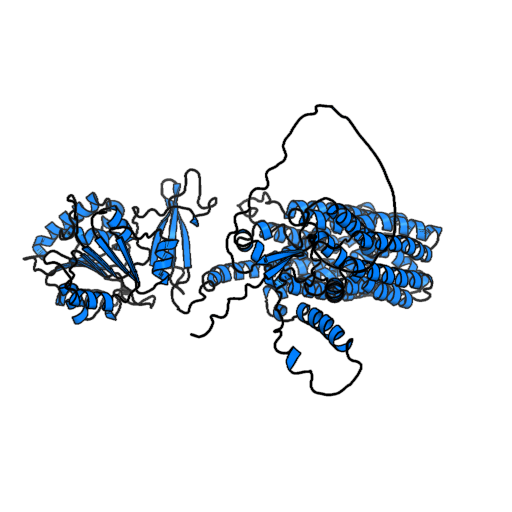 ASN A C 1
ATOM 2514 O O . ASN A 1 333 ? -2.296 18.553 -1.361 1.00 65.38 333 ASN A O 1
ATOM 2518 N N . MET A 1 334 ? -2.134 18.679 -3.607 1.00 62.88 334 MET A N 1
ATOM 2519 C CA . MET A 1 334 ? -1.640 17.305 -3.805 1.00 62.88 334 MET A CA 1
ATOM 2520 C C . MET A 1 334 ? -0.220 17.098 -3.256 1.00 62.88 334 MET A C 1
ATOM 2522 O O . MET A 1 334 ? 0.104 16.001 -2.815 1.00 62.88 334 MET A O 1
ATOM 2526 N N . LEU A 1 335 ? 0.608 18.149 -3.233 1.00 68.12 335 LEU A N 1
ATOM 2527 C CA . LEU A 1 335 ? 1.967 18.157 -2.671 1.00 68.12 335 LEU A CA 1
ATOM 2528 C C . LEU A 1 335 ? 2.012 18.598 -1.199 1.00 68.12 335 LEU A C 1
ATOM 2530 O O . LEU A 1 335 ? 3.042 19.071 -0.714 1.00 68.12 335 LEU A O 1
ATOM 2534 N N . SER A 1 336 ? 0.906 18.465 -0.467 1.00 70.38 336 SER A N 1
ATOM 2535 C CA . SER A 1 336 ? 0.883 18.814 0.951 1.00 70.38 336 SER A CA 1
ATOM 2536 C C . SER A 1 336 ? 1.861 17.939 1.750 1.00 70.38 336 SER A C 1
ATOM 2538 O O . SER A 1 336 ? 1.678 16.738 1.932 1.00 70.38 336 SER A O 1
ATOM 2540 N N . LEU A 1 337 ? 2.913 18.567 2.284 1.00 76.25 337 LEU A N 1
ATOM 2541 C CA . LEU A 1 337 ? 3.950 17.898 3.083 1.00 76.25 337 LEU A CA 1
ATOM 2542 C C . LEU A 1 337 ? 3.474 17.520 4.497 1.00 76.25 337 LEU A C 1
ATOM 2544 O O . LEU A 1 337 ? 4.259 17.027 5.304 1.00 76.25 337 LEU A O 1
ATOM 2548 N N . SER A 1 338 ? 2.195 17.740 4.819 1.00 75.25 338 SER A N 1
ATOM 2549 C CA . SER A 1 338 ? 1.608 17.375 6.111 1.00 75.25 338 SER A CA 1
ATOM 2550 C C . SER A 1 338 ? 1.712 15.874 6.387 1.00 75.25 338 SER A C 1
ATOM 2552 O O . SER A 1 338 ? 1.891 15.488 7.538 1.00 75.25 338 SER A O 1
ATOM 2554 N N . LEU A 1 339 ? 1.679 15.045 5.338 1.00 75.06 339 LEU A N 1
ATOM 2555 C CA . LEU A 1 339 ? 1.797 13.589 5.431 1.00 75.06 339 LEU A CA 1
ATOM 2556 C C . LEU A 1 339 ? 3.199 13.105 5.808 1.00 75.06 339 LEU A C 1
ATOM 2558 O O . LEU A 1 339 ? 3.317 12.043 6.403 1.00 75.06 339 LEU A O 1
ATOM 2562 N N . LEU A 1 340 ? 4.258 13.883 5.550 1.00 79.44 340 LEU A N 1
ATOM 2563 C CA . LEU A 1 340 ? 5.622 13.512 5.964 1.00 79.44 340 LEU A CA 1
ATOM 2564 C C . LEU A 1 340 ? 5.815 13.527 7.485 1.00 79.44 340 LEU A C 1
ATOM 2566 O O . LEU A 1 340 ? 6.819 13.017 7.973 1.00 79.44 340 LEU A O 1
ATOM 2570 N N . LYS A 1 341 ? 4.872 14.112 8.234 1.00 78.94 341 LYS A N 1
ATOM 2571 C CA . LYS A 1 341 ? 4.863 14.066 9.701 1.00 78.94 341 LYS A CA 1
ATOM 2572 C C . LYS A 1 341 ? 4.357 12.727 10.242 1.00 78.94 341 LYS A C 1
ATOM 2574 O O . LYS A 1 341 ? 4.607 12.431 11.405 1.00 78.94 341 LYS A O 1
ATOM 2579 N N . ASP A 1 342 ? 3.648 11.945 9.428 1.00 81.00 342 ASP A N 1
ATOM 2580 C CA . ASP A 1 342 ? 3.181 10.617 9.811 1.00 81.00 342 ASP A CA 1
ATOM 2581 C C . ASP A 1 342 ? 4.359 9.624 9.733 1.00 81.00 342 ASP A C 1
ATOM 2583 O O . ASP A 1 342 ? 4.927 9.425 8.651 1.00 81.00 342 ASP A O 1
ATOM 2587 N N . PRO A 1 343 ? 4.766 9.005 10.858 1.00 82.56 343 PRO A N 1
ATOM 2588 C CA . PRO A 1 343 ? 5.938 8.138 10.889 1.00 82.56 343 PRO A CA 1
ATOM 2589 C C . PRO A 1 343 ? 5.750 6.860 10.063 1.00 82.56 343 PRO A C 1
ATOM 2591 O O . PRO A 1 343 ? 6.728 6.355 9.515 1.00 82.56 343 PRO A O 1
ATOM 2594 N N . THR A 1 344 ? 4.524 6.344 9.939 1.00 82.62 344 THR A N 1
ATOM 2595 C CA . THR A 1 344 ? 4.229 5.149 9.137 1.00 82.62 344 THR A CA 1
ATOM 2596 C C . THR A 1 344 ? 4.365 5.470 7.653 1.00 82.62 344 THR A C 1
ATOM 2598 O O . THR A 1 344 ? 5.024 4.731 6.917 1.00 82.62 344 THR A O 1
ATOM 2601 N N . PHE A 1 345 ? 3.824 6.614 7.216 1.00 85.31 345 PHE A N 1
ATOM 2602 C CA . PHE A 1 345 ? 3.998 7.068 5.835 1.00 85.31 345 PHE A CA 1
ATOM 2603 C C . PHE A 1 345 ? 5.463 7.349 5.502 1.00 85.31 345 PHE A C 1
ATOM 2605 O O . PHE A 1 345 ? 5.925 6.950 4.437 1.00 85.31 345 PHE A O 1
ATOM 2612 N N . LEU A 1 346 ? 6.202 8.017 6.393 1.00 88.00 346 LEU A N 1
ATOM 2613 C CA . LEU A 1 346 ? 7.591 8.389 6.137 1.00 88.00 346 LEU A CA 1
ATOM 2614 C C . LEU A 1 346 ? 8.480 7.156 5.929 1.00 88.00 346 LEU A C 1
ATOM 2616 O O . LEU A 1 346 ? 9.234 7.112 4.957 1.00 88.00 346 LEU A O 1
ATOM 2620 N N . ILE A 1 347 ? 8.360 6.137 6.789 1.00 88.81 347 ILE A N 1
ATOM 2621 C CA . ILE A 1 347 ? 9.113 4.881 6.641 1.00 88.81 347 ILE A CA 1
ATOM 2622 C C . ILE A 1 347 ? 8.748 4.206 5.313 1.00 88.81 347 ILE A C 1
ATOM 2624 O O . ILE A 1 347 ? 9.635 3.808 4.554 1.00 88.81 347 ILE A O 1
ATOM 2628 N N . PHE A 1 348 ? 7.456 4.139 4.981 1.00 88.44 348 PHE A N 1
ATOM 2629 C CA . PHE A 1 348 ? 7.005 3.539 3.727 1.00 88.44 348 PHE A CA 1
ATOM 2630 C C . PHE A 1 348 ? 7.465 4.327 2.484 1.00 88.44 348 PHE A C 1
ATOM 2632 O O . PHE A 1 348 ? 7.868 3.723 1.485 1.00 88.44 348 PHE A O 1
ATOM 2639 N N . ALA A 1 349 ? 7.482 5.660 2.537 1.00 88.88 349 ALA A N 1
ATOM 2640 C CA . ALA A 1 349 ? 7.964 6.519 1.457 1.00 88.88 349 ALA A CA 1
ATOM 2641 C C . ALA A 1 349 ? 9.475 6.361 1.230 1.00 88.88 349 ALA A C 1
ATOM 2643 O O . ALA A 1 349 ? 9.908 6.193 0.088 1.00 88.88 349 ALA A O 1
ATOM 2644 N N . VAL A 1 350 ? 10.269 6.330 2.306 1.00 91.38 350 VAL A N 1
ATOM 2645 C CA . VAL A 1 350 ? 11.719 6.076 2.236 1.00 91.38 350 VAL A CA 1
ATOM 2646 C C . VAL A 1 350 ? 12.000 4.673 1.694 1.00 91.38 350 VAL A C 1
ATOM 2648 O O . VAL A 1 350 ? 12.870 4.512 0.841 1.00 91.38 350 VAL A O 1
ATOM 2651 N N . SER A 1 351 ? 11.228 3.666 2.109 1.00 91.75 351 SER A N 1
ATOM 2652 C CA . SER A 1 351 ? 11.357 2.311 1.560 1.00 91.75 351 SER A CA 1
ATOM 2653 C C . SER A 1 351 ? 11.121 2.296 0.039 1.00 91.75 351 SER A C 1
ATOM 2655 O O . SER A 1 351 ? 11.906 1.731 -0.716 1.00 91.75 351 SER A O 1
ATOM 2657 N N . ASN A 1 352 ? 10.107 3.013 -0.454 1.00 90.31 352 ASN A N 1
ATOM 2658 C CA . ASN A 1 352 ? 9.800 3.079 -1.883 1.00 90.31 352 ASN A CA 1
ATOM 2659 C C . ASN A 1 352 ? 10.817 3.888 -2.697 1.00 90.31 352 ASN A C 1
ATOM 2661 O O . ASN A 1 352 ? 11.049 3.569 -3.867 1.00 90.31 352 ASN A O 1
ATOM 2665 N N . LEU A 1 353 ? 11.444 4.899 -2.090 1.00 92.56 353 LEU A N 1
ATOM 2666 C CA . LEU A 1 353 ? 12.590 5.599 -2.668 1.00 92.56 353 LEU A CA 1
ATOM 2667 C C . LEU A 1 353 ? 13.753 4.620 -2.911 1.00 92.56 353 LEU A C 1
ATOM 2669 O O . LEU A 1 353 ? 14.300 4.588 -4.015 1.00 92.56 353 LEU A O 1
ATOM 2673 N N . LEU A 1 354 ? 14.091 3.791 -1.915 1.00 92.19 354 LEU A N 1
ATOM 2674 C CA . LEU A 1 354 ? 15.143 2.770 -2.022 1.00 92.19 354 LEU A CA 1
ATOM 2675 C C . LEU A 1 354 ? 14.802 1.673 -3.037 1.00 92.19 354 LEU A C 1
ATOM 2677 O O . LEU A 1 354 ? 15.657 1.313 -3.847 1.00 92.19 354 LEU A O 1
ATOM 2681 N N . ALA A 1 355 ? 13.553 1.200 -3.090 1.00 90.94 355 ALA A N 1
ATOM 2682 C CA . ALA A 1 355 ? 13.154 0.257 -4.137 1.00 90.94 355 ALA A CA 1
ATOM 2683 C C . ALA A 1 355 ? 13.353 0.864 -5.530 1.00 90.94 355 ALA A C 1
ATOM 2685 O O . ALA A 1 355 ? 13.885 0.205 -6.425 1.00 90.94 355 ALA A O 1
ATOM 2686 N N . SER A 1 356 ? 12.983 2.135 -5.700 1.00 89.75 356 SER A N 1
ATOM 2687 C CA . SER A 1 356 ? 13.093 2.856 -6.974 1.00 89.75 356 SER A CA 1
ATOM 2688 C C . SER A 1 356 ? 14.534 3.072 -7.433 1.00 89.75 356 SER A C 1
ATOM 2690 O O . SER A 1 356 ? 14.796 3.050 -8.639 1.00 89.75 356 SER A O 1
ATOM 2692 N N . LEU A 1 357 ? 15.469 3.215 -6.486 1.00 92.31 357 LEU A N 1
ATOM 2693 C CA . LEU A 1 357 ? 16.912 3.222 -6.751 1.00 92.31 357 LEU A CA 1
ATOM 2694 C C . LEU A 1 357 ? 17.395 1.870 -7.309 1.00 92.31 357 LEU A C 1
ATOM 2696 O O . LEU A 1 357 ? 18.283 1.846 -8.161 1.00 92.31 357 LEU A O 1
ATOM 2700 N N . GLY A 1 358 ? 16.812 0.759 -6.844 1.00 87.88 358 GLY A N 1
ATOM 2701 C CA . GLY A 1 358 ? 17.295 -0.596 -7.120 1.00 87.88 358 GLY A CA 1
ATOM 2702 C C . GLY A 1 358 ? 16.664 -1.324 -8.311 1.00 87.88 358 GLY A C 1
ATOM 2703 O O . GLY A 1 358 ? 17.316 -2.192 -8.879 1.00 87.88 358 GLY A O 1
ATOM 2704 N N . TYR A 1 359 ? 15.427 -1.026 -8.730 1.00 87.25 359 TYR A N 1
ATOM 2705 C CA . TYR A 1 359 ? 14.755 -1.885 -9.729 1.00 87.25 359 TYR A CA 1
ATOM 2706 C C . TYR A 1 359 ? 14.959 -1.480 -11.203 1.00 87.25 359 TYR A C 1
ATOM 2708 O O . TYR A 1 359 ? 14.866 -2.340 -12.080 1.00 87.25 359 TYR A O 1
ATOM 2716 N N . ASN A 1 360 ? 15.238 -0.206 -11.515 1.00 87.69 360 ASN A N 1
ATOM 2717 C CA . ASN A 1 360 ? 15.349 0.252 -12.915 1.00 87.69 360 ASN A CA 1
ATOM 2718 C C . ASN A 1 360 ? 16.701 -0.076 -13.559 1.00 87.69 360 ASN A C 1
ATOM 2720 O O . ASN A 1 360 ? 16.760 -0.445 -14.731 1.00 87.69 360 ASN A O 1
ATOM 2724 N N . ALA A 1 361 ? 17.793 0.053 -12.806 1.00 91.19 361 ALA A N 1
ATOM 2725 C CA . ALA A 1 361 ? 19.135 -0.165 -13.337 1.00 91.19 361 ALA A CA 1
ATOM 2726 C C . ALA A 1 361 ? 19.381 -1.613 -13.815 1.00 91.19 361 ALA A C 1
ATOM 2728 O O . ALA A 1 361 ? 19.976 -1.768 -14.883 1.00 91.19 361 ALA A O 1
ATOM 2729 N N . PRO A 1 362 ? 18.876 -2.670 -13.139 1.00 92.44 362 PRO A N 1
ATOM 2730 C CA . PRO A 1 362 ? 18.953 -4.034 -13.652 1.00 92.44 362 PRO A CA 1
ATOM 2731 C C . PRO A 1 362 ? 18.319 -4.187 -15.037 1.00 92.44 362 PRO A C 1
ATOM 2733 O O . PRO A 1 362 ? 18.907 -4.831 -15.894 1.00 92.44 362 PRO A O 1
ATOM 2736 N N . LEU A 1 363 ? 17.175 -3.549 -15.310 1.00 89.62 363 LEU A N 1
ATOM 2737 C CA . LEU A 1 363 ? 16.519 -3.625 -16.626 1.00 89.62 363 LEU A CA 1
ATOM 2738 C C . LEU A 1 363 ? 17.343 -2.968 -17.731 1.00 89.62 363 LEU A C 1
ATOM 2740 O O . LEU A 1 363 ? 17.410 -3.479 -18.849 1.00 89.62 363 LEU A O 1
ATOM 2744 N N . LEU A 1 364 ? 17.991 -1.852 -17.403 1.00 92.69 364 LEU A N 1
ATOM 2745 C CA . LEU A 1 364 ? 18.857 -1.135 -18.327 1.00 92.69 364 LEU A CA 1
ATOM 2746 C C . LEU A 1 364 ? 20.145 -1.915 -18.629 1.00 92.69 364 LEU A C 1
ATOM 2748 O O . LEU A 1 364 ? 20.537 -2.031 -19.789 1.00 92.69 364 LEU A O 1
ATOM 2752 N N . PHE A 1 365 ? 20.805 -2.437 -17.590 1.00 93.50 365 PHE A N 1
ATOM 2753 C CA . PHE A 1 365 ? 22.137 -3.038 -17.690 1.00 93.50 365 PHE A CA 1
ATOM 2754 C C . PHE A 1 365 ? 22.135 -4.544 -17.955 1.00 93.50 365 PHE A C 1
ATOM 2756 O O . PHE A 1 365 ? 23.174 -5.087 -18.323 1.00 93.50 365 PHE A O 1
ATOM 2763 N N . LEU A 1 366 ? 20.999 -5.235 -17.842 1.00 92.75 366 LEU A N 1
ATOM 2764 C CA . LEU A 1 366 ? 20.917 -6.674 -18.105 1.00 92.75 366 LEU A CA 1
ATOM 2765 C C . LEU A 1 366 ? 21.344 -7.059 -19.534 1.00 92.75 366 LEU A C 1
ATOM 2767 O O . LEU A 1 366 ? 22.179 -7.959 -19.657 1.00 92.75 366 LEU A O 1
ATOM 2771 N N . PRO A 1 367 ? 20.896 -6.379 -20.610 1.00 91.50 367 PRO A N 1
ATOM 2772 C CA . PRO A 1 367 ? 21.376 -6.683 -21.960 1.00 91.50 367 PRO A CA 1
ATOM 2773 C C . PRO A 1 367 ? 22.873 -6.403 -22.154 1.00 91.50 367 PRO A C 1
ATOM 2775 O O . PRO A 1 367 ? 23.557 -7.128 -22.879 1.00 91.50 367 PRO A O 1
ATOM 2778 N N . LEU A 1 368 ? 23.395 -5.372 -21.483 1.00 90.88 368 LEU A N 1
ATOM 2779 C CA . LEU A 1 368 ? 24.812 -5.004 -21.509 1.00 90.88 368 LEU A CA 1
ATOM 2780 C C . LEU A 1 368 ? 25.674 -6.042 -20.785 1.00 90.88 368 LEU A C 1
ATOM 2782 O O . LEU A 1 368 ? 26.711 -6.447 -21.305 1.00 90.88 368 LEU A O 1
ATOM 2786 N N . HIS A 1 369 ? 25.223 -6.525 -19.628 1.00 92.62 369 HIS A N 1
ATOM 2787 C CA . HIS A 1 369 ? 25.883 -7.590 -18.882 1.00 92.62 369 HIS A CA 1
ATOM 2788 C C . HIS A 1 369 ? 25.844 -8.926 -19.631 1.00 92.62 369 HIS A C 1
ATOM 2790 O O . HIS A 1 369 ? 26.846 -9.637 -19.653 1.00 92.62 369 HIS A O 1
ATOM 2796 N N . ALA A 1 370 ? 24.739 -9.238 -20.315 1.00 92.19 370 ALA A N 1
ATOM 2797 C CA . ALA A 1 370 ? 24.646 -10.412 -21.180 1.00 92.19 370 ALA A CA 1
ATOM 2798 C C . ALA A 1 370 ? 25.729 -10.400 -22.275 1.00 92.19 370 ALA A C 1
ATOM 2800 O O . ALA A 1 370 ? 26.405 -11.407 -22.474 1.00 92.19 370 ALA A O 1
ATOM 2801 N N . ILE A 1 371 ? 25.927 -9.256 -22.941 1.00 90.50 371 ILE A N 1
ATOM 2802 C CA . ILE A 1 371 ? 26.889 -9.116 -24.045 1.00 90.50 371 ILE A CA 1
ATOM 2803 C C . ILE A 1 371 ? 28.326 -9.015 -23.520 1.00 90.50 371 ILE A C 1
ATOM 2805 O O . ILE A 1 371 ? 29.165 -9.842 -23.860 1.00 90.50 371 ILE A O 1
ATOM 2809 N N . LYS A 1 372 ? 28.621 -8.019 -22.675 1.00 87.19 372 LYS A N 1
ATOM 2810 C CA . LYS A 1 372 ? 29.991 -7.718 -22.224 1.00 87.19 372 LYS A CA 1
ATOM 2811 C C . LYS A 1 372 ? 30.460 -8.582 -21.054 1.00 87.19 372 LYS A C 1
ATOM 2813 O O . LYS A 1 372 ? 31.641 -8.884 -20.968 1.00 87.19 372 LYS A O 1
ATOM 2818 N N . GLY A 1 373 ? 29.561 -8.950 -20.142 1.00 85.56 373 GLY A N 1
ATOM 2819 C CA . GLY A 1 373 ? 29.905 -9.713 -18.938 1.00 85.56 373 GLY A CA 1
ATOM 2820 C C . GLY A 1 373 ? 29.938 -11.223 -19.166 1.00 85.56 373 GLY A C 1
ATOM 2821 O O . GLY A 1 373 ? 30.871 -11.887 -18.728 1.00 85.56 373 GLY A O 1
ATOM 2822 N N . VAL A 1 374 ? 28.926 -11.761 -19.853 1.00 89.88 374 VAL A N 1
ATOM 2823 C CA . VAL A 1 374 ? 28.768 -13.212 -20.077 1.00 89.88 374 VAL A CA 1
ATOM 2824 C C . VAL A 1 374 ? 29.249 -13.647 -21.469 1.00 89.88 374 VAL A C 1
ATOM 2826 O O . VAL A 1 374 ? 29.573 -14.816 -21.666 1.00 89.88 374 VAL A O 1
ATOM 2829 N N . GLY A 1 375 ? 29.344 -12.724 -22.432 1.00 88.88 375 GLY A N 1
ATOM 2830 C CA . GLY A 1 375 ? 29.789 -13.027 -23.798 1.00 88.88 375 GLY A CA 1
ATOM 2831 C C . GLY A 1 375 ? 28.690 -13.593 -24.704 1.00 88.88 375 GLY A C 1
ATOM 2832 O O . GLY A 1 375 ? 28.988 -14.351 -25.626 1.00 88.88 375 GLY A O 1
ATOM 2833 N N . LEU A 1 376 ? 27.420 -13.272 -24.437 1.00 91.00 376 LEU A N 1
ATOM 2834 C CA . LEU A 1 376 ? 26.287 -13.672 -25.277 1.00 91.00 376 LEU A CA 1
ATOM 2835 C C . LEU A 1 376 ? 26.165 -12.779 -26.517 1.00 91.00 376 LEU A C 1
ATOM 2837 O O . LEU A 1 376 ? 26.539 -11.607 -26.515 1.00 91.00 376 LEU A O 1
ATOM 2841 N N . ASP A 1 377 ? 25.576 -13.322 -27.577 1.00 89.88 377 ASP A N 1
ATOM 2842 C CA . ASP A 1 377 ? 25.242 -12.562 -28.775 1.00 89.88 377 ASP A CA 1
ATOM 2843 C C . ASP A 1 377 ? 24.056 -11.607 -28.540 1.00 89.88 377 ASP A C 1
ATOM 2845 O O . ASP A 1 377 ? 23.243 -11.770 -27.624 1.00 89.88 377 ASP A O 1
ATOM 2849 N N . SER A 1 378 ? 23.937 -10.594 -29.404 1.00 86.50 378 SER A N 1
ATOM 2850 C CA . SER A 1 378 ? 22.889 -9.571 -29.293 1.00 86.50 378 SER A CA 1
ATOM 2851 C C . SER A 1 378 ? 21.471 -10.156 -29.397 1.00 86.50 378 SER A C 1
ATOM 2853 O O . SER A 1 378 ? 20.569 -9.696 -28.690 1.00 86.50 378 SER A O 1
ATOM 2855 N N . ALA A 1 379 ? 21.269 -11.208 -30.203 1.00 87.75 379 ALA A N 1
ATOM 2856 C CA . ALA A 1 379 ? 19.964 -11.851 -30.324 1.00 87.75 379 ALA A CA 1
ATOM 2857 C C . ALA A 1 379 ? 19.592 -12.570 -29.019 1.00 87.75 379 ALA A C 1
ATOM 2859 O O . ALA A 1 379 ? 18.528 -12.287 -28.462 1.00 87.75 379 ALA A O 1
ATOM 2860 N N . SER A 1 380 ? 20.486 -13.391 -28.460 1.00 89.81 380 SER A N 1
ATOM 2861 C CA . SER A 1 380 ? 20.269 -14.024 -27.148 1.00 89.81 380 SER A CA 1
ATOM 2862 C C . SER A 1 380 ? 20.048 -13.004 -26.026 1.00 89.81 380 SER A C 1
ATOM 2864 O O . SER A 1 380 ? 19.174 -13.202 -25.183 1.00 89.81 380 SER A O 1
ATOM 2866 N N . SER A 1 381 ? 20.773 -11.882 -26.032 1.00 88.56 381 SER A N 1
ATOM 2867 C CA . SER A 1 381 ? 20.603 -10.794 -25.056 1.00 88.56 381 SER A CA 1
ATOM 2868 C C . SER A 1 381 ? 19.194 -10.173 -25.096 1.00 88.56 381 SER A C 1
ATOM 2870 O O . SER A 1 381 ? 18.564 -9.986 -24.053 1.00 88.56 381 SER A O 1
ATOM 2872 N N . SER A 1 382 ? 18.633 -9.946 -26.292 1.00 91.19 382 SER A N 1
ATOM 2873 C CA . SER A 1 382 ? 17.245 -9.468 -26.437 1.00 91.19 382 SER A CA 1
ATOM 2874 C C . SER A 1 382 ? 16.201 -10.491 -25.956 1.00 91.19 382 SER A C 1
ATOM 2876 O O . SER A 1 382 ? 15.175 -10.140 -25.366 1.00 91.19 382 SER A O 1
ATOM 2878 N N . VAL A 1 383 ? 16.476 -11.789 -26.122 1.00 92.88 383 VAL A N 1
ATOM 2879 C CA . VAL A 1 383 ? 15.579 -12.853 -25.645 1.00 92.88 383 VAL A CA 1
ATOM 2880 C C . VAL A 1 383 ? 15.531 -12.896 -24.115 1.00 92.88 383 VAL A C 1
ATOM 2882 O O . VAL A 1 383 ? 14.447 -13.060 -23.559 1.00 92.88 383 VAL A O 1
ATOM 2885 N N . VAL A 1 384 ? 16.647 -12.665 -23.414 1.00 93.81 384 VAL A N 1
ATOM 2886 C CA . VAL A 1 384 ? 16.678 -12.603 -21.935 1.00 93.81 384 VAL A CA 1
ATOM 2887 C C . VAL A 1 384 ? 15.698 -11.550 -21.401 1.00 93.81 384 VAL A C 1
ATOM 2889 O O . VAL A 1 384 ? 14.919 -11.814 -20.485 1.00 93.81 384 VAL A O 1
ATOM 2892 N N . LEU A 1 385 ? 15.679 -10.366 -22.012 1.00 92.75 385 LEU A N 1
ATOM 2893 C CA . LEU A 1 385 ? 14.765 -9.288 -21.628 1.00 92.75 385 LEU A CA 1
ATOM 2894 C C . LEU A 1 385 ? 13.307 -9.592 -22.025 1.00 92.75 385 LEU A C 1
ATOM 2896 O O . LEU A 1 385 ? 12.366 -9.174 -21.348 1.00 92.75 385 LEU A O 1
ATOM 2900 N N . SER A 1 386 ? 13.110 -10.394 -23.074 1.00 94.75 386 SER A N 1
ATOM 2901 C CA . SER A 1 386 ? 11.788 -10.907 -23.452 1.00 94.75 386 SER A CA 1
ATOM 2902 C C . SER A 1 386 ? 11.225 -11.873 -22.406 1.00 94.75 386 SER A C 1
ATOM 2904 O O . SER A 1 386 ? 10.037 -11.807 -22.084 1.00 94.75 386 SER A O 1
ATOM 2906 N N . VAL A 1 387 ? 12.081 -12.731 -21.833 1.00 96.19 387 VAL A N 1
ATOM 2907 C CA . VAL A 1 387 ? 11.724 -13.638 -20.727 1.00 96.19 387 VAL A CA 1
ATOM 2908 C C . VAL A 1 387 ? 11.302 -12.842 -19.492 1.00 96.19 387 VAL A C 1
ATOM 2910 O O . VAL A 1 387 ? 10.280 -13.164 -18.886 1.00 96.19 387 VAL A O 1
ATOM 2913 N N . TYR A 1 388 ? 12.018 -11.760 -19.162 1.00 95.12 388 TYR A N 1
ATOM 2914 C CA . TYR A 1 388 ? 11.585 -10.819 -18.122 1.00 95.12 388 TYR A CA 1
ATOM 2915 C C . TYR A 1 388 ? 10.175 -10.272 -18.404 1.00 95.12 388 TYR A C 1
ATOM 2917 O O . TYR A 1 388 ? 9.313 -10.314 -17.525 1.00 95.12 388 TYR A O 1
ATOM 2925 N N . GLY A 1 389 ? 9.915 -9.803 -19.630 1.00 94.56 389 GLY A N 1
ATOM 2926 C CA . GLY A 1 389 ? 8.615 -9.247 -20.021 1.00 94.56 389 GLY A CA 1
ATOM 2927 C C . GLY A 1 389 ? 7.462 -10.247 -19.889 1.00 94.56 389 GLY A C 1
ATOM 2928 O O . GLY A 1 389 ? 6.414 -9.931 -19.313 1.00 94.56 389 GLY A O 1
ATOM 2929 N N . PHE A 1 390 ? 7.673 -11.482 -20.353 1.00 95.50 390 PHE A N 1
ATOM 2930 C CA . PHE A 1 390 ? 6.704 -12.568 -20.211 1.00 95.50 390 PHE A CA 1
ATOM 2931 C C . PHE A 1 390 ? 6.401 -12.857 -18.734 1.00 95.50 390 PHE A C 1
ATOM 2933 O O . PHE A 1 390 ? 5.241 -12.808 -18.317 1.00 95.50 390 PHE A O 1
ATOM 2940 N N . SER A 1 391 ? 7.438 -13.076 -17.923 1.00 95.81 391 SER A N 1
ATOM 2941 C CA . SER A 1 391 ? 7.277 -13.389 -16.501 1.00 95.81 391 SER A CA 1
ATOM 2942 C C . SER A 1 391 ? 6.675 -12.238 -15.698 1.00 95.81 391 SER A C 1
ATOM 2944 O O . SER A 1 391 ? 5.866 -12.492 -14.811 1.00 95.81 391 SER A O 1
ATOM 2946 N N . ASN A 1 392 ? 6.992 -10.982 -16.027 1.00 93.19 392 ASN A N 1
ATOM 2947 C CA . ASN A 1 392 ? 6.364 -9.805 -15.419 1.00 93.19 392 ASN A CA 1
ATOM 2948 C C . ASN A 1 392 ? 4.865 -9.742 -15.754 1.00 93.19 392 ASN A C 1
ATOM 2950 O O . ASN A 1 392 ? 4.048 -9.508 -14.871 1.00 93.19 392 ASN A O 1
ATOM 2954 N N . THR A 1 393 ? 4.471 -10.034 -16.998 1.00 91.31 393 THR A N 1
ATOM 2955 C CA . THR A 1 393 ? 3.047 -10.089 -17.394 1.00 91.31 393 THR A CA 1
ATOM 2956 C C . THR A 1 393 ? 2.291 -11.155 -16.604 1.00 91.31 393 THR A C 1
ATOM 2958 O O . THR A 1 393 ? 1.239 -10.877 -16.026 1.00 91.31 393 THR A O 1
ATOM 2961 N N . VAL A 1 394 ? 2.848 -12.369 -16.537 1.00 92.12 394 VAL A N 1
ATOM 2962 C CA . VAL A 1 394 ? 2.266 -13.480 -15.772 1.00 92.12 394 VAL A CA 1
ATOM 2963 C C . VAL A 1 394 ? 2.217 -13.137 -14.283 1.00 92.12 394 VAL A C 1
ATOM 2965 O O . VAL A 1 394 ? 1.179 -13.325 -13.653 1.00 92.12 394 VAL A O 1
ATOM 2968 N N . GLY A 1 395 ? 3.295 -12.573 -13.735 1.00 90.31 395 GLY A N 1
ATOM 2969 C CA . GLY A 1 395 ? 3.385 -12.140 -12.343 1.00 90.31 395 GLY A CA 1
ATOM 2970 C C . GLY A 1 395 ? 2.299 -11.132 -11.976 1.00 90.31 395 GLY A C 1
ATOM 2971 O O . GLY A 1 395 ? 1.622 -11.322 -10.970 1.00 90.31 395 GLY A O 1
ATOM 2972 N N . ARG A 1 396 ? 2.047 -10.116 -12.814 1.00 86.75 396 ARG A N 1
ATOM 2973 C CA . ARG A 1 396 ? 1.010 -9.096 -12.551 1.00 86.75 396 ARG A CA 1
ATOM 2974 C C . ARG A 1 396 ? -0.387 -9.713 -12.460 1.00 86.75 396 ARG A C 1
ATOM 2976 O O . ARG A 1 396 ? -1.159 -9.352 -11.576 1.00 86.75 396 ARG A O 1
ATOM 2983 N N . VAL A 1 397 ? -0.698 -10.681 -13.324 1.00 83.56 397 VAL A N 1
ATOM 2984 C CA . VAL A 1 397 ? -1.981 -11.404 -13.287 1.00 83.56 397 VAL A CA 1
ATOM 2985 C C . VAL A 1 397 ? -2.064 -12.321 -12.065 1.00 83.56 397 VAL A C 1
ATOM 2987 O O . VAL A 1 397 ? -3.068 -12.311 -11.356 1.00 83.56 397 VAL A O 1
ATOM 2990 N N . VAL A 1 398 ? -1.011 -13.097 -11.792 1.00 87.00 398 VAL A N 1
ATOM 2991 C CA . VAL A 1 398 ? -0.972 -14.057 -10.678 1.00 87.00 398 VAL A CA 1
ATOM 2992 C C . VAL A 1 398 ? -1.058 -13.342 -9.332 1.00 87.00 398 VAL A C 1
ATOM 2994 O O . VAL A 1 398 ? -1.948 -13.652 -8.543 1.00 87.00 398 VAL A O 1
ATOM 2997 N N . PHE A 1 399 ? -0.189 -12.362 -9.078 1.00 83.88 399 PHE A N 1
ATOM 2998 C CA . PHE A 1 399 ? -0.210 -11.595 -7.835 1.00 83.88 399 PHE A CA 1
ATOM 2999 C C . PHE A 1 399 ? -1.464 -10.735 -7.716 1.00 83.88 399 PHE A C 1
ATOM 3001 O O . PHE A 1 399 ? -1.987 -10.628 -6.616 1.00 83.88 399 PHE A O 1
ATOM 3008 N N . GLY A 1 400 ? -2.014 -10.221 -8.822 1.00 74.00 400 GLY A N 1
ATOM 3009 C CA . GLY A 1 400 ? -3.314 -9.547 -8.814 1.00 74.00 400 GLY A CA 1
ATOM 3010 C C . GLY A 1 400 ? -4.460 -10.453 -8.342 1.00 74.00 400 GLY A C 1
ATOM 3011 O O . GLY A 1 400 ? -5.297 -10.016 -7.563 1.00 74.00 400 GLY A O 1
ATOM 3012 N N . ILE A 1 401 ? -4.484 -11.729 -8.750 1.00 77.06 401 ILE A N 1
ATOM 3013 C CA . ILE A 1 401 ? -5.517 -12.690 -8.318 1.00 77.06 401 ILE A CA 1
ATOM 3014 C C . ILE A 1 401 ? -5.269 -13.189 -6.889 1.00 77.06 401 ILE A C 1
ATOM 3016 O O . ILE A 1 401 ? -6.219 -13.353 -6.125 1.00 77.06 401 ILE A O 1
ATOM 3020 N N . ILE A 1 402 ? -4.014 -13.491 -6.538 1.00 81.94 402 ILE A N 1
ATOM 3021 C CA . ILE A 1 402 ? -3.659 -14.062 -5.230 1.00 81.94 402 ILE A CA 1
ATOM 3022 C C . ILE A 1 402 ? -3.793 -13.019 -4.118 1.00 81.94 402 ILE A C 1
ATOM 3024 O O . ILE A 1 402 ? -4.253 -13.363 -3.034 1.00 81.94 402 ILE A O 1
ATOM 3028 N N . ALA A 1 403 ? -3.443 -11.758 -4.382 1.00 71.94 403 ALA A N 1
ATOM 3029 C CA . ALA A 1 403 ? -3.541 -10.668 -3.413 1.00 71.94 403 ALA A CA 1
ATOM 3030 C C . ALA A 1 403 ? -4.973 -10.427 -2.909 1.00 71.94 403 ALA A C 1
ATOM 3032 O O . ALA A 1 403 ? -5.155 -9.996 -1.774 1.00 71.94 403 ALA A O 1
ATOM 3033 N N . ASP A 1 404 ? -5.977 -10.748 -3.726 1.00 69.12 404 ASP A N 1
ATOM 3034 C CA . ASP A 1 404 ? -7.394 -10.595 -3.385 1.00 69.12 404 ASP A CA 1
ATOM 3035 C C . ASP A 1 404 ? -7.990 -11.864 -2.726 1.00 69.12 404 ASP A C 1
ATOM 3037 O O . ASP A 1 404 ? -9.192 -11.923 -2.461 1.00 69.12 404 ASP A O 1
ATOM 3041 N N . ARG A 1 405 ? -7.181 -12.903 -2.450 1.00 70.25 405 ARG A N 1
ATOM 3042 C CA . ARG A 1 405 ? -7.633 -14.168 -1.839 1.00 70.25 405 ARG A CA 1
ATOM 3043 C C . ARG A 1 405 ? -7.013 -14.409 -0.457 1.00 70.25 405 ARG A C 1
ATOM 3045 O O . ARG A 1 405 ? -5.852 -14.071 -0.231 1.00 70.25 405 ARG A O 1
ATOM 3052 N N . PRO A 1 406 ? -7.742 -15.063 0.469 1.00 64.88 406 PRO A N 1
ATOM 3053 C CA . PRO A 1 406 ? -7.152 -15.530 1.718 1.00 64.88 406 PRO A CA 1
ATOM 3054 C C . PRO A 1 406 ? -6.114 -16.625 1.425 1.00 64.88 406 PRO A C 1
ATOM 3056 O O . PRO A 1 406 ? -6.417 -17.618 0.756 1.00 64.88 406 PRO A O 1
ATOM 3059 N N . LEU A 1 407 ? -4.880 -16.438 1.898 1.00 63.44 407 LEU A N 1
ATOM 3060 C CA . LEU A 1 407 ? -3.808 -17.419 1.747 1.00 63.44 407 LEU A CA 1
ATOM 3061 C C . LEU A 1 407 ? -4.026 -18.604 2.705 1.00 63.44 407 LEU A C 1
ATOM 3063 O O . LEU A 1 407 ? -4.334 -18.396 3.880 1.00 63.44 407 LEU A O 1
ATOM 3067 N N . PRO A 1 408 ? -3.803 -19.856 2.265 1.00 53.78 408 PRO A N 1
ATOM 3068 C CA . PRO A 1 408 ? -3.906 -21.039 3.116 1.00 53.78 408 PRO A CA 1
ATOM 3069 C C . PRO A 1 408 ? -2.630 -21.227 3.961 1.00 53.78 408 PRO A C 1
ATOM 3071 O O . PRO A 1 408 ? -1.952 -22.248 3.866 1.00 53.78 408 PRO A O 1
ATOM 3074 N N . LEU A 1 409 ? -2.258 -20.221 4.757 1.00 55.41 409 LEU A N 1
ATOM 3075 C CA . LEU A 1 409 ? -1.134 -20.306 5.697 1.00 55.41 409 LEU A CA 1
ATOM 3076 C C . LEU A 1 409 ? -1.558 -21.034 6.992 1.00 55.41 409 LEU A C 1
ATOM 3078 O O . LEU A 1 409 ? -2.684 -20.837 7.464 1.00 55.41 409 LEU A O 1
ATOM 3082 N N . PRO A 1 410 ? -0.679 -21.863 7.592 1.00 37.22 410 PRO A N 1
ATOM 3083 C CA . PRO A 1 410 ? -0.951 -22.509 8.875 1.00 37.22 410 PRO A CA 1
ATOM 3084 C C . PRO A 1 410 ? -1.056 -21.472 10.013 1.00 37.22 410 PRO A C 1
ATOM 3086 O O . PRO A 1 410 ? -0.475 -20.394 9.931 1.00 37.22 410 PRO A O 1
ATOM 3089 N N . TYR A 1 411 ? -1.789 -21.805 11.084 1.00 44.50 411 TYR A N 1
ATOM 3090 C CA . TYR A 1 411 ? -1.978 -20.976 12.295 1.00 44.50 411 TYR A CA 1
ATOM 3091 C C . TYR A 1 411 ? -2.811 -19.685 12.147 1.00 44.50 411 TYR A C 1
ATOM 3093 O O . TYR A 1 411 ? -2.476 -18.673 12.750 1.00 44.50 411 TYR A O 1
ATOM 3101 N N . LYS A 1 412 ? -3.916 -19.691 11.382 1.00 45.69 412 LYS A N 1
ATOM 3102 C CA . LYS A 1 412 ? -4.860 -18.546 11.249 1.00 45.69 412 LYS A CA 1
ATOM 3103 C C . LYS A 1 412 ? -4.248 -17.228 10.713 1.00 45.69 412 LYS A C 1
ATOM 3105 O O . LYS A 1 412 ? -4.991 -16.277 10.497 1.00 45.69 412 LYS A O 1
ATOM 3110 N N . LEU A 1 413 ? -2.949 -17.193 10.395 1.00 45.53 413 LEU A N 1
ATOM 3111 C CA . LEU A 1 413 ? -2.216 -16.020 9.897 1.00 45.53 413 LEU A CA 1
ATOM 3112 C C . LEU A 1 413 ? -2.721 -15.523 8.526 1.00 45.53 413 LEU A C 1
ATOM 3114 O O . LEU A 1 413 ? -2.504 -14.372 8.171 1.00 45.53 413 LEU A O 1
ATOM 3118 N N . GLY A 1 414 ? -3.407 -16.386 7.767 1.00 43.16 414 GLY A N 1
ATOM 3119 C CA . GLY A 1 414 ? -3.805 -16.140 6.378 1.00 43.16 414 GLY A CA 1
ATOM 3120 C C . GLY A 1 414 ? -5.221 -15.598 6.135 1.00 43.16 414 GLY A C 1
ATOM 3121 O O . GLY A 1 414 ? -5.624 -15.502 4.974 1.00 43.16 414 GLY A O 1
ATOM 3122 N N . ARG A 1 415 ? -6.015 -15.280 7.173 1.00 50.59 415 ARG A N 1
ATOM 3123 C CA . ARG A 1 415 ? -7.413 -14.823 6.983 1.00 50.59 415 ARG A CA 1
ATOM 3124 C C . ARG A 1 415 ? -7.541 -13.302 6.782 1.00 50.59 415 ARG A C 1
ATOM 3126 O O . ARG A 1 415 ? -8.505 -12.870 6.159 1.00 50.59 415 ARG A O 1
ATOM 3133 N N . ASP A 1 416 ? -6.555 -12.518 7.223 1.00 64.88 416 ASP A N 1
ATOM 3134 C CA . ASP A 1 416 ? -6.492 -11.074 6.973 1.00 64.88 416 ASP A CA 1
ATOM 3135 C C . ASP A 1 416 ? -5.863 -10.789 5.599 1.00 64.88 416 ASP A C 1
ATOM 3137 O O . ASP A 1 416 ? -4.676 -11.028 5.354 1.00 64.88 416 ASP A O 1
ATOM 3141 N N . ILE A 1 417 ? -6.688 -10.296 4.675 1.00 66.69 417 ILE A N 1
ATOM 3142 C CA . ILE A 1 417 ? -6.293 -10.051 3.287 1.00 66.69 417 ILE A CA 1
ATOM 3143 C C . ILE A 1 417 ? -5.273 -8.905 3.214 1.00 66.69 417 ILE A C 1
ATOM 3145 O O . ILE A 1 417 ? -4.321 -9.003 2.442 1.00 66.69 417 ILE A O 1
ATOM 3149 N N . ALA A 1 418 ? -5.396 -7.861 4.042 1.00 67.50 418 ALA A N 1
ATOM 3150 C CA . ALA A 1 418 ? -4.430 -6.760 4.055 1.00 67.50 418 ALA A CA 1
ATOM 3151 C C . ALA A 1 418 ? -3.052 -7.254 4.496 1.00 67.50 418 ALA A C 1
ATOM 3153 O O . ALA A 1 418 ? -2.044 -6.998 3.830 1.00 67.50 418 ALA A O 1
ATOM 3154 N N . ARG A 1 419 ? -3.020 -8.067 5.555 1.00 73.06 419 ARG A N 1
ATOM 3155 C CA . ARG A 1 419 ? -1.790 -8.700 6.036 1.00 73.06 419 ARG A CA 1
ATOM 3156 C C . ARG A 1 419 ? -1.175 -9.620 4.981 1.00 73.06 419 ARG A C 1
ATOM 3158 O O . ARG A 1 419 ? 0.030 -9.558 4.743 1.00 73.06 419 ARG A O 1
ATOM 3165 N N . ASN A 1 420 ? -1.988 -10.414 4.285 1.00 77.62 420 ASN A N 1
ATOM 3166 C CA . ASN A 1 420 ? -1.518 -11.274 3.196 1.00 77.62 420 ASN A CA 1
ATOM 3167 C C . ASN A 1 420 ? -0.857 -10.477 2.066 1.00 77.62 420 ASN A C 1
ATOM 3169 O O . ASN A 1 420 ? 0.222 -10.853 1.611 1.00 77.62 420 ASN A O 1
ATOM 3173 N N . ARG A 1 421 ? -1.466 -9.370 1.620 1.00 79.62 421 ARG A N 1
ATOM 3174 C CA . ARG A 1 421 ? -0.910 -8.521 0.549 1.00 79.62 421 ARG A CA 1
ATOM 3175 C C . ARG A 1 421 ? 0.441 -7.939 0.933 1.00 79.62 421 ARG A C 1
ATOM 3177 O O . ARG A 1 421 ? 1.367 -7.951 0.126 1.00 79.62 421 ARG A O 1
ATOM 3184 N N . LEU A 1 422 ? 0.562 -7.504 2.180 1.00 79.81 422 LEU A N 1
ATOM 3185 C CA . LEU A 1 422 ? 1.793 -6.992 2.768 1.00 79.81 422 LEU A CA 1
ATOM 3186 C C . LEU A 1 422 ? 2.900 -8.058 2.848 1.00 79.81 422 LEU A C 1
ATOM 3188 O O . LEU A 1 422 ? 4.036 -7.792 2.453 1.00 79.81 422 LEU A O 1
ATOM 3192 N N . TRP A 1 423 ? 2.578 -9.284 3.272 1.00 83.81 423 TRP A N 1
ATOM 3193 C CA . TRP A 1 423 ? 3.528 -10.405 3.260 1.00 83.81 423 TRP A CA 1
ATOM 3194 C C . TRP A 1 423 ? 3.961 -10.786 1.843 1.00 83.81 423 TRP A C 1
ATOM 3196 O O . TRP A 1 423 ? 5.156 -10.933 1.595 1.00 83.81 423 TRP A O 1
ATOM 3206 N N . ILE A 1 424 ? 3.019 -10.903 0.902 1.00 86.69 424 ILE A N 1
ATOM 3207 C CA . ILE A 1 424 ? 3.314 -11.185 -0.512 1.00 86.69 424 ILE A CA 1
ATOM 3208 C C . ILE A 1 424 ? 4.250 -10.111 -1.083 1.00 86.69 424 ILE A C 1
ATOM 3210 O O . ILE A 1 424 ? 5.247 -10.444 -1.727 1.00 86.69 424 ILE A O 1
ATOM 3214 N N . TYR A 1 425 ? 3.954 -8.838 -0.812 1.00 87.62 425 TYR A N 1
ATOM 3215 C CA . TYR A 1 425 ? 4.759 -7.693 -1.231 1.00 87.62 425 TYR A CA 1
ATOM 3216 C C . TYR A 1 425 ? 6.196 -7.776 -0.693 1.00 87.62 425 TYR A C 1
ATOM 3218 O O . TYR A 1 425 ? 7.149 -7.729 -1.473 1.00 87.62 425 TYR A O 1
ATOM 3226 N N . ASN A 1 426 ? 6.359 -7.987 0.614 1.00 89.19 426 ASN A N 1
ATOM 3227 C CA . ASN A 1 426 ? 7.670 -8.036 1.264 1.00 89.19 426 ASN A CA 1
ATOM 3228 C C . ASN A 1 426 ? 8.497 -9.268 0.880 1.00 89.19 426 ASN A C 1
ATOM 3230 O O . ASN A 1 426 ? 9.682 -9.137 0.578 1.00 89.19 426 ASN A O 1
ATOM 3234 N N . ILE A 1 427 ? 7.884 -10.454 0.838 1.00 90.50 427 ILE A N 1
ATOM 3235 C CA . ILE A 1 427 ? 8.568 -11.690 0.427 1.00 90.50 427 ILE A CA 1
ATOM 3236 C C . ILE A 1 427 ? 9.038 -11.571 -1.026 1.00 90.50 427 ILE A C 1
ATOM 3238 O O . ILE A 1 427 ? 10.168 -11.942 -1.342 1.00 90.50 427 ILE A O 1
ATOM 3242 N N . SER A 1 428 ? 8.205 -11.011 -1.909 1.00 92.25 428 SER A N 1
ATOM 3243 C CA . SER A 1 428 ? 8.576 -10.804 -3.311 1.00 92.25 428 SER A CA 1
ATOM 3244 C C . SER A 1 428 ? 9.742 -9.824 -3.453 1.00 92.25 428 SER A C 1
ATOM 3246 O O . SER A 1 428 ? 10.663 -10.094 -4.220 1.00 92.25 428 SER A O 1
ATOM 3248 N N . LEU A 1 429 ? 9.755 -8.728 -2.686 1.00 91.06 429 LEU A N 1
ATOM 3249 C CA . LEU A 1 429 ? 10.881 -7.787 -2.657 1.00 91.06 429 LEU A CA 1
ATOM 3250 C C . LEU A 1 429 ? 12.173 -8.434 -2.149 1.00 91.06 429 LEU A C 1
ATOM 3252 O O . LEU A 1 429 ? 13.222 -8.250 -2.767 1.00 91.06 429 LEU A O 1
ATOM 3256 N N . ALA A 1 430 ? 12.098 -9.236 -1.084 1.00 93.00 430 ALA A N 1
ATOM 3257 C CA . ALA A 1 430 ? 13.253 -9.949 -0.549 1.00 93.00 430 ALA A CA 1
ATOM 3258 C C . ALA A 1 430 ? 13.838 -10.928 -1.581 1.00 93.00 430 ALA A C 1
ATOM 3260 O O . ALA A 1 430 ? 15.035 -10.894 -1.863 1.00 93.00 430 ALA A O 1
ATOM 3261 N N . LEU A 1 431 ? 12.993 -11.750 -2.211 1.00 94.81 431 LEU A N 1
ATOM 3262 C CA . LEU A 1 431 ? 13.417 -12.678 -3.265 1.00 94.81 431 LEU A CA 1
ATOM 3263 C C . LEU A 1 431 ? 14.008 -11.937 -4.471 1.00 94.81 431 LEU A C 1
ATOM 3265 O O . LEU A 1 431 ? 15.063 -12.321 -4.975 1.00 94.81 431 LEU A O 1
ATOM 3269 N N . CYS A 1 432 ? 13.375 -10.841 -4.893 1.00 93.69 432 CYS A N 1
ATOM 3270 C CA . CYS A 1 432 ? 13.866 -9.974 -5.962 1.00 93.69 432 CYS A CA 1
ATOM 3271 C C . CYS A 1 432 ? 15.266 -9.405 -5.652 1.00 93.69 432 CYS A C 1
ATOM 3273 O O . CYS A 1 432 ? 16.161 -9.458 -6.502 1.00 93.69 432 CYS A O 1
ATOM 3275 N N . GLY A 1 433 ? 15.486 -8.934 -4.420 1.00 94.19 433 GLY A N 1
ATOM 3276 C CA . GLY A 1 433 ? 16.780 -8.444 -3.943 1.00 94.19 433 GLY A CA 1
ATOM 3277 C C . GLY A 1 433 ? 17.855 -9.533 -3.883 1.00 94.19 433 GLY A C 1
ATOM 3278 O O . GLY A 1 433 ? 18.970 -9.314 -4.365 1.00 94.19 433 GLY A O 1
ATOM 3279 N N . ILE A 1 434 ? 17.518 -10.729 -3.381 1.00 95.12 434 ILE A N 1
ATOM 3280 C CA . ILE A 1 434 ? 18.424 -11.892 -3.352 1.00 95.12 434 ILE A CA 1
ATOM 3281 C C . ILE A 1 434 ? 18.858 -12.256 -4.776 1.00 95.12 434 ILE A C 1
ATOM 3283 O O . ILE A 1 434 ? 20.054 -12.282 -5.064 1.00 95.12 434 ILE A O 1
ATOM 3287 N N . PHE A 1 435 ? 17.911 -12.491 -5.690 1.00 94.62 435 PHE A N 1
ATOM 3288 C CA . PHE A 1 435 ? 18.243 -12.893 -7.060 1.00 94.62 435 PHE A CA 1
ATOM 3289 C C . PHE A 1 435 ? 19.070 -11.836 -7.795 1.00 94.62 435 PHE A C 1
ATOM 3291 O O . PHE A 1 435 ? 19.996 -12.188 -8.520 1.00 94.62 435 PHE A O 1
ATOM 3298 N N . THR A 1 436 ? 18.787 -10.550 -7.572 1.00 94.69 436 THR A N 1
ATOM 3299 C CA . THR A 1 436 ? 19.551 -9.449 -8.178 1.00 94.69 436 THR A CA 1
ATOM 3300 C C . THR A 1 436 ? 20.970 -9.374 -7.619 1.00 94.69 436 THR A C 1
ATOM 3302 O O . THR A 1 436 ? 21.918 -9.239 -8.388 1.00 94.69 436 THR A O 1
ATOM 3305 N N . THR A 1 437 ? 21.148 -9.558 -6.308 1.00 95.00 437 THR A N 1
ATOM 3306 C CA . THR A 1 437 ? 22.477 -9.563 -5.671 1.00 95.00 437 THR A CA 1
ATOM 3307 C C . THR A 1 437 ? 23.343 -10.714 -6.186 1.00 95.00 437 THR A C 1
ATOM 3309 O O . THR A 1 437 ? 24.530 -10.534 -6.448 1.00 95.00 437 THR A O 1
ATOM 3312 N N . PHE A 1 438 ? 22.749 -11.895 -6.378 1.00 93.25 438 PHE A N 1
ATOM 3313 C CA . PHE A 1 438 ? 23.442 -13.092 -6.865 1.00 93.25 438 PHE A CA 1
ATOM 3314 C C . PHE A 1 438 ? 23.453 -13.234 -8.397 1.00 93.25 438 PHE A C 1
ATOM 3316 O O . PHE A 1 438 ? 23.875 -14.272 -8.908 1.00 93.25 438 PHE A O 1
ATOM 3323 N N . CYS A 1 439 ? 23.058 -12.197 -9.147 1.00 92.50 439 CYS A N 1
ATOM 3324 C CA . CYS A 1 439 ? 23.041 -12.226 -10.614 1.00 92.50 439 CYS A CA 1
ATOM 3325 C C . CYS A 1 439 ? 24.416 -12.574 -11.214 1.00 92.50 439 CYS A C 1
ATOM 3327 O O . CYS A 1 439 ? 24.485 -13.260 -12.230 1.00 92.50 439 CYS A O 1
ATOM 3329 N N . TYR A 1 440 ? 25.517 -12.184 -10.560 1.00 88.19 440 TYR A N 1
ATOM 3330 C CA . TYR A 1 440 ? 26.882 -12.469 -11.023 1.00 88.19 440 TYR A CA 1
ATOM 3331 C C . TYR A 1 440 ? 27.223 -13.968 -11.113 1.00 88.19 440 TYR A C 1
ATOM 3333 O O . TYR A 1 440 ? 28.172 -14.334 -11.801 1.00 88.19 440 TYR A O 1
ATOM 3341 N N . LEU A 1 441 ? 26.466 -14.845 -10.440 1.00 91.25 441 LEU A N 1
ATOM 3342 C CA . LEU A 1 441 ? 26.636 -16.300 -10.539 1.00 91.25 441 LEU A CA 1
ATOM 3343 C C . LEU A 1 441 ? 26.103 -16.869 -11.868 1.00 91.25 441 LEU A C 1
ATOM 3345 O O . LEU A 1 441 ? 26.346 -18.034 -12.189 1.00 91.25 441 LEU A O 1
ATOM 3349 N N . CYS A 1 442 ? 25.365 -16.076 -12.649 1.00 90.94 442 CYS A N 1
ATOM 3350 C CA . CYS A 1 442 ? 24.758 -16.504 -13.904 1.00 90.94 442 CYS A CA 1
ATOM 3351 C C . CYS A 1 442 ? 25.766 -16.434 -15.062 1.00 90.94 442 CYS A C 1
ATOM 3353 O O . CYS A 1 442 ? 25.891 -15.412 -15.727 1.00 90.94 442 CYS A O 1
ATOM 3355 N N . ALA A 1 443 ? 26.451 -17.545 -15.341 1.00 87.38 443 ALA A N 1
ATOM 3356 C CA . ALA A 1 443 ? 27.523 -17.613 -16.342 1.00 87.38 443 ALA A CA 1
ATOM 3357 C C . ALA A 1 443 ? 27.076 -18.004 -17.771 1.00 87.38 443 ALA A C 1
ATOM 3359 O O . ALA A 1 443 ? 27.914 -18.244 -18.635 1.00 87.38 443 ALA A O 1
ATOM 3360 N N . GLY A 1 444 ? 25.772 -18.106 -18.048 1.00 91.75 444 GLY A N 1
ATOM 3361 C CA . GLY A 1 444 ? 25.274 -18.469 -19.379 1.00 91.75 444 GLY A CA 1
ATOM 3362 C C . GLY A 1 444 ? 23.838 -18.034 -19.662 1.00 91.75 444 GLY A C 1
ATOM 3363 O O . GLY A 1 444 ? 23.111 -17.594 -18.767 1.00 91.75 444 GLY A O 1
ATOM 3364 N N . PHE A 1 445 ? 23.410 -18.204 -20.919 1.00 93.00 445 PHE A N 1
ATOM 3365 C CA . PHE A 1 445 ? 22.084 -17.800 -21.409 1.00 93.00 445 PHE A CA 1
ATOM 3366 C C . PHE A 1 445 ? 20.936 -18.358 -20.560 1.00 93.00 445 PHE A C 1
ATOM 3368 O O . PHE A 1 445 ? 20.043 -17.612 -20.158 1.00 93.00 445 PHE A O 1
ATOM 3375 N N . THR A 1 446 ? 20.976 -19.653 -20.235 1.00 94.00 446 THR A N 1
ATOM 3376 C CA . THR A 1 446 ? 19.921 -20.307 -19.451 1.00 94.00 446 THR A CA 1
ATOM 3377 C C . THR A 1 446 ? 19.841 -19.745 -18.036 1.00 94.00 446 THR A C 1
ATOM 3379 O O . THR A 1 446 ? 18.760 -19.369 -17.595 1.00 94.00 446 THR A O 1
ATOM 3382 N N . SER A 1 447 ? 20.974 -19.627 -17.333 1.00 94.19 447 SER A N 1
ATOM 3383 C CA . SER A 1 447 ? 20.998 -19.069 -15.973 1.00 94.19 447 SER A CA 1
ATOM 3384 C C . SER A 1 447 ? 20.535 -17.613 -15.944 1.00 94.19 447 SER A C 1
ATOM 3386 O O . SER A 1 447 ? 19.759 -17.237 -15.070 1.00 94.19 447 SER A O 1
ATOM 3388 N N . LEU A 1 448 ? 20.940 -16.813 -16.937 1.00 94.44 448 LEU A N 1
ATOM 3389 C CA . LEU A 1 448 ? 20.564 -15.405 -17.014 1.00 94.44 448 LEU A CA 1
ATOM 3390 C C . LEU A 1 448 ? 19.082 -15.229 -17.376 1.00 94.44 448 LEU A C 1
ATOM 3392 O O . LEU A 1 448 ? 18.418 -14.348 -16.837 1.00 94.44 448 LEU A O 1
ATOM 3396 N N . SER A 1 449 ? 18.535 -16.106 -18.222 1.00 95.44 449 SER A N 1
ATOM 3397 C CA . SER A 1 449 ? 17.101 -16.143 -18.541 1.00 95.44 449 SER A CA 1
ATOM 3398 C C . SER A 1 449 ? 16.256 -16.557 -17.334 1.00 95.44 449 SER A C 1
ATOM 3400 O O . SER A 1 449 ? 15.199 -15.976 -17.100 1.00 95.44 449 SER A O 1
ATOM 3402 N N . VAL A 1 450 ? 16.724 -17.526 -16.536 1.00 95.94 450 VAL A N 1
ATOM 3403 C CA . VAL A 1 450 ? 16.066 -17.910 -15.275 1.00 95.94 450 VAL A CA 1
ATOM 3404 C C . VAL A 1 450 ? 16.062 -16.733 -14.300 1.00 95.94 450 VAL A C 1
ATOM 3406 O O . VAL A 1 450 ? 15.005 -16.407 -13.764 1.00 95.94 450 VAL A O 1
ATOM 3409 N N . TYR A 1 451 ? 17.198 -16.047 -14.127 1.00 95.62 451 TYR A N 1
ATOM 3410 C CA . TYR A 1 451 ? 17.267 -14.817 -13.334 1.00 95.62 451 TYR A CA 1
ATOM 3411 C C . TYR A 1 451 ? 16.272 -13.761 -13.837 1.00 95.62 451 TYR A C 1
ATOM 3413 O O . TYR A 1 451 ? 15.454 -13.282 -13.056 1.00 95.62 451 TYR A O 1
ATOM 3421 N N . ALA A 1 452 ? 16.290 -13.442 -15.134 1.00 95.19 452 ALA A N 1
ATOM 3422 C CA . ALA A 1 452 ? 15.417 -12.434 -15.730 1.00 95.19 452 ALA A CA 1
ATOM 3423 C C . ALA A 1 452 ? 13.931 -12.766 -15.524 1.00 95.19 452 ALA A C 1
ATOM 3425 O O . ALA A 1 452 ? 13.129 -11.889 -15.198 1.00 95.19 452 ALA A O 1
ATOM 3426 N N . GLY A 1 453 ? 13.571 -14.046 -15.654 1.00 96.50 453 GLY A N 1
ATOM 3427 C CA . GLY A 1 453 ? 12.225 -14.538 -15.393 1.00 96.50 453 GLY A CA 1
ATOM 3428 C C . GLY A 1 453 ? 11.812 -14.395 -13.927 1.00 96.50 453 GLY A C 1
ATOM 3429 O O . GLY A 1 453 ? 10.719 -13.902 -13.657 1.00 96.50 453 GLY A O 1
ATOM 3430 N N . LEU A 1 454 ? 12.675 -14.777 -12.981 1.00 96.12 454 LEU A N 1
ATOM 3431 C CA . LEU A 1 454 ? 12.402 -14.642 -11.545 1.00 96.12 454 LEU A CA 1
ATOM 3432 C C . LEU A 1 454 ? 12.316 -13.171 -11.127 1.00 96.12 454 LEU A C 1
ATOM 3434 O O . LEU A 1 454 ? 11.365 -12.780 -10.452 1.00 96.12 454 LEU A O 1
ATOM 3438 N N . PHE A 1 455 ? 13.261 -12.347 -11.581 1.00 94.75 455 PHE A N 1
ATOM 3439 C CA . PHE A 1 455 ? 13.264 -10.905 -11.351 1.00 94.75 455 PHE A CA 1
ATOM 3440 C C . PHE A 1 455 ? 11.974 -10.264 -11.877 1.00 94.75 455 PHE A C 1
ATOM 3442 O O . PHE A 1 455 ? 11.305 -9.550 -11.136 1.00 94.75 455 PHE A O 1
ATOM 3449 N N . GLY A 1 456 ? 11.558 -10.588 -13.107 1.00 94.25 456 GLY A N 1
ATOM 3450 C CA . GLY A 1 456 ? 10.305 -10.094 -13.684 1.00 94.25 456 GLY A CA 1
ATOM 3451 C C . GLY A 1 456 ? 9.065 -10.543 -12.926 1.00 94.25 456 GLY A C 1
ATOM 3452 O O . GLY A 1 456 ? 8.186 -9.726 -12.656 1.00 94.25 456 GLY A O 1
ATOM 3453 N N . PHE A 1 457 ? 9.006 -11.814 -12.529 1.00 95.19 457 PHE A N 1
ATOM 3454 C CA . PHE A 1 457 ? 7.870 -12.353 -11.790 1.00 95.19 457 PHE A CA 1
ATOM 3455 C C . PHE A 1 457 ? 7.706 -11.683 -10.419 1.00 95.19 457 PHE A C 1
ATOM 3457 O O . PHE A 1 457 ? 6.624 -11.192 -10.114 1.00 95.19 457 PHE A O 1
ATOM 3464 N N . PHE A 1 458 ? 8.761 -11.603 -9.602 1.00 94.62 458 PHE A N 1
ATOM 3465 C CA . PHE A 1 458 ? 8.659 -11.029 -8.253 1.00 94.62 458 PHE A CA 1
ATOM 3466 C C . PHE A 1 458 ? 8.551 -9.501 -8.252 1.00 94.62 458 PHE A C 1
ATOM 3468 O O . PHE A 1 458 ? 7.814 -8.941 -7.438 1.00 94.62 458 PHE A O 1
ATOM 3475 N N . LEU A 1 459 ? 9.207 -8.814 -9.192 1.00 90.94 459 LEU A N 1
ATOM 3476 C CA . LEU A 1 459 ? 9.056 -7.365 -9.343 1.00 90.94 459 LEU A CA 1
ATOM 3477 C C . LEU A 1 459 ? 7.616 -6.975 -9.718 1.00 90.94 459 LEU A C 1
ATOM 3479 O O . LEU A 1 459 ? 7.153 -5.903 -9.329 1.00 90.94 459 LEU A O 1
ATOM 3483 N N . ALA A 1 460 ? 6.874 -7.851 -10.406 1.00 90.06 460 ALA A N 1
ATOM 3484 C CA . ALA A 1 460 ? 5.460 -7.626 -10.696 1.00 90.06 460 ALA A CA 1
ATOM 3485 C C . ALA A 1 460 ? 4.619 -7.429 -9.424 1.00 90.06 460 ALA A C 1
ATOM 3487 O O . ALA A 1 460 ? 3.740 -6.568 -9.406 1.00 90.06 460 ALA A O 1
ATOM 3488 N N . SER A 1 461 ? 4.913 -8.178 -8.353 1.00 89.12 461 SER A N 1
ATOM 3489 C CA . SER A 1 461 ? 4.237 -8.019 -7.060 1.00 89.12 461 SER A CA 1
ATOM 3490 C C . SER A 1 461 ? 4.463 -6.628 -6.474 1.00 89.12 461 SER A C 1
ATOM 3492 O O . SER A 1 461 ? 3.515 -6.026 -5.978 1.00 89.12 461 SER A O 1
ATOM 3494 N N . TYR A 1 462 ? 5.695 -6.110 -6.535 1.00 88.00 462 TYR A N 1
ATOM 3495 C CA . TYR A 1 462 ? 6.012 -4.758 -6.070 1.00 88.00 462 TYR A CA 1
ATOM 3496 C C . TYR A 1 462 ? 5.161 -3.732 -6.823 1.00 88.00 462 TYR A C 1
ATOM 3498 O O . TYR A 1 462 ? 4.342 -3.047 -6.220 1.00 88.00 462 TYR A O 1
ATOM 3506 N N . VAL A 1 463 ? 5.248 -3.710 -8.157 1.00 83.94 463 VAL A N 1
ATOM 3507 C CA . VAL A 1 463 ? 4.549 -2.700 -8.969 1.00 83.94 463 VAL A CA 1
ATOM 3508 C C . VAL A 1 463 ? 3.025 -2.756 -8.797 1.00 83.94 463 VAL A C 1
ATOM 3510 O O . VAL A 1 463 ? 2.381 -1.710 -8.719 1.00 83.94 463 VAL A O 1
ATOM 3513 N N . CYS A 1 464 ? 2.435 -3.953 -8.714 1.00 79.31 464 CYS A N 1
ATOM 3514 C CA . CYS A 1 464 ? 0.991 -4.104 -8.529 1.00 79.31 464 CYS A CA 1
ATOM 3515 C C . CYS A 1 464 ? 0.525 -3.725 -7.121 1.00 79.31 464 CYS A C 1
ATOM 3517 O O . CYS A 1 464 ? -0.515 -3.080 -6.984 1.00 79.31 464 CYS A O 1
ATOM 3519 N N . LEU A 1 465 ? 1.262 -4.131 -6.083 1.00 80.88 465 LEU A N 1
ATOM 3520 C CA . LEU A 1 465 ? 0.792 -4.018 -4.703 1.00 80.88 465 LEU A CA 1
ATOM 3521 C C . LEU A 1 465 ? 1.235 -2.735 -3.999 1.00 80.88 465 LEU A C 1
ATOM 3523 O O . LEU A 1 465 ? 0.649 -2.418 -2.974 1.00 80.88 465 LEU A O 1
ATOM 3527 N N . THR A 1 466 ? 2.178 -1.943 -4.521 1.00 84.06 466 THR A N 1
ATOM 3528 C CA . THR A 1 466 ? 2.596 -0.694 -3.851 1.00 84.06 466 THR A CA 1
ATOM 3529 C C . THR A 1 466 ? 1.426 0.258 -3.572 1.00 84.06 466 THR A C 1
ATOM 3531 O O . THR A 1 466 ? 1.309 0.792 -2.471 1.00 84.06 466 THR A O 1
ATOM 3534 N N . SER A 1 467 ? 0.538 0.469 -4.551 1.00 74.25 467 SER A N 1
ATOM 3535 C CA . SER A 1 467 ? -0.628 1.360 -4.395 1.00 74.25 467 SER A CA 1
ATOM 3536 C C . SER A 1 467 ? -1.673 0.803 -3.422 1.00 74.25 467 SER A C 1
ATOM 3538 O O . SER A 1 467 ? -2.273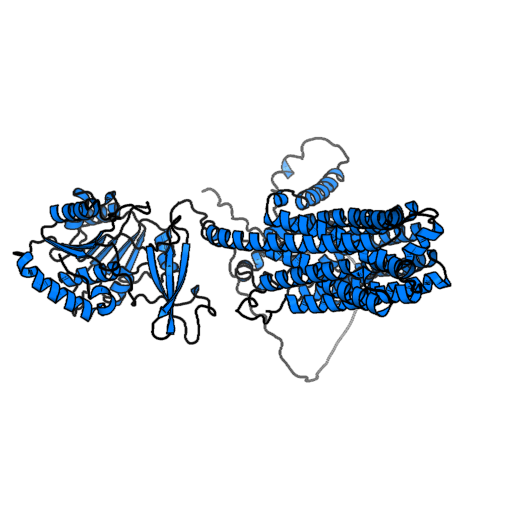 1.545 -2.654 1.00 74.25 467 SER A O 1
ATOM 3540 N N . VAL A 1 468 ? -1.839 -0.517 -3.434 1.00 71.50 468 VAL A N 1
ATOM 3541 C CA . VAL A 1 468 ? -2.749 -1.308 -2.600 1.00 71.50 468 VAL A CA 1
ATOM 3542 C C . VAL A 1 468 ? -2.303 -1.279 -1.135 1.00 71.50 468 VAL A C 1
ATOM 3544 O O . VAL A 1 468 ? -3.074 -0.935 -0.245 1.00 71.50 468 VAL A O 1
ATOM 3547 N N . VAL A 1 469 ? -1.023 -1.562 -0.900 1.00 77.75 469 VAL A N 1
ATOM 3548 C CA . VAL A 1 469 ? -0.380 -1.545 0.416 1.00 77.75 469 VAL A CA 1
ATOM 3549 C C . VAL A 1 469 ? -0.413 -0.148 1.030 1.00 77.75 469 VAL A C 1
ATOM 3551 O O . VAL A 1 469 ? -0.673 -0.017 2.221 1.00 77.75 469 VAL A O 1
ATOM 3554 N N . LEU A 1 470 ? -0.199 0.906 0.238 1.00 75.12 470 LEU A N 1
ATOM 3555 C CA . LEU A 1 470 ? -0.285 2.283 0.730 1.00 75.12 470 LEU A CA 1
ATOM 3556 C C . LEU A 1 470 ? -1.661 2.593 1.341 1.00 75.12 470 LEU A C 1
ATOM 3558 O O . LEU A 1 470 ? -1.734 3.236 2.387 1.00 75.12 470 LEU A O 1
ATOM 3562 N N . VAL A 1 471 ? -2.738 2.132 0.695 1.00 66.31 471 VAL A N 1
ATOM 3563 C CA . VAL A 1 471 ? -4.103 2.277 1.221 1.00 66.31 471 VAL A CA 1
ATOM 3564 C C . VAL A 1 471 ? -4.259 1.492 2.505 1.00 66.31 471 VAL A C 1
ATOM 3566 O O . VAL A 1 471 ? -4.773 2.028 3.482 1.00 66.31 471 VAL A O 1
ATOM 3569 N N . ASP A 1 472 ? -3.810 0.237 2.499 1.00 70.50 472 ASP A N 1
ATOM 3570 C CA . ASP A 1 472 ? -3.903 -0.617 3.674 1.00 70.50 472 ASP A CA 1
ATOM 3571 C C . ASP A 1 472 ? -3.189 0.044 4.867 1.00 70.50 472 ASP A C 1
ATOM 3573 O O . ASP A 1 472 ? -3.688 -0.037 5.980 1.00 70.50 472 ASP A O 1
ATOM 3577 N N . LEU A 1 473 ? -2.076 0.758 4.650 1.00 70.69 473 LEU A N 1
ATOM 3578 C CA . LEU A 1 473 ? -1.328 1.437 5.712 1.00 70.69 473 LEU A CA 1
ATOM 3579 C C . LEU A 1 473 ? -1.951 2.754 6.213 1.00 70.69 473 LEU A C 1
ATOM 3581 O O . LEU A 1 473 ? -1.834 3.050 7.401 1.00 70.69 473 LEU A O 1
ATOM 3585 N N . LEU A 1 474 ? -2.545 3.574 5.336 1.00 70.00 474 LEU A N 1
ATOM 3586 C CA . LEU A 1 474 ? -2.955 4.952 5.671 1.00 70.00 474 LEU A CA 1
ATOM 3587 C C . LEU A 1 474 ? -4.464 5.220 5.649 1.00 70.00 474 LEU A C 1
ATOM 3589 O O . LEU A 1 474 ? -4.891 6.300 6.068 1.00 70.00 474 LEU A O 1
ATOM 3593 N N . GLY A 1 475 ? -5.261 4.282 5.147 1.00 60.78 475 GLY A N 1
ATOM 3594 C CA . GLY A 1 475 ? -6.684 4.485 4.901 1.00 60.78 475 GLY A CA 1
ATOM 3595 C C . GLY A 1 475 ? -6.972 5.357 3.671 1.00 60.78 475 GLY A C 1
ATOM 3596 O O . GLY A 1 475 ? -6.083 5.906 3.014 1.00 60.78 475 GLY A O 1
ATOM 3597 N N . LEU A 1 476 ? -8.256 5.473 3.330 1.00 56.28 476 LEU A N 1
ATOM 3598 C CA . LEU A 1 476 ? -8.707 6.088 2.073 1.00 56.28 476 LEU A CA 1
ATOM 3599 C C . LEU A 1 476 ? -8.672 7.615 2.083 1.00 56.28 476 LEU A C 1
ATOM 3601 O O . LEU A 1 476 ? -8.471 8.240 1.043 1.00 56.28 476 LEU A O 1
ATOM 3605 N N . ASP A 1 477 ? -8.827 8.232 3.252 1.00 53.25 477 ASP A N 1
ATOM 3606 C CA . ASP A 1 477 ? -8.971 9.685 3.360 1.00 53.25 477 ASP A CA 1
ATOM 3607 C C . ASP A 1 477 ? -7.718 10.466 2.979 1.00 53.25 477 ASP A C 1
ATOM 3609 O O . ASP A 1 477 ? -7.809 11.603 2.513 1.00 53.25 477 ASP A O 1
ATOM 3613 N N . LYS A 1 478 ? -6.548 9.848 3.158 1.00 60.47 478 LYS A N 1
ATOM 3614 C CA . LYS A 1 478 ? -5.237 10.450 2.893 1.00 60.47 478 LYS A CA 1
ATOM 3615 C C . LYS A 1 478 ? -4.606 9.949 1.589 1.00 60.47 478 LYS A C 1
ATOM 3617 O O . LYS A 1 478 ? -3.517 10.401 1.233 1.00 60.47 478 LYS A O 1
ATOM 3622 N N . LEU A 1 479 ? -5.285 9.061 0.856 1.00 61.97 479 LEU A N 1
ATOM 3623 C CA . LEU A 1 479 ? -4.710 8.301 -0.253 1.00 61.97 479 LEU A CA 1
ATOM 3624 C C . LEU A 1 479 ? -4.221 9.171 -1.413 1.00 61.97 479 LEU A C 1
ATOM 3626 O O . LEU A 1 479 ? -3.087 9.007 -1.847 1.00 61.97 479 LEU A O 1
ATOM 3630 N N . THR A 1 480 ? -5.042 10.088 -1.931 1.00 60.44 480 THR A N 1
ATOM 3631 C CA . THR A 1 480 ? -4.693 10.858 -3.141 1.00 60.44 480 THR A CA 1
ATOM 3632 C C . THR A 1 480 ? -3.434 11.704 -2.930 1.00 60.44 480 THR A C 1
ATOM 3634 O O . THR A 1 480 ? -2.557 11.741 -3.795 1.00 60.44 480 THR A O 1
ATOM 3637 N N . ASN A 1 481 ? -3.304 12.317 -1.750 1.00 67.38 481 ASN A N 1
ATOM 3638 C CA . ASN A 1 481 ? -2.127 13.104 -1.379 1.00 67.38 481 ASN A CA 1
ATOM 3639 C C . ASN A 1 481 ? -0.920 12.195 -1.078 1.00 67.38 481 ASN A C 1
ATOM 3641 O O . ASN A 1 481 ? 0.189 12.476 -1.529 1.00 67.38 481 ASN A O 1
ATOM 3645 N N . ALA A 1 482 ? -1.129 11.072 -0.379 1.00 72.94 482 ALA A N 1
ATOM 3646 C CA . ALA A 1 482 ? -0.063 10.121 -0.061 1.00 72.94 482 ALA A CA 1
ATOM 3647 C C . ALA A 1 482 ? 0.511 9.447 -1.313 1.00 72.94 482 ALA A C 1
ATOM 3649 O O . ALA A 1 482 ? 1.724 9.312 -1.438 1.00 72.94 482 ALA A O 1
ATOM 3650 N N . PHE A 1 483 ? -0.344 9.063 -2.260 1.00 74.44 483 PHE A N 1
ATOM 3651 C CA . PHE A 1 483 ? 0.050 8.389 -3.493 1.00 74.44 483 PHE A CA 1
ATOM 3652 C C . PHE A 1 483 ? 0.817 9.324 -4.430 1.00 74.44 483 PHE A C 1
ATOM 3654 O O . PHE A 1 483 ? 1.863 8.941 -4.948 1.00 74.44 483 PHE A O 1
ATOM 3661 N N . GLY A 1 484 ? 0.359 10.572 -4.598 1.00 74.12 484 GLY A N 1
ATOM 3662 C CA . GLY A 1 484 ? 1.083 11.574 -5.387 1.00 74.12 484 GLY A CA 1
ATOM 3663 C C . GLY A 1 484 ? 2.475 11.871 -4.821 1.00 74.12 484 GLY A C 1
ATOM 3664 O O . GLY A 1 484 ? 3.452 11.923 -5.568 1.00 74.12 484 GLY A O 1
ATOM 3665 N N . LEU A 1 485 ? 2.582 11.994 -3.496 1.00 80.50 485 LEU A N 1
ATOM 3666 C CA . LEU A 1 485 ? 3.860 12.189 -2.820 1.00 80.50 485 LEU A CA 1
ATOM 3667 C C . LEU A 1 485 ? 4.756 10.941 -2.913 1.00 80.50 485 LEU A C 1
ATOM 3669 O O . LEU A 1 485 ? 5.953 11.075 -3.155 1.00 80.50 485 LEU A O 1
ATOM 3673 N N . LEU A 1 486 ? 4.192 9.734 -2.800 1.00 84.25 486 LEU A N 1
ATOM 3674 C CA . LEU A 1 486 ? 4.919 8.474 -2.982 1.00 84.25 486 LEU A CA 1
ATOM 3675 C C . LEU A 1 486 ? 5.524 8.363 -4.389 1.00 84.25 486 LEU A C 1
ATOM 3677 O O . LEU A 1 486 ? 6.709 8.062 -4.512 1.00 84.25 486 LEU A O 1
ATOM 3681 N N . LEU A 1 487 ? 4.744 8.649 -5.438 1.00 82.19 487 LEU A N 1
ATOM 3682 C CA . LEU A 1 487 ? 5.223 8.648 -6.827 1.00 82.19 487 LEU A CA 1
ATOM 3683 C C . LEU A 1 487 ? 6.341 9.671 -7.053 1.00 82.19 487 LEU A C 1
ATOM 3685 O O . LEU A 1 487 ? 7.270 9.403 -7.812 1.00 82.19 487 LEU A O 1
ATOM 3689 N N . LEU A 1 488 ? 6.285 10.823 -6.379 1.00 84.00 488 LEU A N 1
ATOM 3690 C CA . LEU A 1 488 ? 7.350 11.822 -6.438 1.00 84.00 488 LEU A CA 1
ATOM 3691 C C . LEU A 1 488 ? 8.655 11.288 -5.826 1.00 84.00 488 LEU A C 1
ATOM 3693 O O . LEU A 1 488 ? 9.707 11.402 -6.455 1.00 84.00 488 LEU A O 1
ATOM 3697 N N . TRP A 1 489 ? 8.594 10.650 -4.652 1.00 87.50 489 TRP A N 1
ATOM 3698 C CA . TRP A 1 489 ? 9.758 9.988 -4.046 1.00 87.50 489 TRP A CA 1
ATOM 3699 C C . TRP A 1 489 ? 10.302 8.864 -4.927 1.00 87.50 489 TRP A C 1
ATOM 3701 O O . TRP A 1 489 ? 11.510 8.789 -5.145 1.00 87.50 489 TRP A O 1
ATOM 3711 N N . GLN A 1 490 ? 9.428 8.033 -5.497 1.00 88.62 490 GLN A N 1
ATOM 3712 C CA . GLN A 1 490 ? 9.843 7.020 -6.465 1.00 88.62 490 GLN A CA 1
ATOM 3713 C C . GLN A 1 490 ? 10.543 7.665 -7.667 1.00 88.62 490 GLN A C 1
ATOM 3715 O O . GLN A 1 490 ? 11.643 7.251 -8.025 1.00 88.62 490 GLN A O 1
ATOM 3720 N N . GLY A 1 491 ? 9.974 8.741 -8.220 1.00 89.56 491 GLY A N 1
ATOM 3721 C CA . GLY A 1 491 ? 10.567 9.531 -9.297 1.00 89.56 491 GLY A CA 1
ATOM 3722 C C . GLY A 1 491 ? 11.999 9.961 -8.979 1.00 89.56 491 GLY A C 1
ATOM 3723 O O . GLY A 1 491 ? 12.904 9.655 -9.755 1.00 89.56 491 GLY A O 1
ATOM 3724 N N . VAL A 1 492 ? 12.235 10.560 -7.806 1.00 91.06 492 VAL A N 1
ATOM 3725 C CA . VAL A 1 492 ? 13.585 10.938 -7.339 1.00 91.06 492 VAL A CA 1
ATOM 3726 C C . VAL A 1 492 ? 14.524 9.729 -7.300 1.00 91.06 492 VAL A C 1
ATOM 3728 O O . VAL A 1 492 ? 15.633 9.796 -7.832 1.00 91.06 492 VAL A O 1
ATOM 3731 N N . GLY A 1 493 ? 14.076 8.605 -6.734 1.00 91.06 493 GLY A N 1
ATOM 3732 C CA . GLY A 1 493 ? 14.871 7.377 -6.668 1.00 91.06 493 GLY A CA 1
ATOM 3733 C C . GLY A 1 493 ? 15.249 6.848 -8.051 1.00 91.06 493 GLY A C 1
ATOM 3734 O O . GLY A 1 493 ? 16.402 6.483 -8.281 1.00 91.06 493 GLY A O 1
ATOM 3735 N N . THR A 1 494 ? 14.312 6.884 -9.003 1.00 90.69 494 THR A N 1
ATOM 3736 C CA . THR A 1 494 ? 14.563 6.427 -10.377 1.00 90.69 494 THR A CA 1
ATOM 3737 C C . THR A 1 494 ? 15.508 7.334 -11.162 1.00 90.69 494 THR A C 1
ATOM 3739 O O . THR A 1 494 ? 16.229 6.812 -12.002 1.00 90.69 494 THR A O 1
ATOM 3742 N N . VAL A 1 495 ? 15.564 8.646 -10.884 1.00 94.56 495 VAL A N 1
ATOM 3743 C CA . VAL A 1 495 ? 16.531 9.568 -11.520 1.00 94.56 495 VAL A CA 1
ATOM 3744 C C . VAL A 1 495 ? 17.953 9.285 -11.040 1.00 94.56 495 VAL A C 1
ATOM 3746 O O . VAL A 1 495 ? 18.895 9.356 -11.830 1.00 94.56 495 VAL A O 1
ATOM 3749 N N . VAL A 1 496 ? 18.105 8.961 -9.753 1.00 94.56 496 VAL A N 1
ATOM 3750 C CA . VAL A 1 496 ? 19.404 8.818 -9.080 1.00 94.56 496 VAL A CA 1
ATOM 3751 C C . VAL A 1 496 ? 19.991 7.405 -9.217 1.00 94.56 496 VAL A C 1
ATOM 3753 O O . VAL A 1 496 ? 21.203 7.254 -9.364 1.00 94.56 496 VAL A O 1
ATOM 3756 N N . GLY A 1 497 ? 19.158 6.362 -9.209 1.00 94.31 497 GLY A N 1
ATOM 3757 C CA . GLY A 1 497 ? 19.604 4.962 -9.122 1.00 94.31 497 GLY A CA 1
ATOM 3758 C C . GLY A 1 497 ? 20.436 4.465 -10.311 1.00 94.31 497 GLY A C 1
ATOM 3759 O O . GLY A 1 497 ? 21.551 3.970 -10.100 1.00 94.31 497 GLY A O 1
ATOM 3760 N N . PRO A 1 498 ? 19.947 4.593 -11.561 1.00 94.81 498 PRO A N 1
ATOM 3761 C CA . PRO A 1 498 ? 20.680 4.151 -12.744 1.00 94.81 498 PRO A CA 1
ATOM 3762 C C . PRO A 1 498 ? 22.027 4.862 -12.951 1.00 94.81 498 PRO A C 1
ATOM 3764 O O . PRO A 1 498 ? 22.985 4.141 -13.215 1.00 94.81 498 PRO A O 1
ATOM 3767 N N . PRO A 1 499 ? 22.173 6.190 -12.749 1.00 96.06 499 PRO A N 1
ATOM 3768 C CA . PRO A 1 499 ? 23.479 6.857 -12.794 1.00 96.06 499 PRO A CA 1
ATOM 3769 C C . PRO A 1 499 ? 24.484 6.351 -11.767 1.00 96.06 499 PRO A C 1
ATOM 3771 O O . PRO A 1 499 ? 25.632 6.107 -12.128 1.00 96.06 499 PRO A O 1
ATOM 3774 N N . ILE A 1 500 ? 24.071 6.121 -10.515 1.00 95.94 500 ILE A N 1
ATOM 3775 C CA . ILE A 1 500 ? 24.960 5.522 -9.503 1.00 95.94 500 ILE A CA 1
ATOM 3776 C C . ILE A 1 500 ? 25.393 4.120 -9.945 1.00 95.94 500 ILE A C 1
ATOM 3778 O O . ILE A 1 500 ? 26.571 3.776 -9.891 1.00 95.94 500 ILE A O 1
ATOM 3782 N N . SER A 1 501 ? 24.446 3.321 -10.433 1.00 94.88 501 SER A N 1
ATOM 3783 C CA . SER A 1 501 ? 24.719 1.971 -10.927 1.00 94.88 501 SER A CA 1
ATOM 3784 C C . SER A 1 501 ? 25.630 1.978 -12.162 1.00 94.88 501 SER A C 1
ATOM 3786 O O . SER A 1 501 ? 26.509 1.126 -12.271 1.00 94.88 501 SER A O 1
ATOM 3788 N N . GLY A 1 502 ? 25.462 2.945 -13.067 1.00 94.56 502 GLY A N 1
ATOM 3789 C CA . GLY A 1 502 ? 26.322 3.154 -14.231 1.00 94.56 502 GLY A CA 1
ATOM 3790 C C . GLY A 1 502 ? 27.735 3.561 -13.829 1.00 94.56 502 GLY A C 1
ATOM 3791 O O . GLY A 1 502 ? 28.690 2.984 -14.332 1.00 94.56 502 GLY A O 1
ATOM 3792 N N . TYR A 1 503 ? 27.869 4.446 -12.841 1.00 96.38 503 TYR A N 1
ATOM 3793 C CA . TYR A 1 503 ? 29.166 4.856 -12.303 1.00 96.38 503 TYR A CA 1
ATOM 3794 C C . TYR A 1 503 ? 29.921 3.687 -11.661 1.00 96.38 503 TYR A C 1
ATOM 3796 O O . TYR A 1 503 ? 31.131 3.535 -11.846 1.00 96.38 503 TYR A O 1
ATOM 3804 N N . LEU A 1 504 ? 29.211 2.813 -10.943 1.00 95.56 504 LEU A N 1
ATOM 3805 C CA . LEU A 1 504 ? 29.791 1.576 -10.415 1.00 95.56 504 LEU A CA 1
ATOM 3806 C C . LEU A 1 504 ? 30.253 0.640 -11.541 1.00 95.56 504 LEU A C 1
ATOM 3808 O O . LEU A 1 504 ? 31.320 0.042 -11.419 1.00 95.56 504 LEU A O 1
ATOM 3812 N N . ALA A 1 505 ? 29.503 0.555 -12.644 1.00 93.12 505 ALA A N 1
ATOM 3813 C CA . ALA A 1 505 ? 29.915 -0.227 -13.808 1.00 93.12 505 ALA A CA 1
ATOM 3814 C C . ALA A 1 505 ? 31.163 0.364 -14.481 1.00 93.12 505 ALA A C 1
ATOM 3816 O O . ALA A 1 505 ? 32.095 -0.374 -14.783 1.00 93.12 505 ALA A O 1
ATOM 3817 N N . ASP A 1 506 ? 31.202 1.685 -14.667 1.00 94.12 506 ASP A N 1
ATOM 3818 C CA . ASP A 1 506 ? 32.312 2.387 -15.323 1.00 94.12 506 ASP A CA 1
ATOM 3819 C C . ASP A 1 506 ? 33.603 2.337 -14.491 1.00 94.12 506 ASP A C 1
ATOM 3821 O O . ASP A 1 506 ? 34.688 2.135 -15.029 1.00 94.12 506 ASP A O 1
ATOM 3825 N N . SER A 1 507 ? 33.500 2.496 -13.168 1.00 93.81 507 SER A N 1
ATOM 3826 C CA . SER A 1 507 ? 34.665 2.506 -12.266 1.00 93.81 507 SER A CA 1
ATOM 3827 C C . SER A 1 507 ? 35.283 1.127 -12.042 1.00 93.81 507 SER A C 1
ATOM 3829 O O . SER A 1 507 ? 36.479 1.030 -11.769 1.00 93.81 507 SER A O 1
ATOM 3831 N N . THR A 1 508 ? 34.484 0.064 -12.147 1.00 90.25 508 THR A N 1
ATOM 3832 C CA . THR A 1 508 ? 34.937 -1.315 -11.907 1.00 90.25 508 THR A CA 1
ATOM 3833 C C . THR A 1 508 ? 35.094 -2.137 -13.186 1.00 90.25 508 THR A C 1
ATOM 3835 O O . THR A 1 508 ? 35.494 -3.298 -13.104 1.00 90.25 508 THR A O 1
ATOM 3838 N N . ASP A 1 509 ? 34.779 -1.545 -14.344 1.00 88.06 509 ASP A N 1
ATOM 3839 C CA . ASP A 1 509 ? 34.721 -2.189 -15.667 1.00 88.06 509 ASP A CA 1
ATOM 3840 C C . ASP A 1 509 ? 33.882 -3.485 -15.672 1.00 88.06 509 ASP A C 1
ATOM 3842 O O . ASP A 1 509 ? 34.123 -4.440 -16.410 1.00 88.06 509 ASP A O 1
ATOM 3846 N N . SER A 1 510 ? 32.893 -3.552 -14.777 1.00 90.06 510 SER A N 1
ATOM 3847 C CA . SER A 1 510 ? 32.056 -4.727 -14.559 1.00 90.06 510 SER A CA 1
ATOM 3848 C C . SER A 1 510 ? 30.693 -4.334 -14.011 1.00 90.06 510 SER A C 1
ATOM 3850 O O . SER A 1 510 ? 30.566 -3.542 -13.084 1.00 90.06 510 SER A O 1
ATOM 3852 N N . TYR A 1 511 ? 29.640 -4.962 -14.526 1.00 90.94 511 TYR A N 1
ATOM 3853 C CA . TYR A 1 511 ? 28.267 -4.695 -14.087 1.00 90.94 511 TYR A CA 1
ATOM 3854 C C . TYR A 1 511 ? 27.918 -5.340 -12.734 1.00 90.94 511 TYR A C 1
ATOM 3856 O O . TYR A 1 511 ? 26.847 -5.081 -12.189 1.00 90.94 511 TYR A O 1
ATOM 3864 N N . ILE A 1 512 ? 28.801 -6.173 -12.166 1.00 91.44 512 ILE A N 1
ATOM 3865 C CA . ILE A 1 512 ? 28.540 -6.932 -10.930 1.00 91.44 512 ILE A CA 1
ATOM 3866 C C . ILE A 1 512 ? 28.180 -6.000 -9.768 1.00 91.44 512 ILE A C 1
ATOM 3868 O O . ILE A 1 512 ? 27.178 -6.219 -9.088 1.00 91.44 512 ILE A O 1
ATOM 3872 N N . TRP A 1 513 ? 28.957 -4.935 -9.561 1.00 92.38 513 TRP A N 1
ATOM 3873 C CA . TRP A 1 513 ? 28.729 -3.994 -8.463 1.00 92.38 513 TRP A CA 1
ATOM 3874 C C . TRP A 1 513 ? 27.447 -3.181 -8.636 1.00 92.38 513 TRP A C 1
ATOM 3876 O O . TRP A 1 513 ? 26.795 -2.862 -7.643 1.00 92.38 513 TRP A O 1
ATOM 3886 N N . SER A 1 514 ? 27.031 -2.926 -9.878 1.00 93.94 514 SER A N 1
ATOM 3887 C CA . SER A 1 514 ? 25.734 -2.324 -10.192 1.00 93.94 514 SER A CA 1
ATOM 3888 C C . SER A 1 514 ? 24.582 -3.224 -9.738 1.00 93.94 514 SER A C 1
ATOM 3890 O O . SER A 1 514 ? 23.668 -2.755 -9.063 1.00 93.94 514 SER A O 1
ATOM 3892 N N . PHE A 1 515 ? 24.640 -4.528 -10.039 1.00 94.94 515 PHE A N 1
ATOM 3893 C CA . PHE A 1 515 ? 23.619 -5.493 -9.609 1.00 94.94 515 PHE A CA 1
ATOM 3894 C C . PHE A 1 515 ? 23.619 -5.716 -8.092 1.00 94.94 515 PHE A C 1
ATOM 3896 O O . PHE A 1 515 ? 22.548 -5.760 -7.489 1.00 94.94 515 PHE A O 1
ATOM 3903 N N . ILE A 1 516 ? 24.792 -5.784 -7.452 1.00 95.56 516 ILE A N 1
ATOM 3904 C CA . ILE A 1 516 ? 24.898 -5.888 -5.987 1.00 95.56 516 ILE A CA 1
ATOM 3905 C C . ILE A 1 516 ? 24.289 -4.654 -5.315 1.00 95.56 516 ILE A C 1
ATOM 3907 O O . ILE A 1 516 ? 23.472 -4.798 -4.407 1.00 95.56 516 ILE A O 1
ATOM 3911 N N . PHE A 1 517 ? 24.623 -3.447 -5.784 1.00 95.69 517 PHE A N 1
ATOM 3912 C CA . PHE A 1 517 ? 24.026 -2.208 -5.282 1.00 95.69 517 PHE A CA 1
ATOM 3913 C C . PHE A 1 517 ? 22.497 -2.244 -5.393 1.00 95.69 517 PHE A C 1
ATOM 3915 O O . PHE A 1 517 ? 21.795 -1.973 -4.418 1.00 95.69 517 PHE A O 1
ATOM 3922 N N . CYS A 1 518 ? 21.972 -2.641 -6.551 1.00 95.06 518 CYS A N 1
ATOM 3923 C CA . CYS A 1 518 ? 20.533 -2.756 -6.775 1.00 95.06 518 CYS A CA 1
ATOM 3924 C C . CYS A 1 518 ? 19.869 -3.772 -5.837 1.00 95.06 518 CYS A C 1
ATOM 3926 O O . CYS A 1 518 ? 18.848 -3.472 -5.218 1.00 95.06 518 CYS A O 1
ATOM 3928 N N . GLY A 1 519 ? 20.468 -4.956 -5.696 1.00 94.88 519 GLY A N 1
ATOM 3929 C CA . GLY A 1 519 ? 19.963 -6.020 -4.835 1.00 94.88 519 GLY A CA 1
ATOM 3930 C C . GLY A 1 519 ? 19.950 -5.641 -3.352 1.00 94.88 519 GLY A C 1
ATOM 3931 O O . GLY A 1 519 ? 18.942 -5.862 -2.684 1.00 94.88 519 GLY A O 1
ATOM 3932 N N . ILE A 1 520 ? 21.004 -4.983 -2.855 1.00 95.44 520 ILE A N 1
ATOM 3933 C CA . ILE A 1 520 ? 21.068 -4.484 -1.471 1.00 95.44 520 ILE A CA 1
ATOM 3934 C C . ILE A 1 520 ? 19.973 -3.444 -1.215 1.00 95.44 520 ILE A C 1
ATOM 3936 O O . ILE A 1 520 ? 19.275 -3.541 -0.210 1.00 95.44 520 ILE A O 1
ATOM 3940 N N . ASN A 1 521 ? 19.764 -2.484 -2.124 1.00 95.19 521 ASN A N 1
ATOM 3941 C CA . ASN A 1 521 ? 18.696 -1.488 -1.964 1.00 95.19 521 ASN A CA 1
ATOM 3942 C C . ASN A 1 521 ? 17.304 -2.141 -1.875 1.00 95.19 521 ASN A C 1
ATOM 3944 O O . ASN A 1 521 ? 16.480 -1.730 -1.056 1.00 95.19 521 ASN A O 1
ATOM 3948 N N . LEU A 1 522 ? 17.046 -3.189 -2.664 1.00 93.75 522 LEU A N 1
ATOM 3949 C CA . LEU A 1 522 ? 15.792 -3.948 -2.600 1.00 93.75 522 LEU A CA 1
ATOM 3950 C C . LEU A 1 522 ? 15.637 -4.721 -1.277 1.00 93.75 522 LEU A C 1
ATOM 3952 O O . LEU A 1 522 ? 14.534 -4.777 -0.735 1.00 93.75 522 LEU A O 1
ATOM 3956 N N . LEU A 1 523 ? 16.725 -5.259 -0.716 1.00 93.88 523 LEU A N 1
ATOM 3957 C CA . LEU A 1 523 ? 16.710 -5.936 0.590 1.00 93.88 523 LEU A CA 1
ATOM 3958 C C . LEU A 1 523 ? 16.480 -4.966 1.754 1.00 93.88 523 LEU A C 1
ATOM 3960 O O . LEU A 1 523 ? 15.642 -5.227 2.612 1.00 93.88 523 LEU A O 1
ATOM 3964 N N . VAL A 1 524 ? 17.147 -3.810 1.747 1.00 93.44 524 VAL A N 1
ATOM 3965 C CA . VAL A 1 524 ? 16.912 -2.753 2.748 1.00 93.44 524 VAL A CA 1
ATOM 3966 C C . VAL A 1 524 ? 15.482 -2.220 2.643 1.00 93.44 524 VAL A C 1
ATOM 3968 O O . VAL A 1 524 ? 14.843 -1.921 3.651 1.00 93.44 524 VAL A O 1
ATOM 3971 N N . THR A 1 525 ? 14.934 -2.150 1.427 1.00 90.50 525 THR A N 1
ATOM 3972 C CA . THR A 1 525 ? 13.523 -1.793 1.232 1.00 90.50 525 THR A CA 1
ATOM 3973 C C . THR A 1 525 ? 12.589 -2.783 1.919 1.00 90.50 525 THR A C 1
ATOM 3975 O O . THR A 1 525 ? 11.613 -2.353 2.535 1.00 90.50 525 THR A O 1
ATOM 3978 N N . PHE A 1 526 ? 12.878 -4.084 1.827 1.00 89.12 526 PHE A N 1
ATOM 3979 C CA . PHE A 1 526 ? 12.126 -5.121 2.531 1.00 89.12 526 PHE A CA 1
ATOM 3980 C C . PHE A 1 526 ? 12.154 -4.892 4.051 1.00 89.12 526 PHE A C 1
ATOM 3982 O O . PHE A 1 526 ? 11.092 -4.863 4.670 1.00 89.12 526 PHE A O 1
ATOM 3989 N N . GLU A 1 527 ? 13.327 -4.647 4.639 1.00 87.12 527 GLU A N 1
ATOM 3990 C CA . GLU A 1 527 ? 13.457 -4.407 6.085 1.00 87.12 527 GLU A CA 1
ATOM 3991 C C . GLU A 1 527 ? 12.677 -3.164 6.541 1.00 87.12 527 GLU A C 1
ATOM 3993 O O . GLU A 1 527 ? 11.932 -3.218 7.519 1.00 87.12 527 GLU A O 1
ATOM 3998 N N . LEU A 1 528 ? 12.774 -2.053 5.804 1.00 87.81 528 LEU A N 1
ATOM 3999 C CA . LEU A 1 528 ? 12.038 -0.824 6.126 1.00 87.81 528 LEU A CA 1
ATOM 4000 C C . LEU A 1 528 ? 10.528 -0.970 5.918 1.00 87.81 528 LEU A C 1
ATOM 4002 O O . LEU A 1 528 ? 9.743 -0.478 6.728 1.00 87.81 528 LEU A O 1
ATOM 4006 N N . SER A 1 529 ? 10.106 -1.656 4.855 1.00 83.81 529 SER A N 1
ATOM 4007 C CA . SER A 1 529 ? 8.685 -1.937 4.608 1.00 83.81 529 SER A CA 1
ATOM 4008 C C . SER A 1 529 ? 8.106 -2.853 5.689 1.00 83.81 529 SER A C 1
ATOM 4010 O O . SER A 1 529 ? 6.947 -2.701 6.071 1.00 83.81 529 SER A O 1
ATOM 4012 N N . PHE A 1 530 ? 8.913 -3.773 6.222 1.00 83.06 530 PHE A N 1
ATOM 4013 C CA . PHE A 1 530 ? 8.554 -4.601 7.370 1.00 83.06 530 PHE A CA 1
ATOM 4014 C C . PHE A 1 530 ? 8.494 -3.793 8.675 1.00 83.06 530 PHE A C 1
ATOM 4016 O O . PHE A 1 530 ? 7.561 -3.950 9.452 1.00 83.06 530 PHE A O 1
ATOM 4023 N N . ALA A 1 531 ? 9.410 -2.850 8.894 1.00 81.38 531 ALA A N 1
ATOM 4024 C CA . ALA A 1 531 ? 9.335 -1.947 10.044 1.00 81.38 531 ALA A CA 1
ATOM 4025 C C . ALA A 1 531 ? 8.098 -1.027 9.994 1.00 81.38 531 ALA A C 1
ATOM 4027 O O . ALA A 1 531 ? 7.492 -0.740 11.026 1.00 81.38 531 ALA A O 1
ATOM 4028 N N . ALA A 1 532 ? 7.680 -0.586 8.800 1.00 75.06 532 ALA A N 1
ATOM 4029 C CA . ALA A 1 532 ? 6.428 0.154 8.626 1.00 75.06 532 ALA A CA 1
ATOM 4030 C C . ALA A 1 532 ? 5.198 -0.691 9.003 1.00 75.06 532 ALA A C 1
ATOM 4032 O O . ALA A 1 532 ? 4.219 -0.144 9.511 1.00 75.06 532 ALA A O 1
ATOM 4033 N N . LEU A 1 533 ? 5.258 -2.010 8.783 1.00 69.06 533 LEU A N 1
ATOM 4034 C CA . LEU A 1 533 ? 4.225 -2.957 9.203 1.00 69.06 533 LEU A CA 1
ATOM 4035 C C . LEU A 1 533 ? 4.175 -3.130 10.707 1.00 69.06 533 LEU A C 1
ATOM 4037 O O . LEU A 1 533 ? 3.105 -2.993 11.281 1.00 69.06 533 LEU A O 1
ATOM 4041 N N . ASP A 1 534 ? 5.319 -3.386 11.331 1.00 69.94 534 ASP A N 1
ATOM 4042 C CA . ASP A 1 534 ? 5.412 -3.570 12.780 1.00 69.94 534 ASP A CA 1
ATOM 4043 C C . ASP A 1 534 ? 4.925 -2.313 13.519 1.00 69.94 534 ASP A C 1
ATOM 4045 O O . ASP A 1 534 ? 4.131 -2.369 14.458 1.00 69.94 534 ASP A O 1
ATOM 4049 N N . LYS A 1 535 ? 5.282 -1.133 12.995 1.00 68.62 535 LYS A N 1
ATOM 4050 C CA . LYS A 1 535 ? 4.792 0.148 13.510 1.00 68.62 535 LYS A CA 1
ATOM 4051 C C . LYS A 1 535 ? 3.313 0.386 13.226 1.00 68.62 535 LYS A C 1
ATOM 4053 O O . LYS A 1 535 ? 2.656 1.036 14.029 1.00 68.62 535 LYS A O 1
ATOM 4058 N N . ARG A 1 536 ? 2.767 -0.125 12.117 1.00 65.38 536 ARG A N 1
ATOM 4059 C CA . ARG A 1 536 ? 1.317 -0.137 11.904 1.00 65.38 536 ARG A CA 1
ATOM 4060 C C . ARG A 1 536 ? 0.631 -1.077 12.881 1.00 65.38 536 ARG A C 1
ATOM 4062 O O . ARG A 1 536 ? -0.376 -0.660 13.411 1.00 65.38 536 ARG A O 1
ATOM 4069 N N . GLU A 1 537 ? 1.128 -2.286 13.129 1.00 60.38 537 GLU A N 1
ATOM 4070 C CA . GLU A 1 537 ? 0.530 -3.195 14.118 1.00 60.38 537 GLU A CA 1
ATOM 4071 C C . GLU A 1 537 ? 0.590 -2.569 15.518 1.00 60.38 537 GLU A C 1
ATOM 4073 O O . GLU A 1 537 ? -0.396 -2.599 16.242 1.00 60.38 537 GLU A O 1
ATOM 4078 N N . THR A 1 538 ? 1.683 -1.878 15.851 1.00 54.34 538 THR A N 1
ATOM 4079 C CA . THR A 1 538 ? 1.798 -1.111 17.101 1.00 54.34 538 THR A CA 1
ATOM 4080 C C . THR A 1 538 ? 0.812 0.056 17.137 1.00 54.34 538 THR A C 1
ATOM 4082 O O . THR A 1 538 ? 0.105 0.204 18.122 1.00 54.34 538 THR A O 1
ATOM 4085 N N . ASN A 1 539 ? 0.709 0.844 16.059 1.00 50.19 539 ASN A N 1
ATOM 4086 C CA . ASN A 1 539 ? -0.220 1.972 15.956 1.00 50.19 539 ASN A CA 1
ATOM 4087 C C . ASN A 1 539 ? -1.677 1.535 15.792 1.00 50.19 539 ASN A C 1
ATOM 4089 O O . ASN A 1 539 ? -2.543 2.334 16.077 1.00 50.19 539 ASN A O 1
ATOM 4093 N N . GLU A 1 540 ? -1.977 0.352 15.260 1.00 43.97 540 GLU A N 1
ATOM 4094 C CA . GLU A 1 540 ? -3.316 -0.238 15.188 1.00 43.97 540 GLU A CA 1
ATOM 4095 C C . GLU A 1 540 ? -3.665 -0.817 16.539 1.00 43.97 540 GLU A C 1
ATOM 4097 O O . GLU A 1 540 ? -4.785 -0.626 16.942 1.00 43.97 540 GLU A O 1
ATOM 4102 N N . CYS A 1 541 ? -2.742 -1.414 17.294 1.00 35.59 541 CYS A N 1
ATOM 4103 C CA . CYS A 1 541 ? -2.972 -1.674 18.711 1.00 35.59 541 CYS A CA 1
ATOM 4104 C C . CYS A 1 541 ? -3.237 -0.349 19.434 1.00 35.59 541 CYS A C 1
ATOM 4106 O O . CYS A 1 541 ? -4.265 -0.208 20.077 1.00 35.59 541 CYS A O 1
ATOM 4108 N N . GLU A 1 542 ? -2.387 0.662 19.249 1.00 36.53 542 GLU A N 1
ATOM 4109 C CA . GLU A 1 542 ? -2.492 1.972 19.898 1.00 36.53 542 GLU A CA 1
ATOM 4110 C C . GLU A 1 542 ? -3.724 2.762 19.440 1.00 36.53 542 GLU A C 1
ATOM 4112 O O . GLU A 1 542 ? -4.327 3.415 20.276 1.00 36.53 542 GLU A O 1
ATOM 4117 N N . LYS A 1 543 ? -4.144 2.665 18.166 1.00 31.39 543 LYS A N 1
ATOM 4118 C CA . LYS A 1 543 ? -5.399 3.183 17.582 1.00 31.39 543 LYS A CA 1
ATOM 4119 C C . LYS A 1 543 ? -6.581 2.292 17.850 1.00 31.39 543 LYS A C 1
ATOM 4121 O O . LYS A 1 543 ? -7.673 2.796 17.798 1.00 31.39 543 LYS A O 1
ATOM 4126 N N . PHE A 1 544 ? -6.442 1.015 18.132 1.00 30.45 544 PHE A N 1
ATOM 4127 C CA . PHE A 1 544 ? -7.528 0.235 18.698 1.00 30.45 544 PHE A CA 1
ATOM 4128 C C . PHE A 1 544 ? -7.751 0.794 20.105 1.00 30.45 544 PHE A C 1
ATOM 4130 O O . PHE A 1 544 ? -8.846 1.248 20.400 1.00 30.45 544 PHE A O 1
ATOM 4137 N N . PHE A 1 545 ? -6.675 1.000 20.873 1.00 30.42 545 PHE A N 1
ATOM 4138 C CA . PHE A 1 545 ? -6.685 1.735 22.140 1.00 30.42 545 PHE A CA 1
ATOM 4139 C C . PHE A 1 545 ? -7.145 3.215 22.011 1.00 30.42 545 PHE A C 1
ATOM 4141 O O . PHE A 1 545 ? -7.831 3.686 22.911 1.00 30.42 545 PHE A O 1
ATOM 4148 N N . THR A 1 546 ? -6.866 3.946 20.910 1.00 28.72 546 THR A N 1
ATOM 4149 C CA . THR A 1 546 ? -7.279 5.364 20.704 1.00 28.72 546 THR A CA 1
ATOM 4150 C C . THR A 1 546 ? -8.548 5.572 19.872 1.00 28.72 546 THR A C 1
ATOM 4152 O O . THR A 1 546 ? -9.163 6.610 20.001 1.00 28.72 546 THR A O 1
ATOM 4155 N N . PHE A 1 547 ? -9.015 4.632 19.056 1.00 28.84 547 PHE A N 1
ATOM 4156 C CA . PHE A 1 547 ? -10.303 4.675 18.336 1.00 28.84 547 PHE A CA 1
ATOM 4157 C C . PHE A 1 547 ? -11.447 4.406 19.309 1.00 28.84 547 PHE A C 1
ATOM 4159 O O . PHE A 1 547 ? -12.512 5.008 19.195 1.00 28.84 547 PHE A O 1
ATOM 4166 N N . PHE A 1 548 ? -11.175 3.592 20.331 1.00 31.94 548 PHE A N 1
ATOM 4167 C CA . PHE A 1 548 ? -11.951 3.571 21.563 1.00 31.94 548 PHE A CA 1
ATOM 4168 C C . PHE A 1 548 ? -11.893 4.918 22.323 1.00 31.94 548 PHE A C 1
ATOM 4170 O O . PHE A 1 548 ? -12.863 5.274 22.979 1.00 31.94 548 PHE A O 1
ATOM 4177 N N . ALA A 1 549 ? -10.839 5.726 22.144 1.00 28.81 549 ALA A N 1
ATOM 4178 C CA . ALA A 1 549 ? -10.722 7.075 22.716 1.00 28.81 549 ALA A CA 1
ATOM 4179 C C . ALA A 1 549 ? -11.243 8.236 21.825 1.00 28.81 549 ALA A C 1
ATOM 4181 O O . ALA A 1 549 ? -11.444 9.321 22.354 1.00 28.81 549 ALA A O 1
ATOM 4182 N N . ASP A 1 550 ? -11.469 8.047 20.512 1.00 25.25 550 ASP A N 1
ATOM 4183 C CA . ASP A 1 550 ? -11.747 9.137 19.541 1.00 25.25 550 ASP A CA 1
ATOM 4184 C C . ASP A 1 550 ? -13.140 9.066 18.871 1.00 25.25 550 ASP A C 1
ATOM 4186 O O . ASP A 1 550 ? -13.486 9.927 18.058 1.00 25.25 550 ASP A O 1
ATOM 4190 N N . HIS A 1 551 ? -13.994 8.088 19.209 1.00 28.53 551 HIS A N 1
ATOM 4191 C CA . HIS A 1 551 ? -15.438 8.161 18.895 1.00 28.53 551 HIS A CA 1
ATOM 4192 C C . HIS A 1 551 ? -16.263 8.957 19.927 1.00 28.53 551 HIS A C 1
ATOM 4194 O O . HIS A 1 551 ? -17.494 8.975 19.871 1.00 28.53 551 HIS A O 1
ATOM 4200 N N . SER A 1 552 ? -15.595 9.702 20.804 1.00 30.25 552 SER A N 1
ATOM 4201 C CA . SER A 1 552 ? -16.156 10.704 21.709 1.00 30.25 552 SER A CA 1
ATOM 4202 C C . SER A 1 552 ? -15.940 12.119 21.152 1.00 30.25 552 SER A C 1
ATOM 4204 O O . SER A 1 552 ? -15.184 12.929 21.678 1.00 30.25 552 SER A O 1
ATOM 4206 N N . ILE A 1 553 ? -16.701 12.492 20.113 1.00 29.77 553 ILE A N 1
ATOM 4207 C CA . ILE A 1 553 ? -17.151 13.893 20.044 1.00 29.77 553 ILE A CA 1
ATOM 4208 C C . ILE A 1 553 ? -18.298 14.006 21.039 1.00 29.77 553 ILE A C 1
ATOM 4210 O O . ILE A 1 553 ? -19.453 13.831 20.669 1.00 29.77 553 ILE A O 1
ATOM 4214 N N . ILE A 1 554 ? -17.927 14.220 22.295 1.00 26.19 554 ILE A N 1
ATOM 4215 C CA . ILE A 1 554 ? -18.581 14.981 23.362 1.00 26.19 554 ILE A CA 1
ATOM 4216 C C . ILE A 1 554 ? -17.544 14.937 24.492 1.00 26.19 554 ILE A C 1
ATOM 4218 O O . ILE A 1 554 ? -17.101 13.855 24.867 1.00 26.19 554 ILE A O 1
ATOM 4222 N N . ASP A 1 555 ? -17.103 16.112 24.955 1.00 27.59 555 ASP A N 1
ATOM 4223 C CA . ASP A 1 555 ? -16.314 16.273 26.181 1.00 27.59 555 ASP A CA 1
ATOM 4224 C C . ASP A 1 555 ? -16.806 15.281 27.243 1.00 27.59 555 ASP A C 1
ATOM 4226 O O . ASP A 1 555 ? -17.989 15.306 27.553 1.00 27.59 555 ASP A O 1
ATOM 4230 N N . TYR A 1 556 ? -15.945 14.389 27.733 1.00 28.48 556 TYR A N 1
ATOM 4231 C CA . TYR A 1 556 ? -15.696 14.108 29.151 1.00 28.48 556 TYR A CA 1
ATOM 4232 C C . TYR A 1 556 ? -14.884 12.809 29.311 1.00 28.48 556 TYR A C 1
ATOM 4234 O O . TYR A 1 556 ? -15.137 11.767 28.719 1.00 28.48 556 TYR A O 1
ATOM 4242 N N . GLN A 1 557 ? -13.847 12.968 30.120 1.00 33.62 557 GLN A N 1
ATOM 4243 C CA . GLN A 1 557 ? -12.858 12.033 30.643 1.00 33.62 557 GLN A CA 1
ATOM 4244 C C . GLN A 1 557 ? -13.559 10.846 31.358 1.00 33.62 557 GLN A C 1
ATOM 4246 O O . GLN A 1 557 ? -14.541 11.100 32.046 1.00 33.62 557 GLN A O 1
ATOM 4251 N N . TYR A 1 558 ? -13.046 9.608 31.232 1.00 43.25 558 TYR A N 1
ATOM 4252 C CA . TYR A 1 558 ? -13.176 8.456 32.169 1.00 43.25 558 TYR A CA 1
ATOM 4253 C C . TYR A 1 558 ? -13.772 7.102 31.702 1.00 43.25 558 TYR A C 1
ATOM 4255 O O . TYR A 1 558 ? -13.585 6.134 32.435 1.00 43.25 558 TYR A O 1
ATOM 4263 N N . VAL A 1 559 ? -14.344 6.920 30.502 1.00 40.38 559 VAL A N 1
ATOM 4264 C CA . VAL A 1 559 ? -14.740 5.565 30.022 1.00 40.38 559 VAL A CA 1
ATOM 4265 C C . VAL A 1 559 ? -14.443 5.403 28.533 1.00 40.38 559 VAL A C 1
ATOM 4267 O O . VAL A 1 559 ? -15.111 6.021 27.711 1.00 40.38 559 VAL A O 1
ATOM 4270 N N . ASN A 1 560 ? -13.468 4.552 28.182 1.00 44.47 560 ASN A N 1
ATOM 4271 C CA . ASN A 1 560 ? -13.024 4.418 26.789 1.00 44.47 560 ASN A CA 1
ATOM 4272 C C . ASN A 1 560 ? -13.270 3.038 26.153 1.00 44.47 560 ASN A C 1
ATOM 4274 O O . ASN A 1 560 ? -13.379 2.994 24.934 1.00 44.47 560 ASN A O 1
ATOM 4278 N N . ALA A 1 561 ? -13.390 1.911 26.877 1.00 47.38 561 ALA A N 1
ATOM 4279 C CA . ALA A 1 561 ? -13.319 0.600 26.208 1.00 47.38 561 ALA A CA 1
ATOM 4280 C C . ALA A 1 561 ? -14.332 -0.460 26.678 1.00 47.38 561 ALA A C 1
ATOM 4282 O O . ALA A 1 561 ? -14.610 -0.626 27.862 1.00 47.38 561 ALA A O 1
ATOM 4283 N N . VAL A 1 562 ? -14.854 -1.212 25.703 1.00 46.56 562 VAL A N 1
ATOM 4284 C CA . VAL A 1 562 ? -15.572 -2.476 25.903 1.00 46.56 562 VAL A CA 1
ATOM 4285 C C . VAL A 1 562 ? -14.692 -3.573 25.312 1.00 46.56 562 VAL A C 1
ATOM 4287 O O . VAL A 1 562 ? -14.424 -3.540 24.112 1.00 46.56 562 VAL A O 1
ATOM 4290 N N . ASP A 1 563 ? -14.241 -4.516 26.134 1.00 43.03 563 ASP A N 1
ATOM 4291 C CA . ASP A 1 563 ? -13.369 -5.622 25.713 1.00 43.03 563 ASP A CA 1
ATOM 4292 C C . ASP A 1 563 ? -14.108 -6.964 25.783 1.00 43.03 563 ASP A C 1
ATOM 4294 O O . ASP A 1 563 ? -15.113 -7.096 26.484 1.00 43.03 563 ASP A O 1
ATOM 4298 N N . GLU A 1 564 ? -13.643 -7.972 25.050 1.00 48.41 564 GLU A N 1
ATOM 4299 C CA . GLU A 1 564 ? -14.225 -9.310 25.076 1.00 48.41 564 GLU A CA 1
ATOM 4300 C C . GLU A 1 564 ? -13.179 -10.393 25.322 1.00 48.41 564 GLU A C 1
ATOM 4302 O O . GLU A 1 564 ? -12.205 -10.535 24.584 1.00 48.41 564 GLU A O 1
ATOM 4307 N N . SER A 1 565 ? -13.416 -11.222 26.338 1.00 46.81 565 SER A N 1
ATOM 4308 C CA . SER A 1 565 ? -12.510 -12.302 26.717 1.00 46.81 565 SER A CA 1
ATOM 4309 C C . SER A 1 565 ? -13.127 -13.678 26.471 1.00 46.81 565 SER A C 1
ATOM 4311 O O . SER A 1 565 ? -14.280 -13.959 26.807 1.00 46.81 565 SER A O 1
ATOM 4313 N N . LEU A 1 566 ? -12.329 -14.567 25.873 1.00 40.81 566 LEU A N 1
ATOM 4314 C CA . LEU A 1 566 ? -12.670 -15.972 25.678 1.00 40.81 566 LEU A CA 1
ATOM 4315 C C . LEU A 1 566 ? -12.150 -16.805 26.854 1.00 40.81 566 LEU A C 1
ATOM 4317 O O . LEU A 1 566 ? -10.952 -17.058 26.987 1.00 40.81 566 LEU A O 1
ATOM 4321 N N . LEU A 1 567 ? -13.066 -17.313 27.668 1.00 52.38 567 LEU A N 1
ATOM 4322 C CA . LEU A 1 567 ? -12.788 -18.240 28.756 1.00 52.38 567 LEU A CA 1
ATOM 4323 C C . LEU A 1 567 ? -13.137 -19.670 28.337 1.00 52.38 567 LEU A C 1
ATOM 4325 O O . LEU A 1 567 ? -14.241 -19.964 27.880 1.00 52.38 567 LEU A O 1
ATOM 4329 N N . ARG A 1 568 ? -12.205 -20.604 28.545 1.00 46.25 568 ARG A N 1
ATOM 4330 C CA . ARG A 1 568 ? -12.455 -22.039 28.349 1.00 46.25 568 ARG A CA 1
ATOM 4331 C C . ARG A 1 568 ? -12.820 -22.695 29.670 1.00 46.25 568 ARG A C 1
ATOM 4333 O O . ARG A 1 568 ? -12.019 -22.719 30.602 1.00 46.25 568 ARG A O 1
ATOM 4340 N N . ASN A 1 569 ? -14.022 -23.262 29.748 1.00 50.97 569 ASN A N 1
ATOM 4341 C CA . ASN A 1 569 ? -14.438 -24.015 30.930 1.00 50.97 569 ASN A CA 1
ATOM 4342 C C . ASN A 1 569 ? -13.789 -25.418 30.955 1.00 50.97 569 ASN A C 1
ATOM 4344 O O . ASN A 1 569 ? -13.348 -25.932 29.927 1.00 50.97 569 ASN A O 1
ATOM 4348 N N . ARG A 1 570 ? -13.793 -26.090 32.117 1.00 47.44 570 ARG A N 1
ATOM 4349 C CA . ARG A 1 570 ? -13.273 -27.462 32.316 1.00 47.44 570 ARG A CA 1
ATOM 4350 C C . ARG A 1 570 ? -13.886 -28.513 31.377 1.00 47.44 570 ARG A C 1
ATOM 4352 O O . ARG A 1 570 ? -13.272 -29.552 31.169 1.00 47.44 570 ARG A O 1
ATOM 4359 N N . ASN A 1 571 ? -15.051 -28.224 30.795 1.00 47.47 571 ASN A N 1
ATOM 4360 C CA . ASN A 1 571 ? -15.748 -29.079 29.829 1.00 47.47 571 ASN A CA 1
ATOM 4361 C C . ASN A 1 571 ? -15.432 -28.733 28.358 1.00 47.47 571 ASN A C 1
ATOM 4363 O O . ASN A 1 571 ? -16.111 -29.228 27.466 1.00 47.47 571 ASN A O 1
ATOM 4367 N N . SER A 1 572 ? -14.449 -27.861 28.100 1.00 51.56 572 SER A N 1
ATOM 4368 C CA . SER A 1 572 ? -14.088 -27.362 26.761 1.00 51.56 572 SER A CA 1
ATOM 4369 C C . SER A 1 572 ? -15.170 -26.537 26.047 1.00 51.56 572 SER A C 1
ATOM 4371 O O . SER A 1 572 ? -15.026 -26.253 24.863 1.00 51.56 572 SER A O 1
ATOM 4373 N N . GLU A 1 573 ? -16.217 -26.103 26.755 1.00 57.31 573 GLU A N 1
ATOM 4374 C CA . GLU A 1 573 ? -17.145 -25.086 26.250 1.00 57.31 573 GLU A CA 1
ATOM 4375 C C . GLU A 1 573 ? -16.474 -23.707 26.256 1.00 57.31 573 GLU A C 1
ATOM 4377 O O . GLU A 1 573 ? -15.896 -23.284 27.266 1.00 57.31 573 GLU A O 1
ATOM 4382 N N . GLU A 1 574 ? -16.557 -23.025 25.115 1.00 61.94 574 GLU A N 1
ATOM 4383 C CA . GLU A 1 574 ? -16.105 -21.652 24.915 1.00 61.94 574 GLU A CA 1
ATOM 4384 C C . GLU A 1 574 ? -17.133 -20.679 25.498 1.00 61.94 574 GLU A C 1
ATOM 4386 O O . GLU A 1 574 ? -18.320 -20.720 25.169 1.00 61.94 574 GLU A O 1
ATOM 4391 N N . ILE A 1 575 ? -16.682 -19.831 26.419 1.00 67.19 575 ILE A N 1
ATOM 4392 C CA . ILE A 1 575 ? -17.504 -18.833 27.095 1.00 67.19 575 ILE A CA 1
ATOM 4393 C C . ILE A 1 575 ? -16.914 -17.475 26.784 1.00 67.19 575 ILE A C 1
ATOM 4395 O O . ILE A 1 575 ? -15.741 -17.246 27.045 1.00 67.19 575 ILE A O 1
ATOM 4399 N N . VAL A 1 576 ? -17.731 -16.589 26.235 1.00 71.38 576 VAL A N 1
ATOM 4400 C CA . VAL A 1 576 ? -17.310 -15.237 25.884 1.00 71.38 576 VAL A CA 1
ATOM 4401 C C . VAL A 1 576 ? -17.921 -14.274 26.878 1.00 71.38 576 VAL A C 1
ATOM 4403 O O . VAL A 1 576 ? -19.123 -14.349 27.150 1.00 71.38 576 VAL A O 1
ATOM 4406 N N . GLU A 1 577 ? -17.097 -13.396 27.425 1.00 73.25 577 GLU A N 1
ATOM 4407 C CA . GLU A 1 577 ? -17.517 -12.322 28.314 1.00 73.25 577 GLU A CA 1
ATOM 4408 C C . GLU A 1 577 ? -17.198 -10.978 27.691 1.00 73.25 577 GLU A C 1
ATOM 4410 O O . GLU A 1 577 ? -16.164 -10.825 27.053 1.00 73.25 577 GLU A O 1
ATOM 4415 N N . ARG A 1 578 ? -18.082 -10.013 27.910 1.00 77.06 578 ARG A N 1
ATOM 4416 C CA . ARG A 1 578 ? -17.916 -8.618 27.534 1.00 77.06 578 ARG A CA 1
ATOM 4417 C C . ARG A 1 578 ? -17.673 -7.800 28.793 1.00 77.06 578 ARG A C 1
ATOM 4419 O O . ARG A 1 578 ? -18.474 -7.881 29.720 1.00 77.06 578 ARG A O 1
ATOM 4426 N N . HIS A 1 579 ? -16.592 -7.037 28.804 1.00 73.75 579 HIS A N 1
ATOM 4427 C CA . HIS A 1 579 ? -16.067 -6.282 29.937 1.00 73.75 579 HIS A CA 1
ATOM 4428 C C . HIS A 1 579 ? -16.191 -4.783 29.666 1.00 73.75 579 HIS A C 1
ATOM 4430 O O . HIS A 1 579 ? -15.914 -4.340 28.554 1.00 73.75 579 HIS A O 1
ATOM 4436 N N . LEU A 1 580 ? -16.612 -4.006 30.663 1.00 70.25 580 LEU A N 1
ATOM 4437 C CA . LEU A 1 580 ? -16.526 -2.543 30.648 1.00 70.25 580 LEU A CA 1
ATOM 4438 C C . LEU A 1 580 ? -15.211 -2.144 31.319 1.00 70.25 580 LEU A C 1
ATOM 4440 O O . LEU A 1 580 ? -14.987 -2.518 32.470 1.00 70.25 580 LEU A O 1
ATOM 4444 N N . LEU A 1 581 ? -14.348 -1.423 30.605 1.00 65.00 581 LEU A N 1
ATOM 4445 C CA . LEU A 1 581 ? -13.026 -1.016 31.082 1.00 65.00 581 LEU A CA 1
ATOM 4446 C C . LEU A 1 581 ? -12.961 0.496 31.327 1.00 65.00 581 LEU A C 1
ATOM 4448 O O . LEU A 1 581 ? -13.516 1.294 30.563 1.00 65.00 581 LEU A O 1
ATOM 4452 N N . ILE A 1 582 ? -12.221 0.877 32.369 1.00 55.59 582 ILE A N 1
ATOM 4453 C CA . ILE A 1 582 ? -11.993 2.271 32.773 1.00 55.59 582 ILE A CA 1
ATOM 4454 C C . ILE A 1 582 ? -10.638 2.749 32.228 1.00 55.59 582 ILE A C 1
ATOM 4456 O O . ILE A 1 582 ? -9.658 2.003 32.186 1.00 55.59 582 ILE A O 1
ATOM 4460 N N . ASP A 1 583 ? -10.579 4.007 31.784 1.00 47.78 583 ASP A N 1
ATOM 4461 C CA . ASP A 1 583 ? -9.399 4.588 31.134 1.00 47.78 583 ASP A CA 1
ATOM 4462 C C . ASP A 1 583 ? -8.143 4.570 32.038 1.00 47.78 583 ASP A C 1
ATOM 4464 O O . ASP A 1 583 ? -8.180 4.973 33.203 1.00 47.78 583 ASP A O 1
ATOM 4468 N N . GLY A 1 584 ? -7.012 4.110 31.490 1.00 46.69 584 GLY A N 1
ATOM 4469 C CA . GLY A 1 584 ? -5.716 4.026 32.179 1.00 46.69 584 GLY A CA 1
ATOM 4470 C C . GLY A 1 584 ? -5.416 2.724 32.939 1.00 46.69 584 GLY A C 1
ATOM 4471 O O . GLY A 1 584 ? -4.304 2.594 33.455 1.00 46.69 584 GLY A O 1
ATOM 4472 N N . TYR A 1 585 ? -6.351 1.765 33.000 1.00 50.72 585 TYR A N 1
ATOM 4473 C CA . TYR A 1 585 ? -6.181 0.494 33.720 1.00 50.72 585 TYR A CA 1
ATOM 4474 C C . TYR A 1 585 ? -6.776 -0.678 32.923 1.00 50.72 585 TYR A C 1
ATOM 4476 O O . TYR A 1 585 ? -7.917 -1.077 33.118 1.00 50.72 585 TYR A O 1
ATOM 4484 N N . SER A 1 586 ? -5.976 -1.243 32.014 1.00 46.84 586 SER A N 1
ATOM 4485 C CA . SER A 1 586 ? -6.368 -2.338 31.108 1.00 46.84 586 SER A CA 1
ATOM 4486 C C . SER A 1 586 ? -6.650 -3.678 31.793 1.00 46.84 586 SER A C 1
ATOM 4488 O O . SER A 1 586 ? -7.171 -4.585 31.151 1.00 46.84 586 SER A O 1
ATOM 4490 N N . ASP A 1 587 ? -6.282 -3.814 33.067 1.00 47.41 587 ASP A N 1
ATOM 4491 C CA . ASP A 1 587 ? -6.280 -5.095 33.779 1.00 47.41 587 ASP A CA 1
ATOM 4492 C C . ASP A 1 587 ? -7.452 -5.227 34.775 1.00 47.41 587 ASP A C 1
ATOM 4494 O O . ASP A 1 587 ? -7.634 -6.294 35.363 1.00 47.41 587 ASP A O 1
ATOM 4498 N N . GLU A 1 588 ? -8.256 -4.171 34.969 1.00 54.44 588 GLU A N 1
ATOM 4499 C CA . GLU A 1 588 ? -9.387 -4.142 35.909 1.00 54.44 588 GLU A CA 1
ATOM 4500 C C . GLU A 1 588 ? -10.692 -3.771 35.178 1.00 54.44 588 GLU A C 1
ATOM 4502 O O . GLU A 1 588 ? -10.816 -2.702 34.581 1.00 54.44 588 GLU A O 1
ATOM 4507 N N . SER A 1 589 ? -11.675 -4.679 35.207 1.00 55.97 589 SER A N 1
ATOM 4508 C CA . SER A 1 589 ? -13.006 -4.474 34.623 1.00 55.97 589 SER A CA 1
ATOM 4509 C C . SER A 1 589 ? -13.983 -3.903 35.651 1.00 55.97 589 SER A C 1
ATOM 4511 O O . SER A 1 589 ? -14.111 -4.470 36.736 1.00 55.97 589 SER A O 1
ATOM 4513 N N . ASP A 1 590 ? -14.744 -2.875 35.276 1.00 63.34 590 ASP A N 1
ATOM 4514 C CA . ASP A 1 590 ? -15.824 -2.303 36.096 1.00 63.34 590 ASP A CA 1
ATOM 4515 C C . ASP A 1 590 ? -17.048 -3.236 36.141 1.00 63.34 590 ASP A C 1
ATOM 4517 O O . ASP A 1 590 ? -17.680 -3.460 37.171 1.00 63.34 590 ASP A O 1
ATOM 4521 N N . THR A 1 591 ? -17.363 -3.877 35.012 1.00 70.56 591 THR A N 1
ATOM 4522 C CA . THR A 1 591 ? -18.420 -4.892 34.939 1.00 70.56 591 THR A CA 1
ATOM 4523 C C . THR A 1 591 ? -18.135 -5.917 33.845 1.00 70.56 591 THR A C 1
ATOM 4525 O O . THR A 1 591 ? -17.446 -5.611 32.871 1.00 70.56 591 THR A O 1
ATOM 4528 N N . ALA A 1 592 ? -18.697 -7.121 33.968 1.00 72.94 592 ALA A N 1
ATOM 4529 C CA . ALA A 1 592 ? -18.556 -8.179 32.973 1.00 72.94 592 ALA A CA 1
ATOM 4530 C C . ALA A 1 592 ? -19.876 -8.930 32.766 1.00 72.94 592 ALA A C 1
ATOM 4532 O O . ALA A 1 592 ? -20.554 -9.290 33.730 1.00 72.94 592 ALA A O 1
ATOM 4533 N N . ILE A 1 593 ? -20.227 -9.217 31.510 1.00 77.69 593 ILE A N 1
ATOM 4534 C CA . ILE A 1 593 ? -21.418 -9.995 31.157 1.00 77.69 593 ILE A CA 1
ATOM 4535 C C . ILE A 1 593 ? -21.104 -11.109 30.167 1.00 77.69 593 ILE A C 1
ATOM 4537 O O . ILE A 1 593 ? -20.389 -10.921 29.186 1.00 77.69 593 ILE A O 1
ATOM 4541 N N . ARG A 1 594 ? -21.695 -12.287 30.374 1.00 80.06 594 ARG A N 1
ATOM 4542 C CA . ARG A 1 594 ? -21.562 -13.406 29.439 1.00 80.06 594 ARG A CA 1
ATOM 4543 C C . ARG A 1 594 ? -22.392 -13.192 28.174 1.00 80.06 594 ARG A C 1
ATOM 4545 O O . ARG A 1 594 ? -23.561 -12.813 28.242 1.00 80.06 594 ARG A O 1
ATOM 4552 N N . LEU A 1 595 ? -21.828 -13.558 27.029 1.00 77.88 595 LEU A N 1
ATOM 4553 C CA . LEU A 1 595 ? -22.517 -13.613 25.745 1.00 77.88 595 LEU A CA 1
ATOM 4554 C C . LEU A 1 595 ? -22.985 -15.039 25.413 1.00 77.88 595 LEU A C 1
ATOM 4556 O O . LEU A 1 595 ? -22.342 -16.039 25.743 1.00 77.88 595 LEU A O 1
ATOM 4560 N N . ILE A 1 596 ? -24.136 -15.126 24.748 1.00 79.31 596 ILE A N 1
ATOM 4561 C CA . ILE A 1 596 ? -24.722 -16.358 24.220 1.00 79.31 596 ILE A CA 1
ATOM 4562 C C . ILE A 1 596 ? -24.402 -16.422 22.734 1.00 79.31 596 ILE A C 1
ATOM 4564 O O . ILE A 1 596 ? -24.999 -15.693 21.936 1.00 79.31 596 ILE A O 1
ATOM 4568 N N . ALA A 1 597 ? -23.505 -17.333 22.373 1.00 73.75 597 ALA A N 1
ATOM 4569 C CA . ALA A 1 597 ? -23.250 -17.660 20.982 1.00 73.75 597 ALA A CA 1
ATOM 4570 C C . ALA A 1 597 ? -24.532 -18.202 20.316 1.00 73.75 597 ALA A C 1
ATOM 4572 O O . ALA A 1 597 ? -25.208 -19.069 20.893 1.00 73.75 597 ALA A O 1
ATOM 4573 N N . PRO A 1 598 ? -24.896 -17.725 19.114 1.00 74.19 598 PRO A N 1
ATOM 4574 C CA . PRO A 1 598 ? -25.879 -18.395 18.271 1.00 74.19 598 PRO A CA 1
ATOM 4575 C C . PRO A 1 598 ? -25.471 -19.852 17.994 1.00 74.19 598 PRO A C 1
ATOM 4577 O O . PRO A 1 598 ? -24.308 -20.231 18.124 1.00 74.19 598 PRO A O 1
ATOM 4580 N N . LYS A 1 599 ? -26.441 -20.712 17.651 1.00 71.81 599 LYS A N 1
ATOM 4581 C CA . LYS A 1 599 ? -26.152 -22.133 17.393 1.00 71.81 599 LYS A CA 1
ATOM 4582 C C . LYS A 1 599 ? -25.106 -22.267 16.282 1.00 71.81 599 LYS A C 1
ATOM 4584 O O . LYS A 1 599 ? -25.272 -21.660 15.232 1.00 71.81 599 LYS A O 1
ATOM 4589 N N . ASP A 1 600 ? -24.095 -23.098 16.528 1.00 66.44 600 ASP A N 1
ATOM 4590 C CA . ASP A 1 600 ? -22.985 -23.402 15.612 1.00 66.44 600 ASP A CA 1
ATOM 4591 C C . ASP A 1 600 ? -22.033 -22.224 15.310 1.00 66.44 600 ASP A C 1
ATOM 4593 O O . ASP A 1 600 ? -21.230 -22.301 14.379 1.00 66.44 600 ASP A O 1
ATOM 4597 N N . GLU A 1 601 ? -22.069 -21.160 16.120 1.00 61.19 601 GLU A N 1
ATOM 4598 C CA . GLU A 1 601 ? -21.150 -20.024 16.028 1.00 61.19 601 GLU A CA 1
ATOM 4599 C C . GLU A 1 601 ? -20.120 -20.029 17.169 1.00 61.19 601 GLU A C 1
ATOM 4601 O O . GLU A 1 601 ? -20.443 -20.282 18.329 1.00 61.19 601 GLU A O 1
ATOM 4606 N N . 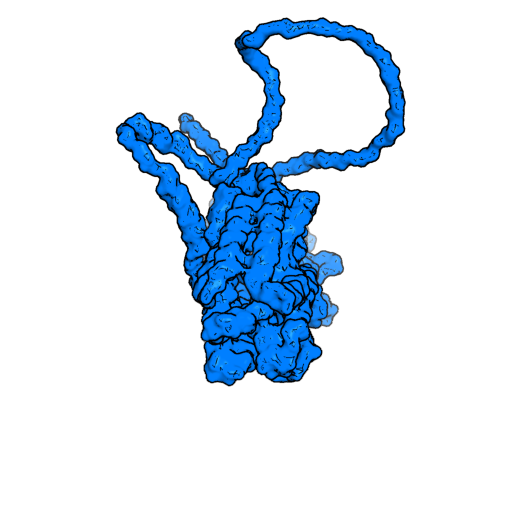PHE A 1 602 ? -18.862 -19.737 16.833 1.00 61.84 602 PHE A N 1
ATOM 4607 C CA . PHE A 1 602 ? -17.738 -19.653 17.775 1.00 61.84 602 PHE A CA 1
ATOM 4608 C C . PHE A 1 602 ? -17.188 -18.226 17.825 1.00 61.84 602 PHE A C 1
ATOM 4610 O O . PHE A 1 602 ? -17.301 -17.502 16.832 1.00 61.84 602 PHE A O 1
ATOM 4617 N N . PHE A 1 603 ? -16.539 -17.855 18.936 1.00 55.62 603 PHE A N 1
ATOM 4618 C CA . PHE A 1 603 ? -15.990 -16.507 19.176 1.00 55.62 603 PHE A CA 1
ATOM 4619 C C . PHE A 1 603 ? -15.124 -16.012 18.012 1.00 55.62 603 PHE A C 1
ATOM 4621 O O . PHE A 1 603 ? -15.293 -14.909 17.516 1.00 55.62 603 PHE A O 1
ATOM 4628 N N . ASP A 1 604 ? -14.275 -16.892 17.480 1.00 46.34 604 ASP A N 1
ATOM 4629 C CA . ASP A 1 604 ? -13.351 -16.579 16.383 1.00 46.34 604 ASP A CA 1
ATOM 4630 C C . ASP A 1 604 ? -14.006 -16.477 14.987 1.00 46.34 604 ASP A C 1
ATOM 4632 O O . ASP A 1 604 ? -13.317 -16.271 13.980 1.00 46.34 604 ASP A O 1
ATOM 4636 N N . SER A 1 605 ? -15.304 -16.764 14.878 1.00 45.28 605 SER A N 1
ATOM 4637 C CA . SER A 1 605 ? -16.001 -16.989 13.602 1.00 45.28 605 SER A CA 1
ATOM 4638 C C . SER A 1 605 ? -17.283 -16.185 13.429 1.00 45.28 605 SER A C 1
ATOM 4640 O O . SER A 1 605 ? -17.870 -16.231 12.350 1.00 45.28 605 SER A O 1
ATOM 4642 N N . SER A 1 606 ? -17.706 -15.464 14.464 1.00 47.47 606 SER A N 1
ATOM 4643 C CA . SER A 1 606 ? -18.944 -14.701 14.468 1.00 47.47 606 SER A CA 1
ATOM 4644 C C . SER A 1 606 ? -18.723 -13.318 15.058 1.00 47.47 606 SER A C 1
ATOM 4646 O O . SER A 1 606 ? -17.851 -13.116 15.899 1.00 47.47 606 SER A O 1
ATOM 4648 N N . ASP A 1 607 ? -19.516 -12.367 14.581 1.00 61.69 607 ASP A N 1
ATOM 4649 C CA . ASP A 1 607 ? -19.561 -11.028 15.136 1.00 61.69 607 ASP A CA 1
ATOM 4650 C C . ASP A 1 607 ? -20.247 -11.085 16.507 1.00 61.69 607 ASP A C 1
ATOM 4652 O O . ASP A 1 607 ? -21.461 -11.227 16.632 1.00 61.69 607 ASP A O 1
ATOM 4656 N N . THR A 1 608 ? -19.466 -10.980 17.568 1.00 63.84 608 THR A N 1
ATOM 4657 C CA . THR A 1 608 ? -19.959 -11.024 18.948 1.00 63.84 608 THR A CA 1
ATOM 4658 C C . THR A 1 608 ? -20.877 -9.852 19.294 1.00 63.84 608 THR A C 1
ATOM 4660 O O . THR A 1 608 ? -21.677 -9.938 20.232 1.00 63.84 608 THR A O 1
ATOM 4663 N N . ARG A 1 609 ? -20.866 -8.774 18.498 1.00 59.28 609 ARG A N 1
ATOM 4664 C CA . ARG A 1 609 ? -21.766 -7.621 18.662 1.00 59.28 609 ARG A CA 1
ATOM 4665 C C . ARG A 1 609 ? -23.235 -7.995 18.460 1.00 59.28 609 ARG A C 1
ATOM 4667 O O . ARG A 1 609 ? -24.104 -7.344 19.031 1.00 59.28 609 ARG A O 1
ATOM 4674 N N . ILE A 1 610 ? -23.521 -9.054 17.695 1.00 65.00 610 ILE A N 1
ATOM 4675 C CA . ILE A 1 610 ? -24.887 -9.573 17.503 1.00 65.00 610 ILE A CA 1
ATOM 4676 C C . ILE A 1 610 ? -25.264 -10.672 18.508 1.00 65.00 610 ILE A C 1
ATOM 4678 O O . ILE A 1 610 ? -26.405 -11.145 18.508 1.00 65.00 610 ILE A O 1
ATOM 4682 N N . TRP A 1 611 ? -24.333 -11.093 19.372 1.00 72.06 611 TRP A N 1
ATOM 4683 C CA . TRP A 1 611 ? -24.598 -12.121 20.373 1.00 72.06 611 TRP A CA 1
ATOM 4684 C C . TRP A 1 611 ? -25.464 -11.558 21.493 1.00 72.06 611 TRP A C 1
ATOM 4686 O O . TRP A 1 611 ? -25.284 -10.431 21.957 1.00 72.06 611 TRP A O 1
ATOM 4696 N N . LYS A 1 612 ? -26.422 -12.365 21.951 1.00 80.12 612 LYS A N 1
ATOM 4697 C CA . LYS A 1 612 ? -27.315 -11.953 23.037 1.00 80.12 612 LYS A CA 1
ATOM 4698 C C . LYS A 1 612 ? -26.576 -12.004 24.364 1.00 80.12 612 LYS A C 1
ATOM 4700 O O . LYS A 1 612 ? -25.837 -12.950 24.619 1.00 80.12 612 LYS A O 1
ATOM 4705 N N . THR A 1 613 ? -26.828 -11.042 25.238 1.00 83.62 613 THR A N 1
ATOM 4706 C CA . THR A 1 613 ? -26.288 -11.062 26.597 1.00 83.62 613 THR A CA 1
ATOM 4707 C C . THR A 1 613 ? -27.047 -12.062 27.476 1.00 83.62 613 THR A C 1
ATOM 4709 O O . THR A 1 613 ? -28.256 -12.277 27.330 1.00 83.62 613 THR A O 1
ATOM 4712 N N . HIS A 1 614 ? -26.332 -12.728 28.385 1.00 81.75 614 HIS A N 1
ATOM 4713 C CA . HIS A 1 614 ? -26.879 -13.712 29.316 1.00 81.75 614 HIS A CA 1
ATOM 4714 C C . HIS A 1 614 ? -26.925 -13.159 30.745 1.00 81.75 614 HIS A C 1
ATOM 4716 O O . HIS A 1 614 ? -26.192 -13.607 31.624 1.00 81.75 614 HIS A O 1
ATOM 4722 N N . HIS A 1 615 ? -27.875 -12.259 31.003 1.00 83.31 615 HIS A N 1
ATOM 4723 C CA . HIS A 1 615 ? -28.087 -11.644 32.323 1.00 83.31 615 HIS A CA 1
ATOM 4724 C C . HIS A 1 615 ? -28.343 -12.628 33.477 1.00 83.31 615 HIS A C 1
ATOM 4726 O O . HIS A 1 615 ? -28.271 -12.234 34.628 1.00 83.31 615 HIS A O 1
ATOM 4732 N N . SER A 1 616 ? -28.643 -13.908 33.213 1.00 77.56 616 SER A N 1
ATOM 4733 C CA . SER A 1 616 ? -28.863 -14.921 34.265 1.00 77.56 616 SER A CA 1
ATOM 4734 C C . SER A 1 616 ? -27.594 -15.607 34.779 1.00 77.56 616 SER A C 1
ATOM 4736 O O . SER A 1 616 ? -27.692 -16.368 35.736 1.00 77.56 616 SER A O 1
ATOM 4738 N N . ASP A 1 617 ? -26.440 -15.412 34.137 1.00 79.62 617 ASP A N 1
ATOM 4739 C CA . ASP A 1 617 ? -25.176 -16.034 34.561 1.00 79.62 617 ASP A CA 1
ATOM 4740 C C . ASP A 1 617 ? -24.338 -14.980 35.287 1.00 79.62 617 ASP A C 1
ATOM 4742 O O . ASP A 1 617 ? -23.603 -14.229 34.653 1.00 79.62 617 ASP A O 1
ATOM 4746 N N . ILE A 1 618 ? -24.507 -14.888 36.609 1.00 81.56 618 ILE A N 1
ATOM 4747 C CA . ILE A 1 618 ? -23.679 -14.025 37.460 1.00 81.56 618 ILE A CA 1
ATOM 4748 C C . ILE A 1 618 ? -22.371 -14.760 37.741 1.00 81.56 618 ILE A C 1
ATOM 4750 O O . ILE A 1 618 ? -22.382 -15.956 38.025 1.00 81.56 618 ILE A O 1
ATOM 4754 N N . ARG A 1 619 ? -21.243 -14.053 37.683 1.00 76.25 619 ARG A N 1
ATOM 4755 C CA . ARG A 1 619 ? -19.927 -14.608 38.039 1.00 76.25 619 ARG A CA 1
ATOM 4756 C C . ARG A 1 619 ? -19.226 -13.836 39.140 1.00 76.25 619 ARG A C 1
ATOM 4758 O O . ARG A 1 619 ? -18.589 -14.471 39.976 1.00 76.25 619 ARG A O 1
ATOM 4765 N N . SER A 1 620 ? -19.400 -12.519 39.172 1.00 83.31 620 SER A N 1
ATOM 4766 C CA . SER A 1 620 ? -18.832 -11.661 40.208 1.00 83.31 620 SER A CA 1
ATOM 4767 C C . SER A 1 620 ? -19.479 -11.942 41.566 1.00 83.31 620 SER A C 1
ATOM 4769 O O . SER A 1 620 ? -20.712 -12.021 41.677 1.00 83.31 620 SER A O 1
ATOM 4771 N N . GLN A 1 621 ? -18.659 -12.106 42.605 1.00 87.38 621 GLN A N 1
ATOM 4772 C CA . GLN A 1 621 ? -19.148 -12.418 43.949 1.00 87.38 621 GLN A CA 1
ATOM 4773 C C . GLN A 1 621 ? -19.922 -11.242 44.545 1.00 87.38 621 GLN A C 1
ATOM 4775 O O . GLN A 1 621 ? -20.978 -11.459 45.140 1.00 87.38 621 GLN A O 1
ATOM 4780 N N . TYR A 1 622 ? -19.456 -10.011 44.343 1.00 88.44 622 TYR A N 1
ATOM 4781 C CA . TYR A 1 622 ? -20.085 -8.811 44.885 1.00 88.44 622 TYR A CA 1
ATOM 4782 C C . TYR A 1 622 ? -21.494 -8.601 44.309 1.00 88.44 622 TYR A C 1
ATOM 4784 O O . TYR A 1 622 ? -22.430 -8.408 45.084 1.00 88.44 622 TYR A O 1
ATOM 4792 N N . VAL A 1 623 ? -21.692 -8.760 42.990 1.00 90.19 623 VAL A N 1
ATOM 4793 C CA . VAL A 1 623 ? -23.021 -8.685 42.342 1.00 90.19 623 VAL A CA 1
ATOM 4794 C C . VAL A 1 623 ? -23.956 -9.758 42.898 1.00 90.19 623 VAL A C 1
ATOM 4796 O O . VAL A 1 623 ? -25.100 -9.468 43.252 1.00 90.19 623 VAL A O 1
ATOM 4799 N N . ALA A 1 624 ? -23.469 -10.997 43.031 1.00 91.44 624 ALA A N 1
ATOM 4800 C CA . ALA A 1 624 ? -24.243 -12.080 43.635 1.00 91.44 624 ALA A CA 1
ATOM 4801 C C . ALA A 1 624 ? -24.617 -11.763 45.096 1.00 91.44 624 ALA A C 1
ATOM 4803 O O . ALA A 1 624 ? -25.741 -12.035 45.521 1.00 91.44 624 ALA A O 1
ATOM 4804 N N . GLY A 1 625 ? -23.697 -11.166 45.857 1.00 91.88 625 GLY A N 1
ATOM 4805 C CA . GLY A 1 625 ? -23.933 -10.701 47.220 1.00 91.88 625 GLY A CA 1
ATOM 4806 C C . GLY A 1 625 ? -25.011 -9.618 47.276 1.00 91.88 625 GLY A C 1
ATOM 4807 O O . GLY A 1 625 ? -25.978 -9.759 48.027 1.00 91.88 625 GLY A O 1
ATOM 4808 N N . MET A 1 626 ? -24.905 -8.579 46.444 1.00 93.75 626 MET A N 1
ATOM 4809 C CA . MET A 1 626 ? -25.920 -7.524 46.351 1.00 93.75 626 MET A CA 1
ATOM 4810 C C . MET A 1 626 ? -27.298 -8.092 46.012 1.00 93.75 626 MET A C 1
ATOM 4812 O O . MET A 1 626 ? -28.289 -7.697 46.621 1.00 93.75 626 MET A O 1
ATOM 4816 N N . LEU A 1 627 ? -27.366 -9.068 45.103 1.00 93.62 627 LEU A N 1
ATOM 4817 C CA . LEU A 1 627 ? -28.610 -9.738 44.732 1.00 93.62 627 LEU A CA 1
ATOM 4818 C C . LEU A 1 627 ? -29.211 -10.571 45.873 1.00 93.62 627 LEU A C 1
ATOM 4820 O O . LEU A 1 627 ? -30.432 -10.618 46.017 1.00 93.62 627 LEU A O 1
ATOM 4824 N N . ALA A 1 628 ? -28.384 -11.217 46.698 1.00 93.94 628 ALA A N 1
ATOM 4825 C CA . ALA A 1 628 ? -28.846 -12.024 47.827 1.00 93.94 628 ALA A CA 1
ATOM 4826 C C . ALA A 1 628 ? -29.353 -11.173 49.010 1.00 93.94 628 ALA A C 1
ATOM 4828 O O . ALA A 1 628 ? -30.276 -11.584 49.723 1.00 93.94 628 ALA A O 1
ATOM 4829 N N . ALA A 1 629 ? -28.782 -9.982 49.218 1.00 94.38 629 ALA A N 1
ATOM 4830 C CA . ALA A 1 629 ? -29.043 -9.140 50.388 1.00 94.38 629 ALA A CA 1
ATOM 4831 C C . ALA A 1 629 ? -30.534 -8.782 50.618 1.00 94.38 629 ALA A C 1
ATOM 4833 O O . ALA A 1 629 ? -31.006 -8.945 51.748 1.00 94.38 629 ALA A O 1
ATOM 4834 N N . PRO A 1 630 ? -31.335 -8.392 49.604 1.00 94.75 630 PRO A N 1
ATOM 4835 C CA . PRO A 1 630 ? -32.757 -8.088 49.792 1.00 94.75 630 PRO A CA 1
ATOM 4836 C C . PRO A 1 630 ? -33.604 -9.257 50.311 1.00 94.75 630 PRO A C 1
ATOM 4838 O O . PRO A 1 630 ? -34.603 -9.053 51.007 1.00 94.75 630 PRO A O 1
ATOM 4841 N N . PHE A 1 631 ? -33.217 -10.493 49.988 1.00 93.75 631 PHE A N 1
ATOM 4842 C CA . PHE A 1 631 ? -33.925 -11.703 50.415 1.00 93.75 631 PHE A CA 1
ATOM 4843 C C . PHE A 1 631 ? -33.526 -12.141 51.828 1.00 93.75 631 PHE A C 1
ATOM 4845 O O . PHE A 1 631 ? -34.311 -12.799 52.526 1.00 93.75 631 PHE A O 1
ATOM 4852 N N . LEU A 1 632 ? -32.334 -11.735 52.280 1.00 90.69 632 LEU A N 1
ATOM 4853 C CA . LEU A 1 632 ? -31.827 -12.017 53.620 1.00 90.69 632 LEU A CA 1
ATOM 4854 C C . LEU A 1 632 ? -32.727 -11.398 54.698 1.00 90.69 632 LEU A C 1
ATOM 4856 O O . LEU A 1 632 ? -33.099 -12.082 55.647 1.00 90.69 632 LEU A O 1
ATOM 4860 N N . PHE A 1 633 ? -33.171 -10.154 54.503 1.00 86.62 633 PHE A N 1
ATOM 4861 C CA . PHE A 1 633 ? -34.084 -9.467 55.427 1.00 86.62 633 PHE A CA 1
ATOM 4862 C C . PHE A 1 633 ? -35.573 -9.629 55.089 1.00 86.62 633 PHE A C 1
ATOM 4864 O O . PHE A 1 633 ? -36.431 -9.128 55.808 1.00 86.62 633 PHE A O 1
ATOM 4871 N N . SER A 1 634 ? -35.915 -10.387 54.042 1.00 90.12 634 SER A N 1
ATOM 4872 C CA . SER A 1 634 ? -37.285 -10.483 53.500 1.00 90.12 634 SER A CA 1
ATOM 4873 C C . SER A 1 634 ? -37.839 -9.173 52.921 1.00 90.12 634 SER A C 1
ATOM 4875 O O . SER A 1 634 ? -39.050 -9.068 52.712 1.00 90.12 634 SER A O 1
ATOM 4877 N N . SER A 1 635 ? -36.989 -8.179 52.641 1.00 92.44 635 SER A N 1
ATOM 4878 C CA . SER A 1 635 ? -37.399 -6.960 51.933 1.00 92.44 635 SER A CA 1
ATOM 4879 C C . SER A 1 635 ? -37.920 -7.309 50.537 1.00 92.44 635 SER A C 1
ATOM 4881 O O . SER A 1 635 ? -38.945 -6.779 50.108 1.00 92.44 635 SER A O 1
ATOM 4883 N N . LEU A 1 636 ? -37.322 -8.322 49.901 1.00 94.44 636 LEU A N 1
ATOM 4884 C CA . LEU A 1 636 ? -37.923 -9.097 48.813 1.00 94.44 636 LEU A CA 1
ATOM 4885 C C . LEU A 1 636 ? -38.168 -10.543 49.256 1.00 94.44 636 LEU A C 1
ATOM 4887 O O . LEU A 1 636 ? -37.474 -11.086 50.118 1.00 94.44 636 LEU A O 1
ATOM 4891 N N . SER A 1 637 ? -39.187 -11.175 48.684 1.00 91.56 637 SER A N 1
ATOM 4892 C CA . SER A 1 637 ? -39.623 -12.511 49.095 1.00 91.56 637 SER A CA 1
ATOM 4893 C C . SER A 1 637 ? -38.995 -13.572 48.194 1.00 91.56 637 SER A C 1
ATOM 4895 O O . SER A 1 637 ? -38.931 -13.367 46.993 1.00 91.56 637 SER A O 1
ATOM 4897 N N . LEU A 1 638 ? -38.585 -14.740 48.694 1.00 86.81 638 LEU A N 1
ATOM 4898 C CA . LEU A 1 638 ? -38.029 -15.784 47.809 1.00 86.81 638 LEU A CA 1
ATOM 4899 C C . LEU A 1 638 ? -39.097 -16.404 46.890 1.00 86.81 638 LEU A C 1
ATOM 4901 O O . LEU A 1 638 ? -38.883 -16.533 45.689 1.00 86.81 638 LEU A O 1
ATOM 4905 N N . HIS A 1 639 ? -40.278 -16.722 47.431 1.00 83.19 639 HIS A N 1
ATOM 4906 C CA . HIS A 1 639 ? -41.283 -17.527 46.719 1.00 83.19 639 HIS A CA 1
ATOM 4907 C C . HIS A 1 639 ? -42.577 -16.789 46.345 1.00 83.19 639 HIS A C 1
ATOM 4909 O O . HIS A 1 639 ? -43.299 -17.247 45.462 1.00 83.19 639 HIS A O 1
ATOM 4915 N N . SER A 1 640 ? -42.906 -15.670 46.997 1.00 84.06 640 SER A N 1
ATOM 4916 C CA . SER A 1 640 ? -44.116 -14.897 46.677 1.00 84.06 640 SER A CA 1
ATOM 4917 C C . SER A 1 640 ? -43.856 -13.835 45.610 1.00 84.06 640 SER A C 1
ATOM 4919 O O . SER A 1 640 ? -42.723 -13.396 45.414 1.00 84.06 640 SER A O 1
ATOM 4921 N N . GLN A 1 641 ? -44.913 -13.412 44.915 1.00 80.56 641 GLN A N 1
ATOM 4922 C CA . GLN A 1 641 ? -44.833 -12.276 44.001 1.00 80.56 641 GLN A CA 1
ATOM 4923 C C . GLN A 1 641 ? -44.668 -10.981 44.802 1.00 80.56 641 GLN A C 1
ATOM 4925 O O . GLN A 1 641 ? -45.385 -10.747 45.773 1.00 80.56 641 GLN A O 1
ATOM 4930 N N . ASP A 1 642 ? -43.728 -10.139 44.388 1.00 87.94 642 ASP A N 1
ATOM 4931 C CA . ASP A 1 642 ? -43.413 -8.859 45.029 1.00 87.94 642 ASP A CA 1
ATOM 4932 C C . ASP A 1 642 ? -44.032 -7.693 44.228 1.00 87.94 642 ASP A C 1
ATOM 4934 O O . ASP A 1 642 ? -43.390 -6.677 43.969 1.00 87.94 642 ASP A O 1
ATOM 4938 N N . VAL A 1 643 ? -45.291 -7.863 43.801 1.00 87.50 643 VAL A N 1
ATOM 4939 C CA . VAL A 1 643 ? -46.006 -6.909 42.936 1.00 87.50 643 VAL A CA 1
ATOM 4940 C C . VAL A 1 643 ? -46.038 -5.525 43.574 1.00 87.50 643 VAL A C 1
ATOM 4942 O O . VAL A 1 643 ? -46.557 -5.342 44.675 1.00 87.50 643 VAL A O 1
ATOM 4945 N N . GLY A 1 644 ? -45.528 -4.534 42.845 1.00 86.31 644 GLY A N 1
ATOM 4946 C CA . GLY A 1 644 ? -45.570 -3.133 43.259 1.00 86.31 644 GLY A CA 1
ATOM 4947 C C . GLY A 1 644 ? -44.506 -2.732 44.280 1.00 86.31 644 GLY A C 1
ATOM 4948 O O . GLY A 1 644 ? -44.451 -1.547 44.623 1.00 86.31 644 GLY A O 1
ATOM 4949 N N . LYS A 1 645 ? -43.645 -3.664 44.720 1.00 95.50 645 LYS A N 1
ATOM 4950 C CA . LYS A 1 645 ? -42.433 -3.305 45.463 1.00 95.50 645 LYS A CA 1
ATOM 4951 C C . LYS A 1 645 ? -41.494 -2.493 44.581 1.00 95.50 645 LYS A C 1
ATOM 4953 O O . LYS A 1 645 ? -41.467 -2.676 43.361 1.00 95.50 645 LYS A O 1
ATOM 4958 N N . LYS A 1 646 ? -40.747 -1.580 45.198 1.00 97.56 646 LYS A N 1
ATOM 4959 C CA . LYS A 1 646 ? -39.890 -0.621 44.487 1.00 97.56 646 LYS A CA 1
ATOM 4960 C C . LYS A 1 646 ? -38.434 -0.790 44.883 1.00 97.56 646 LYS A C 1
ATOM 4962 O O . LYS A 1 646 ? -38.117 -0.789 46.071 1.00 97.56 646 LYS A O 1
ATOM 4967 N N . VAL A 1 647 ? -37.565 -0.863 43.884 1.00 98.00 647 VAL A N 1
ATOM 4968 C CA . VAL A 1 647 ? -36.112 -0.954 44.042 1.00 98.00 647 VAL A CA 1
ATOM 4969 C C . VAL A 1 647 ? -35.482 0.285 43.421 1.00 98.00 647 VAL A C 1
ATOM 4971 O O . VAL A 1 647 ? -35.832 0.657 42.301 1.00 98.00 647 VAL A O 1
ATOM 4974 N N . LEU A 1 648 ? -34.587 0.929 44.162 1.00 97.81 648 LEU A N 1
ATOM 4975 C CA . LEU A 1 648 ? -33.726 1.997 43.667 1.00 97.81 648 LEU A CA 1
ATOM 4976 C C . LEU A 1 648 ? -32.297 1.470 43.608 1.00 97.81 648 LEU A C 1
ATOM 4978 O O . LEU A 1 648 ? -31.800 0.994 44.620 1.00 97.81 648 LEU A O 1
ATOM 4982 N N . GLU A 1 649 ? -31.639 1.589 42.469 1.00 97.38 649 GLU A N 1
ATOM 4983 C CA . GLU A 1 649 ? -30.201 1.355 42.324 1.00 97.38 649 GLU A CA 1
ATOM 4984 C C . GLU A 1 649 ? -29.528 2.674 41.947 1.00 97.38 649 GLU A C 1
ATOM 4986 O O . GLU A 1 649 ? -30.070 3.436 41.146 1.00 97.38 649 GLU A O 1
ATOM 4991 N N . ILE A 1 650 ? -28.381 2.969 42.554 1.00 94.88 650 ILE A N 1
ATOM 4992 C CA . ILE A 1 650 ? -27.551 4.132 42.234 1.00 94.88 650 ILE A CA 1
ATOM 4993 C C . ILE A 1 650 ? -26.190 3.610 41.785 1.00 94.88 650 ILE A C 1
ATOM 4995 O O . ILE A 1 650 ? -25.483 3.019 42.601 1.00 94.88 650 ILE A O 1
ATOM 4999 N N . GLY A 1 651 ? -25.858 3.870 40.519 1.00 89.88 651 GLY A N 1
ATOM 5000 C CA . GLY A 1 651 ? -24.752 3.251 39.787 1.00 89.88 651 GLY A CA 1
ATOM 5001 C C . GLY A 1 651 ? -25.254 2.084 38.935 1.00 89.88 651 GLY A C 1
ATOM 5002 O O . GLY A 1 651 ? -25.635 1.050 39.468 1.00 89.88 651 GLY A O 1
ATOM 5003 N N . LEU A 1 652 ? -25.308 2.268 37.613 1.00 87.38 652 LEU A N 1
ATOM 5004 C CA . LEU A 1 652 ? -25.765 1.251 36.659 1.00 87.38 652 LEU A CA 1
ATOM 5005 C C . LEU A 1 652 ? -24.639 0.286 36.278 1.00 87.38 652 LEU A C 1
ATOM 5007 O O . LEU A 1 652 ? -24.874 -0.915 36.117 1.00 87.38 652 LEU A O 1
ATOM 5011 N N . GLY A 1 653 ? -23.440 0.821 36.027 1.00 83.38 653 GLY A N 1
ATOM 5012 C CA . GLY A 1 653 ? -22.352 0.077 35.389 1.00 83.38 653 GLY A CA 1
ATOM 5013 C C . GLY A 1 653 ? -22.821 -0.571 34.077 1.00 83.38 653 GLY A C 1
ATOM 5014 O O . GLY A 1 653 ? -23.313 0.102 33.172 1.00 83.38 653 GLY A O 1
ATOM 5015 N N . GLY A 1 654 ? -22.722 -1.901 33.979 1.00 80.56 654 GLY A N 1
ATOM 5016 C CA . GLY A 1 654 ? -23.234 -2.686 32.840 1.00 80.56 654 GLY A CA 1
ATOM 5017 C C . GLY A 1 654 ? -24.639 -3.259 33.025 1.00 80.56 654 GLY A C 1
ATOM 5018 O O . GLY A 1 654 ? -25.097 -4.023 32.177 1.00 80.56 654 GLY A O 1
ATOM 5019 N N . GLY A 1 655 ? -25.316 -2.938 34.127 1.00 87.88 655 GLY A N 1
ATOM 5020 C CA . GLY A 1 655 ? -26.649 -3.441 34.455 1.00 87.88 655 GLY A CA 1
ATOM 5021 C C . GLY A 1 655 ? -26.690 -4.911 34.885 1.00 87.88 655 GLY A C 1
ATOM 5022 O O . GLY A 1 655 ? -27.653 -5.627 34.614 1.00 87.88 655 GLY A O 1
ATOM 5023 N N . SER A 1 656 ? -25.619 -5.408 35.508 1.00 87.75 656 SER A N 1
ATOM 5024 C CA . SER A 1 656 ? -25.517 -6.815 35.928 1.00 87.75 656 SER A CA 1
ATOM 5025 C C . SER A 1 656 ? -26.458 -7.160 37.093 1.00 87.75 656 SER A C 1
ATOM 5027 O O . SER A 1 656 ? -26.969 -8.281 37.161 1.00 87.75 656 SER A O 1
ATOM 5029 N N . PHE A 1 657 ? -26.702 -6.218 38.011 1.00 91.75 657 PHE A N 1
ATOM 5030 C CA . PHE A 1 657 ? -27.577 -6.418 39.169 1.00 91.75 657 PHE A CA 1
ATOM 5031 C C . PHE A 1 657 ? -29.061 -6.268 38.801 1.00 91.75 657 PHE A C 1
ATOM 5033 O O . PHE A 1 657 ? -29.840 -7.212 38.986 1.00 91.75 657 PHE A O 1
ATOM 5040 N N . ASP A 1 658 ? -29.468 -5.120 38.259 1.00 93.62 658 ASP A N 1
ATOM 5041 C CA . ASP A 1 658 ? -30.870 -4.809 37.969 1.00 93.62 658 ASP A CA 1
ATOM 5042 C C . ASP A 1 658 ? -31.469 -5.706 36.896 1.00 93.62 658 ASP A C 1
ATOM 5044 O O . ASP A 1 658 ? -32.600 -6.167 37.061 1.00 93.62 658 ASP A O 1
ATOM 5048 N N . MET A 1 659 ? -30.734 -6.014 35.825 1.00 92.81 659 MET A N 1
ATOM 5049 C CA . MET A 1 659 ? -31.249 -6.898 34.777 1.00 92.81 659 MET A CA 1
ATOM 5050 C C . MET A 1 659 ? -31.436 -8.328 35.285 1.00 92.81 659 MET A C 1
ATOM 5052 O O . MET A 1 659 ? -32.380 -9.016 34.877 1.00 92.81 659 MET A O 1
ATOM 5056 N N . ASN A 1 660 ? -30.578 -8.786 36.203 1.00 91.81 660 ASN A N 1
ATOM 5057 C CA . ASN A 1 660 ? -30.757 -10.085 36.840 1.00 91.81 660 ASN A CA 1
ATOM 5058 C C . ASN A 1 660 ? -31.965 -10.074 37.788 1.00 91.81 660 ASN A C 1
ATOM 5060 O O . ASN A 1 660 ? -32.823 -10.959 37.701 1.00 91.81 660 ASN A O 1
ATOM 5064 N N . LEU A 1 661 ? -32.089 -9.038 38.624 1.00 92.81 661 LEU A N 1
ATOM 5065 C CA . LEU A 1 661 ? -33.217 -8.886 39.539 1.00 92.81 661 LEU A CA 1
ATOM 5066 C C . LEU A 1 661 ? -34.549 -8.765 38.790 1.00 92.81 661 LEU A C 1
ATOM 5068 O O . LEU A 1 661 ? -35.505 -9.446 39.157 1.00 92.81 661 LEU A O 1
ATOM 5072 N N . HIS A 1 662 ? -34.606 -7.977 37.715 1.00 93.44 662 HIS A N 1
ATOM 5073 C CA . HIS A 1 662 ? -35.782 -7.836 36.848 1.00 93.44 662 HIS A CA 1
ATOM 5074 C C . HIS A 1 662 ? -36.212 -9.186 36.275 1.00 93.44 662 HIS A C 1
ATOM 5076 O O . HIS A 1 662 ? -37.393 -9.520 36.230 1.00 93.44 662 HIS A O 1
ATOM 5082 N N . ARG A 1 663 ? -35.247 -10.029 35.900 1.00 89.44 663 ARG A N 1
ATOM 5083 C CA . ARG A 1 663 ? -35.532 -11.367 35.378 1.00 89.44 663 ARG A CA 1
ATOM 5084 C C . ARG A 1 663 ? -36.009 -12.344 36.453 1.00 89.44 663 ARG A C 1
ATOM 5086 O O . ARG A 1 663 ? -36.853 -13.191 36.162 1.00 89.44 663 ARG A O 1
ATOM 5093 N N . LEU A 1 664 ? -35.483 -12.248 37.674 1.00 89.50 664 LEU A N 1
ATOM 5094 C CA . LEU A 1 664 ? -35.929 -13.052 38.818 1.00 89.50 664 LEU A CA 1
ATOM 5095 C C . LEU A 1 664 ? -37.298 -12.602 39.347 1.00 89.50 664 LEU A C 1
ATOM 5097 O O . LEU A 1 664 ? -38.092 -13.425 39.807 1.00 89.50 664 LEU A O 1
ATOM 5101 N N . LYS A 1 665 ? -37.567 -11.296 39.295 1.00 91.75 665 LYS A N 1
ATOM 5102 C CA . LYS A 1 665 ? -38.730 -10.628 39.881 1.00 91.75 665 LYS A CA 1
ATOM 5103 C C . LYS A 1 665 ? -39.310 -9.582 38.917 1.00 91.75 665 LYS A C 1
ATOM 5105 O O . LYS A 1 665 ? -39.283 -8.394 39.225 1.00 91.75 665 LYS A O 1
ATOM 5110 N N . PRO A 1 666 ? -39.930 -10.007 37.801 1.00 90.56 666 PRO A N 1
ATOM 5111 C CA . PRO A 1 666 ? -40.416 -9.092 36.760 1.00 90.56 666 PRO A CA 1
ATOM 5112 C C . PRO A 1 666 ? -41.537 -8.149 37.219 1.00 90.56 666 PRO A C 1
ATOM 5114 O O . PRO A 1 666 ? -41.826 -7.161 36.548 1.00 90.56 666 PRO A O 1
ATOM 5117 N N . ASP A 1 667 ? -42.183 -8.442 38.352 1.00 91.06 667 ASP A N 1
ATOM 5118 C CA . ASP A 1 667 ? -43.259 -7.632 38.937 1.00 91.06 667 ASP A CA 1
ATOM 5119 C C . ASP A 1 667 ? -42.763 -6.527 39.894 1.00 91.06 667 ASP A C 1
ATOM 5121 O O . ASP A 1 667 ? -43.569 -5.723 40.381 1.00 91.06 667 ASP A O 1
ATOM 5125 N N . VAL A 1 668 ? -41.457 -6.490 40.182 1.00 94.62 668 VAL A N 1
ATOM 5126 C CA . VAL A 1 668 ? -40.812 -5.464 41.014 1.00 94.62 668 VAL A CA 1
ATOM 5127 C C . VAL A 1 668 ? -40.445 -4.271 40.144 1.00 94.62 668 VAL A C 1
ATOM 5129 O O . VAL A 1 668 ? -39.901 -4.441 39.061 1.00 94.62 668 VAL A O 1
ATOM 5132 N N . ASN A 1 669 ? -40.732 -3.059 40.617 1.00 96.75 669 ASN A N 1
ATOM 5133 C CA . ASN A 1 669 ? -40.444 -1.835 39.880 1.00 96.75 669 ASN A CA 1
ATOM 5134 C C . ASN A 1 669 ? -39.040 -1.313 40.217 1.00 96.75 669 ASN A C 1
ATOM 5136 O O . ASN A 1 669 ? -38.825 -0.782 41.310 1.00 96.75 669 ASN A O 1
ATOM 5140 N N . ILE A 1 670 ? -38.102 -1.463 39.286 1.00 97.44 670 ILE A N 1
ATOM 5141 C CA . ILE A 1 670 ? -36.693 -1.105 39.435 1.00 97.44 670 ILE A CA 1
ATOM 5142 C C . ILE A 1 670 ? -36.433 0.242 38.755 1.00 97.44 670 ILE A C 1
ATOM 5144 O O . ILE A 1 670 ? -36.704 0.435 37.569 1.00 97.44 670 ILE A O 1
ATOM 5148 N N . THR A 1 671 ? -35.911 1.200 39.513 1.00 97.44 671 THR A N 1
ATOM 5149 C CA . THR A 1 671 ? -35.377 2.453 38.974 1.00 97.44 671 THR A CA 1
ATOM 5150 C C . THR A 1 671 ? -33.881 2.487 39.217 1.00 97.44 671 THR A C 1
ATOM 5152 O O . THR A 1 671 ? -33.459 2.463 40.368 1.00 97.44 671 THR A O 1
ATOM 5155 N N . VAL A 1 672 ? -33.106 2.570 38.141 1.00 97.12 672 VAL A N 1
ATOM 5156 C CA . VAL A 1 672 ? -31.652 2.719 38.200 1.00 97.12 672 VAL A CA 1
ATOM 5157 C C . VAL A 1 672 ? -31.299 4.166 37.907 1.00 97.12 672 VAL A C 1
ATOM 5159 O O . VAL A 1 672 ? -31.797 4.724 36.929 1.00 97.12 672 VAL A O 1
ATOM 5162 N N . VAL A 1 673 ? -30.481 4.780 38.751 1.00 95.75 673 VAL A N 1
ATOM 5163 C CA . VAL A 1 673 ? -30.001 6.151 38.592 1.00 95.75 673 VAL A CA 1
ATOM 5164 C C . VAL A 1 673 ? -28.525 6.104 38.243 1.00 95.75 673 VAL A C 1
ATOM 5166 O O . VAL A 1 673 ? -27.718 5.600 39.023 1.00 95.75 673 VAL A O 1
ATOM 5169 N N . GLU A 1 674 ? -28.194 6.629 37.071 1.00 91.44 674 GLU A N 1
ATOM 5170 C CA . GLU A 1 674 ? -26.828 6.705 36.566 1.00 91.44 674 GLU A CA 1
ATOM 5171 C C . GLU A 1 674 ? -26.441 8.173 36.390 1.00 91.44 674 GLU A C 1
ATOM 5173 O O . GLU A 1 674 ? -27.189 8.953 35.795 1.00 91.44 674 GLU A O 1
ATOM 5178 N N . LEU A 1 675 ? -25.283 8.549 36.928 1.00 86.75 675 LEU A N 1
ATOM 5179 C CA . LEU A 1 675 ? -24.756 9.903 36.816 1.00 86.75 675 LEU A CA 1
ATOM 5180 C C . LEU A 1 675 ? -24.324 10.186 35.371 1.00 86.75 675 LEU A C 1
ATOM 5182 O O . LEU A 1 675 ? -24.562 11.284 34.863 1.00 86.75 675 LEU A O 1
ATOM 5186 N N . ASP A 1 676 ? -23.725 9.194 34.704 1.00 78.06 676 ASP A N 1
ATOM 5187 C CA . ASP A 1 676 ? -23.167 9.345 33.363 1.00 78.06 676 ASP A CA 1
ATOM 5188 C C . ASP A 1 676 ? -24.095 8.815 32.252 1.00 78.06 676 ASP A C 1
ATOM 5190 O O . ASP A 1 676 ? -24.344 7.617 32.083 1.00 78.06 676 ASP A O 1
ATOM 5194 N N . SER A 1 677 ? -24.557 9.734 31.401 1.00 81.31 677 SER A N 1
ATOM 5195 C CA . SER A 1 677 ? -25.349 9.417 30.204 1.00 81.31 677 SER A CA 1
ATOM 5196 C C . SER A 1 677 ? -24.661 8.433 29.244 1.00 81.31 677 SER A C 1
ATOM 5198 O O . SER A 1 677 ? -25.332 7.673 28.535 1.00 81.31 677 SER A O 1
ATOM 5200 N N . THR A 1 678 ? -23.330 8.431 29.226 1.00 70.19 678 THR A N 1
ATOM 5201 C CA . THR A 1 678 ? -22.495 7.581 28.379 1.00 70.19 678 THR A CA 1
ATOM 5202 C C . THR A 1 678 ? -22.521 6.150 28.882 1.00 70.19 678 THR A C 1
ATOM 5204 O O . THR A 1 678 ? -22.810 5.248 28.096 1.00 70.19 678 THR A O 1
ATOM 5207 N N . VAL A 1 679 ? -22.334 5.942 30.189 1.00 76.00 679 VAL A N 1
ATOM 5208 C CA . VAL A 1 679 ? -22.458 4.624 30.833 1.00 76.00 679 VAL A CA 1
ATOM 5209 C C . VAL A 1 679 ? -23.852 4.051 30.585 1.00 76.00 679 VAL A C 1
ATOM 5211 O O . VAL A 1 679 ? -23.976 2.916 30.125 1.00 76.00 679 VAL A O 1
ATOM 5214 N N . ALA A 1 680 ? -24.904 4.864 30.735 1.00 80.75 680 ALA A N 1
ATOM 5215 C CA . ALA A 1 680 ? -26.268 4.456 30.398 1.00 80.75 680 ALA A CA 1
ATOM 5216 C C . ALA A 1 680 ? -26.422 4.027 28.926 1.00 80.75 680 ALA A C 1
ATOM 5218 O O . ALA A 1 680 ? -27.026 2.991 28.633 1.00 80.75 680 ALA A O 1
ATOM 5219 N N . THR A 1 681 ? -25.839 4.783 27.994 1.00 76.94 681 THR A N 1
ATOM 5220 C CA . THR A 1 681 ? -25.884 4.471 26.556 1.00 76.94 681 THR A CA 1
ATOM 5221 C C . THR A 1 681 ? -25.108 3.193 26.226 1.00 76.94 681 THR A C 1
ATOM 5223 O O . THR A 1 681 ? -25.586 2.362 25.449 1.00 76.94 681 THR A O 1
ATOM 5226 N N . ILE A 1 682 ? -23.930 3.004 26.827 1.00 75.00 682 ILE A N 1
ATOM 5227 C CA . ILE A 1 682 ? -23.094 1.809 26.659 1.00 75.00 682 ILE A CA 1
ATOM 5228 C C . ILE A 1 682 ? -23.813 0.583 27.216 1.00 75.00 682 ILE A C 1
ATOM 5230 O O . ILE A 1 682 ? -23.906 -0.430 26.523 1.00 75.00 682 ILE A O 1
ATOM 5234 N N . ALA A 1 683 ? -24.379 0.674 28.417 1.00 82.50 683 ALA A N 1
ATOM 5235 C CA . ALA A 1 683 ? -25.116 -0.416 29.039 1.00 82.50 683 ALA A CA 1
ATOM 5236 C C . ALA A 1 683 ? -26.303 -0.865 28.167 1.00 82.50 683 ALA A C 1
ATOM 5238 O O . ALA A 1 683 ? -26.493 -2.061 27.921 1.00 82.50 683 ALA A O 1
ATOM 5239 N N . MET A 1 684 ? -27.058 0.087 27.606 1.00 83.50 684 MET A N 1
ATOM 5240 C CA . MET A 1 684 ? -28.173 -0.220 26.702 1.00 83.50 684 MET A CA 1
ATOM 5241 C C . MET A 1 684 ? -27.710 -0.839 25.381 1.00 83.50 684 MET A C 1
ATOM 5243 O O . MET A 1 684 ? -28.271 -1.836 24.924 1.00 83.50 684 MET A O 1
ATOM 5247 N N . LYS A 1 685 ? -26.672 -0.270 24.761 1.00 76.81 685 LYS A N 1
ATOM 5248 C CA . LYS A 1 685 ? -26.200 -0.697 23.438 1.00 76.81 685 LYS A CA 1
ATOM 5249 C C . LYS A 1 685 ? -25.429 -2.017 23.478 1.00 76.81 685 LYS A C 1
ATOM 5251 O O . LYS A 1 685 ? -25.589 -2.839 22.580 1.00 76.81 685 LYS A O 1
ATOM 5256 N N . TRP A 1 686 ? -24.594 -2.210 24.495 1.00 75.31 686 TRP A N 1
ATOM 5257 C CA . TRP A 1 686 ? -23.586 -3.269 24.536 1.00 75.31 686 TRP A CA 1
ATOM 5258 C C . TRP A 1 686 ? -23.816 -4.300 25.638 1.00 75.31 686 TRP A C 1
ATOM 5260 O O . TRP A 1 686 ? -23.436 -5.453 25.458 1.00 75.31 686 TRP A O 1
ATOM 5270 N N . PHE A 1 687 ? -24.477 -3.952 26.739 1.00 82.62 687 PHE A N 1
ATOM 5271 C CA . PHE A 1 687 ? -24.759 -4.904 27.823 1.00 82.62 687 PHE A CA 1
ATOM 5272 C C . PHE A 1 687 ? -26.205 -5.416 27.793 1.00 82.62 687 PHE A C 1
ATOM 5274 O O . PHE A 1 687 ? -26.595 -6.278 28.578 1.00 82.62 687 PHE A O 1
ATOM 5281 N N . GLY A 1 688 ? -26.998 -4.983 26.808 1.00 84.38 688 GLY A N 1
ATOM 5282 C CA . GLY A 1 688 ? -28.371 -5.445 26.625 1.00 84.38 688 GLY A CA 1
ATOM 5283 C C . GLY A 1 688 ? -29.276 -5.028 27.780 1.00 84.38 688 GLY A C 1
ATOM 5284 O O . GLY A 1 688 ? -30.182 -5.779 28.148 1.00 84.38 688 GLY A O 1
ATOM 5285 N N . VAL A 1 689 ? -28.994 -3.872 28.381 1.00 89.00 689 VAL A N 1
ATOM 5286 C CA . VAL A 1 689 ? -29.898 -3.211 29.319 1.00 89.00 689 VAL A CA 1
ATOM 5287 C C . VAL A 1 689 ? -31.073 -2.644 28.530 1.00 89.00 689 VAL A C 1
ATOM 5289 O O . VAL A 1 689 ? -30.892 -1.988 27.505 1.00 89.00 689 VAL A O 1
ATOM 5292 N N . VAL A 1 690 ? -32.293 -2.914 28.984 1.00 87.69 690 VAL A N 1
ATOM 5293 C CA . VAL A 1 690 ? -33.512 -2.472 28.299 1.00 87.69 690 VAL A CA 1
ATOM 5294 C C . VAL A 1 690 ? -34.468 -1.817 29.278 1.00 87.69 690 VAL A C 1
ATOM 5296 O O . VAL A 1 690 ? -34.672 -2.305 30.388 1.00 87.69 690 VAL A O 1
ATOM 5299 N N . ASP A 1 691 ? -35.076 -0.714 28.853 1.00 90.75 691 ASP A N 1
ATOM 5300 C CA . ASP A 1 691 ? -36.175 -0.103 29.590 1.00 90.75 691 ASP A CA 1
ATOM 5301 C C . ASP A 1 691 ? -37.472 -0.865 29.299 1.00 90.75 691 ASP A C 1
ATOM 5303 O O . ASP A 1 691 ? -37.939 -0.953 28.161 1.00 90.75 691 ASP A O 1
ATOM 5307 N N . GLU A 1 692 ? -38.068 -1.411 30.353 1.00 89.19 692 GLU A N 1
ATOM 5308 C CA . GLU A 1 692 ? -39.333 -2.133 30.318 1.00 89.19 692 GLU A CA 1
ATOM 5309 C C . GLU A 1 692 ? -40.337 -1.509 31.296 1.00 89.19 692 GLU A C 1
ATOM 5311 O O . GLU A 1 692 ? -40.041 -0.587 32.053 1.00 89.19 692 GLU A O 1
ATOM 5316 N N . LYS A 1 693 ? -41.572 -2.022 31.313 1.00 85.94 693 LYS A N 1
ATOM 5317 C CA . LYS A 1 693 ? -42.656 -1.475 32.146 1.00 85.94 693 LYS A CA 1
ATOM 5318 C C . LYS A 1 693 ? -42.277 -1.335 33.630 1.00 85.94 693 LYS A C 1
ATOM 5320 O O . LYS A 1 693 ? -42.719 -0.384 34.271 1.00 85.94 693 LYS A O 1
ATOM 5325 N N . ASN A 1 694 ? -41.497 -2.280 34.153 1.00 92.00 694 ASN A N 1
ATOM 5326 C CA . ASN A 1 694 ? -41.113 -2.355 35.562 1.00 92.00 694 ASN A CA 1
ATOM 5327 C C . ASN A 1 694 ? -39.597 -2.165 35.781 1.00 92.00 694 ASN A C 1
ATOM 5329 O O . ASN A 1 694 ? -39.120 -2.421 36.878 1.00 92.00 694 ASN A O 1
ATOM 5333 N N . ARG A 1 695 ? -38.836 -1.708 34.776 1.00 94.69 695 ARG A N 1
ATOM 5334 C CA . ARG A 1 695 ? -37.401 -1.412 34.913 1.00 94.69 695 ARG A CA 1
ATOM 5335 C C . ARG A 1 695 ? -37.022 -0.226 34.039 1.00 94.69 695 ARG A C 1
ATOM 5337 O O . ARG A 1 695 ? -37.288 -0.255 32.843 1.00 94.69 695 ARG A O 1
ATOM 5344 N N . ARG A 1 696 ? -36.398 0.802 34.614 1.00 95.62 696 ARG A N 1
ATOM 5345 C CA . ARG A 1 696 ? -35.989 2.008 33.874 1.00 95.62 696 ARG A CA 1
ATOM 5346 C C . ARG A 1 696 ? -34.639 2.555 34.331 1.00 95.62 696 ARG A C 1
ATOM 5348 O O . ARG A 1 696 ? -34.373 2.555 35.533 1.00 95.62 696 ARG A O 1
ATOM 5355 N N . THR A 1 697 ? -33.865 3.104 33.397 1.00 95.62 697 THR A N 1
ATOM 5356 C CA . THR A 1 697 ? -32.688 3.938 33.693 1.00 95.62 697 THR A CA 1
ATOM 5357 C C . THR A 1 697 ? -33.074 5.419 33.722 1.00 95.62 697 THR A C 1
ATOM 5359 O O . THR A 1 697 ? -33.769 5.915 32.837 1.00 95.62 697 THR A O 1
ATOM 5362 N N . VAL A 1 698 ? -32.601 6.149 34.728 1.00 94.75 698 VAL A N 1
ATOM 5363 C CA . VAL A 1 698 ? -32.721 7.602 34.863 1.00 94.75 698 VAL A CA 1
ATOM 5364 C C . VAL A 1 698 ? -31.314 8.184 34.891 1.00 94.75 698 VAL A C 1
ATOM 5366 O O . VAL A 1 698 ? -30.542 7.886 35.794 1.00 94.75 698 VAL A O 1
ATOM 5369 N N . VAL A 1 699 ? -30.986 9.017 33.904 1.00 91.81 699 VAL A N 1
ATOM 5370 C CA . VAL A 1 699 ? -29.695 9.712 33.864 1.00 91.81 699 VAL A CA 1
ATOM 5371 C C . VAL A 1 699 ? -29.797 10.991 34.691 1.00 91.81 699 VAL A C 1
ATOM 5373 O O . VAL A 1 699 ? -30.409 11.967 34.249 1.00 91.81 699 VAL A O 1
ATOM 5376 N N . GLN A 1 700 ? -29.273 10.960 35.912 1.00 90.44 700 GLN A N 1
ATOM 5377 C CA . GLN A 1 700 ? -29.338 12.055 36.879 1.00 90.44 700 GLN A CA 1
ATOM 5378 C C . GLN A 1 700 ? -28.306 11.839 37.994 1.00 90.44 700 GLN A C 1
ATOM 5380 O O . GLN A 1 700 ? -27.951 10.709 38.313 1.00 90.44 700 GLN A O 1
ATOM 5385 N N . ASP A 1 701 ? -27.884 12.918 38.653 1.00 90.75 701 ASP A N 1
ATOM 5386 C CA . ASP A 1 701 ? -27.138 12.820 39.907 1.00 90.75 701 ASP A CA 1
ATOM 5387 C C . ASP A 1 701 ? -27.942 12.061 40.985 1.00 90.75 701 ASP A C 1
ATOM 5389 O O . ASP A 1 701 ? -29.089 12.402 41.307 1.00 90.75 701 ASP A O 1
ATOM 5393 N N . GLY A 1 702 ? -27.328 11.015 41.548 1.00 90.12 702 GLY A N 1
ATOM 5394 C CA . GLY A 1 702 ? -27.956 10.141 42.537 1.00 90.12 702 GLY A CA 1
ATOM 5395 C C . GLY A 1 702 ? -28.340 10.849 43.839 1.00 90.12 702 GLY A C 1
ATOM 5396 O O . GLY A 1 702 ? -29.385 10.541 44.416 1.00 90.12 702 GLY A O 1
ATOM 5397 N N . LEU A 1 703 ? -27.555 11.828 44.298 1.00 90.69 703 LEU A N 1
ATOM 5398 C CA . LEU A 1 703 ? -27.870 12.603 45.503 1.00 90.69 703 LEU A CA 1
ATOM 5399 C C . LEU A 1 703 ? -29.073 13.504 45.263 1.00 90.69 703 LEU A C 1
ATOM 5401 O O . LEU A 1 703 ? -29.951 13.600 46.125 1.00 90.69 703 LEU A O 1
ATOM 5405 N N . ASP A 1 704 ? -29.132 14.148 44.101 1.00 92.38 704 ASP A N 1
ATOM 5406 C CA . ASP A 1 704 ? -30.265 14.993 43.736 1.00 92.38 704 ASP A CA 1
ATOM 5407 C C . ASP A 1 704 ? -31.541 14.167 43.566 1.00 92.38 704 ASP A C 1
ATOM 5409 O O . ASP A 1 704 ? -32.601 14.568 44.057 1.00 92.38 704 ASP A O 1
ATOM 5413 N N . TYR A 1 705 ? -31.447 12.982 42.957 1.00 94.31 705 TYR A N 1
ATOM 5414 C CA . TYR A 1 705 ? -32.579 12.064 42.835 1.00 94.31 705 TYR A CA 1
ATOM 5415 C C . TYR A 1 705 ? -33.098 11.607 44.209 1.00 94.31 705 TYR A C 1
ATOM 5417 O O . TYR A 1 705 ? -34.307 11.613 44.474 1.00 94.31 705 TYR A O 1
ATOM 5425 N N . VAL A 1 706 ? -32.192 11.252 45.125 1.00 93.50 706 VAL A N 1
ATOM 5426 C CA . VAL A 1 706 ? -32.542 10.849 46.495 1.00 93.50 706 VAL A CA 1
ATOM 5427 C C . VAL A 1 706 ? -33.188 12.005 47.266 1.00 93.50 706 VAL A C 1
ATOM 5429 O O . VAL A 1 706 ? -34.207 11.796 47.925 1.00 93.50 706 VAL A O 1
ATOM 5432 N N . LYS A 1 707 ? -32.683 13.239 47.140 1.00 91.81 707 LYS A N 1
ATOM 5433 C CA . LYS A 1 707 ? -33.300 14.429 47.758 1.00 91.81 707 LYS A CA 1
ATOM 5434 C C . LYS A 1 707 ? -34.705 14.700 47.208 1.00 91.81 707 LYS A C 1
ATOM 5436 O O . LYS A 1 707 ? -35.641 14.853 47.987 1.00 91.81 707 LYS A O 1
ATOM 5441 N N . GLN A 1 708 ? -34.889 14.659 45.889 1.00 92.69 708 GLN A N 1
ATOM 5442 C CA . GLN A 1 708 ? -36.208 14.826 45.256 1.00 92.69 708 GLN A CA 1
ATOM 5443 C C . GLN A 1 708 ? -37.203 13.734 45.684 1.00 92.69 708 GLN A C 1
ATOM 5445 O O . GLN A 1 708 ? -38.400 13.981 45.855 1.00 92.69 708 GLN A O 1
ATOM 5450 N N . THR A 1 709 ? -36.717 12.511 45.902 1.00 93.56 709 THR A N 1
ATOM 5451 C CA . THR A 1 709 ? -37.529 11.396 46.408 1.00 93.56 709 THR A CA 1
ATOM 5452 C C . THR A 1 709 ? -38.095 11.700 47.800 1.00 93.56 709 THR A C 1
ATOM 5454 O O . THR A 1 709 ? -39.256 11.390 48.078 1.00 93.56 709 THR A O 1
ATOM 5457 N N . VAL A 1 710 ? -37.315 12.351 48.667 1.00 92.81 710 VAL A N 1
ATOM 5458 C CA . VAL A 1 710 ? -37.788 12.780 49.991 1.00 92.81 710 VAL A CA 1
ATOM 5459 C C . VAL A 1 710 ? -38.935 13.777 49.869 1.00 92.81 710 VAL A C 1
ATOM 5461 O O . VAL A 1 710 ? -39.943 13.615 50.559 1.00 92.81 710 VAL A O 1
ATOM 5464 N N . ASP A 1 711 ? -38.806 14.762 48.981 1.00 91.19 711 ASP A N 1
ATOM 5465 C CA . ASP A 1 711 ? -39.814 15.811 48.783 1.00 91.19 711 ASP A CA 1
ATOM 5466 C C . ASP A 1 711 ? -41.121 15.256 48.203 1.00 91.19 711 ASP A C 1
ATOM 5468 O O . ASP A 1 711 ? -42.215 15.686 48.571 1.00 91.19 711 ASP A O 1
ATOM 5472 N N . THR A 1 712 ? -41.022 14.252 47.329 1.00 91.94 712 THR A N 1
ATOM 5473 C CA . THR A 1 712 ? -42.188 13.565 46.747 1.00 91.94 712 THR A CA 1
ATOM 5474 C C . THR A 1 712 ? -42.833 12.544 47.690 1.00 91.94 712 THR A C 1
ATOM 5476 O O . THR A 1 712 ? -43.931 12.059 47.409 1.00 91.94 712 THR A O 1
ATOM 5479 N N . GLY A 1 713 ? -42.179 12.201 48.807 1.00 91.81 713 GLY A N 1
ATOM 5480 C CA . GLY A 1 713 ? -42.649 11.192 49.759 1.00 91.81 713 GLY A CA 1
ATOM 5481 C C . GLY A 1 713 ? -42.596 9.754 49.231 1.00 91.81 713 GLY A C 1
ATOM 5482 O O . GLY A 1 713 ? -43.208 8.858 49.820 1.00 91.81 713 GLY A O 1
ATOM 5483 N N . LEU A 1 714 ? -41.887 9.515 48.124 1.00 93.62 714 LEU A N 1
ATOM 5484 C CA . LEU A 1 714 ? -41.734 8.190 47.534 1.00 93.62 714 LEU A CA 1
ATOM 5485 C C . LEU A 1 714 ? -40.852 7.307 48.435 1.00 93.62 714 LEU A C 1
ATOM 5487 O O . LEU A 1 714 ? -39.856 7.757 48.995 1.00 93.62 714 LEU A O 1
ATOM 5491 N N . LYS A 1 715 ? -41.238 6.037 48.590 1.00 96.31 715 LYS A N 1
ATOM 5492 C CA . LYS A 1 715 ? -40.523 5.051 49.407 1.00 96.31 715 LYS A CA 1
ATOM 5493 C C . LYS A 1 715 ? -40.112 3.836 48.585 1.00 96.31 715 LYS A C 1
ATOM 5495 O O . LYS A 1 715 ? -40.849 3.447 47.677 1.00 96.31 715 LYS A O 1
ATOM 5500 N N . PHE A 1 716 ? -38.989 3.233 48.958 1.00 97.56 716 PHE A N 1
ATOM 5501 C CA . PHE A 1 716 ? -38.398 2.053 48.330 1.00 97.56 716 PHE A CA 1
ATOM 5502 C C . PHE A 1 716 ? -38.280 0.891 49.320 1.00 97.56 716 PHE A C 1
ATOM 5504 O O . PHE A 1 716 ? -38.001 1.090 50.502 1.00 97.56 716 PHE A O 1
ATOM 5511 N N . ASP A 1 717 ? -38.500 -0.327 48.833 1.00 97.69 717 ASP A N 1
ATOM 5512 C CA . ASP A 1 717 ? -38.320 -1.565 49.598 1.00 97.69 717 ASP A CA 1
ATOM 5513 C C . ASP A 1 717 ? -36.862 -2.022 49.587 1.00 97.69 717 ASP A C 1
ATOM 5515 O O . ASP A 1 717 ? -36.395 -2.648 50.534 1.00 97.69 717 ASP A O 1
ATOM 5519 N N . VAL A 1 718 ? -36.125 -1.677 48.534 1.00 97.88 718 VAL A N 1
ATOM 5520 C CA . VAL A 1 718 ? -34.684 -1.901 48.444 1.00 97.88 718 VAL A CA 1
ATOM 5521 C C . VAL A 1 718 ? -34.043 -0.655 47.862 1.00 97.88 718 VAL A C 1
ATOM 5523 O O . VAL A 1 718 ? -34.514 -0.132 46.852 1.00 97.88 718 VAL A O 1
ATOM 5526 N N . VAL A 1 719 ? -32.965 -0.198 48.482 1.00 97.94 719 VAL A N 1
ATOM 5527 C CA . VAL A 1 719 ? -32.053 0.775 47.880 1.00 97.94 719 VAL A CA 1
ATOM 5528 C C . VAL A 1 719 ? -30.687 0.116 47.761 1.00 97.94 719 VAL A C 1
ATOM 5530 O O . VAL A 1 719 ? -30.212 -0.454 48.738 1.00 97.94 719 VAL A O 1
ATOM 5533 N N . VAL A 1 720 ? -30.072 0.177 46.588 1.00 97.50 720 VAL A N 1
ATOM 5534 C CA . VAL A 1 720 ? -28.728 -0.327 46.309 1.00 97.50 720 VAL A CA 1
ATOM 5535 C C . VAL A 1 720 ? -27.830 0.856 45.984 1.00 97.50 720 VAL A C 1
ATOM 5537 O O . VAL A 1 720 ? -28.173 1.682 45.140 1.00 97.50 720 VAL A O 1
ATOM 5540 N N . LEU A 1 721 ? -26.711 0.953 46.693 1.00 95.12 721 LEU A N 1
ATOM 5541 C CA . LEU A 1 721 ? -25.683 1.962 46.489 1.00 95.12 721 LEU A CA 1
ATOM 5542 C C . LEU A 1 721 ? -24.425 1.278 45.950 1.00 95.12 721 LEU A C 1
ATOM 5544 O O . LEU A 1 721 ? -23.660 0.695 46.723 1.00 95.12 721 LEU A O 1
ATOM 5548 N N . ASP A 1 722 ? -24.241 1.378 44.636 1.00 91.38 722 ASP A N 1
ATOM 5549 C CA . ASP A 1 722 ? -23.098 0.863 43.877 1.00 91.38 722 ASP A CA 1
ATOM 5550 C C . ASP A 1 722 ? -22.450 1.993 43.058 1.00 91.38 722 ASP A C 1
ATOM 5552 O O . ASP A 1 722 ? -22.196 1.888 41.865 1.00 91.38 722 ASP A O 1
ATOM 5556 N N . ALA A 1 723 ? -22.243 3.139 43.712 1.00 86.31 723 ALA A N 1
ATOM 5557 C CA . ALA A 1 723 ? -21.661 4.325 43.097 1.00 86.31 723 ALA A CA 1
ATOM 5558 C C . ALA A 1 723 ? -20.268 4.589 43.670 1.00 86.31 723 ALA A C 1
ATOM 5560 O O . ALA A 1 723 ? -20.126 4.897 44.859 1.00 86.31 723 ALA A O 1
ATOM 5561 N N . CYS A 1 724 ? -19.253 4.487 42.820 1.00 79.50 724 CYS A N 1
ATOM 5562 C CA . CYS A 1 724 ? -17.853 4.755 43.135 1.00 79.50 724 CYS A CA 1
ATOM 5563 C C . CYS A 1 724 ? -17.428 6.141 42.626 1.00 79.50 724 CYS A C 1
ATOM 5565 O O . CYS A 1 724 ? -18.082 6.734 41.773 1.00 79.50 724 CYS A O 1
ATOM 5567 N N . ASP A 1 725 ? -16.350 6.686 43.188 1.00 70.00 725 ASP A N 1
ATOM 5568 C CA . ASP A 1 725 ? -15.753 7.941 42.710 1.00 70.00 725 ASP A CA 1
ATOM 5569 C C . ASP A 1 725 ? -14.908 7.666 41.449 1.00 70.00 725 ASP A C 1
ATOM 5571 O O . ASP A 1 725 ? -14.416 6.554 41.266 1.00 70.00 725 ASP A O 1
ATOM 5575 N N . SER A 1 726 ? -14.700 8.668 40.596 1.00 55.91 726 SER A N 1
ATOM 5576 C CA . SER A 1 726 ? -14.082 8.511 39.265 1.00 55.91 726 SER A CA 1
ATOM 5577 C C . SER A 1 726 ? -12.583 8.178 39.285 1.00 55.91 726 SER A C 1
ATOM 5579 O O . SER A 1 726 ? -11.984 7.890 38.248 1.00 55.91 726 SER A O 1
ATOM 5581 N N . ALA A 1 727 ? -11.944 8.210 40.456 1.00 53.69 727 ALA A N 1
ATOM 5582 C CA . ALA A 1 727 ? -10.546 7.830 40.618 1.00 53.69 727 ALA A CA 1
ATOM 5583 C C . ALA A 1 727 ? -10.402 6.319 40.870 1.00 53.69 727 ALA A C 1
ATOM 5585 O O . ALA A 1 727 ? -10.945 5.787 41.831 1.00 53.69 727 ALA A O 1
ATOM 5586 N N . ILE A 1 728 ? -9.560 5.659 40.066 1.00 49.44 728 ILE A N 1
ATOM 5587 C CA . ILE A 1 728 ? -9.382 4.192 39.979 1.00 49.44 728 ILE A CA 1
ATOM 5588 C C . ILE A 1 728 ? -8.996 3.478 41.300 1.00 49.44 728 ILE A C 1
ATOM 5590 O O . ILE A 1 728 ? -9.046 2.261 41.399 1.00 49.44 728 ILE A O 1
ATOM 5594 N N . ARG A 1 729 ? -8.639 4.207 42.364 1.00 56.09 729 ARG A N 1
ATOM 5595 C CA . ARG A 1 729 ? -8.366 3.634 43.703 1.00 56.09 729 ARG A CA 1
ATOM 5596 C C . ARG A 1 729 ? -9.193 4.266 44.814 1.00 56.09 729 ARG A C 1
ATOM 5598 O O . ARG A 1 729 ? -8.848 4.149 45.993 1.00 56.09 729 ARG A O 1
ATOM 5605 N N . SER A 1 730 ? -10.232 5.001 44.447 1.00 63.34 730 SER A N 1
ATOM 5606 C CA . SER A 1 730 ? -11.112 5.616 45.419 1.00 63.34 730 SER A CA 1
ATOM 5607 C C . SER A 1 730 ? -11.998 4.559 46.060 1.00 63.34 730 SER A C 1
ATOM 5609 O O . SER A 1 730 ? -12.489 3.660 45.383 1.00 63.34 730 SER A O 1
ATOM 5611 N N . PRO A 1 731 ? -12.227 4.659 47.374 1.00 71.75 731 PRO A N 1
ATOM 5612 C CA . PRO A 1 731 ? -13.103 3.727 48.046 1.00 71.75 731 PRO A CA 1
ATOM 5613 C C . PRO A 1 731 ? -14.547 3.912 47.568 1.00 71.75 731 PRO A C 1
ATOM 5615 O O . PRO A 1 731 ? -15.021 5.045 47.452 1.00 71.75 731 PRO A O 1
ATOM 5618 N N . CYS A 1 732 ? -15.245 2.802 47.354 1.00 81.12 732 CYS A N 1
ATOM 5619 C CA . CYS A 1 732 ? -16.687 2.785 47.136 1.00 81.12 732 CYS A CA 1
ATOM 5620 C C . CYS A 1 732 ? -17.400 2.615 48.488 1.00 81.12 732 CYS A C 1
ATOM 5622 O O . CYS A 1 732 ? -16.934 1.822 49.314 1.00 81.12 732 CYS A O 1
ATO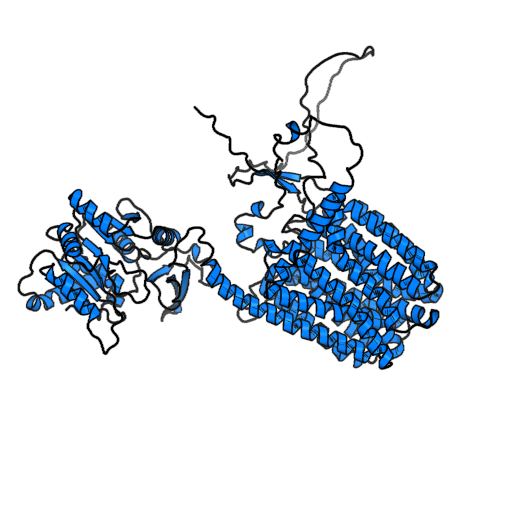M 5624 N N . PRO A 1 733 ? -18.514 3.323 48.750 1.00 87.69 733 PRO A N 1
ATOM 5625 C CA . PRO A 1 733 ? -19.152 4.324 47.886 1.00 87.69 733 PRO A CA 1
ATOM 5626 C C . PRO A 1 733 ? -18.388 5.653 47.768 1.00 87.69 733 PRO A C 1
ATOM 5628 O O . PRO A 1 733 ? -17.590 6.002 48.646 1.00 87.69 733 PRO A O 1
ATOM 5631 N N . ALA A 1 734 ? -18.708 6.434 46.728 1.00 85.06 734 ALA A N 1
ATOM 5632 C CA . ALA A 1 734 ? -18.134 7.756 46.470 1.00 85.06 734 ALA A CA 1
ATOM 5633 C C . ALA A 1 734 ? -18.210 8.676 47.700 1.00 85.06 734 ALA A C 1
ATOM 5635 O O . ALA A 1 734 ? -19.067 8.530 48.583 1.00 85.06 734 ALA A O 1
ATOM 5636 N N . LYS A 1 735 ? -17.273 9.625 47.803 1.00 85.19 735 LYS A N 1
ATOM 5637 C CA . LYS A 1 735 ? -17.094 10.465 49.001 1.00 85.19 735 LYS A CA 1
ATOM 5638 C C . LYS A 1 735 ? -18.361 11.225 49.391 1.00 85.19 735 LYS A C 1
ATOM 5640 O O . LYS A 1 735 ? -18.632 11.400 50.577 1.00 85.19 735 LYS A O 1
ATOM 5645 N N . GLU A 1 736 ? -19.145 11.628 48.410 1.00 86.25 736 GLU A N 1
ATOM 5646 C CA . GLU A 1 736 ? -20.371 12.394 48.557 1.00 86.25 736 GLU A CA 1
ATOM 5647 C C . GLU A 1 736 ? -21.482 11.572 49.231 1.00 86.25 736 GLU A C 1
ATOM 5649 O O . GLU A 1 736 ? -22.295 12.127 49.971 1.00 86.25 736 GLU A O 1
ATOM 5654 N N . PHE A 1 737 ? -21.479 10.244 49.059 1.00 89.50 737 PHE A N 1
ATOM 5655 C CA . PHE A 1 737 ? -22.395 9.331 49.749 1.00 89.50 737 PHE A CA 1
ATOM 5656 C C . PHE A 1 737 ? -21.916 8.943 51.157 1.00 89.50 737 PHE A C 1
ATOM 5658 O O . PHE A 1 737 ? -22.695 8.411 51.949 1.00 89.50 737 PHE A O 1
ATOM 5665 N N . ARG A 1 738 ? -20.660 9.249 51.516 1.00 88.75 738 ARG A N 1
ATOM 5666 C CA . ARG A 1 738 ? -20.053 8.972 52.833 1.00 88.75 738 ARG A CA 1
ATOM 5667 C C . ARG A 1 738 ? -20.269 10.117 53.832 1.00 88.75 738 ARG A C 1
ATOM 5669 O O . ARG A 1 738 ? -19.366 10.494 54.577 1.00 88.75 738 ARG A O 1
ATOM 5676 N N . ASN A 1 739 ? -21.485 10.658 53.871 1.00 89.44 739 ASN A N 1
ATOM 5677 C CA . ASN A 1 739 ? -21.910 11.678 54.831 1.00 89.44 739 ASN A CA 1
ATOM 5678 C C . ASN A 1 739 ? -23.131 11.183 55.622 1.00 89.44 739 ASN A C 1
ATOM 5680 O O . ASN A 1 739 ? -24.086 10.677 55.037 1.00 89.44 739 ASN A O 1
ATOM 5684 N N . VAL A 1 740 ? -23.118 11.375 56.945 1.00 93.56 740 VAL A N 1
ATOM 5685 C CA . VAL A 1 740 ? -24.215 11.016 57.859 1.00 93.56 740 VAL A CA 1
ATOM 5686 C C . VAL A 1 740 ? -25.562 11.562 57.375 1.00 93.56 740 VAL A C 1
ATOM 5688 O O . VAL A 1 740 ? -26.534 10.814 57.353 1.00 93.56 740 VAL A O 1
ATOM 5691 N N . GLU A 1 741 ? -25.625 12.812 56.907 1.00 93.19 741 GLU A N 1
ATOM 5692 C CA . GLU A 1 741 ? -26.875 13.423 56.418 1.00 93.19 741 GLU A CA 1
ATOM 5693 C C . GLU A 1 741 ? -27.447 12.689 55.191 1.00 93.19 741 GLU A C 1
ATOM 5695 O O . GLU A 1 741 ? -28.657 12.475 55.066 1.00 93.19 741 GLU A O 1
ATOM 5700 N N . VAL A 1 742 ? -26.572 12.252 54.283 1.00 93.31 742 VAL A N 1
ATOM 5701 C CA . VAL A 1 742 ? -26.964 11.497 53.085 1.00 93.31 742 VAL A CA 1
ATOM 5702 C C . VAL A 1 742 ? -27.422 10.090 53.472 1.00 93.31 742 VAL A C 1
ATOM 5704 O O . VAL A 1 742 ? -28.447 9.612 52.985 1.00 93.31 742 VAL A O 1
ATOM 5707 N N . ILE A 1 743 ? -26.732 9.448 54.415 1.00 95.44 743 ILE A N 1
ATOM 5708 C CA . ILE A 1 743 ? -27.094 8.118 54.926 1.00 95.44 743 ILE A CA 1
ATOM 5709 C C . ILE A 1 743 ? -28.436 8.158 55.675 1.00 95.44 743 ILE A C 1
ATOM 5711 O O . ILE A 1 743 ? -29.274 7.268 55.504 1.00 95.44 743 ILE A O 1
ATOM 5715 N N . GLU A 1 744 ? -28.707 9.218 56.441 1.00 95.38 744 GLU A N 1
ATOM 5716 C CA . GLU A 1 744 ? -30.032 9.458 57.025 1.00 95.38 744 GLU A CA 1
ATOM 5717 C C . GLU A 1 744 ? -31.105 9.635 55.949 1.00 95.38 744 GLU A C 1
ATOM 5719 O O . GLU A 1 744 ? -32.236 9.167 56.109 1.00 95.38 744 GLU A O 1
ATOM 5724 N N . THR A 1 745 ? -30.753 10.264 54.829 1.00 95.31 745 THR A N 1
ATOM 5725 C CA . THR A 1 745 ? -31.659 10.422 53.691 1.00 95.31 745 THR A CA 1
ATOM 5726 C C . THR A 1 745 ? -32.013 9.067 53.074 1.00 95.31 745 THR A C 1
ATOM 5728 O O . THR A 1 745 ? -33.197 8.794 52.863 1.00 95.31 745 THR A O 1
ATOM 5731 N N . PHE A 1 746 ? -31.039 8.166 52.906 1.00 96.25 746 PHE A N 1
ATOM 5732 C CA . PHE A 1 746 ? -31.295 6.781 52.496 1.00 96.25 746 PHE A CA 1
ATOM 5733 C C . PHE A 1 746 ? -32.244 6.058 53.456 1.00 96.25 746 PHE A C 1
ATOM 5735 O O . PHE A 1 746 ? -33.239 5.470 53.028 1.00 96.25 746 PHE A O 1
ATOM 5742 N N . LYS A 1 747 ? -32.016 6.173 54.769 1.00 95.75 747 LYS A N 1
ATOM 5743 C CA . LYS A 1 747 ? -32.923 5.616 55.787 1.00 95.75 747 LYS A CA 1
ATOM 5744 C C . LYS A 1 747 ? -34.337 6.196 55.676 1.00 95.75 747 LYS A C 1
ATOM 5746 O O . LYS A 1 747 ? -35.319 5.474 55.846 1.00 95.75 747 LYS A O 1
ATOM 5751 N N . ARG A 1 748 ? -34.463 7.492 55.366 1.00 95.69 748 ARG A N 1
ATOM 5752 C CA . ARG A 1 748 ? -35.749 8.181 55.190 1.00 95.69 748 ARG A CA 1
ATOM 5753 C C . ARG A 1 748 ? -36.492 7.786 53.924 1.00 95.69 748 ARG A C 1
ATOM 5755 O O . ARG A 1 748 ? -37.708 7.940 53.937 1.00 95.69 748 ARG A O 1
ATOM 5762 N N . ILE A 1 749 ? -35.852 7.301 52.866 1.00 96.75 749 ILE A N 1
ATOM 5763 C CA . ILE A 1 749 ? -36.560 6.857 51.650 1.00 96.75 749 ILE A CA 1
ATOM 5764 C C . ILE A 1 749 ? -36.915 5.365 51.674 1.00 96.75 749 ILE A C 1
ATOM 5766 O O . ILE A 1 749 ? -37.636 4.900 50.797 1.00 96.75 749 ILE A O 1
ATOM 5770 N N . LEU A 1 750 ? -36.496 4.614 52.696 1.00 97.44 750 LEU A N 1
ATOM 5771 C CA . LEU A 1 750 ? -36.887 3.214 52.865 1.00 97.44 750 LEU A CA 1
ATOM 5772 C C . LEU A 1 750 ? -38.300 3.052 53.451 1.00 97.44 750 LEU A C 1
ATOM 5774 O O . LEU A 1 750 ? -38.786 3.880 54.238 1.00 97.44 750 LEU A O 1
ATOM 5778 N N . THR A 1 751 ? -38.964 1.956 53.073 1.00 96.31 751 THR A N 1
ATOM 5779 C CA . THR A 1 751 ? -40.155 1.442 53.765 1.00 96.31 751 THR A CA 1
ATOM 5780 C C . THR A 1 751 ? -39.775 0.884 55.142 1.00 96.31 751 THR A C 1
ATOM 5782 O O . THR A 1 751 ? -38.607 0.644 55.440 1.00 96.31 751 THR A O 1
ATOM 5785 N N . SER A 1 752 ? -40.760 0.657 56.017 1.00 93.06 752 SER A N 1
ATOM 5786 C CA . SER A 1 752 ? -40.511 0.127 57.369 1.00 93.06 752 SER A CA 1
ATOM 5787 C C . SER A 1 752 ? -39.897 -1.279 57.383 1.00 93.06 752 SER A C 1
ATOM 5789 O O . SER A 1 752 ? -39.319 -1.666 58.391 1.00 93.06 752 SER A O 1
ATOM 5791 N N . SER A 1 753 ? -40.031 -2.032 56.289 1.00 92.19 753 SER A N 1
ATOM 5792 C CA . SER A 1 753 ? -39.446 -3.365 56.075 1.00 92.19 753 SER A CA 1
ATOM 5793 C C . SER A 1 753 ? -38.373 -3.379 54.978 1.00 92.19 753 SER A C 1
ATOM 5795 O O . SER A 1 753 ? -37.976 -4.451 54.517 1.00 92.19 753 SER A O 1
ATOM 5797 N N . GLY A 1 754 ? -37.956 -2.204 54.501 1.00 95.19 754 GLY A N 1
ATOM 5798 C CA . GLY A 1 754 ? -36.990 -2.090 53.417 1.00 95.19 754 GLY A CA 1
ATOM 5799 C C . GLY A 1 754 ? -35.547 -2.245 53.889 1.00 95.19 754 GLY A C 1
ATOM 5800 O O . GLY A 1 754 ? -35.264 -2.152 55.086 1.00 95.19 754 GLY A O 1
ATOM 5801 N N . CYS A 1 755 ? -34.629 -2.450 52.948 1.00 97.00 755 CYS A N 1
ATOM 5802 C CA . CYS A 1 755 ? -33.197 -2.542 53.229 1.00 97.00 755 CYS A CA 1
ATOM 5803 C C . CYS A 1 755 ? -32.356 -1.651 52.306 1.00 97.00 755 CYS A C 1
ATOM 5805 O O . CYS A 1 755 ? -32.671 -1.479 51.128 1.00 97.00 755 CYS A O 1
ATOM 5807 N N . LEU A 1 756 ? -31.257 -1.126 52.844 1.00 97.88 756 LEU A N 1
ATOM 5808 C CA . LEU A 1 756 ? -30.174 -0.505 52.089 1.00 97.88 756 LEU A CA 1
ATOM 5809 C C . LEU A 1 756 ? -29.070 -1.544 51.869 1.00 97.88 756 LEU A C 1
ATOM 5811 O O . LEU A 1 756 ? -28.605 -2.148 52.830 1.00 97.88 756 LEU A O 1
ATOM 5815 N N . VAL A 1 757 ? -28.642 -1.732 50.629 1.00 97.75 757 VAL A N 1
ATOM 5816 C CA . VAL A 1 757 ? -27.520 -2.588 50.240 1.00 97.75 757 VAL A CA 1
ATOM 5817 C C . VAL A 1 757 ? -26.410 -1.687 49.718 1.00 97.75 757 VAL A C 1
ATOM 5819 O O . VAL A 1 757 ? -26.666 -0.822 48.887 1.00 97.75 757 VAL A O 1
ATOM 5822 N N . VAL A 1 758 ? -25.192 -1.857 50.217 1.00 95.56 758 VAL A N 1
ATOM 5823 C CA . VAL A 1 758 ? -24.051 -1.002 49.878 1.00 95.56 758 VAL A CA 1
ATOM 5824 C C . VAL A 1 758 ? -22.890 -1.875 49.426 1.00 95.56 758 VAL A C 1
ATOM 5826 O O . VAL A 1 758 ? -22.482 -2.773 50.168 1.00 95.56 758 VAL A O 1
ATOM 5829 N N . ASN A 1 759 ? -22.354 -1.600 48.237 1.00 92.94 759 ASN A N 1
ATOM 5830 C CA . ASN A 1 759 ? -21.086 -2.166 47.793 1.00 92.94 759 ASN A CA 1
ATOM 5831 C C . ASN A 1 759 ? -19.934 -1.322 48.354 1.00 92.94 759 ASN A C 1
ATOM 5833 O O . ASN A 1 759 ? -19.841 -0.121 48.094 1.00 92.94 759 ASN A O 1
ATOM 5837 N N . ILE A 1 760 ? -19.079 -1.939 49.166 1.00 90.38 760 ILE A N 1
ATOM 5838 C CA . ILE A 1 760 ? -17.908 -1.296 49.759 1.00 90.38 760 ILE A CA 1
ATOM 5839 C C . ILE A 1 760 ? -16.658 -1.917 49.148 1.00 90.38 760 ILE A C 1
ATOM 5841 O O . ILE A 1 760 ? -16.417 -3.113 49.303 1.00 90.38 760 ILE A O 1
ATOM 5845 N N . LEU A 1 761 ? -15.842 -1.092 48.503 1.00 84.25 761 LEU A N 1
ATOM 5846 C CA . LEU A 1 761 ? -14.559 -1.478 47.920 1.00 84.25 761 LEU A CA 1
ATOM 5847 C C . LEU A 1 761 ? -13.480 -0.548 48.474 1.00 84.25 761 LEU A C 1
ATOM 5849 O O . LEU A 1 761 ? -13.648 0.667 48.448 1.00 84.25 761 LEU A O 1
ATOM 5853 N N . SER A 1 762 ? -12.382 -1.105 48.979 1.00 72.06 762 SER A N 1
ATOM 5854 C CA . SER A 1 762 ? -11.185 -0.354 49.374 1.00 72.06 762 SER A CA 1
ATOM 5855 C C . SER A 1 762 ? -9.947 -1.193 49.084 1.00 72.06 762 SER A C 1
ATOM 5857 O O . SER A 1 762 ? -9.940 -2.400 49.334 1.00 72.06 762 SER A O 1
ATOM 5859 N N . HIS A 1 763 ? -8.878 -0.558 48.606 1.00 64.75 763 HIS A N 1
ATOM 5860 C CA . HIS A 1 763 ? -7.565 -1.189 48.481 1.00 64.75 763 HIS A CA 1
ATOM 5861 C C . HIS A 1 763 ? -6.831 -1.112 49.824 1.00 64.75 763 HIS A C 1
ATOM 5863 O O . HIS A 1 763 ? -5.883 -0.343 49.988 1.00 64.75 763 HIS A O 1
ATOM 5869 N N . ASP A 1 764 ? -7.286 -1.885 50.806 1.00 56.41 764 ASP A N 1
ATOM 5870 C CA . ASP A 1 764 ? -6.548 -2.039 52.057 1.00 56.41 764 ASP A CA 1
ATOM 5871 C C . ASP A 1 764 ? -5.335 -2.951 51.761 1.00 56.41 764 ASP A C 1
ATOM 5873 O O . ASP A 1 764 ? -5.494 -4.149 51.528 1.00 56.41 764 ASP A O 1
ATOM 5877 N N . SER A 1 765 ? -4.112 -2.402 51.718 1.00 45.25 765 SER A N 1
ATOM 5878 C CA . SER A 1 765 ? -2.913 -3.242 51.833 1.00 45.25 765 SER A CA 1
ATOM 5879 C C . SER A 1 765 ? -2.906 -3.869 53.228 1.00 45.25 765 SER A C 1
ATOM 5881 O O . SER A 1 765 ? -3.344 -3.235 54.190 1.00 45.25 765 SER A O 1
ATOM 5883 N N . ASP A 1 766 ? -2.407 -5.103 53.353 1.00 43.31 766 ASP A N 1
ATOM 5884 C CA . ASP A 1 766 ? -2.466 -5.930 54.575 1.00 43.31 766 ASP A CA 1
ATOM 5885 C C . ASP A 1 766 ? -1.894 -5.271 55.862 1.00 43.31 766 ASP A C 1
ATOM 5887 O O . ASP A 1 766 ? -2.018 -5.832 56.950 1.00 43.31 766 ASP A O 1
ATOM 5891 N N . GLU A 1 767 ? -1.320 -4.063 55.785 1.00 40.59 767 GLU A N 1
ATOM 5892 C CA . GLU A 1 767 ? -0.812 -3.287 56.924 1.00 40.59 767 GLU A CA 1
ATOM 5893 C C . GLU A 1 767 ? -1.700 -2.095 57.366 1.00 40.59 767 GLU A C 1
ATOM 5895 O O . GLU A 1 767 ? -1.466 -1.552 58.447 1.00 40.59 767 GLU A O 1
ATOM 5900 N N . SER A 1 768 ? -2.754 -1.700 56.628 1.00 39.75 768 SER A N 1
ATOM 5901 C CA . SER A 1 768 ? -3.654 -0.588 57.015 1.00 39.75 768 SER A CA 1
ATOM 5902 C C . SER A 1 768 ? -5.144 -0.948 56.916 1.00 39.75 768 SER A C 1
ATOM 5904 O O . SER A 1 768 ? -5.823 -0.652 55.940 1.00 39.75 768 SER A O 1
ATOM 5906 N N . SER A 1 769 ? -5.685 -1.545 57.975 1.00 45.41 769 SER A N 1
ATOM 5907 C CA . SER A 1 769 ? -7.078 -2.001 58.106 1.00 45.41 769 SER A CA 1
ATOM 5908 C C . SER A 1 769 ? -8.141 -0.897 58.308 1.00 45.41 769 SER A C 1
ATOM 5910 O O . SER A 1 769 ? -9.208 -1.176 58.863 1.00 45.41 769 SER A O 1
ATOM 5912 N N . SER A 1 770 ? -7.885 0.360 57.920 1.00 54.66 770 SER A N 1
ATOM 5913 C CA . SER A 1 770 ? -8.701 1.493 58.388 1.00 54.66 770 SER A CA 1
ATOM 5914 C C . SER A 1 770 ? -9.838 1.938 57.456 1.00 54.66 770 SER A C 1
ATOM 5916 O O . SER A 1 770 ? -10.897 2.284 57.972 1.00 54.66 770 SER A O 1
ATOM 5918 N N . SER A 1 771 ? -9.724 1.888 56.121 1.00 70.19 771 SER A N 1
ATOM 5919 C CA . SER A 1 771 ? -10.714 2.585 55.271 1.00 70.19 771 SER A CA 1
ATOM 5920 C C . SER A 1 771 ? -12.056 1.848 55.118 1.00 70.19 771 SER A C 1
ATOM 5922 O O . SER A 1 771 ? -13.109 2.452 55.334 1.00 70.19 771 SER A O 1
ATOM 5924 N N . SER A 1 772 ? -12.065 0.534 54.852 1.00 81.94 772 SER A N 1
ATOM 5925 C CA . SER A 1 772 ? -13.326 -0.228 54.718 1.00 81.94 772 SER A CA 1
ATOM 5926 C C . SER A 1 772 ? -14.138 -0.264 56.016 1.00 81.94 772 SER A C 1
ATOM 5928 O O . SER A 1 772 ? -15.363 -0.129 56.012 1.00 81.94 772 SER A O 1
ATOM 5930 N N . GLN A 1 773 ? -13.458 -0.450 57.154 1.00 85.31 773 GLN A N 1
ATOM 5931 C CA . GLN A 1 773 ? -14.115 -0.510 58.462 1.00 85.31 773 GLN A CA 1
ATOM 5932 C C . GLN A 1 773 ? -14.691 0.843 58.884 1.00 85.31 773 GLN A C 1
ATOM 5934 O O . GLN A 1 773 ? -15.731 0.877 59.540 1.00 85.31 773 GLN A O 1
ATOM 5939 N N . GLU A 1 774 ? -14.046 1.951 58.517 1.00 86.88 774 GLU A N 1
ATOM 5940 C CA . GLU A 1 774 ? -14.581 3.296 58.741 1.00 86.88 774 GLU A CA 1
ATOM 5941 C C . GLU A 1 774 ? -15.905 3.501 58.000 1.00 86.88 774 GLU A C 1
ATOM 5943 O O . GLU A 1 774 ? -16.860 4.001 58.595 1.00 86.88 774 GLU A O 1
ATOM 5948 N N . ILE A 1 775 ? -16.000 3.042 56.747 1.00 89.00 775 ILE A N 1
ATOM 5949 C CA . ILE A 1 775 ? -17.245 3.107 55.969 1.00 89.00 775 ILE A CA 1
ATOM 5950 C C . ILE A 1 775 ? -18.328 2.253 56.636 1.00 89.00 775 ILE A C 1
ATOM 5952 O O . ILE A 1 775 ? -19.433 2.742 56.862 1.00 89.00 775 ILE A O 1
ATOM 5956 N N . VAL A 1 776 ? -18.018 1.017 57.043 1.00 91.12 776 VAL A N 1
ATOM 5957 C CA . VAL A 1 776 ? -18.983 0.162 57.761 1.00 91.12 776 VAL A CA 1
ATOM 5958 C C . VAL A 1 776 ? -19.480 0.836 59.047 1.00 91.12 776 VAL A C 1
ATOM 5960 O O . VAL A 1 776 ? -20.688 0.879 59.281 1.00 91.12 776 VAL A O 1
ATOM 5963 N N . ARG A 1 777 ? -18.578 1.418 59.854 1.00 91.88 777 ARG A N 1
ATOM 5964 C CA . ARG A 1 777 ? -18.931 2.155 61.087 1.00 91.88 777 ARG A CA 1
ATOM 5965 C C . ARG A 1 777 ? -19.821 3.364 60.816 1.00 91.88 777 ARG A C 1
ATOM 5967 O O . ARG A 1 777 ? -20.688 3.685 61.625 1.00 91.88 777 ARG A O 1
ATOM 5974 N N . LEU A 1 778 ? -19.615 4.037 59.687 1.00 92.69 778 LEU A N 1
ATOM 5975 C CA . LEU A 1 778 ? -20.427 5.178 59.294 1.00 92.69 778 LEU A CA 1
ATOM 5976 C C . LEU A 1 778 ? -21.882 4.757 59.038 1.00 92.69 778 LEU A C 1
ATOM 5978 O O . LEU A 1 778 ? -22.794 5.357 59.605 1.00 92.69 778 LEU A O 1
ATOM 5982 N N . PHE A 1 779 ? -22.115 3.691 58.268 1.00 95.06 779 PHE A N 1
ATOM 5983 C CA . PHE A 1 779 ? -23.472 3.191 58.017 1.00 95.06 779 PHE A CA 1
ATOM 5984 C C . PHE A 1 779 ? -24.135 2.616 59.279 1.00 95.06 779 PHE A C 1
ATOM 5986 O O . PHE A 1 779 ? -25.310 2.899 59.534 1.00 95.06 779 PHE A O 1
ATOM 5993 N N . THR A 1 780 ? -23.391 1.883 60.116 1.00 93.50 780 THR A N 1
ATOM 5994 C CA . THR A 1 780 ? -23.919 1.317 61.374 1.00 93.50 780 THR A CA 1
ATOM 5995 C C . THR A 1 780 ? -24.189 2.376 62.447 1.00 93.50 780 THR A C 1
ATOM 5997 O O . THR A 1 780 ? -24.948 2.116 63.376 1.00 93.50 780 THR A O 1
ATOM 6000 N N . SER A 1 781 ? -23.642 3.592 62.317 1.00 94.81 781 SER A N 1
ATOM 6001 C CA . SER A 1 781 ? -23.997 4.715 63.199 1.00 94.81 781 SER A CA 1
ATOM 6002 C C . SER A 1 781 ? -25.415 5.257 62.955 1.00 94.81 781 SER A C 1
ATOM 6004 O O . SER A 1 781 ? -26.030 5.803 63.870 1.00 94.81 781 SER A O 1
ATOM 6006 N N . VAL A 1 782 ? -25.958 5.072 61.744 1.00 95.94 782 VAL A N 1
ATOM 6007 C CA . VAL A 1 782 ? -27.280 5.582 61.332 1.00 95.94 782 VAL A CA 1
ATOM 6008 C C . VAL A 1 782 ? -28.337 4.475 61.318 1.00 95.94 782 VAL A C 1
ATOM 6010 O O . VAL A 1 782 ? -29.491 4.683 61.726 1.00 95.94 782 VAL A O 1
ATOM 6013 N N . PHE A 1 783 ? -27.970 3.289 60.835 1.00 96.31 783 PHE A N 1
ATOM 6014 C CA . PHE A 1 783 ? -28.856 2.133 60.772 1.00 96.31 783 PHE A CA 1
ATOM 6015 C C . PHE A 1 783 ? -28.722 1.278 62.039 1.00 96.31 783 PHE A C 1
ATOM 6017 O O . PHE A 1 783 ? -27.619 0.859 62.373 1.00 96.31 783 PHE A O 1
ATOM 6024 N N . PRO A 1 784 ? -29.831 0.972 62.739 1.00 92.19 784 PRO A N 1
ATOM 6025 C CA . PRO A 1 784 ? -29.789 0.210 63.991 1.00 92.19 784 PRO A CA 1
ATOM 6026 C C . PRO A 1 784 ? -29.350 -1.246 63.808 1.00 92.19 784 PRO A C 1
ATOM 6028 O O . PRO A 1 784 ? -29.036 -1.924 64.784 1.00 92.19 784 PRO A O 1
ATOM 6031 N N . THR A 1 785 ? -29.388 -1.770 62.585 1.00 92.50 785 THR A N 1
ATOM 6032 C CA . THR A 1 785 ? -28.991 -3.139 62.284 1.00 92.50 785 THR A CA 1
ATOM 6033 C C . THR A 1 785 ? -28.433 -3.224 60.866 1.00 92.50 785 THR A C 1
ATOM 6035 O O . THR A 1 785 ? -29.101 -2.817 59.915 1.00 92.50 785 THR A O 1
ATOM 6038 N N . CYS A 1 786 ? -27.231 -3.785 60.734 1.00 93.62 786 CYS A N 1
ATOM 6039 C CA . CYS A 1 786 ? -26.601 -4.117 59.461 1.00 93.62 786 CYS A CA 1
ATOM 6040 C C . CYS A 1 786 ? -25.939 -5.495 59.550 1.00 93.62 786 CYS A C 1
ATOM 6042 O O . CYS A 1 786 ? -25.419 -5.851 60.604 1.00 93.62 786 CYS A O 1
ATOM 6044 N N . LEU A 1 787 ? -25.947 -6.241 58.447 1.00 92.56 787 LEU A N 1
ATOM 6045 C CA . LEU A 1 787 ? -25.213 -7.492 58.276 1.00 92.56 787 LEU A CA 1
ATOM 6046 C C . LEU A 1 787 ? -24.150 -7.309 57.197 1.00 92.56 787 LEU A C 1
ATOM 6048 O O . LEU A 1 787 ? -24.428 -6.746 56.132 1.00 92.56 787 LEU A O 1
ATOM 6052 N N . GLN A 1 788 ? -22.944 -7.795 57.468 1.00 92.00 788 GLN A N 1
ATOM 6053 C CA . GLN A 1 788 ? -21.809 -7.674 56.568 1.00 92.00 788 GLN A CA 1
ATOM 6054 C C . GLN A 1 788 ? -21.534 -9.008 55.863 1.00 92.00 788 GLN A C 1
ATOM 6056 O O . GLN A 1 788 ? -21.314 -10.028 56.507 1.00 92.00 788 GLN A O 1
ATOM 6061 N N . MET A 1 789 ? -21.469 -9.001 54.531 1.00 91.12 789 MET A N 1
ATOM 6062 C CA . MET A 1 789 ? -20.988 -10.126 53.722 1.00 91.12 789 MET A CA 1
ATOM 6063 C C . MET A 1 789 ? -19.622 -9.780 53.139 1.00 91.12 789 MET A C 1
ATOM 6065 O O . MET A 1 789 ? -19.502 -8.866 52.323 1.00 91.12 789 MET A O 1
ATOM 6069 N N . ARG A 1 790 ? -18.583 -10.517 53.534 1.00 88.44 790 ARG A N 1
ATOM 6070 C CA . ARG A 1 790 ? -17.236 -10.353 52.970 1.00 88.44 790 ARG A CA 1
ATOM 6071 C C . ARG A 1 790 ? -17.029 -11.346 51.827 1.00 88.44 790 ARG A C 1
ATOM 6073 O O . ARG A 1 790 ? -17.180 -12.551 52.038 1.00 88.44 790 ARG A O 1
ATOM 6080 N N . MET A 1 791 ? -16.694 -10.846 50.638 1.00 87.81 791 MET A N 1
ATOM 6081 C CA . MET A 1 791 ? -16.375 -11.705 49.498 1.00 87.81 791 MET A CA 1
ATOM 6082 C C . MET A 1 791 ? -15.036 -12.427 49.737 1.00 87.81 791 MET A C 1
ATOM 6084 O O . MET A 1 791 ? -14.194 -11.970 50.508 1.00 87.81 791 MET A O 1
ATOM 6088 N N . VAL A 1 792 ? -14.866 -13.614 49.147 1.00 83.06 792 VAL A N 1
ATOM 6089 C CA . VAL A 1 792 ? -13.687 -14.483 49.374 1.00 83.06 792 VAL A CA 1
ATOM 6090 C C . VAL A 1 792 ? -12.696 -14.405 48.215 1.00 83.06 792 VAL A C 1
ATOM 6092 O O . VAL A 1 792 ? -11.500 -14.598 48.413 1.00 83.06 792 VAL A O 1
ATOM 6095 N N . GLN A 1 793 ? -13.200 -14.179 47.004 1.00 76.75 793 GLN A N 1
ATOM 6096 C CA . GLN A 1 793 ? -12.423 -14.082 45.766 1.00 76.75 793 GLN A CA 1
ATOM 6097 C C . GLN A 1 793 ? -12.241 -12.632 45.304 1.00 76.75 793 GLN A C 1
ATOM 6099 O O . GLN A 1 793 ? -11.433 -12.385 44.418 1.00 76.75 793 GLN A O 1
ATOM 6104 N N . GLU A 1 794 ? -12.968 -11.696 45.913 1.00 78.06 794 GLU A N 1
ATOM 6105 C CA . GLU A 1 794 ? -12.961 -10.266 45.605 1.00 78.06 794 GLU A CA 1
ATOM 6106 C C . GLU A 1 794 ? -12.741 -9.471 46.897 1.00 78.06 794 GLU A C 1
ATOM 6108 O O . GLU A 1 794 ? -13.034 -9.956 47.993 1.00 78.06 794 GLU A O 1
ATOM 6113 N N . THR A 1 795 ? -12.229 -8.247 46.778 1.00 79.88 795 THR A N 1
ATOM 6114 C CA . THR A 1 795 ? -11.970 -7.347 47.918 1.00 79.88 795 THR A CA 1
ATOM 6115 C C . THR A 1 795 ? -13.235 -6.655 48.433 1.00 79.88 795 THR A C 1
ATOM 6117 O O . THR A 1 795 ? -13.209 -6.037 49.498 1.00 79.88 795 THR A O 1
ATOM 6120 N N . ASN A 1 796 ? -14.350 -6.780 47.712 1.00 87.19 796 ASN A N 1
ATOM 6121 C CA . ASN A 1 796 ? -15.621 -6.153 48.041 1.00 87.19 796 ASN A CA 1
ATOM 6122 C C . ASN A 1 796 ? -16.235 -6.680 49.351 1.00 87.19 796 ASN A C 1
ATOM 6124 O O . ASN A 1 796 ? -16.191 -7.868 49.697 1.00 87.19 796 ASN A O 1
ATOM 6128 N N . ILE A 1 797 ? -16.905 -5.773 50.051 1.00 90.25 797 ILE A N 1
ATOM 6129 C CA . ILE A 1 797 ? -17.761 -6.042 51.199 1.00 90.25 797 ILE A CA 1
ATOM 6130 C C . ILE A 1 797 ? -19.164 -5.558 50.841 1.00 90.25 797 ILE A C 1
ATOM 6132 O O . ILE A 1 797 ? -19.362 -4.382 50.558 1.00 90.25 797 ILE A O 1
ATOM 6136 N N . ILE A 1 798 ? -20.151 -6.447 50.911 1.00 94.00 798 ILE A N 1
ATOM 6137 C CA . ILE A 1 798 ? -21.554 -6.068 50.748 1.00 94.00 798 ILE A CA 1
ATOM 6138 C C . ILE A 1 798 ? -22.165 -5.863 52.130 1.00 94.00 798 ILE A C 1
ATOM 6140 O O . ILE A 1 798 ? -22.224 -6.793 52.938 1.00 94.00 798 ILE A O 1
ATOM 6144 N N . LEU A 1 799 ? -22.616 -4.643 52.407 1.00 95.44 799 LEU A N 1
ATOM 6145 C CA . LEU A 1 799 ? -23.261 -4.278 53.665 1.00 95.44 799 LEU A CA 1
ATOM 6146 C C . LEU A 1 799 ? -24.768 -4.132 53.448 1.00 95.44 799 LEU A C 1
ATOM 6148 O O . LEU A 1 799 ? -25.202 -3.338 52.618 1.00 95.44 799 LEU A O 1
ATOM 6152 N N . ALA A 1 800 ? -25.570 -4.877 54.205 1.00 95.62 800 ALA A N 1
ATOM 6153 C CA . ALA A 1 800 ? -27.025 -4.835 54.122 1.00 95.62 800 ALA A CA 1
ATOM 6154 C C . ALA A 1 800 ? -27.614 -4.307 55.437 1.00 95.62 800 ALA A C 1
ATOM 6156 O O . ALA A 1 800 ? -27.488 -4.947 56.478 1.00 95.62 800 ALA A O 1
ATOM 6157 N N . CYS A 1 801 ? -28.254 -3.142 55.398 1.00 96.50 801 CYS A N 1
ATOM 6158 C CA . CYS A 1 801 ? -28.748 -2.405 56.559 1.00 96.50 801 CYS A CA 1
ATOM 6159 C C . CYS A 1 801 ? -30.271 -2.247 56.540 1.00 96.50 801 CYS A C 1
ATOM 6161 O O . CYS A 1 801 ? -30.867 -1.991 55.494 1.00 96.50 801 CYS A O 1
ATOM 6163 N N . VAL A 1 802 ? -30.909 -2.330 57.708 1.00 95.69 802 VAL A N 1
ATOM 6164 C CA . VAL A 1 802 ? -32.364 -2.174 57.871 1.00 95.69 802 VAL A CA 1
ATOM 6165 C C . VAL A 1 802 ? -32.703 -1.067 58.875 1.00 95.69 802 VAL A C 1
ATOM 6167 O O . VAL A 1 802 ? -31.950 -0.833 59.824 1.00 95.69 802 VAL A O 1
ATOM 6170 N N . PRO A 1 803 ? -33.826 -0.342 58.698 1.00 95.38 803 PRO A N 1
ATOM 6171 C CA . PRO A 1 803 ? -34.149 0.831 59.511 1.00 95.38 803 PRO A CA 1
ATOM 6172 C C . PRO A 1 803 ? -34.692 0.489 60.911 1.00 95.38 803 PRO A C 1
ATOM 6174 O O . PRO A 1 803 ? -34.975 1.409 61.680 1.00 95.38 803 PRO A O 1
ATOM 6177 N N . TYR A 1 804 ? -34.837 -0.797 61.244 1.00 92.69 804 TYR A N 1
ATOM 6178 C CA . TYR A 1 804 ? -35.382 -1.310 62.502 1.00 92.69 804 TYR A CA 1
ATOM 6179 C C . TYR A 1 804 ? -34.360 -2.170 63.254 1.00 92.69 804 TYR A C 1
ATOM 6181 O O . TYR A 1 804 ? -33.477 -2.775 62.654 1.00 92.69 804 TYR A O 1
ATOM 6189 N N . THR A 1 805 ? -34.487 -2.231 64.577 1.00 90.69 805 THR A N 1
ATOM 6190 C CA . THR A 1 805 ? -33.597 -3.024 65.430 1.00 90.69 805 THR A CA 1
ATOM 6191 C C . THR A 1 805 ? -33.984 -4.500 65.397 1.00 90.69 805 THR A C 1
ATOM 6193 O O . THR A 1 805 ? -35.143 -4.843 65.640 1.00 90.69 805 THR A O 1
ATOM 6196 N N . ILE A 1 806 ? -33.011 -5.377 65.155 1.00 86.69 806 ILE A N 1
ATOM 6197 C CA . ILE A 1 806 ? -33.133 -6.819 65.394 1.00 86.69 806 ILE A CA 1
ATOM 6198 C C . ILE A 1 806 ? -32.461 -7.129 66.733 1.00 86.69 806 ILE A C 1
ATOM 6200 O O . ILE A 1 806 ? -31.261 -6.919 66.898 1.00 86.69 806 ILE A O 1
ATOM 6204 N N . ASN A 1 807 ? -33.243 -7.600 67.705 1.00 81.19 807 ASN A N 1
ATOM 6205 C CA . ASN A 1 807 ? -32.727 -7.926 69.035 1.00 81.19 807 ASN A CA 1
ATOM 6206 C C . ASN A 1 807 ? -31.764 -9.122 68.970 1.00 81.19 807 ASN A C 1
ATOM 6208 O O . ASN A 1 807 ? -32.054 -10.110 68.294 1.00 81.19 807 ASN A O 1
ATOM 6212 N N . ASP A 1 808 ? -30.656 -9.028 69.709 1.00 76.94 808 ASP A N 1
ATOM 6213 C CA . ASP A 1 808 ? -29.639 -10.077 69.854 1.00 76.94 808 ASP A CA 1
ATOM 6214 C C . ASP A 1 808 ? -29.123 -10.624 68.516 1.00 76.94 808 ASP A C 1
ATOM 6216 O O . ASP A 1 808 ? -29.075 -11.835 68.284 1.00 76.94 808 ASP A O 1
ATOM 6220 N N . ILE A 1 809 ? -28.722 -9.721 67.615 1.00 74.00 809 ILE A N 1
ATOM 6221 C CA . ILE A 1 809 ? -28.267 -10.101 66.274 1.00 74.00 809 ILE A CA 1
ATOM 6222 C C . ILE A 1 809 ? -27.095 -11.087 66.286 1.00 74.00 809 ILE A C 1
ATOM 6224 O O . ILE A 1 809 ? -27.057 -11.976 65.444 1.00 74.00 809 ILE A O 1
ATOM 6228 N N . GLU A 1 810 ? -26.203 -11.013 67.278 1.00 73.56 810 GLU A N 1
ATOM 6229 C CA . GLU A 1 810 ? -25.106 -11.976 67.445 1.00 73.56 810 GLU A CA 1
ATOM 6230 C C . GLU A 1 810 ? -25.619 -13.406 67.689 1.00 73.56 810 GLU A C 1
ATOM 6232 O O . GLU A 1 810 ? -25.057 -14.368 67.167 1.00 73.56 810 GLU A O 1
ATOM 6237 N N . GLN A 1 811 ? -26.731 -13.569 68.419 1.00 76.19 811 GLN A N 1
ATOM 6238 C CA . GLN A 1 811 ? -27.374 -14.876 68.604 1.00 76.19 811 GLN A CA 1
ATOM 6239 C C . GLN A 1 811 ? -28.162 -15.296 67.354 1.00 76.19 811 GLN A C 1
ATOM 6241 O O . GLN A 1 811 ? -28.205 -16.482 67.008 1.00 76.19 811 GLN A O 1
ATOM 6246 N N . GLN A 1 812 ? -28.749 -14.328 66.642 1.00 81.62 812 GLN A N 1
ATOM 6247 C CA . GLN A 1 812 ? -29.476 -14.561 65.390 1.00 81.62 812 GLN A CA 1
ATOM 6248 C C . GLN A 1 812 ? -28.572 -14.705 64.159 1.00 81.62 812 GLN A C 1
ATOM 6250 O O . GLN A 1 812 ? -29.064 -15.084 63.096 1.00 81.62 812 GLN A O 1
ATOM 6255 N N . LEU A 1 813 ? -27.261 -14.483 64.276 1.00 85.25 813 LEU A N 1
ATOM 6256 C CA . LEU A 1 813 ? -26.319 -14.612 63.163 1.00 85.25 813 LEU A CA 1
ATOM 6257 C C . LEU A 1 813 ? -26.382 -16.020 62.554 1.00 85.25 813 LEU A C 1
ATOM 6259 O O . LEU A 1 813 ? -26.401 -16.177 61.338 1.00 85.25 813 LEU A O 1
ATOM 6263 N N . SER A 1 814 ? -26.536 -17.044 63.401 1.00 84.62 814 SER A N 1
ATOM 6264 C CA . SER A 1 814 ? -26.733 -18.437 62.974 1.00 84.62 814 SER A CA 1
ATOM 6265 C C . SER A 1 814 ? -28.003 -18.643 62.133 1.00 84.62 814 SER A C 1
ATOM 6267 O O . SER A 1 814 ? -27.998 -19.410 61.167 1.00 84.62 814 SER A O 1
ATOM 6269 N N . PHE A 1 815 ? -29.084 -17.929 62.460 1.00 88.50 815 PHE A N 1
ATOM 6270 C CA . PHE A 1 815 ? -30.325 -17.942 61.692 1.00 88.50 815 PHE A CA 1
ATOM 6271 C C . PHE A 1 815 ? -30.132 -17.268 60.331 1.00 88.50 815 PHE A C 1
ATOM 6273 O O . PHE A 1 815 ? -30.532 -17.835 59.313 1.00 88.50 815 PHE A O 1
ATOM 6280 N N . TYR A 1 816 ? -29.483 -16.101 60.290 1.00 89.12 816 TYR A N 1
ATOM 6281 C CA . TYR A 1 816 ? -29.213 -15.401 59.034 1.00 89.12 816 TYR A CA 1
ATOM 6282 C C . TYR A 1 816 ? -28.203 -16.139 58.153 1.00 89.12 816 TYR A C 1
ATOM 6284 O O . TYR A 1 816 ? -28.386 -16.152 56.942 1.00 89.12 816 TYR A O 1
ATOM 6292 N N . ASP A 1 817 ? -27.221 -16.841 58.720 1.00 88.38 817 ASP A N 1
ATOM 6293 C CA . ASP A 1 817 ? -26.306 -17.711 57.966 1.00 88.38 817 ASP A CA 1
ATOM 6294 C C . ASP A 1 817 ? -27.054 -18.898 57.334 1.00 88.38 817 ASP A C 1
ATOM 6296 O O . ASP A 1 817 ? -26.900 -19.197 56.147 1.00 88.38 817 ASP A O 1
ATOM 6300 N N . SER A 1 818 ? -27.959 -19.535 58.090 1.00 89.00 818 SER A N 1
ATOM 6301 C CA . SER A 1 818 ? -28.844 -20.578 57.551 1.00 89.00 818 SER A CA 1
ATOM 6302 C C . SER A 1 818 ? -29.780 -20.035 56.468 1.00 89.00 818 SER A C 1
ATOM 6304 O O . SER A 1 818 ? -30.055 -20.710 55.469 1.00 89.00 818 SER A O 1
ATOM 6306 N N . ARG A 1 819 ? -30.280 -18.811 56.648 1.00 90.50 819 ARG A N 1
ATOM 6307 C CA . ARG A 1 819 ? -31.138 -18.150 55.669 1.00 90.50 819 ARG A CA 1
ATOM 6308 C C . ARG A 1 819 ? -30.364 -17.772 54.412 1.00 90.50 819 ARG A C 1
ATOM 6310 O O . ARG A 1 819 ? -30.868 -18.020 53.325 1.00 90.50 819 ARG A O 1
ATOM 6317 N N . LEU A 1 820 ? -29.146 -17.252 54.539 1.00 90.75 820 LEU A N 1
ATOM 6318 C CA . LEU A 1 820 ? -28.271 -16.940 53.414 1.00 90.75 820 LEU A CA 1
ATOM 6319 C C . LEU A 1 820 ? -28.002 -18.194 52.582 1.00 90.75 820 LEU A C 1
ATOM 6321 O O . LEU A 1 820 ? -28.148 -18.144 51.369 1.00 90.75 820 LEU A O 1
ATOM 6325 N N . LYS A 1 821 ? -27.732 -19.346 53.210 1.00 90.38 821 LYS A N 1
ATOM 6326 C CA . LYS A 1 821 ? -27.604 -20.631 52.493 1.00 90.38 821 LYS A CA 1
ATOM 6327 C C . LYS A 1 821 ? -28.868 -21.005 51.719 1.00 90.38 821 LYS A C 1
ATOM 6329 O O . LYS A 1 821 ? -28.772 -21.500 50.601 1.00 90.38 821 LYS A O 1
ATOM 6334 N N . THR A 1 822 ? -30.043 -20.736 52.290 1.00 90.94 822 THR A N 1
ATOM 6335 C CA . THR A 1 822 ? -31.331 -20.964 51.611 1.00 90.94 822 THR A CA 1
ATOM 6336 C C . THR A 1 822 ? -31.488 -20.030 50.408 1.00 90.94 822 THR A C 1
ATOM 6338 O O . THR A 1 822 ? -31.788 -20.495 49.315 1.00 90.94 822 THR A O 1
ATOM 6341 N N . VAL A 1 823 ? -31.198 -18.734 50.579 1.00 91.75 823 VAL A N 1
ATOM 6342 C CA . VAL A 1 823 ? -31.216 -17.729 49.500 1.00 91.75 823 VAL A CA 1
ATOM 6343 C C . VAL A 1 823 ? -30.243 -18.110 48.382 1.00 91.75 823 VAL A C 1
ATOM 6345 O O . VAL A 1 823 ? -30.617 -18.090 47.215 1.00 91.75 823 VAL A O 1
ATOM 6348 N N . ILE A 1 824 ? -29.010 -18.488 48.728 1.00 90.88 824 ILE A N 1
ATOM 6349 C CA . ILE A 1 824 ? -27.977 -18.909 47.775 1.00 90.88 824 ILE A CA 1
ATOM 6350 C C . ILE A 1 824 ? -28.470 -20.098 46.947 1.00 90.88 824 ILE A C 1
ATOM 6352 O O . ILE A 1 824 ? -28.326 -20.079 45.725 1.00 90.88 824 ILE A O 1
ATOM 6356 N N . SER A 1 825 ? -29.083 -21.093 47.592 1.00 89.88 825 SER A N 1
ATOM 6357 C CA . SER A 1 825 ? -29.592 -22.281 46.907 1.00 89.88 825 SER A CA 1
ATOM 6358 C C . SER A 1 825 ? -30.780 -21.962 45.992 1.00 89.88 825 SER A C 1
ATOM 6360 O O . SER A 1 825 ? -30.784 -22.349 44.822 1.00 89.88 825 SER A O 1
ATOM 6362 N N . ASP A 1 826 ? -31.753 -21.187 46.479 1.00 89.00 826 ASP A N 1
ATOM 6363 C CA . ASP A 1 826 ? -32.946 -20.812 45.709 1.00 89.00 826 ASP A CA 1
ATOM 6364 C C . ASP A 1 826 ? -32.607 -19.932 44.497 1.00 89.00 826 ASP A C 1
ATOM 6366 O O . ASP A 1 826 ? -33.170 -20.112 43.413 1.00 89.00 826 ASP A O 1
ATOM 6370 N N . LEU A 1 827 ? -31.650 -19.012 44.655 1.00 88.44 827 LEU A N 1
ATOM 6371 C CA . LEU A 1 827 ? -31.156 -18.151 43.577 1.00 88.44 827 LEU A CA 1
ATOM 6372 C C . LEU A 1 827 ? -30.104 -18.838 42.688 1.00 88.44 827 LEU A C 1
ATOM 6374 O O . LEU A 1 827 ? -29.644 -18.237 41.718 1.00 88.44 827 LEU A O 1
ATOM 6378 N N . LYS A 1 828 ? -29.738 -20.097 42.975 1.00 88.62 828 LYS A N 1
ATOM 6379 C CA . LYS A 1 828 ? -28.710 -20.880 42.259 1.00 88.62 828 LYS A CA 1
ATOM 6380 C C . LYS A 1 828 ? -27.323 -20.222 42.250 1.00 88.62 828 LYS A C 1
ATOM 6382 O O . LYS A 1 828 ? -26.559 -20.369 41.294 1.00 88.62 828 LYS A O 1
ATOM 6387 N N . LEU A 1 829 ? -26.978 -19.528 43.331 1.00 88.56 829 LEU A N 1
ATOM 6388 C CA . LEU A 1 829 ? -25.698 -18.842 43.529 1.00 88.56 829 LEU A CA 1
ATOM 6389 C C . LEU A 1 829 ? -24.656 -19.725 44.243 1.00 88.56 829 LEU A C 1
ATOM 6391 O O . LEU A 1 829 ? -23.582 -19.242 44.605 1.00 88.56 829 LEU A O 1
ATOM 6395 N N . ASP A 1 830 ? -24.925 -21.025 44.431 1.00 85.81 830 ASP A N 1
ATOM 6396 C CA . ASP A 1 830 ? -24.063 -21.961 45.178 1.00 85.81 830 ASP A CA 1
ATOM 6397 C C . ASP A 1 830 ? -22.632 -22.043 44.633 1.00 85.81 830 ASP A C 1
ATOM 6399 O O . ASP A 1 830 ? -21.686 -22.335 45.360 1.00 85.81 830 ASP A O 1
ATOM 6403 N N . ARG A 1 831 ? -22.444 -21.796 43.334 1.00 82.25 831 ARG A N 1
ATOM 6404 C CA . ARG A 1 831 ? -21.110 -21.818 42.715 1.00 82.25 831 ARG A CA 1
ATOM 6405 C C . ARG A 1 831 ? -20.262 -20.597 43.071 1.00 82.25 831 ARG A C 1
ATOM 6407 O O . ARG A 1 831 ? -19.044 -20.683 42.956 1.00 82.25 831 ARG A O 1
ATOM 6414 N N . ILE A 1 832 ? -20.902 -19.506 43.487 1.00 84.06 832 ILE A N 1
ATOM 6415 C CA . ILE A 1 832 ? -20.296 -18.181 43.639 1.00 84.06 832 ILE A CA 1
ATOM 6416 C C . ILE A 1 832 ? -20.137 -17.842 45.123 1.00 84.06 832 ILE A C 1
ATOM 6418 O O . ILE A 1 832 ? -19.054 -17.452 45.549 1.00 84.06 832 ILE A O 1
ATOM 6422 N N . LEU A 1 833 ? -21.190 -18.048 45.926 1.00 87.38 833 LEU A N 1
ATOM 6423 C CA . LEU A 1 833 ? -21.268 -17.573 47.314 1.00 87.38 833 LEU A CA 1
ATOM 6424 C C . LEU A 1 833 ? -21.070 -18.662 48.386 1.00 87.38 833 LEU A C 1
ATOM 6426 O O . LEU A 1 833 ? -21.173 -18.370 49.572 1.00 87.38 833 LEU A O 1
ATOM 6430 N N . ASN A 1 834 ? -20.753 -19.913 48.028 1.00 80.00 834 ASN A N 1
ATOM 6431 C CA . ASN A 1 834 ? -20.670 -21.036 48.988 1.00 80.00 834 ASN A CA 1
ATOM 6432 C C . ASN A 1 834 ? -19.667 -20.879 50.146 1.00 80.00 834 ASN A C 1
ATOM 6434 O O . ASN A 1 834 ? -19.755 -21.619 51.125 1.00 80.00 834 ASN A O 1
ATOM 6438 N N . LYS A 1 835 ? -18.695 -19.975 50.020 1.00 81.44 835 LYS A N 1
ATOM 6439 C CA . LYS A 1 835 ? -17.672 -19.700 51.038 1.00 81.44 835 LYS A CA 1
ATOM 6440 C C . LYS A 1 835 ? -17.868 -18.357 51.742 1.00 81.44 835 LYS A C 1
ATOM 6442 O O . LYS A 1 835 ? -17.075 -18.036 52.622 1.00 81.44 835 LYS A O 1
ATOM 6447 N N . VAL A 1 836 ? -18.873 -17.577 51.345 1.00 82.50 836 VAL A N 1
ATOM 6448 C CA . VAL A 1 836 ? -19.168 -16.278 51.955 1.00 82.50 836 VAL A CA 1
ATOM 6449 C C . VAL A 1 836 ? -19.821 -16.506 53.314 1.00 82.50 836 VAL A C 1
ATOM 6451 O O . VAL A 1 836 ? -20.694 -17.360 53.457 1.00 82.50 836 VAL A O 1
ATOM 6454 N N . VAL A 1 837 ? -19.371 -15.747 54.311 1.00 77.31 837 VAL A N 1
ATOM 6455 C CA . VAL A 1 837 ? -19.860 -15.808 55.694 1.00 77.31 837 VAL A CA 1
ATOM 6456 C C . VAL A 1 837 ? -20.365 -14.425 56.097 1.00 77.31 837 VAL A C 1
ATOM 6458 O O . VAL A 1 837 ? -19.821 -13.408 55.650 1.00 77.31 837 VAL A O 1
ATOM 6461 N N . LEU A 1 838 ? -21.418 -14.402 56.915 1.00 85.00 838 LEU A N 1
ATOM 6462 C CA . LEU A 1 838 ? -21.970 -13.185 57.506 1.00 85.00 838 LEU A CA 1
ATOM 6463 C C . LEU A 1 838 ? -21.206 -12.783 58.769 1.00 85.00 838 LEU A C 1
ATOM 6465 O O . LEU A 1 838 ? -20.832 -13.643 59.569 1.00 85.00 838 LEU A O 1
ATOM 6469 N N . PHE A 1 839 ? -21.033 -11.478 58.948 1.00 79.88 839 PHE A N 1
ATOM 6470 C CA . PHE A 1 839 ? -20.440 -10.849 60.124 1.00 79.88 839 PHE A CA 1
ATOM 6471 C C . PHE A 1 839 ? -21.366 -9.785 60.705 1.00 79.88 839 PHE A C 1
ATOM 6473 O O . PHE A 1 839 ? -22.120 -9.152 59.914 1.00 79.88 839 PHE A O 1
#